Protein 2Q17 (pdb70)

Nearest PDB structures (foldseek):
  6muj-assembly4_D  TM=1.001E+00  e=9.574E-67  Streptomyces coelicolor A3(2)
  6xtr-assembly1_A  TM=9.761E-01  e=4.832E-49  Thermomonospora curvata DSM 43183
  5nxl-assembly1_A  TM=9.665E-01  e=1.825E-47  Thermomonospora curvata DSM 43183
  5nyy-assembly1_A  TM=9.649E-01  e=3.012E-47  Thermomonospora curvata DSM 43183
  5ssx-assembly1_A  TM=9.636E-01  e=3.847E-43  Homo sapiens

Organism: Streptomyces coelicolor (strain ATCC BAA-471 / A3(2) / M145) (NCBI:txid100226)

Foldseek 3Di:
DPAADLVQKFKDAFAKAFFFAPPPPDDLQQQRDDGDIATEGIWIWHLFFAFQQLLVVVCVVPVDDALCVVVQWAWEFQVLQDEPPVQFPAADPVDRRITTGGQQAQQAPNYPRRGCPVGRQWHGFQHFLVNQQSSQVVNNFGFAALVRLLVLQCQPDHNAQGVAHPDCAVVNHHQAAAADDPPPPDGPCRNVDQAADGRDPRAGGNSSHGQLAARAKAFGQEADDSCCNVVADRYDGRYDPDHFWTKIAHYYNHADPVPHDRNTSSGIDTDGRSHTHSRHGHITMGGD/DAADLPQKFKDQWAKAFAFAPPPPDDLQQLRDDGDIATEHIWIWHLFFAFQLLLVVVCVVPVDDALCVVVQWAWEFQVQADEPPVQFPAADVVHRRITTGGQQAQQAPRYPRRGCPVTRQWHGFQHFLVNQQSSQVVNNFGFAAPVRLLVLQCQPDHNAFGVAHPDCAVPNAHQAQAADDDPPPDGPCPNPDQAADGGQPHDGGNSSHGQLAARAKAFGQEADDSCQNVVADRYPGRYDPDHQWGKIAHHYNHADVVPHDRSTSSGIDTGGRSHTHSRHGHITMHDDD/DADLVQKFKDAFAKAFAFAPPPPDDLQQLRDDGDIAGEHIWIWHLWAAFLLLLVVVCVVPVDDALCVVVQWAWEFQVLADEDPVQFPAADVVGRRITTGGQCAQQAPRYPRRGCPVGRQWHGFQHFLVSQQSSQVVNNFGFAALVRLLVVQCQPDHNAFGVAHPDCAVVNAHQAAAADDDPPPDGPCRNVDQAADGGAPRFGGNSSHGQLAARAKAFGQEADDSCCNVVADRYDGRYDPDHQWTKIAHYYNHADPVVHDRNTSSGIDTDGRSHTHSRHGHITMGGDD/DADLVQKFKDQWAKAFAFALPPPDDLQQLRDDGDIATEGIWIWHQFFAFQQLLVVVCVVPVDDALCVVVQWAWEFQVQADEDPVQFPAADPVDRRITTGGPQAQQAPRYPRRGCPVGRQWHGFQHFLVNQQSSQVVNNFGFAAPVRLLVLQCLPDHNAQGVAHPDCAVVNAHQAQAADDDPPPDGPCPNVDQAADGRQPHDGGNRSHGQLAARAKAFGQEADDSCANVVADRYDGRYDPDHFWTKIAHHYNHDDPVVHDRNTSSHIDTGGRSHTHRRHGHITMGGD/DAADLVQKFKDQWAKAFAFAPPPPDDLQQQRDDGDIATEGIWIWHLWAAFLLLLVVVCVVPVDDALCVVVQWAWEFQVQADEDPVQFPAADPVHRRITIGGQQAQQAPRHPRRGCPVGRQWHGFQHFLVRQQSSQVVNNFGFAALVRLLVLQCLPDHNAFGSAHPDCAVVNAHQAQAADDDPPPDGPCPNVDQAADGGQPHAGGNSSHGQLAARAKAFGQEADDSCQNVVADRYPGRYDPDHQWTKIAHHYNHADPVVHDRNTSSRIDTDGRSHTHSRHGHITMGGDDD

B-factor: mean 41.23, std 2.84, range [24.34, 79.12]

InterPro domains:
  IPR005532 Sulfatase-modifying factor enzyme-like domain [PF03781] (24-302)
  IPR016187 C-type lectin fold [SSF56436] (25-304)
  IPR042095 Sulfatase-modifying factor enzyme superfamily [G3DSA:3.90.1580.10] (21-314)
  IPR051043 Sulfatase Modifying Factor and Kinase [PTHR23150] (23-304)

Sequence (1438 aa):
ARPRSTRGQVRLPGGEFAMGDAFGEGYPADGETPVHTVRLRPFHIDETAVTNARFAAFVKATGHVTDAERFGSSAVFHLVVAAPDADVLGSAAGAPWWINVRGAHWRRPEGARSDITGRPNHPVVHVSWNDATAYARWAGKRLPTEAEWEYAARGGLAGRRYAWGDELTPGGRWRCNIWQGRFPHVNTAEDGHLSTAPVKSYRPNGHGLWNTAGNVWEWCSDWFSPTYYAESPTVDPHGPGTGAARVLRGGSYLCCHDSYCCNRYRVAARSSNTPDSSSGNLGFRCANDARPRSTRGQVRLPGGEFAMGDAFGEGYPADGETPVHTVRLRPFHIDETAVTNARFAAFVKATGHVTDAERFGSSAVFHLVVAAPDADVLGSAAGAPWWINVRGAHWRRPEGARSDITGRPNHPVVHVSWNDATAYARWAGKRLPTEAEWEYAARGGLAGRRYAWGDELTPGGRWRCNIWQGRFPHVNTAEDGHLSTAPVKSYRPNGHGLWNTAGNVWEWCSDWFSPTYYAESPTVDPHGPGTGAARVLRGGSYLCCHDSYCCNRYRVAARSSNTPDSSSGNLGFRCANDADPRSTRGQVRLPGGEFAMGDAFGEGYPADGETPVHTVRLRPFHIDETAVTNARFAAFVKATGHVTDAERFGSSAVFHLVVAAPDADVLGSAAGAPWWINVRGAHWRRPEGARSDITGRPNHPVVHVSWNDATAYARWAGKRLPTEAEWEYAARGGLAGRRYAWGDELTPGGRWRCNIWQGRFPHVNTAEDGHLSTAPVKSYRPNGHGLWNTAGNVWEWCSDWFSPTYYAESPTVDPHGPGTGAARVLRGGSYLCCHDSYCCNRYRVAARSSNTPDSSSGNLGFRCANDADPRSTRGQVRLPGGEFAMGDAFGEGYPADGETPVHTVRLRPFHIDETAVTNARFAAFVKATGHVTDAERFGSSAVFHLVVAAPDADVLGSAAGAPWWINVRGAHWRRPEGARSDITGRPNHPVVHVSWNDATAYARWAGKRLPTEAEWEYAARGGLAGRRYAWGDELTPGGRWRCNIWQGRFPHVNTAEDGHLSTAPVKSYRPNGHGLWNTAGNVWEWCSDWFSPTYYAESPTVDPHGPGTGAARVLRGGSYLCCHDSYCCNRYRVAARSSNTPDSSSGNLGFRCANDARPRSTRGQVRLPGGEFAMGDAFGEGYPADGETPVHTVRLRPFHIDETAVTNARFAAFVKATGHVTDAERFGSSAVFHLVVAAPDADVLGSAAGAPWWINVRGAHWRRPEGARSDITGRPNHPVVHVSWNDATAYARWAGKRLPTEAEWEYAARGGLAGRRYAWGDELTPGGRWRCNIWQGRFPHVNTAEDGHLSTAPVKSYRPNGHGLWNTAGNVWEWCSDWFSPTYYAESPTVDPHGPGTGAARVLRGGSYLCCHDSYCCNRYRVAARSSNTPDSSSGNLGFRCANDADL

Solvent-accessible surface area: 53922 Å² total; per-residue (Å²): 146,68,112,128,36,50,200,43,20,39,144,7,87,11,31,104,28,44,5,1,6,63,79,58,60,22,66,133,18,4,5,8,73,65,68,28,78,0,111,6,152,50,2,18,0,9,41,19,7,8,20,6,55,126,0,39,30,4,16,168,32,12,10,41,64,0,16,3,50,142,149,29,10,7,19,3,5,45,94,52,44,33,13,42,101,65,18,17,31,1,19,33,52,24,5,54,14,26,3,51,0,113,33,1,25,8,87,104,7,22,0,49,170,12,72,28,118,65,53,68,77,23,3,0,9,0,0,0,37,57,2,0,20,15,8,2,87,30,17,6,35,67,7,0,3,4,2,8,4,0,19,0,0,10,6,61,62,81,30,89,59,17,5,49,11,70,102,38,32,37,61,62,179,56,74,1,0,2,6,10,25,162,29,14,62,68,24,73,31,116,9,53,50,109,31,15,0,35,10,111,18,69,133,44,23,69,29,25,2,51,17,4,5,0,3,1,26,1,0,0,30,4,46,14,21,20,46,22,6,78,112,25,71,71,63,38,4,107,15,33,76,118,40,62,16,38,0,6,0,2,0,1,8,4,2,38,102,76,34,10,28,8,9,8,4,5,0,2,8,8,36,61,29,71,29,18,14,8,11,5,0,0,0,0,0,9,91,60,184,100,131,29,51,145,42,26,43,123,6,92,14,28,122,26,46,5,1,7,59,81,54,58,20,152,126,80,28,5,6,72,64,67,29,82,0,116,7,157,48,1,19,0,10,52,19,6,7,20,6,50,82,0,37,34,4,14,190,68,70,52,40,72,0,19,2,58,153,164,32,6,6,30,2,3,56,16,11,46,20,12,40,134,75,20,65,85,33,60,43,108,82,26,82,63,37,20,52,0,110,33,1,25,7,92,115,8,20,0,42,158,12,42,25,108,51,49,69,69,28,2,0,8,0,0,0,41,61,2,0,40,31,5,1,190,41,15,8,24,65,9,0,5,3,2,9,5,0,22,0,0,11,8,61,69,84,27,86,60,17,7,49,9,66,115,40,40,38,66,63,168,61,48,0,0,0,2,12,27,98,26,20,79,0,0,15,0,72,9,18,20,12,24,15,0,26,11,105,16,54,149,52,24,64,28,28,3,50,15,5,8,0,3,2,28,1,0,0,34,4,48,37,20,61,75,23,6,76,120,26,72,70,54,35,4,114,14,37,75,117,38,88,20,39,0,12,0,4,0,0,7,5,2,36,96,85,105,18,31,28,8,11,6,5,1,1,31,35,43,67,26,85,35,18,15,7,11,3,0,0,0,0,0,14,86,26,178,158,105,34,54,96,38,15,34,140,6,86,16,28,115,26,48,6,1,7,65,78,56,62,19,100,130,18,15,5,7,73,63,67,27,77,0,106,5,143,50,2,23,0,8,37,20,8,9,21,6,52,85,0,36,32,4,14,184,72,67,29,43,27,0,27,3,18,104,157,14,7,5,19,2,4,53,96,48,41,31,11,44,107,68,13,22,59,3,18,30,44,28,4,15,14,24,7,51,0,117,36,1,23,5,71,100,8,22,0,48,170,11,68,26,122,63,52,46,39,22,3,0,7,0,0,0,37,66,1,0,25,28,7,2,183,89,17,10,29,68,8,0,4,5,2,8,4,0,17,0,0,10,5,61,64,80,31,92,57,17,4,48,13,71,99,38,29,33,85,66,56,34,43,2,0,3,8,11,26,154,22,14,87,70,22,82,35,111,2,22,17,110,29,16,0,4,13,52,0,0,72,25,21,68,32,23,2,7,17,5,6,0,3,2,26,1,0,0,31,4,50,9,21,19,30,24,5,78,122,28,69,75,69,23,4,109,15,40,77,115,38,49,10,36,0,4,0,1,0,0,8,3,2,36,106,77,51,13,30,21,10,9,5,5,1,2,19,2,27,63,31,93,32,18,14,8,11,4,0,1,0,0,0,12,75,34,160,156,147,34,47,131,43,22,43,139,10,93,15,27,124,27,46,6,1,7,56,83,57,55,20,107,128,14,8,5,8,75,63,67,28,78,0,102,3,149,51,1,20,0,10,51,20,7,8,12,7,48,81,0,37,33,4,13,183,69,66,32,42,38,0,25,2,20,89,158,17,6,6,18,1,3,36,79,30,44,29,15,36,107,63,14,19,64,4,20,37,35,28,3,4,4,23,3,54,0,113,34,1,25,9,78,100,10,19,0,49,168,16,67,26,119,67,51,63,85,26,3,0,8,0,0,0,35,62,1,0,24,28,5,1,166,89,12,11,23,68,9,0,5,4,2,10,5,0,23,0,0,10,7,61,67,88,30,91,56,17,5,47,5,59,123,37,42,47,87,65,162,58,54,1,0,2,4,11,28,152,20,3,79,73,14,68,35,115,8,52,52,65,26,16,0,54,8,98,17,55,158,55,21,67,30,27,3,49,16,5,6,0,3,1,20,1,0,0,32,4,49,11,19,20,44,20,5,76,115,26,70,76,56,30,4,121,15,30,75,116,40,59,17,40,0,4,0,2,0,1,6,4,2,39,99,70,44,11,32,14,10,11,6,5,0,1,6,4,29,64,32,92,32,19,15,6,10,3,0,0,1,0,0,13,96,58,131,115,138,34,59,158,42,25,47,107,6,88,13,29,124,27,46,5,1,6,61,80,59,63,26,38,133,14,4,5,7,75,61,67,28,77,0,100,4,138,33,1,26,0,9,55,21,7,8,17,8,51,76,0,38,33,4,16,166,34,13,6,37,71,0,16,2,56,146,148,30,5,6,20,2,4,44,98,49,41,30,12,42,111,67,18,19,56,2,17,34,42,26,4,25,10,24,8,55,0,106,32,0,21,10,86,99,8,24,0,48,170,12,77,28,122,68,50,59,91,25,3,0,10,0,0,0,37,60,1,0,18,20,6,1,89,28,15,9,30,69,7,0,8,4,3,10,6,0,20,0,0,10,8,62,71,84,28,84,62,17,6,42,10,63,118,47,45,39,83,62,166,54,50,1,0,4,6,10,27,164,19,8,59,74,23,74,29,112,10,54,52,107,22,13,0,55,11,110,16,56,133,50,19,69,29,28,3,48,15,5,6,0,2,1,21,1,0,0,32,4,46,14,19,20,42,20,6,79,111,26,73,76,48,30,4,121,16,34,74,117,39,64,19,39,0,4,0,1,0,0,8,3,2,34,108,62,39,15,51,7,11,8,4,4,1,1,10,6,28,68,32,75,36,17,14,7,12,3,0,0,1,0,0,7,72,18,108,200

Radius of gyration: 37.07 Å; Cα contacts (8 Å, |Δi|>4): 3866; chains: 5; bounding box: 96×100×78 Å

Structure (mmCIF, N/CA/C/O backbone):
data_2Q17
#
_entry.id   2Q17
#
_cell.length_a   142.444
_cell.length_b   142.444
_cell.length_c   217.067
_cell.angle_alpha   90.00
_cell.angle_beta   90.00
_cell.angle_gamma   120.00
#
_symmetry.space_group_name_H-M   'P 31 2 1'
#
loop_
_entity.id
_entity.type
_entity.pdbx_description
1 polymer 'formylglycine generating enzyme'
2 non-polymer 'CALCIUM ION'
3 water water
#
loop_
_atom_site.group_PDB
_atom_site.id
_atom_site.type_symbol
_atom_site.label_atom_id
_atom_site.label_alt_id
_atom_site.label_comp_id
_atom_site.label_asym_id
_atom_site.label_entity_id
_atom_site.label_seq_id
_atom_site.pdbx_PDB_ins_code
_atom_site.Cartn_x
_atom_site.Cartn_y
_atom_site.Cartn_z
_atom_site.occupancy
_atom_site.B_iso_or_equiv
_atom_site.auth_seq_id
_atom_site.auth_comp_id
_atom_site.auth_asym_id
_atom_site.auth_atom_id
_atom_site.pdbx_PDB_model_num
ATOM 1 N N . ALA A 1 50 ? 46.462 69.469 39.793 1.00 41.80 18 ALA A N 1
ATOM 2 C CA . ALA A 1 50 ? 45.132 69.940 39.312 1.00 41.53 18 ALA A CA 1
ATOM 3 C C . ALA A 1 50 ? 45.253 71.078 38.296 1.00 41.60 18 ALA A C 1
ATOM 4 O O . ALA A 1 50 ? 46.079 71.995 38.454 1.00 41.72 18 ALA A O 1
ATOM 6 N N . ARG A 1 51 ? 44.412 71.018 37.265 1.00 41.59 19 ARG A N 1
ATOM 7 C CA . ARG A 1 51 ? 44.238 72.131 36.328 1.00 41.47 19 ARG A CA 1
ATOM 8 C C . ARG A 1 51 ? 43.472 73.295 36.997 1.00 41.61 19 ARG A C 1
ATOM 9 O O . ARG A 1 51 ? 42.763 73.074 37.988 1.00 41.99 19 ARG A O 1
ATOM 17 N N . PRO A 1 52 ? 43.632 74.540 36.491 1.00 41.70 20 PRO A N 1
ATOM 18 C CA . PRO A 1 52 ? 42.910 75.658 37.134 1.00 41.61 20 PRO A CA 1
ATOM 19 C C . PRO A 1 52 ? 41.414 75.352 37.240 1.00 41.48 20 PRO A C 1
ATOM 20 O O . PRO A 1 52 ? 40.812 74.837 36.283 1.00 41.56 20 PRO A O 1
ATOM 24 N N . ARG A 1 53 ? 40.834 75.626 38.408 1.00 41.30 21 ARG A N 1
ATOM 25 C CA . ARG A 1 53 ? 39.452 75.228 38.686 1.00 41.37 21 ARG A CA 1
ATOM 26 C C . ARG A 1 53 ? 38.460 75.924 37.766 1.00 41.20 21 ARG A C 1
ATOM 27 O O . ARG A 1 53 ? 38.672 77.063 37.376 1.00 41.11 21 ARG A O 1
ATOM 35 N N . SER A 1 54 ? 37.382 75.230 37.411 1.00 41.16 22 SER A N 1
ATOM 36 C CA . SER A 1 54 ? 36.298 75.859 36.662 1.00 41.00 22 SER A CA 1
ATOM 37 C C . SER A 1 54 ? 34.952 75.442 37.247 1.00 41.11 22 SER A C 1
ATOM 38 O O . SER A 1 54 ? 34.673 74.253 37.410 1.00 40.48 22 SER A O 1
ATOM 41 N N . THR A 1 55 ? 34.133 76.438 37.583 1.00 41.05 23 THR A N 1
ATOM 42 C CA . THR A 1 55 ? 32.773 76.190 38.062 1.00 41.19 23 THR A CA 1
ATOM 43 C C . THR A 1 55 ? 31.789 76.594 36.967 1.00 41.20 23 THR A C 1
ATOM 44 O O . THR A 1 55 ? 30.627 76.905 37.239 1.00 40.96 23 THR A O 1
ATOM 48 N N . ARG A 1 56 ? 32.274 76.621 35.727 1.00 41.39 24 ARG A N 1
ATOM 49 C CA . ARG A 1 56 ? 31.426 76.971 34.595 1.00 41.25 24 ARG A CA 1
ATOM 50 C C . ARG A 1 56 ? 30.338 75.919 34.449 1.00 41.03 24 ARG A C 1
ATOM 51 O O . ARG A 1 56 ? 30.611 74.718 34.517 1.00 40.89 24 ARG A O 1
ATOM 59 N N . GLY A 1 57 ? 29.101 76.374 34.284 1.00 40.80 25 GLY A N 1
ATOM 60 C CA . GLY A 1 57 ? 27.972 75.459 34.172 1.00 41.12 25 GLY A CA 1
ATOM 61 C C . GLY A 1 57 ? 27.684 74.698 35.457 1.00 41.06 25 GLY A C 1
ATOM 62 O O . GLY A 1 57 ? 27.014 73.665 35.432 1.00 40.96 25 GLY A O 1
ATOM 63 N N . GLN A 1 58 ? 28.195 75.214 36.578 1.00 40.99 26 GLN A N 1
ATOM 64 C CA . GLN A 1 58 ? 27.928 74.639 37.902 1.00 40.93 26 GLN A CA 1
ATOM 65 C C . GLN A 1 58 ? 27.156 75.610 38.786 1.00 40.75 26 GLN A C 1
ATOM 66 O O . GLN A 1 58 ? 27.357 76.823 38.703 1.00 40.66 26 GLN A O 1
ATOM 72 N N . VAL A 1 59 ? 26.264 75.070 39.613 1.00 40.63 27 VAL A N 1
ATOM 73 C CA . VAL A 1 59 ? 25.578 75.850 40.648 1.00 40.61 27 VAL A CA 1
ATOM 74 C C . VAL A 1 59 ? 26.193 75.576 42.016 1.00 40.71 27 VAL A C 1
ATOM 75 O O . VAL A 1 59 ? 26.563 74.441 42.317 1.00 40.86 27 VAL A O 1
ATOM 79 N N . ARG A 1 60 ? 26.300 76.609 42.845 1.00 40.82 28 ARG A N 1
ATOM 80 C CA . ARG A 1 60 ? 26.842 76.451 44.189 1.00 40.94 28 ARG A CA 1
ATOM 81 C C . ARG A 1 60 ? 25.712 76.177 45.181 1.00 41.09 28 ARG A C 1
ATOM 82 O O . ARG A 1 60 ? 24.758 76.959 45.297 1.00 41.31 28 ARG A O 1
ATOM 90 N N . LEU A 1 61 ? 25.821 75.057 45.885 1.00 41.15 29 LEU A N 1
ATOM 91 C CA . LEU A 1 61 ? 24.805 74.653 46.850 1.00 41.01 29 LEU A CA 1
ATOM 92 C C . LEU A 1 61 ? 25.367 74.745 48.266 1.00 40.95 29 LEU A C 1
ATOM 93 O O . LEU A 1 61 ? 26.552 74.483 48.470 1.00 40.95 29 LEU A O 1
ATOM 98 N N . PRO A 1 62 ? 24.524 75.125 49.246 1.00 41.01 30 PRO A N 1
ATOM 99 C CA . PRO A 1 62 ? 25.019 75.381 50.605 1.00 41.19 30 PRO A CA 1
ATOM 100 C C . PRO A 1 62 ? 25.349 74.131 51.431 1.00 41.36 30 PRO A C 1
ATOM 101 O O . PRO A 1 62 ? 26.037 74.234 52.449 1.00 41.64 30 PRO A O 1
ATOM 105 N N . GLY A 1 63 ? 24.880 72.963 50.993 1.00 41.47 31 GLY A N 1
ATOM 106 C CA . GLY A 1 63 ? 25.068 71.732 51.762 1.00 41.44 31 GLY A CA 1
ATOM 107 C C . GLY A 1 63 ? 24.253 71.761 53.043 1.00 41.51 31 GLY A C 1
ATOM 108 O O . GLY A 1 63 ? 23.064 72.082 53.023 1.00 42.01 31 GLY A O 1
ATOM 109 N N . GLY A 1 64 ? 24.897 71.448 54.163 1.00 41.31 32 GLY A N 1
ATOM 110 C CA . GLY A 1 64 ? 24.205 71.306 55.437 1.00 41.10 32 GLY A CA 1
ATOM 111 C C . GLY A 1 64 ? 23.836 69.856 55.679 1.00 41.02 32 GLY A C 1
ATOM 112 O O . GLY A 1 64 ? 24.396 68.950 55.050 1.00 41.11 32 GLY A O 1
ATOM 113 N N . GLU A 1 65 ? 22.892 69.635 56.589 1.00 40.87 33 GLU A N 1
ATOM 114 C CA . GLU A 1 65 ? 22.418 68.292 56.908 1.00 41.02 33 GLU A CA 1
ATOM 115 C C . GLU A 1 65 ? 21.220 67.903 56.055 1.00 40.92 33 GLU A C 1
ATOM 116 O O . GLU A 1 65 ? 20.383 68.747 55.721 1.00 40.85 33 GLU A O 1
ATOM 122 N N . PHE A 1 66 ? 21.156 66.620 55.704 1.00 40.83 34 PHE A N 1
ATOM 123 C CA . PHE A 1 66 ? 19.994 66.039 55.031 1.00 40.91 34 PHE A CA 1
ATOM 124 C C . PHE A 1 66 ? 19.900 64.548 55.357 1.00 40.90 34 PHE A C 1
ATOM 125 O O . PHE A 1 66 ? 20.870 63.952 55.833 1.00 40.88 34 PHE A O 1
ATOM 133 N N . ALA A 1 67 ? 18.729 63.966 55.109 1.00 40.91 35 ALA A N 1
ATOM 134 C CA . ALA A 1 67 ? 18.475 62.552 55.375 1.00 40.77 35 ALA A CA 1
ATOM 135 C C . ALA A 1 67 ? 18.720 61.715 54.113 1.00 40.81 35 ALA A C 1
ATOM 136 O O . ALA A 1 67 ? 17.917 61.729 53.171 1.00 40.97 35 ALA A O 1
ATOM 138 N N . MET A 1 68 ? 19.841 61.002 54.095 1.00 40.71 36 MET A N 1
ATOM 139 C CA . MET A 1 68 ? 20.241 60.225 52.922 1.00 40.65 36 MET A CA 1
ATOM 140 C C . MET A 1 68 ? 19.732 58.788 52.973 1.00 40.85 36 MET A C 1
ATOM 141 O O . MET A 1 68 ? 19.932 58.091 53.972 1.00 40.93 36 MET A O 1
ATOM 146 N N . GLY A 1 69 ? 19.092 58.350 51.890 1.00 40.66 37 GLY A N 1
ATOM 147 C CA . GLY A 1 69 ? 18.591 56.986 51.793 1.00 40.93 37 GLY A CA 1
ATOM 148 C C . GLY A 1 69 ? 17.113 56.888 51.464 1.00 41.06 37 GLY A C 1
ATOM 149 O O . GLY A 1 69 ? 16.408 57.897 51.415 1.00 41.01 37 GLY A O 1
ATOM 150 N N . ASP A 1 70 ? 16.653 55.657 51.235 1.00 41.20 38 ASP A N 1
ATOM 151 C CA . ASP A 1 70 ? 15.271 55.393 50.844 1.00 41.20 38 ASP A CA 1
ATOM 152 C C . ASP A 1 70 ? 14.358 55.372 52.057 1.00 41.31 38 ASP A C 1
ATOM 153 O O . ASP A 1 70 ? 14.412 54.456 52.878 1.00 41.48 38 ASP A O 1
ATOM 158 N N . ALA A 1 71 ? 13.516 56.398 52.146 1.00 41.41 39 ALA A N 1
ATOM 159 C CA . ALA A 1 71 ? 12.547 56.547 53.223 1.00 41.47 39 ALA A CA 1
ATOM 160 C C . ALA A 1 71 ? 11.431 55.498 53.156 1.00 41.37 39 ALA A C 1
ATOM 161 O O . ALA A 1 71 ? 10.860 55.116 54.182 1.00 41.47 39 ALA A O 1
ATOM 163 N N . PHE A 1 72 ? 11.150 55.025 51.942 1.00 41.17 40 PHE A N 1
ATOM 164 C CA . PHE A 1 72 ? 9.952 54.241 51.654 1.00 41.06 40 PHE A CA 1
ATOM 165 C C . PHE A 1 72 ? 10.188 52.732 51.633 1.00 41.23 40 PHE A C 1
ATOM 166 O O . PHE A 1 72 ? 9.236 51.952 51.725 1.00 41.28 40 PHE A O 1
ATOM 174 N N . GLY A 1 73 ? 11.449 52.326 51.511 1.00 41.31 41 GLY A N 1
ATOM 175 C CA . GLY A 1 73 ? 11.809 50.909 51.528 1.00 41.39 41 GLY A CA 1
ATOM 176 C C . GLY A 1 73 ? 11.395 50.214 50.245 1.00 41.44 41 GLY A C 1
ATOM 177 O O . GLY A 1 73 ? 10.870 49.092 50.276 1.00 41.46 41 GLY A O 1
ATOM 178 N N . GLU A 1 74 ? 11.648 50.886 49.122 1.00 41.28 42 GLU A N 1
ATOM 179 C CA . GLU A 1 74 ? 11.196 50.441 47.800 1.00 41.39 42 GLU A CA 1
ATOM 180 C C . GLU A 1 74 ? 12.289 49.767 46.964 1.00 41.42 42 GLU A C 1
ATOM 181 O O . GLU A 1 74 ? 11.994 49.074 45.981 1.00 41.74 42 GLU A O 1
ATOM 187 N N . GLY A 1 75 ? 13.547 49.973 47.340 1.00 41.46 43 GLY A N 1
ATOM 188 C CA . GLY A 1 75 ? 14.652 49.277 46.680 1.00 41.35 43 GLY A CA 1
ATOM 189 C C . GLY A 1 75 ? 14.730 47.827 47.127 1.00 41.37 43 GLY A C 1
ATOM 190 O O . GLY A 1 75 ? 14.000 47.402 48.028 1.00 41.39 43 GLY A O 1
ATOM 191 N N . TYR A 1 76 ? 15.608 47.058 46.490 1.00 41.60 44 TYR A N 1
ATOM 192 C CA . TYR A 1 76 ? 15.792 45.659 46.878 1.00 41.66 44 TYR A CA 1
ATOM 193 C C . TYR A 1 76 ? 17.014 45.585 47.813 1.00 41.38 44 TYR A C 1
ATOM 194 O O . TYR A 1 76 ? 17.904 46.435 47.723 1.00 41.73 44 TYR A O 1
ATOM 203 N N . PRO A 1 77 ? 17.052 44.591 48.723 1.00 41.20 45 PRO A N 1
ATOM 204 C CA . PRO A 1 77 ? 18.069 44.515 49.784 1.00 41.12 45 PRO A CA 1
ATOM 205 C C . PRO A 1 77 ? 19.526 44.729 49.356 1.00 41.13 45 PRO A C 1
ATOM 206 O O . PRO A 1 77 ? 20.264 45.429 50.048 1.00 41.28 45 PRO A O 1
ATOM 210 N N . ALA A 1 78 ? 19.937 44.141 48.235 1.00 41.06 46 ALA A N 1
ATOM 211 C CA . ALA A 1 78 ? 21.343 44.191 47.823 1.00 40.96 46 ALA A CA 1
ATOM 212 C C . ALA A 1 78 ? 21.816 45.574 47.346 1.00 40.95 46 ALA A C 1
ATOM 213 O O . ALA A 1 78 ? 23.019 45.788 47.171 1.00 40.80 46 ALA A O 1
ATOM 215 N N . ASP A 1 79 ? 20.875 46.498 47.137 1.00 41.13 47 ASP A N 1
ATOM 216 C CA . ASP A 1 79 ? 21.195 47.874 46.740 1.00 41.49 47 ASP A CA 1
ATOM 217 C C . ASP A 1 79 ? 21.697 48.734 47.903 1.00 41.17 47 ASP A C 1
ATOM 218 O O . ASP A 1 79 ? 22.347 49.764 47.683 1.00 40.99 47 ASP A O 1
ATOM 223 N N . GLY A 1 80 ? 21.366 48.320 49.126 1.00 41.05 48 GLY A N 1
ATOM 224 C CA . GLY A 1 80 ? 21.784 49.012 50.345 1.00 40.96 48 GLY A CA 1
ATOM 225 C C . GLY A 1 80 ? 21.370 50.469 50.414 1.00 40.90 48 GLY A C 1
ATOM 226 O O . GLY A 1 80 ? 22.191 51.332 50.721 1.00 40.88 48 GLY A O 1
ATOM 227 N N . GLU A 1 81 ? 20.099 50.747 50.128 1.00 40.85 49 GLU A N 1
ATOM 228 C CA . GLU A 1 81 ? 19.594 52.125 50.159 1.00 41.07 49 GLU A CA 1
ATOM 229 C C . GLU A 1 81 ? 19.175 52.531 51.576 1.00 41.20 49 GLU A C 1
ATOM 230 O O . GLU A 1 81 ? 18.737 53.661 51.803 1.00 41.26 49 GLU A O 1
ATOM 236 N N . THR A 1 82 ? 19.312 51.599 52.519 1.00 41.05 50 THR A N 1
ATOM 237 C CA . THR A 1 82 ? 19.001 51.847 53.921 1.00 41.06 50 THR A CA 1
ATOM 238 C C . THR A 1 82 ? 20.177 51.433 54.826 1.00 40.92 50 THR A C 1
ATOM 239 O O . THR A 1 82 ? 21.011 50.619 54.423 1.00 40.74 50 THR A O 1
ATOM 243 N N . PRO A 1 83 ? 20.244 51.982 56.059 1.00 40.91 51 PRO A N 1
ATOM 244 C CA . PRO A 1 83 ? 19.283 52.906 56.676 1.00 40.87 51 PRO A CA 1
ATOM 245 C C . PRO A 1 83 ? 19.348 54.354 56.170 1.00 40.81 51 PRO A C 1
ATOM 246 O O . PRO A 1 83 ? 20.391 54.814 55.690 1.00 40.40 51 PRO A O 1
ATOM 250 N N . VAL A 1 84 ? 18.215 55.046 56.271 1.00 40.86 52 VAL A N 1
ATOM 251 C CA . VAL A 1 84 ? 18.181 56.497 56.144 1.00 40.87 52 VAL A CA 1
ATOM 252 C C . VAL A 1 84 ? 19.068 57.040 57.265 1.00 40.85 52 VAL A C 1
ATOM 253 O O . VAL A 1 84 ? 18.879 56.708 58.439 1.00 40.82 52 VAL A O 1
ATOM 257 N N . HIS A 1 85 ? 20.055 57.844 56.887 1.00 40.68 53 HIS A N 1
ATOM 258 C CA . HIS A 1 85 ? 21.062 58.334 57.816 1.00 40.64 53 HIS A CA 1
ATOM 259 C C . HIS A 1 85 ? 21.363 59.797 57.518 1.00 40.80 53 HIS A C 1
ATOM 260 O O . HIS A 1 85 ? 21.307 60.234 56.362 1.00 40.72 53 HIS A O 1
ATOM 267 N N . THR A 1 86 ? 21.673 60.547 58.573 1.00 40.82 54 THR A N 1
ATOM 268 C CA . THR A 1 86 ? 21.968 61.967 58.460 1.00 40.71 54 THR A CA 1
ATOM 269 C C . THR A 1 86 ? 23.386 62.175 57.949 1.00 40.75 54 THR A C 1
ATOM 270 O O . THR A 1 86 ? 24.346 61.604 58.480 1.00 40.69 54 THR A O 1
ATOM 274 N N . VAL A 1 87 ? 23.491 62.973 56.891 1.00 40.69 55 VAL A N 1
ATOM 275 C CA . VAL A 1 87 ? 24.774 63.352 56.316 1.00 40.71 55 VAL A CA 1
ATOM 276 C C . VAL A 1 87 ? 24.921 64.872 56.364 1.00 40.64 55 VAL A C 1
ATOM 277 O O . VAL A 1 87 ? 23.969 65.604 56.089 1.00 40.29 55 VAL A O 1
ATOM 281 N N . ARG A 1 88 ? 26.121 65.328 56.720 1.00 40.68 56 ARG A N 1
ATOM 282 C CA . ARG A 1 88 ? 26.459 66.747 56.735 1.00 40.76 56 ARG A CA 1
ATOM 283 C C . ARG A 1 88 ? 27.461 67.039 55.626 1.00 40.67 56 ARG A C 1
ATOM 284 O O . ARG A 1 88 ? 28.540 66.448 55.579 1.00 40.81 56 ARG A O 1
ATOM 292 N N . LEU A 1 89 ? 27.087 67.938 54.724 1.00 40.62 57 LEU A N 1
ATOM 293 C CA . LEU A 1 89 ? 27.933 68.310 53.598 1.00 40.66 57 LEU A CA 1
ATOM 294 C C . LEU A 1 89 ? 28.350 69.762 53.729 1.00 40.74 57 LEU A C 1
ATOM 295 O O . LEU A 1 89 ? 27.547 70.604 54.143 1.00 40.59 57 LEU A O 1
ATOM 300 N N . ARG A 1 90 ? 29.599 70.063 53.377 1.00 40.84 58 ARG A N 1
ATOM 301 C CA . ARG A 1 90 ? 30.013 71.459 53.246 1.00 41.10 58 ARG A CA 1
ATOM 302 C C . ARG A 1 90 ? 29.594 71.973 51.872 1.00 40.92 58 ARG A C 1
ATOM 303 O O . ARG A 1 90 ? 29.351 71.173 50.968 1.00 40.90 58 ARG A O 1
ATOM 311 N N . PRO A 1 91 ? 29.471 73.306 51.719 1.00 40.88 59 PRO A N 1
ATOM 312 C CA . PRO A 1 91 ? 29.091 73.874 50.429 1.00 40.78 59 PRO A CA 1
ATOM 313 C C . PRO A 1 91 ? 29.950 73.335 49.289 1.00 40.73 59 PRO A C 1
ATOM 314 O O . PRO A 1 91 ? 31.140 73.074 49.475 1.00 40.74 59 PRO A O 1
ATOM 318 N N . PHE A 1 92 ? 29.338 73.157 48.125 1.00 40.74 60 PHE A N 1
ATOM 319 C CA . PHE A 1 92 ? 30.020 72.600 46.961 1.00 40.71 60 PHE A CA 1
ATOM 320 C C . PHE A 1 92 ? 29.329 73.018 45.662 1.00 40.65 60 PHE A C 1
ATOM 321 O O . PHE A 1 92 ? 28.225 73.574 45.679 1.00 40.95 60 PHE A O 1
ATOM 329 N N . HIS A 1 93 ? 30.003 72.742 44.550 1.00 40.58 61 HIS A N 1
ATOM 330 C CA . HIS A 1 93 ? 29.502 73.020 43.213 1.00 40.79 61 HIS A CA 1
ATOM 331 C C . HIS A 1 93 ? 29.174 71.718 42.493 1.00 40.86 61 HIS A C 1
ATOM 332 O O . HIS A 1 93 ? 29.866 70.711 42.667 1.00 40.33 61 HIS A O 1
ATOM 339 N N . ILE A 1 94 ? 28.115 71.750 41.685 1.00 40.92 62 ILE A N 1
ATOM 340 C CA . ILE A 1 94 ? 27.715 70.597 40.877 1.00 40.77 62 ILE A CA 1
ATOM 341 C C . ILE A 1 94 ? 27.191 71.091 39.535 1.00 40.85 62 ILE A C 1
ATOM 342 O O . ILE A 1 94 ? 26.535 72.126 39.484 1.00 41.29 62 ILE A O 1
ATOM 347 N N . ASP A 1 95 ? 27.515 70.375 38.459 1.00 40.69 63 ASP A N 1
ATOM 348 C CA . ASP A 1 95 ? 26.987 70.672 37.125 1.00 41.00 63 ASP A CA 1
ATOM 349 C C . ASP A 1 95 ? 25.450 70.703 37.111 1.00 40.84 63 ASP A C 1
ATOM 350 O O . ASP A 1 95 ? 24.799 69.783 37.608 1.00 41.06 63 ASP A O 1
ATOM 355 N N . GLU A 1 96 ? 24.870 71.744 36.527 1.00 40.94 64 GLU A N 1
ATOM 356 C CA . GLU A 1 96 ? 23.408 71.795 36.372 1.00 41.49 64 GLU A CA 1
ATOM 357 C C . GLU A 1 96 ? 22.892 70.750 35.368 1.00 40.88 64 GLU A C 1
ATOM 358 O O . GLU A 1 96 ? 21.728 70.337 35.430 1.00 40.21 64 GLU A O 1
ATOM 364 N N . THR A 1 97 ? 23.771 70.319 34.460 1.00 40.52 65 THR A N 1
ATOM 365 C CA . THR A 1 97 ? 23.429 69.278 33.490 1.00 40.79 65 THR A CA 1
ATOM 366 C C . THR A 1 97 ? 24.494 68.188 33.475 1.00 40.88 65 THR A C 1
ATOM 367 O O . THR A 1 97 ? 25.624 68.400 33.923 1.00 40.88 65 THR A O 1
ATOM 371 N N . ALA A 1 98 ? 24.112 67.024 32.961 1.00 40.94 66 ALA A N 1
ATOM 372 C CA . ALA A 1 98 ? 25.052 65.985 32.584 1.00 41.03 66 ALA A CA 1
ATOM 373 C C . ALA A 1 98 ? 26.025 66.513 31.519 1.00 41.15 66 ALA A C 1
ATOM 374 O O . ALA A 1 98 ? 25.715 67.464 30.782 1.00 41.16 66 ALA A O 1
ATOM 376 N N . VAL A 1 99 ? 27.210 65.921 31.443 1.00 41.10 67 VAL A N 1
ATOM 377 C CA . VAL A 1 99 ? 28.182 66.380 30.466 1.00 40.79 67 VAL A CA 1
ATOM 378 C C . VAL A 1 99 ? 27.655 66.050 29.064 1.00 40.47 67 VAL A C 1
ATOM 379 O O . VAL A 1 99 ? 27.158 64.948 28.825 1.00 40.06 67 VAL A O 1
ATOM 383 N N . THR A 1 100 ? 27.736 67.034 28.165 1.00 40.12 68 THR A N 1
ATOM 384 C CA . THR A 1 100 ? 27.214 66.919 26.805 1.00 40.10 68 THR A CA 1
ATOM 385 C C . THR A 1 100 ? 28.238 66.336 25.837 1.00 40.54 68 THR A C 1
ATOM 386 O O . THR A 1 100 ? 29.445 66.370 26.095 1.00 40.41 68 THR A O 1
ATOM 390 N N . ASN A 1 101 ? 27.740 65.830 24.712 1.00 40.75 69 ASN A N 1
ATOM 391 C CA . ASN A 1 101 ? 28.592 65.409 23.602 1.00 40.83 69 ASN A CA 1
ATOM 392 C C . ASN A 1 101 ? 29.590 66.505 23.204 1.00 40.78 69 ASN A C 1
ATOM 393 O O . ASN A 1 101 ? 30.766 66.219 23.014 1.00 40.84 69 ASN A O 1
ATOM 398 N N . ALA A 1 102 ? 29.120 67.750 23.104 1.00 40.70 70 ALA A N 1
ATOM 399 C CA . ALA A 1 102 ? 29.960 68.867 22.654 1.00 40.94 70 ALA A CA 1
ATOM 400 C C . ALA A 1 102 ? 31.148 69.129 23.583 1.00 41.16 70 ALA A C 1
ATOM 401 O O . ALA A 1 102 ? 32.285 69.329 23.128 1.00 41.59 70 ALA A O 1
ATOM 403 N N . ARG A 1 103 ? 30.888 69.112 24.884 1.00 40.99 71 ARG A N 1
ATOM 404 C CA . ARG A 1 103 ? 31.949 69.331 25.862 1.00 40.76 71 ARG A CA 1
ATOM 405 C C . ARG A 1 103 ? 32.945 68.164 25.913 1.00 40.77 71 ARG A C 1
ATOM 406 O O . ARG A 1 103 ? 34.155 68.389 26.050 1.00 40.93 71 ARG A O 1
ATOM 414 N N . PHE A 1 104 ? 32.442 66.932 25.779 1.00 40.47 72 PHE A N 1
ATOM 415 C CA . PHE A 1 104 ? 33.305 65.748 25.756 1.00 40.31 72 PHE A CA 1
ATOM 416 C C . PHE A 1 104 ? 34.162 65.703 24.494 1.00 40.43 72 PHE A C 1
ATOM 417 O O . PHE A 1 104 ? 35.302 65.214 24.526 1.00 40.08 72 PHE A O 1
ATOM 425 N N . ALA A 1 105 ? 33.617 66.222 23.391 1.00 40.30 73 ALA A N 1
ATOM 426 C CA . ALA A 1 105 ? 34.379 66.379 22.150 1.00 40.50 73 ALA A CA 1
ATOM 427 C C . ALA A 1 105 ? 35.567 67.326 22.339 1.00 40.67 73 ALA A C 1
ATOM 428 O O . ALA A 1 105 ? 36.678 67.033 21.883 1.00 40.78 73 ALA A O 1
ATOM 430 N N . ALA A 1 106 ? 35.328 68.454 23.012 1.00 40.65 74 ALA A N 1
ATOM 431 C CA . ALA A 1 106 ? 36.389 69.420 23.327 1.00 40.74 74 ALA A CA 1
ATOM 432 C C . ALA A 1 106 ? 37.520 68.759 24.139 1.00 40.81 74 ALA A C 1
ATOM 433 O O . ALA A 1 106 ? 38.708 68.946 23.852 1.00 40.82 74 ALA A O 1
ATOM 435 N N . PHE A 1 107 ? 37.130 67.977 25.138 1.00 40.63 75 PHE A N 1
ATOM 436 C CA . PHE A 1 107 ? 38.058 67.197 25.958 1.00 40.61 75 PHE A CA 1
ATOM 437 C C . PHE A 1 107 ? 38.931 66.277 25.104 1.00 40.51 75 PHE A C 1
ATOM 438 O O . PHE A 1 107 ? 40.159 66.286 25.220 1.00 40.35 75 PHE A O 1
ATOM 446 N N . VAL A 1 108 ? 38.290 65.491 24.247 1.00 40.35 76 VAL A N 1
ATOM 447 C CA . VAL A 1 108 ? 38.998 64.528 23.415 1.00 40.16 76 VAL A CA 1
ATOM 448 C C . VAL A 1 108 ? 39.878 65.242 22.395 1.00 40.18 76 VAL A C 1
ATOM 449 O O . VAL A 1 108 ? 41.007 64.812 22.143 1.00 39.65 76 VAL A O 1
ATOM 453 N N . LYS A 1 109 ? 39.374 66.342 21.836 1.00 40.07 77 LYS A N 1
ATOM 454 C CA . LYS A 1 109 ? 40.162 67.150 20.906 1.00 40.61 77 LYS A CA 1
ATOM 455 C C . LYS A 1 109 ? 41.412 67.707 21.584 1.00 40.49 77 LYS A C 1
ATOM 456 O O . LYS A 1 109 ? 42.491 67.709 20.994 1.00 40.20 77 LYS A O 1
ATOM 462 N N . ALA A 1 110 ? 41.263 68.169 22.825 1.00 40.48 78 ALA A N 1
ATOM 463 C CA . ALA A 1 110 ? 42.390 68.724 23.573 1.00 40.64 78 ALA A CA 1
ATOM 464 C C . ALA A 1 110 ? 43.398 67.671 24.046 1.00 40.66 78 ALA A C 1
ATOM 465 O O . ALA A 1 110 ? 44.585 67.972 24.149 1.00 40.79 78 ALA A O 1
ATOM 467 N N . THR A 1 111 ? 42.940 66.444 24.320 1.00 40.68 79 THR A N 1
ATOM 468 C CA . THR A 1 111 ? 43.793 65.437 24.982 1.00 40.52 79 THR A CA 1
ATOM 469 C C . THR A 1 111 ? 44.177 64.191 24.163 1.00 40.60 79 THR A C 1
ATOM 470 O O . THR A 1 111 ? 45.204 63.554 24.435 1.00 40.35 79 THR A O 1
ATOM 474 N N . GLY A 1 112 ? 43.358 63.842 23.174 1.00 40.52 80 GLY A N 1
ATOM 475 C CA . GLY A 1 112 ? 43.503 62.575 22.458 1.00 40.14 80 GLY A CA 1
ATOM 476 C C . GLY A 1 112 ? 43.089 61.370 23.290 1.00 40.28 80 GLY A C 1
ATOM 477 O O . GLY A 1 112 ? 43.527 60.253 23.029 1.00 39.82 80 GLY A O 1
ATOM 478 N N . HIS A 1 113 ? 42.245 61.605 24.295 1.00 40.36 81 HIS A N 1
ATOM 479 C CA . HIS A 1 113 ? 41.734 60.547 25.161 1.00 40.60 81 HIS A CA 1
ATOM 480 C C . HIS A 1 113 ? 41.048 59.446 24.361 1.00 40.65 81 HIS A C 1
ATOM 481 O O . HIS A 1 113 ? 40.198 59.718 23.518 1.00 40.39 81 HIS A O 1
ATOM 488 N N . VAL A 1 114 ? 41.453 58.207 24.625 1.00 40.54 82 VAL A N 1
ATOM 489 C CA . VAL A 1 114 ? 40.804 57.029 24.057 1.00 40.65 82 VAL A CA 1
ATOM 490 C C . VAL A 1 114 ? 39.936 56.451 25.168 1.00 40.33 82 VAL A C 1
ATOM 491 O O . VAL A 1 114 ? 40.421 56.227 26.272 1.00 40.03 82 VAL A O 1
ATOM 495 N N . THR A 1 115 ? 38.649 56.266 24.892 1.00 40.44 83 THR A N 1
ATOM 496 C CA . THR A 1 115 ? 37.720 55.779 25.912 1.00 40.73 83 THR A CA 1
ATOM 497 C C . THR A 1 115 ? 37.841 54.268 26.064 1.00 40.65 83 THR A C 1
ATOM 498 O O . THR A 1 115 ? 38.348 53.588 25.162 1.00 40.90 83 THR A O 1
ATOM 502 N N . ASP A 1 116 ? 37.381 53.747 27.199 1.00 40.70 84 ASP A N 1
ATOM 503 C CA . ASP A 1 116 ? 37.461 52.297 27.468 1.00 40.87 84 ASP A CA 1
ATOM 504 C C . ASP A 1 116 ? 36.714 51.470 26.412 1.00 40.58 84 ASP A C 1
ATOM 505 O O . ASP A 1 116 ? 37.195 50.412 25.982 1.00 40.33 84 ASP A O 1
ATOM 510 N N . ALA A 1 117 ? 35.552 51.972 25.994 1.00 40.42 85 ALA A N 1
ATOM 511 C CA . ALA A 1 117 ? 34.742 51.354 24.936 1.00 40.55 85 ALA A CA 1
ATOM 512 C C . ALA A 1 117 ? 35.501 51.196 23.624 1.00 40.54 85 ALA A C 1
ATOM 513 O O . ALA A 1 117 ? 35.310 50.201 22.920 1.00 40.40 85 ALA A O 1
ATOM 515 N N . GLU A 1 118 ? 36.337 52.184 23.293 1.00 40.41 86 GLU A N 1
ATOM 516 C CA . GLU A 1 118 ? 37.182 52.120 22.100 1.00 40.61 86 GLU A CA 1
ATOM 517 C C . GLU A 1 118 ? 38.316 51.131 22.302 1.00 40.79 86 GLU A C 1
ATOM 518 O O . GLU A 1 118 ? 38.593 50.305 21.426 1.00 40.65 86 GLU A O 1
ATOM 524 N N . ARG A 1 119 ? 38.964 51.229 23.465 1.00 40.92 87 ARG A N 1
ATOM 525 C CA . ARG A 1 119 ? 40.041 50.325 23.852 1.00 41.39 87 ARG A CA 1
ATOM 526 C C . ARG A 1 119 ? 39.564 48.871 23.866 1.00 40.94 87 ARG A C 1
ATOM 527 O O . ARG A 1 119 ? 40.231 47.990 23.335 1.00 41.20 87 ARG A O 1
ATOM 535 N N . PHE A 1 120 ? 38.401 48.630 24.462 1.00 41.10 88 PHE A N 1
ATOM 536 C CA . PHE A 1 120 ? 37.832 47.283 24.508 1.00 41.12 88 PHE A CA 1
ATOM 537 C C . PHE A 1 120 ? 37.312 46.865 23.128 1.00 41.15 88 PHE A C 1
ATOM 538 O O . PHE A 1 120 ? 37.287 45.678 22.799 1.00 41.21 88 PHE A O 1
ATOM 546 N N . GLY A 1 121 ? 36.909 47.851 22.327 1.00 41.04 89 GLY A N 1
ATOM 547 C CA . GLY A 1 121 ? 36.495 47.611 20.941 1.00 41.12 89 GLY A CA 1
ATOM 548 C C . GLY A 1 121 ? 34.994 47.501 20.722 1.00 41.07 89 GLY A C 1
ATOM 549 O O . GLY A 1 121 ? 34.525 47.464 19.577 1.00 41.14 89 GLY A O 1
ATOM 550 N N . SER A 1 122 ? 34.240 47.436 21.817 1.00 40.67 90 SER A N 1
ATOM 551 C CA . SER A 1 122 ? 32.785 47.357 21.741 1.00 40.67 90 SER A CA 1
ATOM 552 C C . SER A 1 122 ? 32.143 47.974 22.977 1.00 40.37 90 SER A C 1
ATOM 553 O O . SER A 1 122 ? 32.820 48.233 23.969 1.00 40.20 90 SER A O 1
ATOM 556 N N . SER A 1 123 ? 30.836 48.212 22.910 1.00 40.33 91 SER A N 1
ATOM 557 C CA . SER A 1 123 ? 30.081 48.702 24.068 1.00 40.35 91 SER A CA 1
ATOM 558 C C . SER A 1 123 ? 28.641 48.198 23.978 1.00 40.33 91 SER A C 1
ATOM 559 O O . SER A 1 123 ? 28.227 47.698 22.929 1.00 40.21 91 SER A O 1
ATOM 562 N N . ALA A 1 124 ? 27.893 48.305 25.076 1.00 40.14 92 ALA A N 1
ATOM 563 C CA . ALA A 1 124 ? 26.517 47.804 25.111 1.00 40.27 92 ALA A CA 1
ATOM 564 C C . ALA A 1 124 ? 25.544 48.813 24.494 1.00 40.40 92 ALA A C 1
ATOM 565 O O . ALA A 1 124 ? 25.562 49.990 24.840 1.00 39.87 92 ALA A O 1
ATOM 567 N N . VAL A 1 125 ? 24.707 48.324 23.578 1.00 40.62 93 VAL A N 1
ATOM 568 C CA . VAL A 1 125 ? 23.693 49.127 22.884 1.00 40.52 93 VAL A CA 1
ATOM 569 C C . VAL A 1 125 ? 22.339 48.429 23.026 1.00 40.44 93 VAL A C 1
ATOM 570 O O . VAL A 1 125 ? 22.236 47.208 22.869 1.00 40.08 93 VAL A O 1
ATOM 574 N N . PHE A 1 126 ? 21.311 49.201 23.364 1.00 40.39 94 PHE A N 1
ATOM 575 C CA . PHE A 1 126 ? 19.962 48.657 23.504 1.00 40.57 94 PHE A CA 1
ATOM 576 C C . PHE A 1 126 ? 19.503 48.100 22.161 1.00 40.66 94 PHE A C 1
ATOM 577 O O . PHE A 1 126 ? 19.669 48.745 21.124 1.00 40.79 94 PHE A O 1
ATOM 585 N N . HIS A 1 127 ? 18.939 46.895 22.190 1.00 40.77 95 HIS A N 1
ATOM 586 C CA . HIS A 1 127 ? 18.639 46.139 20.976 1.00 40.68 95 HIS A CA 1
ATOM 587 C C . HIS A 1 127 ? 17.835 46.904 19.914 1.00 40.76 95 HIS A C 1
ATOM 588 O O . HIS A 1 127 ? 18.110 46.768 18.726 1.00 40.55 95 HIS A O 1
ATOM 595 N N . LEU A 1 128 ? 16.868 47.714 20.343 1.00 40.86 96 LEU A N 1
ATOM 596 C CA . LEU A 1 128 ? 15.976 48.412 19.403 1.00 41.30 96 LEU A CA 1
ATOM 597 C C . LEU A 1 128 ? 16.652 49.493 18.538 1.00 41.42 96 LEU A C 1
ATOM 598 O O . LEU A 1 128 ? 16.176 49.799 17.435 1.00 41.58 96 LEU A O 1
ATOM 603 N N . VAL A 1 129 ? 17.746 50.070 19.031 1.00 41.46 97 VAL A N 1
ATOM 604 C CA . VAL A 1 129 ? 18.402 51.181 18.331 1.00 41.34 97 VAL A CA 1
ATOM 605 C C . VAL A 1 129 ? 19.702 50.790 17.614 1.00 41.59 97 VAL A C 1
ATOM 606 O O . VAL A 1 129 ? 20.363 51.645 17.020 1.00 42.01 97 VAL A O 1
ATOM 610 N N . VAL A 1 130 ? 20.070 49.512 17.658 1.00 41.32 98 VAL A N 1
ATOM 611 C CA . VAL A 1 130 ? 21.319 49.071 17.025 1.00 41.17 98 VAL A CA 1
ATOM 612 C C . VAL A 1 130 ? 21.365 49.497 15.554 1.00 41.43 98 VAL A C 1
ATOM 613 O O . VAL A 1 130 ? 20.497 49.127 14.750 1.00 41.78 98 VAL A O 1
ATOM 617 N N . ALA A 1 131 ? 22.382 50.285 15.222 1.00 41.39 99 ALA A N 1
ATOM 618 C CA . ALA A 1 131 ? 22.586 50.780 13.866 1.00 41.08 99 ALA A CA 1
ATOM 619 C C . ALA A 1 131 ? 23.988 50.400 13.411 1.00 40.89 99 ALA A C 1
ATOM 620 O O . ALA A 1 131 ? 24.915 51.195 13.504 1.00 41.07 99 ALA A O 1
ATOM 622 N N . ALA A 1 132 ? 24.137 49.173 12.924 1.00 40.96 100 ALA A N 1
ATOM 623 C CA . ALA A 1 132 ? 25.449 48.617 12.616 1.00 40.83 100 ALA A CA 1
ATOM 624 C C . ALA A 1 132 ? 25.319 47.495 11.606 1.00 41.05 100 ALA A C 1
ATOM 625 O O . ALA A 1 132 ? 24.233 46.922 11.466 1.00 41.47 100 ALA A O 1
ATOM 627 N N . PRO A 1 133 ? 26.416 47.173 10.890 1.00 40.97 101 PRO A N 1
ATOM 628 C CA . PRO A 1 133 ? 26.382 45.954 10.086 1.00 41.04 101 PRO A CA 1
ATOM 629 C C . PRO A 1 133 ? 26.310 44.707 10.967 1.00 41.10 101 PRO A C 1
ATOM 630 O O . PRO A 1 133 ? 26.841 44.699 12.084 1.00 40.89 101 PRO A O 1
ATOM 634 N N . ASP A 1 134 ? 25.652 43.672 10.447 1.00 41.10 102 ASP A N 1
ATOM 635 C CA . ASP A 1 134 ? 25.411 42.413 11.157 1.00 41.27 102 ASP A CA 1
ATOM 636 C C . ASP A 1 134 ? 26.673 41.783 11.743 1.00 41.22 102 ASP A C 1
ATOM 637 O O . ASP A 1 134 ? 26.606 41.118 12.781 1.00 41.17 102 ASP A O 1
ATOM 642 N N . ALA A 1 135 ? 27.809 41.995 11.074 1.00 41.11 103 ALA A N 1
ATOM 643 C CA . ALA A 1 135 ? 29.105 41.472 11.524 1.00 41.07 103 ALA A CA 1
ATOM 644 C C . ALA A 1 135 ? 29.651 42.146 12.789 1.00 40.99 103 ALA A C 1
ATOM 645 O O . ALA A 1 135 ? 30.581 41.631 13.416 1.00 40.81 103 ALA A O 1
ATOM 647 N N . ASP A 1 136 ? 29.074 43.292 13.156 1.00 41.03 104 ASP A N 1
ATOM 648 C CA . ASP A 1 136 ? 29.505 44.029 14.337 1.00 41.16 104 ASP A CA 1
ATOM 649 C C . ASP A 1 136 ? 28.713 43.660 15.587 1.00 41.12 104 ASP A C 1
ATOM 650 O O . ASP A 1 136 ? 29.057 44.094 16.684 1.00 41.19 104 ASP A O 1
ATOM 655 N N . VAL A 1 137 ? 27.649 42.877 15.419 1.00 41.03 105 VAL A N 1
ATOM 656 C CA . VAL A 1 137 ? 26.902 42.347 16.560 1.00 41.02 105 VAL A CA 1
ATOM 657 C C . VAL A 1 137 ? 27.664 41.140 17.102 1.00 40.95 105 VAL A C 1
ATOM 658 O O . VAL A 1 137 ? 27.859 40.145 16.403 1.00 40.63 105 VAL A O 1
ATOM 662 N N . LEU A 1 138 ? 28.104 41.248 18.352 1.00 41.08 106 LEU A N 1
ATOM 663 C CA . LEU A 1 138 ? 28.973 40.237 18.951 1.00 41.17 106 LEU A CA 1
ATOM 664 C C . LEU A 1 138 ? 28.200 39.244 19.830 1.00 41.40 106 LEU A C 1
ATOM 665 O O . LEU A 1 138 ? 28.711 38.169 20.174 1.00 41.67 106 LEU A O 1
ATOM 670 N N . GLY A 1 139 ? 26.961 39.601 20.162 1.00 41.55 107 GLY A N 1
ATOM 671 C CA . GLY A 1 139 ? 26.108 38.784 21.024 1.00 41.48 107 GLY A CA 1
ATOM 672 C C . GLY A 1 139 ? 25.430 39.644 22.074 1.00 41.49 107 GLY A C 1
ATOM 673 O O . GLY A 1 139 ? 25.893 40.747 22.364 1.00 41.71 107 GLY A O 1
ATOM 674 N N . SER A 1 140 ? 24.335 39.141 22.641 1.00 41.55 108 SER A N 1
ATOM 675 C CA . SER A 1 140 ? 23.612 39.849 23.703 1.00 41.58 108 SER A CA 1
ATOM 676 C C . SER A 1 140 ? 24.257 39.565 25.048 1.00 41.53 108 SER A C 1
ATOM 677 O O . SER A 1 140 ? 24.954 38.552 25.215 1.00 41.64 108 SER A O 1
ATOM 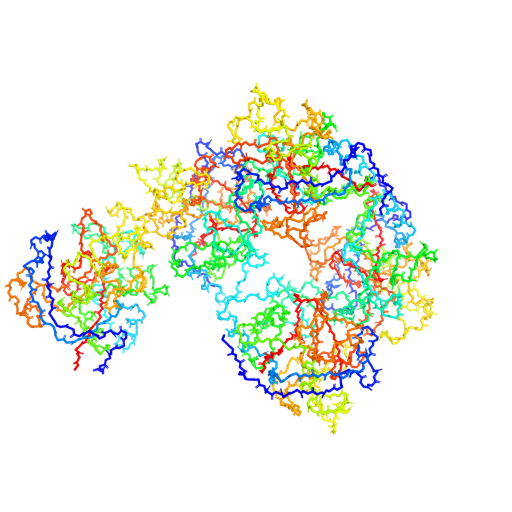680 N N . ALA A 1 141 ? 24.006 40.453 26.008 1.00 41.61 109 ALA A N 1
ATOM 681 C CA . ALA A 1 141 ? 24.398 40.225 27.395 1.00 41.74 109 ALA A CA 1
ATOM 682 C C . ALA A 1 141 ? 23.618 39.028 27.922 1.00 42.05 109 ALA A C 1
ATOM 683 O O . ALA A 1 141 ? 22.381 38.987 27.848 1.00 42.57 109 ALA A O 1
ATOM 685 N N . ALA A 1 142 ? 24.360 38.032 28.406 1.00 42.08 110 ALA A N 1
ATOM 686 C CA . ALA A 1 142 ? 23.798 36.788 28.917 1.00 41.93 110 ALA A CA 1
ATOM 687 C C . ALA A 1 142 ? 22.630 37.006 29.888 1.00 41.90 110 ALA A C 1
ATOM 688 O O . ALA A 1 142 ? 21.621 36.293 29.834 1.00 42.31 110 ALA A O 1
ATOM 690 N N . GLY A 1 143 ? 22.783 37.987 30.770 1.00 41.95 111 GLY A N 1
ATOM 691 C CA . GLY A 1 143 ? 21.766 38.297 31.769 1.00 42.02 111 GLY A CA 1
ATOM 692 C C . GLY A 1 143 ? 20.649 39.181 31.245 1.00 41.91 111 GLY A C 1
ATOM 693 O O . GLY A 1 143 ? 19.489 39.015 31.646 1.00 42.19 111 GLY A O 1
ATOM 694 N N . ALA A 1 144 ? 21.000 40.114 30.354 1.00 41.61 112 ALA A N 1
ATOM 695 C CA . ALA A 1 144 ? 20.049 41.075 29.794 1.00 41.38 112 ALA A CA 1
ATOM 696 C C . ALA A 1 144 ? 20.063 41.082 28.254 1.00 41.30 112 ALA A C 1
ATOM 697 O O . ALA A 1 144 ? 20.774 41.888 27.641 1.00 41.78 112 ALA A O 1
ATOM 699 N N . PRO A 1 145 ? 19.262 40.196 27.628 1.00 41.08 113 PRO A N 1
ATOM 700 C CA . PRO A 1 145 ? 19.188 39.997 26.167 1.00 40.97 113 PRO A CA 1
ATOM 701 C C . PRO A 1 145 ? 18.818 41.223 25.319 1.00 41.03 113 PRO A C 1
ATOM 702 O O . PRO A 1 145 ? 18.940 41.171 24.089 1.00 41.00 113 PRO A O 1
ATOM 706 N N . TRP A 1 146 ? 18.360 42.295 25.965 1.00 40.95 114 TRP A N 1
ATOM 707 C CA . TRP A 1 146 ? 18.052 43.564 25.291 1.00 40.79 114 TRP A CA 1
ATOM 708 C C . TRP A 1 146 ? 19.290 44.446 25.139 1.00 40.88 114 TRP A C 1
ATOM 709 O O . TRP A 1 146 ? 19.246 45.505 24.488 1.00 40.69 114 TRP A O 1
ATOM 720 N N . TRP A 1 147 ? 20.384 44.021 25.763 1.00 40.85 115 TRP A N 1
ATOM 721 C CA . TRP A 1 147 ? 21.660 44.710 25.634 1.00 40.80 115 TRP A CA 1
ATOM 722 C C . TRP A 1 147 ? 22.528 43.971 24.621 1.00 40.85 115 TRP A C 1
ATOM 723 O O . TRP A 1 147 ? 22.832 42.787 24.799 1.00 40.63 115 TRP A O 1
ATOM 734 N N . ILE A 1 148 ? 22.917 44.681 23.565 1.00 40.73 116 ILE A N 1
ATOM 735 C CA . ILE A 1 148 ? 23.658 44.091 22.463 1.00 40.74 116 ILE A CA 1
ATOM 736 C C . ILE A 1 148 ? 25.094 44.573 22.506 1.00 40.81 116 ILE A C 1
ATOM 737 O O . ILE A 1 148 ? 25.346 45.769 22.655 1.00 40.91 116 ILE A O 1
ATOM 742 N N . ASN A 1 149 ? 26.039 43.640 22.408 1.00 40.84 117 ASN A N 1
ATOM 743 C CA . ASN A 1 149 ? 27.449 44.015 22.348 1.00 41.10 117 ASN A CA 1
ATOM 744 C C . ASN A 1 149 ? 27.833 44.331 20.901 1.00 40.96 117 ASN A C 1
ATOM 745 O O . ASN A 1 149 ? 27.932 43.436 20.063 1.00 41.12 117 ASN A O 1
ATOM 750 N N . VAL A 1 150 ? 28.026 45.619 20.626 1.00 41.01 118 VAL A N 1
ATOM 751 C CA . VAL A 1 150 ? 28.218 46.129 19.266 1.00 41.03 118 VAL A CA 1
ATOM 752 C C . VAL A 1 150 ? 29.649 46.628 19.057 1.00 40.86 118 VAL A C 1
ATOM 753 O O . VAL A 1 150 ? 30.110 47.525 19.761 1.00 40.84 118 VAL A O 1
ATOM 757 N N . ARG A 1 151 ? 30.348 46.033 18.094 1.00 40.88 119 ARG A N 1
ATOM 758 C CA . ARG A 1 151 ? 31.721 46.434 17.780 1.00 40.89 119 ARG A CA 1
ATOM 759 C C . ARG A 1 151 ? 31.736 47.861 17.227 1.00 40.78 119 ARG A C 1
ATOM 760 O O . ARG A 1 151 ? 30.926 48.215 16.365 1.00 40.72 119 ARG A O 1
ATOM 768 N N . GLY A 1 152 ? 32.646 48.683 17.740 1.00 40.67 120 GLY A N 1
ATOM 769 C CA . GLY A 1 152 ? 32.753 50.064 17.287 1.00 40.68 120 GLY A CA 1
ATOM 770 C C . GLY A 1 152 ? 31.758 51.039 17.896 1.00 40.80 120 GLY A C 1
ATOM 771 O O . GLY A 1 152 ? 31.846 52.244 17.645 1.00 40.89 120 GLY A O 1
ATOM 772 N N . ALA A 1 153 ? 30.805 50.555 18.693 1.00 40.74 121 ALA A N 1
ATOM 773 C CA . ALA A 1 153 ? 29.910 51.486 19.386 1.00 40.88 121 ALA A CA 1
ATOM 774 C C . ALA A 1 153 ? 30.682 52.220 20.487 1.00 40.86 121 ALA A C 1
ATOM 775 O O . ALA A 1 153 ? 31.291 51.587 21.355 1.00 40.95 121 ALA A O 1
ATOM 777 N N . HIS A 1 154 ? 30.690 53.550 20.408 1.00 40.56 122 HIS A N 1
ATOM 778 C CA . HIS A 1 154 ? 31.305 54.410 21.418 1.00 40.42 122 HIS A CA 1
ATOM 779 C C . HIS A 1 154 ? 30.668 55.801 21.389 1.00 40.33 122 HIS A C 1
ATOM 780 O O . HIS A 1 154 ? 29.710 56.027 20.654 1.00 39.80 122 HIS A O 1
ATOM 787 N N . TRP A 1 155 ? 31.202 56.730 22.177 1.00 40.21 123 TRP A N 1
ATOM 788 C CA . TRP A 1 155 ? 30.564 58.043 22.348 1.00 40.54 123 TRP A CA 1
ATOM 789 C C . TRP A 1 155 ? 30.230 58.751 21.034 1.00 40.42 123 TRP A C 1
ATOM 790 O O . TRP A 1 155 ? 29.180 59.378 20.929 1.00 40.58 123 TRP A O 1
ATOM 801 N N . ARG A 1 156 ? 31.098 58.620 20.031 1.00 40.42 124 ARG A N 1
ATOM 802 C CA . ARG A 1 156 ? 30.898 59.289 18.744 1.00 40.87 124 ARG A CA 1
ATOM 803 C C . ARG A 1 156 ? 29.839 58.603 17.877 1.00 40.81 124 ARG A C 1
ATOM 804 O O . ARG A 1 156 ? 29.157 59.247 17.072 1.00 40.84 124 ARG A O 1
ATOM 812 N N . ARG A 1 157 ? 29.724 57.290 18.039 1.00 40.85 125 ARG A N 1
ATOM 813 C CA . ARG A 1 157 ? 28.828 56.470 17.234 1.00 40.93 125 ARG A CA 1
ATOM 814 C C . ARG A 1 157 ? 28.042 55.562 18.195 1.00 40.85 125 ARG A C 1
ATOM 815 O O . ARG A 1 157 ? 28.296 54.358 18.282 1.00 40.50 125 ARG A O 1
ATOM 823 N N . PRO A 1 158 ? 27.076 56.159 18.925 1.00 41.01 126 PRO A N 1
ATOM 824 C CA . PRO A 1 158 ? 26.471 55.531 20.103 1.00 40.97 126 PRO A CA 1
ATOM 825 C C . PRO A 1 158 ? 25.617 54.297 19.807 1.00 41.17 126 PRO A C 1
ATOM 826 O O . PRO A 1 158 ? 25.384 53.497 20.709 1.00 41.36 126 PRO A O 1
ATOM 830 N N . GLU A 1 159 ? 25.171 54.136 18.564 1.00 40.99 127 GLU A N 1
ATOM 831 C CA . GLU A 1 159 ? 24.424 52.940 18.190 1.00 41.00 127 GLU A CA 1
ATOM 832 C C . GLU A 1 159 ? 25.233 52.004 17.307 1.00 40.98 127 GLU A C 1
ATOM 833 O O . GLU A 1 159 ? 24.706 51.003 16.827 1.00 40.97 127 GLU A O 1
ATOM 839 N N . GLY A 1 160 ? 26.509 52.324 17.091 1.00 41.04 128 GLY A N 1
ATOM 840 C CA . GLY A 1 160 ? 27.359 51.520 16.200 1.00 41.16 128 GLY A CA 1
ATOM 841 C C . GLY A 1 160 ? 27.860 52.324 15.011 1.00 41.12 128 GLY A C 1
ATOM 842 O O . GLY A 1 160 ? 27.572 53.512 14.905 1.00 41.07 128 GLY A O 1
ATOM 843 N N . ALA A 1 161 ? 28.602 51.672 14.113 1.00 41.16 129 ALA A N 1
ATOM 844 C CA . ALA A 1 161 ? 29.307 52.361 13.019 1.00 41.04 129 ALA A CA 1
ATOM 845 C C . ALA A 1 161 ? 28.413 53.191 12.085 1.00 41.22 129 ALA A C 1
ATOM 846 O O . ALA A 1 161 ? 28.885 54.150 11.463 1.00 41.42 129 ALA A O 1
ATOM 848 N N . ARG A 1 162 ? 27.136 52.822 11.993 1.00 40.99 130 ARG A N 1
ATOM 849 C CA . ARG A 1 162 ? 26.177 53.521 11.141 1.00 40.94 130 ARG A CA 1
ATOM 850 C C . ARG A 1 162 ? 25.459 54.678 11.845 1.00 41.01 130 ARG A C 1
ATOM 851 O O . ARG A 1 162 ? 24.452 55.188 11.347 1.00 41.05 130 ARG A O 1
ATOM 859 N N . SER A 1 163 ? 25.978 55.097 12.995 1.00 40.98 131 SER A N 1
ATOM 860 C CA . SER A 1 163 ? 25.389 56.206 13.722 1.00 40.98 131 SER A CA 1
ATOM 861 C C . SER A 1 163 ? 26.397 57.329 13.894 1.00 41.03 131 SER A C 1
ATOM 862 O O . SER A 1 163 ? 27.602 57.109 13.784 1.00 41.38 131 SER A O 1
ATOM 865 N N . ASP A 1 164 ? 25.901 58.532 14.154 1.00 41.01 132 ASP A N 1
ATOM 866 C CA . ASP A 1 164 ? 26.753 59.653 14.535 1.00 41.24 132 ASP A CA 1
ATOM 867 C C . ASP A 1 164 ? 26.018 60.523 15.559 1.00 41.23 132 ASP A C 1
ATOM 868 O O . ASP A 1 164 ? 24.882 60.223 15.918 1.00 41.55 132 ASP A O 1
ATOM 873 N N . ILE A 1 165 ? 26.667 61.586 16.033 1.00 41.14 133 ILE A N 1
ATOM 874 C CA . ILE A 1 165 ? 26.074 62.480 17.031 1.00 40.96 133 ILE A CA 1
ATOM 875 C C . ILE A 1 165 ? 25.939 63.916 16.516 1.00 41.23 133 ILE A C 1
ATOM 876 O O . ILE A 1 165 ? 25.882 64.866 17.310 1.00 41.19 133 ILE A O 1
ATOM 881 N N . THR A 1 166 ? 25.894 64.072 15.193 1.00 41.43 134 THR A N 1
ATOM 882 C CA . THR A 1 166 ? 25.830 65.406 14.576 1.00 41.89 134 THR A CA 1
ATOM 883 C C . THR A 1 166 ? 24.540 66.154 14.932 1.00 41.82 134 THR A C 1
ATOM 884 O O . THR A 1 166 ? 24.525 67.381 14.986 1.00 42.18 134 THR A O 1
ATOM 888 N N . GLY A 1 167 ? 23.474 65.408 15.207 1.00 41.94 135 GLY A N 1
ATOM 889 C CA . GLY A 1 167 ? 22.226 66.006 15.663 1.00 41.93 135 GLY A CA 1
ATOM 890 C C . GLY A 1 167 ? 22.110 66.077 17.176 1.00 41.87 135 GLY A C 1
ATOM 891 O O . GLY A 1 167 ? 21.149 66.636 17.697 1.00 42.60 135 GLY A O 1
ATOM 892 N N . ARG A 1 168 ? 23.098 65.543 17.891 1.00 41.46 136 ARG A N 1
ATOM 893 C CA . ARG A 1 168 ? 22.998 65.456 19.343 1.00 40.97 136 ARG A CA 1
ATOM 894 C C . ARG A 1 168 ? 24.128 66.164 20.129 1.00 40.70 136 ARG A C 1
ATOM 895 O O . ARG A 1 168 ? 24.643 65.605 21.102 1.00 40.18 136 ARG A O 1
ATOM 903 N N . PRO A 1 169 ? 24.491 67.414 19.748 1.00 40.58 137 PRO A N 1
ATOM 904 C CA . PRO A 1 169 ? 25.613 68.014 20.482 1.00 40.43 137 PRO A CA 1
ATOM 905 C C . PRO A 1 169 ? 25.269 68.334 21.939 1.00 40.45 137 PRO A C 1
ATOM 906 O O . PRO A 1 169 ? 26.150 68.306 22.801 1.00 39.76 137 PRO A O 1
ATOM 910 N N . ASN A 1 170 ? 23.992 68.634 22.195 1.00 40.77 138 ASN A N 1
ATOM 911 C CA . ASN A 1 170 ? 23.494 68.979 23.534 1.00 41.15 138 ASN A CA 1
ATOM 912 C C . ASN A 1 170 ? 22.804 67.819 24.248 1.00 41.25 138 ASN A C 1
ATOM 913 O O . ASN A 1 170 ? 22.064 68.021 25.211 1.00 41.58 138 ASN A O 1
ATOM 918 N N . HIS A 1 171 ? 23.043 66.604 23.758 1.00 41.12 139 HIS A N 1
ATOM 919 C CA . HIS A 1 171 ? 22.624 65.386 24.449 1.00 40.83 139 HIS A CA 1
ATOM 920 C C . HIS A 1 171 ? 23.747 64.976 25.387 1.00 40.73 139 HIS A C 1
ATOM 921 O O . HIS A 1 171 ? 24.897 65.385 25.190 1.00 40.82 139 HIS A O 1
ATOM 928 N N . PRO A 1 172 ? 23.429 64.162 26.413 1.00 40.75 140 PRO A N 1
ATOM 929 C CA . PRO A 1 172 ? 24.483 63.710 27.305 1.00 40.48 140 PRO A CA 1
ATOM 930 C C . PRO A 1 172 ? 25.409 62.747 26.580 1.00 40.63 140 PRO A C 1
ATOM 931 O O . PRO A 1 172 ? 24.941 61.899 25.812 1.00 40.38 140 PRO A O 1
ATOM 935 N N . VAL A 1 173 ? 26.712 62.885 26.814 1.00 40.49 141 VAL A N 1
ATOM 936 C CA . VAL A 1 173 ? 27.679 61.919 26.317 1.00 40.36 141 VAL A CA 1
ATOM 937 C C . VAL A 1 173 ? 27.434 60.542 26.961 1.00 40.66 141 VAL A C 1
ATOM 938 O O . VAL A 1 173 ? 27.229 60.435 28.180 1.00 40.78 141 VAL A O 1
ATOM 942 N N . VAL A 1 174 ? 27.421 59.497 26.137 1.00 40.54 142 VAL A N 1
ATOM 943 C CA . VAL A 1 174 ? 27.259 58.135 26.645 1.00 40.39 142 VAL A CA 1
ATOM 944 C C . VAL A 1 174 ? 28.456 57.267 26.232 1.00 40.19 142 VAL A C 1
ATOM 945 O O . VAL A 1 174 ? 29.400 57.768 25.622 1.00 39.75 142 VAL A O 1
ATOM 949 N N . HIS A 1 175 ? 28.405 55.977 26.571 1.00 39.93 143 HIS A N 1
ATOM 950 C CA . HIS A 1 175 ? 29.524 55.046 26.379 1.00 40.17 143 HIS A CA 1
ATOM 951 C C . HIS A 1 175 ? 30.805 55.539 27.052 1.00 40.50 143 HIS A C 1
ATOM 952 O O . HIS A 1 175 ? 31.915 55.310 26.562 1.00 40.80 143 HIS A O 1
ATOM 959 N N . VAL A 1 176 ? 30.640 56.218 28.178 1.00 40.61 144 VAL A N 1
ATOM 960 C CA . VAL A 1 176 ? 31.773 56.716 28.938 1.00 40.63 144 VAL A CA 1
ATOM 961 C C . VAL A 1 176 ? 31.867 55.976 30.258 1.00 40.71 144 VAL A C 1
ATOM 962 O O . VAL A 1 176 ? 30.883 55.880 31.000 1.00 40.74 144 VAL A O 1
ATOM 966 N N . SER A 1 177 ? 33.043 55.411 30.519 1.00 40.70 145 SER A N 1
ATOM 967 C CA . SER A 1 177 ? 33.268 54.643 31.736 1.00 40.64 145 SER A CA 1
ATOM 968 C C . SER A 1 177 ? 33.602 55.587 32.882 1.00 40.46 145 SER A C 1
ATOM 969 O O . SER A 1 177 ? 33.768 56.791 32.673 1.00 40.31 145 SER A O 1
ATOM 972 N N . TRP A 1 178 ? 33.729 55.027 34.084 1.00 40.32 146 TRP A N 1
ATOM 973 C CA . TRP A 1 178 ? 34.145 55.797 35.252 1.00 40.28 146 TRP A CA 1
ATOM 974 C C . TRP A 1 178 ? 35.518 56.428 35.015 1.00 40.14 146 TRP A C 1
ATOM 975 O O . TRP A 1 178 ? 35.743 57.594 35.352 1.00 39.84 146 TRP A O 1
ATOM 986 N N . ASN A 1 179 ? 36.417 55.656 34.403 1.00 40.27 147 ASN A N 1
ATOM 987 C CA . ASN A 1 179 ? 37.738 56.135 33.999 1.00 40.20 147 ASN A CA 1
ATOM 988 C C . ASN A 1 179 ? 37.648 57.337 33.054 1.00 40.33 147 ASN A C 1
ATOM 989 O O . ASN A 1 179 ? 38.281 58.365 33.296 1.00 39.61 147 ASN A O 1
ATOM 994 N N . ASP A 1 180 ? 36.850 57.202 31.992 1.00 40.53 148 ASP A N 1
ATOM 995 C CA . ASP A 1 180 ? 36.589 58.304 31.055 1.00 40.70 148 ASP A CA 1
ATOM 996 C C . ASP A 1 180 ? 36.033 59.521 31.774 1.00 40.61 148 ASP A C 1
ATOM 997 O O . ASP A 1 180 ? 36.465 60.642 31.527 1.00 40.57 148 ASP A O 1
ATOM 1002 N N . ALA A 1 181 ? 35.057 59.289 32.649 1.00 40.86 149 ALA A N 1
ATOM 1003 C CA . ALA A 1 181 ? 34.408 60.361 33.404 1.00 40.86 149 ALA A CA 1
ATOM 1004 C C . ALA A 1 181 ? 35.388 61.134 34.299 1.00 40.82 149 ALA A C 1
ATOM 1005 O O . ALA A 1 181 ? 35.361 62.360 34.329 1.00 40.82 149 ALA A O 1
ATOM 1007 N N . THR A 1 182 ? 36.250 60.414 35.017 1.00 40.72 150 THR A N 1
ATOM 1008 C CA . THR A 1 182 ? 37.218 61.045 35.919 1.00 40.64 150 THR A CA 1
ATOM 1009 C C . THR A 1 182 ? 38.316 61.773 35.149 1.00 40.49 150 THR A C 1
ATOM 1010 O O . THR A 1 182 ? 38.840 62.785 35.618 1.00 40.02 150 THR A O 1
ATOM 1014 N N . ALA A 1 183 ? 38.646 61.261 33.964 1.00 40.38 151 ALA A N 1
ATOM 1015 C CA . ALA A 1 183 ? 39.653 61.890 33.110 1.00 40.72 151 ALA A CA 1
ATOM 1016 C C . ALA A 1 183 ? 39.136 63.214 32.550 1.00 40.64 151 ALA A C 1
ATOM 1017 O O . ALA A 1 183 ? 39.883 64.193 32.462 1.00 40.59 151 ALA A O 1
ATOM 1019 N N . TYR A 1 184 ? 37.856 63.235 32.170 1.00 40.86 152 TYR A N 1
ATOM 1020 C CA . TYR A 1 184 ? 37.213 64.446 31.664 1.00 40.68 152 TYR A CA 1
ATOM 1021 C C . TYR A 1 184 ? 37.224 65.543 32.720 1.00 40.69 152 TYR A C 1
ATOM 1022 O O . TYR A 1 184 ? 37.564 66.687 32.432 1.00 40.68 152 TYR A O 1
ATOM 1031 N N . ALA A 1 185 ? 36.819 65.176 33.933 1.00 40.95 153 ALA A N 1
ATOM 1032 C CA . ALA A 1 185 ? 36.704 66.104 35.053 1.00 40.87 153 ALA A CA 1
ATOM 1033 C C . ALA A 1 185 ? 38.040 66.766 35.349 1.00 40.79 153 ALA A C 1
ATOM 1034 O O . ALA A 1 185 ? 38.095 67.974 35.583 1.00 40.51 153 ALA A O 1
ATOM 1036 N N . ARG A 1 186 ? 39.112 65.972 35.313 1.00 40.36 154 ARG A N 1
ATOM 1037 C CA . ARG A 1 186 ? 40.465 66.467 35.554 1.00 40.57 154 ARG A CA 1
ATOM 1038 C C . ARG A 1 186 ? 40.906 67.531 34.540 1.00 40.75 154 ARG A C 1
ATOM 1039 O O . ARG A 1 186 ? 41.447 68.576 34.921 1.00 40.66 154 ARG A O 1
ATOM 1047 N N . TRP A 1 187 ? 40.695 67.255 33.255 1.00 40.75 155 TRP A N 1
ATOM 1048 C CA . TRP A 1 187 ? 41.010 68.223 32.209 1.00 40.73 155 TRP A CA 1
ATOM 1049 C C . TRP A 1 187 ? 40.127 69.463 32.341 1.00 40.90 155 TRP A C 1
ATOM 1050 O O . TRP A 1 187 ? 40.590 70.576 32.126 1.00 41.08 155 TRP A O 1
ATOM 1061 N N . ALA A 1 188 ? 38.860 69.255 32.700 1.00 40.95 156 ALA A N 1
ATOM 1062 C CA . ALA A 1 188 ? 37.876 70.335 32.815 1.00 40.79 156 ALA A CA 1
ATOM 1063 C C . ALA A 1 188 ? 38.021 71.190 34.082 1.00 40.83 156 ALA A C 1
ATOM 1064 O O . ALA A 1 188 ? 37.323 72.200 34.227 1.00 40.88 156 ALA A O 1
ATOM 1066 N N . GLY A 1 189 ? 38.909 70.793 34.995 1.00 40.52 157 GLY A N 1
ATOM 1067 C CA . GLY A 1 189 ? 39.136 71.560 36.220 1.00 40.50 157 GLY A CA 1
ATOM 1068 C C . GLY A 1 189 ? 38.043 71.332 37.246 1.00 40.36 157 GLY A C 1
ATOM 1069 O O . GLY A 1 189 ? 37.625 72.258 37.947 1.00 39.92 157 GLY A O 1
ATOM 1070 N N . LYS A 1 190 ? 37.592 70.080 37.325 1.00 40.35 158 LYS A N 1
ATOM 1071 C CA . LYS A 1 190 ? 36.469 69.680 38.165 1.00 40.34 158 LYS A CA 1
ATOM 1072 C C . LYS A 1 190 ? 36.746 68.293 38.766 1.00 40.22 158 LYS A C 1
ATOM 1073 O O . LYS A 1 190 ? 37.873 67.812 38.716 1.00 39.67 158 LYS A O 1
ATOM 1079 N N . ARG A 1 191 ? 35.711 67.672 39.327 1.00 40.14 159 ARG A N 1
ATOM 1080 C CA . ARG A 1 191 ? 35.773 66.303 39.835 1.00 40.75 159 ARG A CA 1
ATOM 1081 C C . ARG A 1 191 ? 34.393 65.681 39.667 1.00 40.59 159 ARG A C 1
ATOM 1082 O O . ARG A 1 191 ? 33.459 66.346 39.235 1.00 40.53 159 ARG A O 1
ATOM 1090 N N . LEU A 1 192 ? 34.267 64.404 40.004 1.00 40.63 160 LEU A N 1
ATOM 1091 C CA . LEU A 1 192 ? 32.956 63.783 40.096 1.00 40.77 160 LEU A CA 1
ATOM 1092 C C . LEU A 1 192 ? 32.380 64.119 41.468 1.00 40.60 160 LEU A C 1
ATOM 1093 O O . LEU A 1 192 ? 33.138 64.344 42.421 1.00 40.23 160 LEU A O 1
ATOM 1098 N N . PRO A 1 193 ? 31.040 64.165 41.578 1.00 40.60 161 PRO A N 1
ATOM 1099 C CA . PRO A 1 193 ? 30.427 64.335 42.896 1.00 40.57 161 PRO A CA 1
ATOM 1100 C C . PRO A 1 193 ? 30.506 63.037 43.698 1.00 40.65 161 PRO A C 1
ATOM 1101 O O . PRO A 1 193 ? 30.587 61.946 43.116 1.00 40.84 161 PRO A O 1
ATOM 1105 N N . THR A 1 194 ? 30.504 63.145 45.019 1.00 40.53 162 THR A N 1
ATOM 1106 C CA . THR A 1 194 ? 30.344 61.959 45.841 1.00 40.73 162 THR A CA 1
ATOM 1107 C C . THR A 1 194 ? 28.884 61.527 45.695 1.00 40.80 162 THR A C 1
ATOM 1108 O O . THR A 1 194 ? 28.050 62.297 45.206 1.00 40.55 162 THR A O 1
ATOM 1112 N N . GLU A 1 195 ? 28.577 60.303 46.115 1.00 40.84 163 GLU A N 1
ATOM 1113 C CA . GLU A 1 195 ? 27.200 59.821 46.116 1.00 40.85 163 GLU A CA 1
ATOM 1114 C C . GLU A 1 195 ? 26.287 60.705 46.984 1.00 40.86 163 GLU A C 1
ATOM 1115 O O . GLU A 1 195 ? 25.142 60.984 46.604 1.00 40.50 163 GLU A O 1
ATOM 1121 N N . ALA A 1 196 ? 26.804 61.137 48.139 1.00 40.65 164 ALA A N 1
ATOM 1122 C CA . ALA A 1 196 ? 26.056 61.976 49.073 1.00 40.66 164 ALA A CA 1
ATOM 1123 C C . ALA A 1 196 ? 25.762 63.349 48.476 1.00 40.85 164 ALA A C 1
ATOM 1124 O O . ALA A 1 196 ? 24.646 63.865 48.598 1.00 40.74 164 ALA A O 1
ATOM 1126 N N . GLU A 1 197 ? 26.766 63.932 47.822 1.00 40.86 165 GLU A N 1
ATOM 1127 C CA . GLU A 1 197 ? 26.590 65.203 47.136 1.00 41.12 165 GLU A CA 1
ATOM 1128 C C . GLU A 1 197 ? 25.542 65.051 46.052 1.00 41.06 165 GLU A C 1
ATOM 1129 O O . GLU A 1 197 ? 24.655 65.897 45.914 1.00 41.19 165 GLU A O 1
ATOM 1135 N N . TRP A 1 198 ? 25.647 63.958 45.300 1.00 40.85 166 TRP A N 1
ATOM 1136 C CA . TRP A 1 198 ? 24.709 63.662 44.220 1.00 40.94 166 TRP A CA 1
ATOM 1137 C C . TRP A 1 198 ? 23.246 63.604 44.704 1.00 40.88 166 TRP A C 1
ATOM 1138 O O . TRP A 1 198 ? 22.379 64.272 44.134 1.00 41.16 166 TRP A O 1
ATOM 1149 N N . GLU A 1 199 ? 22.979 62.821 45.749 1.00 40.72 167 GLU A N 1
ATOM 1150 C CA . GLU A 1 199 ? 21.624 62.697 46.273 1.00 40.53 167 GLU A CA 1
ATOM 1151 C C . GLU A 1 199 ? 21.114 64.019 46.840 1.00 40.68 167 GLU A C 1
ATOM 1152 O O . GLU A 1 199 ? 19.977 64.422 46.560 1.00 40.62 167 GLU A O 1
ATOM 1158 N N . TYR A 1 200 ? 21.952 64.688 47.635 1.00 40.76 168 TYR A N 1
ATOM 1159 C CA . TYR A 1 200 ? 21.601 66.004 48.176 1.00 40.79 168 TYR A CA 1
ATOM 1160 C C . TYR A 1 200 ? 21.157 66.952 47.058 1.00 40.61 168 TYR A C 1
ATOM 1161 O O . TYR A 1 200 ? 20.071 67.525 47.126 1.00 40.14 168 TYR A O 1
ATOM 1170 N N . ALA A 1 201 ? 22.008 67.096 46.039 1.00 40.49 169 ALA A N 1
ATOM 1171 C CA . ALA A 1 201 ? 21.750 67.977 44.900 1.00 40.31 169 ALA A CA 1
ATOM 1172 C C . ALA A 1 201 ? 20.467 67.598 44.157 1.00 40.35 169 ALA A C 1
ATOM 1173 O O . ALA A 1 201 ? 19.653 68.469 43.825 1.00 40.21 169 ALA A O 1
ATOM 1175 N N . ALA A 1 202 ? 20.285 66.295 43.937 1.00 40.52 170 ALA A N 1
ATOM 1176 C CA . ALA A 1 202 ? 19.104 65.748 43.266 1.00 40.64 170 ALA A CA 1
ATOM 1177 C C . ALA A 1 202 ? 17.805 65.947 44.043 1.00 40.77 170 ALA A C 1
ATOM 1178 O O . ALA A 1 202 ? 16.743 66.081 43.436 1.00 41.28 170 ALA A O 1
ATOM 1180 N N . ARG A 1 203 ? 17.876 65.972 45.371 1.00 40.64 171 ARG A N 1
ATOM 1181 C CA . ARG A 1 203 ? 16.669 66.182 46.179 1.00 40.44 171 ARG A CA 1
ATOM 1182 C C . ARG A 1 203 ? 16.128 67.608 46.065 1.00 40.55 171 ARG A C 1
ATOM 1183 O O . ARG A 1 203 ? 14.961 67.858 46.369 1.00 40.28 171 ARG A O 1
ATOM 1191 N N . GLY A 1 204 ? 16.981 68.528 45.616 1.00 40.43 172 GLY A N 1
ATOM 1192 C CA . GLY A 1 204 ? 16.567 69.876 45.244 1.00 40.63 172 GLY A CA 1
ATOM 1193 C C . GLY A 1 204 ? 15.967 70.685 46.374 1.00 40.98 172 GLY A C 1
ATOM 1194 O O . GLY A 1 204 ? 15.049 71.470 46.147 1.00 41.00 172 GLY A O 1
ATOM 1195 N N . GLY A 1 205 ? 16.477 70.478 47.590 1.00 41.07 173 GLY A N 1
ATOM 1196 C CA . GLY A 1 205 ? 16.056 71.253 48.755 1.00 41.00 173 GLY A CA 1
ATOM 1197 C C . GLY A 1 205 ? 14.857 70.657 49.470 1.00 40.85 173 GLY A C 1
ATOM 1198 O O . GLY A 1 205 ? 14.376 71.220 50.449 1.00 40.48 173 GLY A O 1
ATOM 1199 N N . LEU A 1 206 ? 14.379 69.518 48.975 1.00 40.85 174 LEU A N 1
ATOM 1200 C CA . LEU A 1 206 ? 13.240 68.829 49.575 1.00 40.84 174 LEU A CA 1
ATOM 1201 C C . LEU A 1 206 ? 13.706 67.661 50.433 1.00 40.87 174 LEU A C 1
ATOM 1202 O O . LEU A 1 206 ? 14.665 66.962 50.084 1.00 40.67 174 LEU A O 1
ATOM 1207 N N . ALA A 1 207 ? 13.011 67.453 51.550 1.00 41.02 175 ALA A N 1
ATOM 1208 C CA . ALA A 1 207 ? 13.355 66.404 52.508 1.00 40.86 175 ALA A CA 1
ATOM 1209 C C . ALA A 1 207 ? 12.469 65.172 52.355 1.00 40.86 175 ALA A C 1
ATOM 1210 O O . ALA A 1 207 ? 11.240 65.279 52.316 1.00 40.79 175 ALA A O 1
ATOM 1212 N N . GLY A 1 208 ? 13.107 64.009 52.256 1.00 40.85 176 GLY A N 1
ATOM 1213 C CA . GLY A 1 208 ? 12.423 62.715 52.297 1.00 41.00 176 GLY A CA 1
ATOM 1214 C C . GLY A 1 208 ? 11.437 62.374 51.189 1.00 40.99 176 GLY A C 1
ATOM 1215 O O . GLY A 1 208 ? 10.610 61.477 51.357 1.00 41.09 176 GLY A O 1
ATOM 1216 N N . ARG A 1 209 ? 11.517 63.070 50.057 1.00 40.83 177 ARG A N 1
ATOM 1217 C CA . ARG A 1 209 ? 10.625 62.789 48.931 1.00 40.81 177 ARG A CA 1
ATOM 1218 C C . ARG A 1 209 ? 11.088 61.541 48.177 1.00 40.85 177 ARG A C 1
ATOM 1219 O O . ARG A 1 209 ? 12.248 61.133 48.289 1.00 40.78 177 ARG A O 1
ATOM 1227 N N . ARG A 1 210 ? 10.172 60.934 47.422 1.00 40.91 178 ARG A N 1
ATOM 1228 C CA . ARG A 1 210 ? 10.490 59.776 46.590 1.00 40.86 178 ARG A CA 1
ATOM 1229 C C . ARG A 1 210 ? 11.277 60.194 45.343 1.00 40.91 178 ARG A C 1
ATOM 1230 O O . ARG A 1 210 ? 12.204 59.492 44.910 1.00 40.79 178 ARG A O 1
ATOM 1238 N N . TYR A 1 211 ? 10.915 61.348 44.784 1.00 40.90 179 TYR A N 1
ATOM 1239 C CA . TYR A 1 211 ? 11.540 61.851 43.560 1.00 40.81 179 TYR A CA 1
ATOM 1240 C C . TYR A 1 211 ? 12.119 63.238 43.763 1.00 40.99 179 TYR A C 1
ATOM 1241 O O . TYR A 1 211 ? 11.832 63.901 44.765 1.00 41.26 179 TYR A O 1
ATOM 1250 N N . ALA A 1 212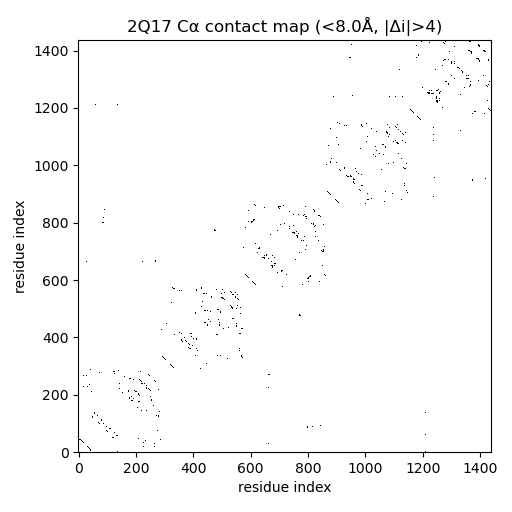 ? 12.939 63.665 42.805 1.00 41.05 180 ALA A N 1
ATOM 1251 C CA . ALA A 1 212 ? 13.607 64.968 42.842 1.00 41.11 180 ALA A CA 1
ATOM 1252 C C . ALA A 1 212 ? 12.628 66.114 43.076 1.00 40.83 180 ALA A C 1
ATOM 1253 O O . ALA A 1 212 ? 12.979 67.131 43.677 1.00 40.94 180 ALA A O 1
ATOM 1255 N N . TRP A 1 213 ? 11.398 65.926 42.608 1.00 40.66 181 TRP A N 1
ATOM 1256 C CA . TRP A 1 213 ? 10.371 66.960 42.622 1.00 40.78 181 TRP A CA 1
ATOM 1257 C C . TRP A 1 213 ? 9.257 66.710 43.655 1.00 40.89 181 TRP A C 1
ATOM 1258 O O . TRP A 1 213 ? 8.451 67.606 43.928 1.00 40.90 181 TRP A O 1
ATOM 1269 N N . GLY A 1 214 ? 9.196 65.501 44.214 1.00 40.88 182 GLY A N 1
ATOM 1270 C CA . GLY A 1 214 ? 8.119 65.140 45.152 1.00 40.74 182 GLY A CA 1
ATOM 1271 C C . GLY A 1 214 ? 7.863 63.646 45.227 1.00 40.78 182 GLY A C 1
ATOM 1272 O O . GLY A 1 214 ? 8.750 62.854 44.919 1.00 40.79 182 GLY A O 1
ATOM 1273 N N . ASP A 1 215 ? 6.651 63.260 45.623 1.00 40.73 183 ASP A N 1
ATOM 1274 C CA . ASP A 1 215 ? 6.304 61.841 45.811 1.00 40.87 183 ASP A CA 1
ATOM 1275 C C . ASP A 1 215 ? 5.569 61.186 44.630 1.00 41.08 183 ASP A C 1
ATOM 1276 O O . ASP A 1 215 ? 5.614 59.963 44.475 1.00 41.35 183 ASP A O 1
ATOM 1281 N N . GLU A 1 216 ? 4.884 61.994 43.823 1.00 41.19 184 GLU A N 1
ATOM 1282 C CA . GLU A 1 216 ? 4.179 61.518 42.633 1.00 41.34 184 GLU A CA 1
ATOM 1283 C C . GLU A 1 216 ? 5.163 61.489 41.466 1.00 41.05 184 GLU A C 1
ATOM 1284 O O . GLU A 1 216 ? 5.897 62.456 41.245 1.00 40.91 184 GLU A O 1
ATOM 1290 N N . LEU A 1 217 ? 5.202 60.366 40.746 1.00 40.97 185 LEU A N 1
ATOM 1291 C CA . LEU A 1 217 ? 6.103 60.201 39.595 1.00 40.74 185 LEU A CA 1
ATOM 1292 C C . LEU A 1 217 ? 5.685 61.098 38.435 1.00 40.86 185 LEU A C 1
ATOM 1293 O O . LEU A 1 217 ? 6.514 61.802 37.851 1.00 40.66 185 LEU A O 1
ATOM 1298 N N . THR A 1 218 ? 4.392 61.065 38.115 1.00 40.86 186 THR A N 1
ATOM 1299 C CA . THR A 1 218 ? 3.818 61.920 37.081 1.00 40.78 186 THR A CA 1
ATOM 1300 C C . THR A 1 218 ? 2.769 62.844 37.701 1.00 40.92 186 THR A C 1
ATOM 1301 O O . THR A 1 218 ? 1.569 62.537 37.688 1.00 40.72 186 THR A O 1
ATOM 1305 N N . PRO A 1 219 ? 3.227 63.978 38.265 1.00 41.00 187 PRO A N 1
ATOM 1306 C CA . PRO A 1 219 ? 2.333 64.925 38.923 1.00 41.03 187 PRO A CA 1
ATOM 1307 C C . PRO A 1 219 ? 1.311 65.505 37.946 1.00 41.14 187 PRO A C 1
ATOM 1308 O O . PRO A 1 219 ? 1.682 66.020 36.888 1.00 41.48 187 PRO A O 1
ATOM 1312 N N . GLY A 1 220 ? 0.033 65.399 38.297 1.00 41.03 188 GLY A N 1
ATOM 1313 C CA . GLY A 1 220 ? -1.051 65.848 37.425 1.00 40.95 188 GLY A CA 1
ATOM 1314 C C . GLY A 1 220 ? -1.164 65.020 36.158 1.00 40.88 188 GLY A C 1
ATOM 1315 O O . GLY A 1 220 ? -1.658 65.499 35.138 1.00 40.74 188 GLY A O 1
ATOM 1316 N N . GLY A 1 221 ? -0.687 63.778 36.227 1.00 40.96 189 GLY A N 1
ATOM 1317 C CA . GLY A 1 221 ? -0.704 62.858 35.097 1.00 40.95 189 GLY A CA 1
ATOM 1318 C C . GLY A 1 221 ? 0.301 63.138 33.991 1.00 41.00 189 GLY A C 1
ATOM 1319 O O . GLY A 1 221 ? 0.202 62.550 32.907 1.00 40.91 189 GLY A O 1
ATOM 1320 N N . ARG A 1 222 ? 1.273 64.017 34.265 1.00 41.04 190 ARG A N 1
ATOM 1321 C CA . ARG A 1 222 ? 2.244 64.475 33.257 1.00 41.04 190 ARG A CA 1
ATOM 1322 C C . ARG A 1 222 ? 3.700 64.178 33.609 1.00 40.99 190 ARG A C 1
ATOM 1323 O O . ARG A 1 222 ? 4.073 64.188 34.777 1.00 41.19 190 ARG A O 1
ATOM 1331 N N . TRP A 1 223 ? 4.511 63.954 32.573 1.00 40.79 191 TRP A N 1
ATOM 1332 C CA . TRP A 1 223 ? 5.917 63.570 32.699 1.00 40.78 191 TRP A CA 1
ATOM 1333 C C . TRP A 1 223 ? 6.865 64.758 32.764 1.00 40.78 191 TRP A C 1
ATOM 1334 O O . TRP A 1 223 ? 6.717 65.721 32.011 1.00 41.10 191 TRP A O 1
ATOM 1345 N N . ARG A 1 224 ? 7.853 64.671 33.649 1.00 40.82 192 ARG A N 1
ATOM 1346 C CA . ARG A 1 224 ? 8.919 65.670 33.728 1.00 40.72 192 ARG A CA 1
ATOM 1347 C C . ARG A 1 224 ? 10.318 65.034 33.800 1.00 40.56 192 ARG A C 1
ATOM 1348 O O . ARG A 1 224 ? 11.278 65.655 34.285 1.00 39.91 192 ARG A O 1
ATOM 1356 N N . CYS A 1 225 ? 10.422 63.798 33.311 1.00 40.43 193 CYS A N 1
ATOM 1357 C CA . CYS A 1 225 ? 11.708 63.104 33.211 1.00 40.42 193 CYS A CA 1
ATOM 1358 C C . CYS A 1 225 ? 11.678 62.105 32.059 1.00 40.50 193 CYS A C 1
ATOM 1359 O O . CYS A 1 225 ? 10.602 61.698 31.606 1.00 40.38 193 CYS A O 1
ATOM 1362 N N . ASN A 1 226 ? 12.861 61.712 31.590 1.00 40.17 194 ASN A N 1
ATOM 1363 C CA . ASN A 1 226 ? 12.969 60.783 30.471 1.00 40.23 194 ASN A CA 1
ATOM 1364 C C . ASN A 1 226 ? 13.262 59.344 30.913 1.00 40.21 194 ASN A C 1
ATOM 1365 O O . ASN A 1 226 ? 14.413 58.969 31.139 1.00 39.92 194 ASN A O 1
ATOM 1370 N N . ILE A 1 227 ? 12.204 58.550 31.039 1.00 40.37 195 ILE A N 1
ATOM 1371 C CA . ILE A 1 227 ? 12.342 57.109 31.292 1.00 40.38 195 ILE A CA 1
ATOM 1372 C C . ILE A 1 227 ? 11.601 56.319 30.205 1.00 40.46 195 ILE A C 1
ATOM 1373 O O . ILE A 1 227 ? 11.456 56.814 29.083 1.00 40.17 195 ILE A O 1
ATOM 1378 N N . TRP A 1 228 ? 11.151 55.105 30.525 1.00 40.67 196 TRP A N 1
ATOM 1379 C CA . TRP A 1 228 ? 10.458 54.242 29.563 1.00 40.82 196 TRP A CA 1
ATOM 1380 C C . TRP A 1 228 ? 8.976 54.038 29.901 1.00 40.84 196 TRP A C 1
ATOM 1381 O O . TRP A 1 228 ? 8.634 53.669 31.022 1.00 40.99 196 TRP A O 1
ATOM 1392 N N . GLN A 1 229 ? 8.110 54.266 28.915 1.00 40.79 197 GLN A N 1
ATOM 1393 C CA . GLN A 1 229 ? 6.693 53.915 29.007 1.00 40.67 197 GLN A CA 1
ATOM 1394 C C . GLN A 1 229 ? 6.354 52.878 27.937 1.00 40.86 197 GLN A C 1
ATOM 1395 O O . GLN A 1 229 ? 6.866 52.949 26.820 1.00 40.81 197 GLN A O 1
ATOM 1401 N N . GLY A 1 230 ? 5.495 51.921 28.289 1.00 40.95 198 GLY A N 1
ATOM 1402 C CA . GLY A 1 230 ? 5.084 50.851 27.376 1.00 41.08 198 GLY A CA 1
ATOM 1403 C C . GLY A 1 230 ? 5.632 49.481 27.750 1.00 41.16 198 GLY A C 1
ATOM 1404 O O . GLY A 1 230 ? 6.254 49.313 28.803 1.00 41.28 198 GLY A O 1
ATOM 1405 N N . ARG A 1 231 ? 5.403 48.505 26.874 1.00 41.09 199 ARG A N 1
ATOM 1406 C CA . ARG A 1 231 ? 5.886 47.138 27.056 1.00 41.23 199 ARG A CA 1
ATOM 1407 C C . ARG A 1 231 ? 7.399 47.015 26.884 1.00 41.14 199 ARG A C 1
ATOM 1408 O O . ARG A 1 231 ? 7.881 46.809 25.765 1.00 41.34 199 ARG A O 1
ATOM 1416 N N . PHE A 1 232 ? 8.146 47.127 27.978 1.00 41.07 200 PHE A N 1
ATOM 1417 C CA . PHE A 1 232 ? 9.595 46.880 27.947 1.00 40.89 200 PHE A CA 1
ATOM 1418 C C . PHE A 1 232 ? 9.882 45.385 27.703 1.00 40.79 200 PHE A C 1
ATOM 1419 O O . PHE A 1 232 ? 9.170 44.535 28.235 1.00 40.69 200 PHE A O 1
ATOM 1427 N N . PRO A 1 233 ? 10.923 45.055 26.902 1.00 40.83 201 PRO A N 1
ATOM 1428 C CA . PRO A 1 233 ? 11.845 45.916 26.162 1.00 40.89 201 PRO A CA 1
ATOM 1429 C C . PRO A 1 233 ? 11.485 46.029 24.681 1.00 40.92 201 PRO A C 1
ATOM 1430 O O . PRO A 1 233 ? 12.363 46.253 23.844 1.00 40.78 201 PRO A O 1
ATOM 1434 N N . HIS A 1 234 ? 10.201 45.900 24.373 1.00 40.79 202 HIS A N 1
ATOM 1435 C CA . HIS A 1 234 ? 9.763 45.789 22.994 1.00 41.01 202 HIS A CA 1
ATOM 1436 C C . HIS A 1 234 ? 9.070 47.020 22.420 1.00 41.10 202 HIS A C 1
ATOM 1437 O O . HIS A 1 234 ? 9.199 47.293 21.223 1.00 41.29 202 HIS A O 1
ATOM 1444 N N . VAL A 1 235 ? 8.328 47.743 23.259 1.00 40.98 203 VAL A N 1
ATOM 1445 C CA . VAL A 1 235 ? 7.536 48.888 22.805 1.00 40.84 203 VAL A CA 1
ATOM 1446 C C . VAL A 1 235 ? 7.701 50.088 23.728 1.00 40.74 203 VAL A C 1
ATOM 1447 O O . VAL A 1 235 ? 7.427 50.009 24.928 1.00 40.59 203 VAL A O 1
ATOM 1451 N N . ASN A 1 236 ? 8.167 51.193 23.150 1.00 40.68 204 ASN A N 1
ATOM 1452 C CA . ASN A 1 236 ? 8.301 52.451 23.865 1.00 40.60 204 ASN A CA 1
ATOM 1453 C C . ASN A 1 236 ? 7.305 53.467 23.298 1.00 40.80 204 ASN A C 1
ATOM 1454 O O . ASN A 1 236 ? 7.374 53.846 22.122 1.00 40.96 204 ASN A O 1
ATOM 1459 N N . THR A 1 237 ? 6.373 53.890 24.145 1.00 40.62 205 THR A N 1
ATOM 1460 C CA . THR A 1 237 ? 5.285 54.773 23.730 1.00 40.78 205 THR A CA 1
ATOM 1461 C C . THR A 1 237 ? 5.700 56.247 23.666 1.00 40.83 205 THR A C 1
ATOM 1462 O O . THR A 1 237 ? 4.957 57.082 23.136 1.00 40.78 205 THR A O 1
ATOM 1466 N N . ALA A 1 238 ? 6.891 56.545 24.193 1.00 40.77 206 ALA A N 1
ATOM 1467 C CA . ALA A 1 238 ? 7.440 57.901 24.257 1.00 40.88 206 ALA A CA 1
ATOM 1468 C C . ALA A 1 238 ? 6.429 58.929 24.761 1.00 40.78 206 ALA A C 1
ATOM 1469 O O . ALA A 1 238 ? 6.263 59.991 24.155 1.00 40.80 206 ALA A O 1
ATOM 1471 N N . GLU A 1 239 ? 5.764 58.602 25.869 1.00 40.80 207 GLU A N 1
ATOM 1472 C CA . GLU A 1 239 ? 4.797 59.507 26.502 1.00 41.09 207 GLU A CA 1
ATOM 1473 C C . GLU A 1 239 ? 5.500 60.744 27.033 1.00 40.80 207 GLU A C 1
ATOM 1474 O O . GLU A 1 239 ? 4.957 61.847 26.968 1.00 40.83 207 GLU A O 1
ATOM 1480 N N . ASP A 1 240 ? 6.714 60.548 27.543 1.00 40.76 208 ASP A N 1
ATOM 1481 C CA . ASP A 1 240 ? 7.551 61.636 28.044 1.00 40.73 208 ASP A CA 1
ATOM 1482 C C . ASP A 1 240 ? 8.265 62.412 26.921 1.00 40.86 208 ASP A C 1
ATOM 1483 O O . ASP A 1 240 ? 9.074 63.307 27.188 1.00 40.74 208 ASP A O 1
ATOM 1488 N N . GLY A 1 241 ? 7.987 62.044 25.671 1.00 40.89 209 GLY A N 1
ATOM 1489 C CA . GLY A 1 241 ? 8.485 62.784 24.512 1.00 40.80 209 GLY A CA 1
ATOM 1490 C C . GLY A 1 241 ? 9.817 62.327 23.936 1.00 40.87 209 GLY A C 1
ATOM 1491 O O . GLY A 1 241 ? 10.304 62.916 22.961 1.00 40.85 209 GLY A O 1
ATOM 1492 N N . HIS A 1 242 ? 10.413 61.291 24.522 1.00 40.39 210 HIS A N 1
ATOM 1493 C CA . HIS A 1 242 ? 11.717 60.820 24.061 1.00 40.61 210 HIS A CA 1
ATOM 1494 C C . HIS A 1 242 ? 11.857 59.315 24.114 1.00 40.50 210 HIS A C 1
ATOM 1495 O O . HIS A 1 242 ? 11.592 58.699 25.145 1.00 40.18 210 HIS A O 1
ATOM 1502 N N . LEU A 1 243 ? 12.290 58.743 22.993 1.00 40.59 211 LEU A N 1
ATOM 1503 C CA . LEU A 1 243 ? 12.564 57.319 22.882 1.00 40.77 211 LEU A CA 1
ATOM 1504 C C . LEU A 1 243 ? 13.928 57.002 23.471 1.00 40.94 211 LEU A C 1
ATOM 1505 O O . LEU A 1 243 ? 14.056 56.126 24.330 1.00 41.01 211 LEU A O 1
ATOM 1510 N N . SER A 1 244 ? 14.937 57.731 23.001 1.00 40.93 212 SER A N 1
ATOM 1511 C CA . SER A 1 244 ? 16.322 57.549 23.414 1.00 41.08 212 SER A CA 1
ATOM 1512 C C . SER A 1 244 ? 16.684 58.729 24.329 1.00 40.84 212 SER A C 1
ATOM 1513 O O . SER A 1 244 ? 15.813 59.245 25.033 1.00 41.01 212 SER A O 1
ATOM 1516 N N . THR A 1 245 ? 17.942 59.160 24.341 1.00 40.47 213 THR A N 1
ATOM 1517 C CA . THR A 1 245 ? 18.333 60.293 25.177 1.00 40.51 213 THR A CA 1
ATOM 1518 C C . THR A 1 245 ? 17.656 61.604 24.741 1.00 40.25 213 THR A C 1
ATOM 1519 O O . THR A 1 245 ? 17.317 61.794 23.560 1.00 39.73 213 THR A O 1
ATOM 1523 N N . ALA A 1 246 ? 17.437 62.482 25.715 1.00 40.23 214 ALA A N 1
ATOM 1524 C CA . ALA A 1 246 ? 16.891 63.813 25.470 1.00 40.50 214 ALA A CA 1
ATOM 1525 C C . ALA A 1 246 ? 18.028 64.824 25.640 1.00 40.64 214 ALA A C 1
ATOM 1526 O O . ALA A 1 246 ? 19.051 64.477 26.225 1.00 40.69 214 ALA A O 1
ATOM 1528 N N . PRO A 1 247 ? 17.860 66.068 25.133 1.00 40.70 215 PRO A N 1
ATOM 1529 C CA . PRO A 1 247 ? 18.809 67.143 25.454 1.00 40.81 215 PRO A CA 1
ATOM 1530 C C . PRO A 1 247 ? 19.004 67.275 26.968 1.00 40.93 215 PRO A C 1
ATOM 1531 O O . PRO A 1 247 ? 18.086 66.964 27.730 1.00 41.25 215 PRO A O 1
ATOM 1535 N N . VAL A 1 248 ? 20.174 67.742 27.403 1.00 40.83 216 VAL A N 1
ATOM 1536 C CA . VAL A 1 248 ? 20.502 67.762 28.840 1.00 40.74 216 VAL A CA 1
ATOM 1537 C C . VAL A 1 248 ? 19.628 68.746 29.629 1.00 41.18 216 VAL A C 1
ATOM 1538 O O . VAL A 1 248 ? 19.317 68.516 30.806 1.00 41.24 216 VAL A O 1
ATOM 1542 N N . LYS A 1 249 ? 19.244 69.841 28.978 1.00 41.38 217 LYS A N 1
ATOM 1543 C CA . LYS A 1 249 ? 18.231 70.746 29.521 1.00 41.56 217 LYS A CA 1
ATOM 1544 C C . LYS A 1 249 ? 16.916 70.451 28.809 1.00 41.66 217 LYS A C 1
ATOM 1545 O O . LYS A 1 249 ? 16.686 70.891 27.676 1.00 42.31 217 LYS A O 1
ATOM 1551 N N . SER A 1 250 ? 16.095 69.635 29.451 1.00 41.67 218 SER A N 1
ATOM 1552 C CA . SER A 1 250 ? 14.757 69.346 28.984 1.00 41.41 218 SER A CA 1
ATOM 1553 C C . SER A 1 250 ? 13.897 69.166 30.211 1.00 41.06 218 SER A C 1
ATOM 1554 O O . SER A 1 250 ? 14.408 68.858 31.299 1.00 40.59 218 SER A O 1
ATOM 1557 N N . TYR A 1 251 ? 12.597 69.381 30.019 1.00 40.81 219 TYR A N 1
ATOM 1558 C CA . TYR A 1 251 ? 11.583 69.365 31.074 1.00 40.66 219 TYR A CA 1
ATOM 1559 C C . TYR A 1 251 ? 11.655 70.623 31.939 1.00 40.68 219 TYR A C 1
ATOM 1560 O O . TYR A 1 251 ? 10.952 71.595 31.663 1.00 40.48 219 TYR A O 1
ATOM 1569 N N . ARG A 1 252 ? 12.511 70.604 32.963 1.00 40.71 220 ARG A N 1
ATOM 1570 C CA . ARG A 1 252 ? 12.615 71.682 33.967 1.00 40.57 220 ARG A CA 1
ATOM 1571 C C . ARG A 1 252 ? 13.617 71.269 35.048 1.00 40.71 220 ARG A C 1
ATOM 1572 O O . ARG A 1 252 ? 13.800 70.074 35.283 1.00 40.63 220 ARG A O 1
ATOM 1580 N N . PRO A 1 253 ? 14.264 72.247 35.716 1.00 40.48 221 PRO A N 1
ATOM 1581 C CA . PRO A 1 253 ? 15.227 71.857 36.741 1.00 40.37 221 PRO A CA 1
ATOM 1582 C C . PRO A 1 253 ? 14.542 71.556 38.066 1.00 40.46 221 PRO A C 1
ATOM 1583 O O . PRO A 1 253 ? 13.406 71.987 38.282 1.00 40.15 221 PRO A O 1
ATOM 1587 N N . ASN A 1 254 ? 15.226 70.817 38.939 1.00 40.76 222 ASN A N 1
ATOM 1588 C CA . ASN A 1 254 ? 14.761 70.627 40.316 1.00 40.87 222 ASN A CA 1
ATOM 1589 C C . ASN A 1 254 ? 14.998 71.900 41.131 1.00 40.94 222 ASN A C 1
ATOM 1590 O O . ASN A 1 254 ? 15.470 72.901 40.584 1.00 41.20 222 ASN A O 1
ATOM 1595 N N . GLY A 1 255 ? 14.675 71.867 42.425 1.00 40.78 223 GLY A N 1
ATOM 1596 C CA . GLY A 1 255 ? 14.784 73.051 43.287 1.00 40.61 223 GLY A CA 1
ATOM 1597 C C . GLY A 1 255 ? 16.179 73.622 43.500 1.00 40.56 223 GLY A C 1
ATOM 1598 O O . GLY A 1 255 ? 16.320 74.728 44.014 1.00 40.29 223 GLY A O 1
ATOM 1599 N N . HIS A 1 256 ? 17.208 72.869 43.113 1.00 40.56 224 HIS A N 1
ATOM 1600 C CA . HIS A 1 256 ? 18.594 73.323 43.223 1.00 40.67 224 HIS A CA 1
ATOM 1601 C C . HIS A 1 256 ? 19.134 73.773 41.861 1.00 40.84 224 HIS A C 1
ATOM 1602 O O . HIS A 1 256 ? 20.308 74.155 41.733 1.00 40.87 224 HIS A O 1
ATOM 1609 N N . GLY A 1 257 ? 18.275 73.717 40.845 1.00 40.48 225 GLY A N 1
ATOM 1610 C CA . GLY A 1 257 ? 18.670 74.045 39.484 1.00 40.64 225 GLY A CA 1
ATOM 1611 C C . GLY A 1 257 ? 19.401 72.954 38.709 1.00 40.66 225 GLY A C 1
ATOM 1612 O O . GLY A 1 257 ? 20.109 73.250 37.736 1.00 40.38 225 GLY A O 1
ATOM 1613 N N . LEU A 1 258 ? 19.243 71.698 39.136 1.00 40.79 226 LEU A N 1
ATOM 1614 C CA . LEU A 1 258 ? 19.781 70.548 38.395 1.00 40.69 226 LEU A CA 1
ATOM 1615 C C . LEU A 1 258 ? 18.739 69.960 37.437 1.00 40.85 226 LEU A C 1
ATOM 1616 O O . LEU A 1 258 ? 17.565 69.793 37.800 1.00 40.91 226 LEU A O 1
ATOM 1621 N N . TRP A 1 259 ? 19.179 69.650 36.220 1.00 40.69 227 TRP A N 1
ATOM 1622 C CA . TRP A 1 259 ? 18.303 69.113 35.185 1.00 40.39 227 TRP A CA 1
ATOM 1623 C C . TRP A 1 259 ? 18.568 67.635 35.025 1.00 40.49 227 TRP A C 1
ATOM 1624 O O . TRP A 1 259 ? 19.723 67.219 34.893 1.00 40.06 227 TRP A O 1
ATOM 1635 N N . ASN A 1 260 ? 17.490 66.856 35.020 1.00 40.51 228 ASN A N 1
ATOM 1636 C CA . ASN A 1 260 ? 17.533 65.444 34.636 1.00 40.85 228 ASN A CA 1
ATOM 1637 C C . ASN A 1 260 ? 18.435 64.553 35.493 1.00 40.76 228 ASN A C 1
ATOM 1638 O O . ASN A 1 260 ? 19.152 63.708 34.968 1.00 40.43 228 ASN A O 1
ATOM 1643 N N . THR A 1 261 ? 18.389 64.750 36.813 1.00 40.95 229 THR A N 1
ATOM 1644 C CA . THR A 1 261 ? 19.048 63.823 37.742 1.00 40.75 229 THR A CA 1
ATOM 1645 C C . THR A 1 261 ? 18.325 62.479 37.737 1.00 40.99 229 THR A C 1
ATOM 1646 O O . THR A 1 261 ? 18.953 61.436 37.924 1.00 41.10 229 THR A O 1
ATOM 1650 N N . ALA A 1 262 ? 17.005 62.518 37.532 1.00 40.88 230 ALA A N 1
ATOM 1651 C CA . ALA A 1 262 ? 16.206 61.315 37.356 1.00 40.87 230 ALA A CA 1
ATOM 1652 C C . ALA A 1 262 ? 16.025 61.030 35.866 1.00 41.05 230 ALA A C 1
ATOM 1653 O O . ALA A 1 262 ? 15.576 61.895 35.105 1.00 41.01 230 ALA A O 1
ATOM 1655 N N . GLY A 1 263 ? 16.398 59.818 35.454 1.00 41.09 231 GLY A N 1
ATOM 1656 C CA . GLY A 1 263 ? 16.240 59.389 34.074 1.00 40.93 231 GLY A CA 1
ATOM 1657 C C . GLY A 1 263 ? 17.227 60.005 33.108 1.00 40.81 231 GLY A C 1
ATOM 1658 O O . GLY A 1 263 ? 18.224 60.607 33.510 1.00 41.06 231 GLY A O 1
ATOM 1659 N N . ASN A 1 264 ? 16.914 59.858 31.824 1.00 40.89 232 ASN A N 1
ATOM 1660 C CA . ASN A 1 264 ? 17.801 60.207 30.706 1.00 40.94 232 ASN A CA 1
ATOM 1661 C C . ASN A 1 264 ? 19.002 59.260 30.667 1.00 40.89 232 ASN A C 1
ATOM 1662 O O . ASN A 1 264 ? 18.969 58.261 29.950 1.00 41.21 232 ASN A O 1
ATOM 1667 N N . VAL A 1 265 ? 20.039 59.548 31.452 1.00 40.87 233 VAL A N 1
ATOM 1668 C CA . VAL A 1 265 ? 21.206 58.666 31.549 1.00 40.71 233 VAL A CA 1
ATOM 1669 C C . VAL A 1 265 ? 21.586 58.416 33.001 1.00 40.87 233 VAL A C 1
ATOM 1670 O O . VAL A 1 265 ? 21.369 59.269 33.870 1.00 41.04 233 VAL A O 1
ATOM 1674 N N . TRP A 1 266 ? 22.149 57.242 33.265 1.00 40.80 234 TRP A N 1
ATOM 1675 C CA . TRP A 1 266 ? 22.811 56.988 34.534 1.00 40.91 234 TRP A CA 1
ATOM 1676 C C . TRP A 1 266 ? 23.984 57.950 34.707 1.00 41.03 234 TRP A C 1
ATOM 1677 O O . TRP A 1 266 ? 24.569 58.411 33.718 1.00 40.91 234 TRP A O 1
ATOM 1688 N N . GLU A 1 267 ? 24.328 58.257 35.958 1.00 40.94 235 GLU A N 1
ATOM 1689 C CA . GLU A 1 267 ? 25.432 59.175 36.223 1.00 40.98 235 GLU A CA 1
ATOM 1690 C C . GLU A 1 267 ? 26.425 58.608 37.240 1.00 41.24 235 GLU A C 1
ATOM 1691 O O . GLU A 1 267 ? 26.064 58.321 38.382 1.00 41.53 235 GLU A O 1
ATOM 1697 N N . TRP A 1 268 ? 27.672 58.437 36.797 1.00 41.04 236 TRP A N 1
ATOM 1698 C CA . TRP A 1 268 ? 28.781 57.983 37.638 1.00 40.99 236 TRP A CA 1
ATOM 1699 C C . TRP A 1 268 ? 29.057 58.941 38.811 1.00 40.98 236 TRP A C 1
ATOM 1700 O O . TRP A 1 268 ? 29.089 60.153 38.632 1.00 40.71 236 TRP A O 1
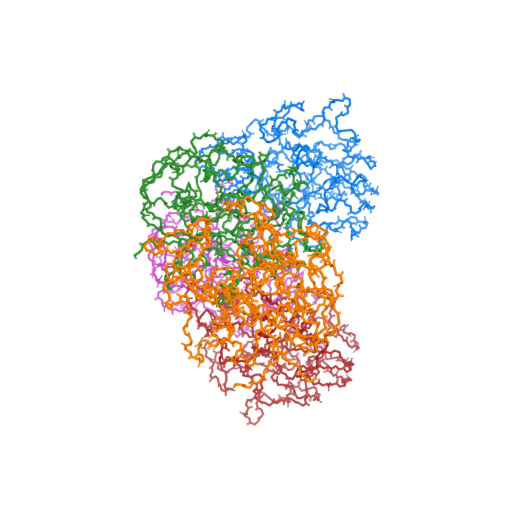ATOM 1711 N N . CYS A 1 269 ? 29.279 58.377 39.998 1.00 41.29 237 CYS A N 1
ATOM 1712 C CA . CYS A 1 269 ? 29.755 59.125 41.162 1.00 41.30 237 CYS A CA 1
ATOM 1713 C C . CYS A 1 269 ? 31.140 58.602 41.549 1.00 41.09 237 CYS A C 1
ATOM 1714 O O . CYS A 1 269 ? 31.554 57.532 41.091 1.00 41.07 237 CYS A O 1
ATOM 1717 N N . SER A 1 270 ? 31.859 59.350 42.381 1.00 40.79 238 SER A N 1
ATOM 1718 C CA . SER A 1 270 ? 33.232 58.976 42.745 1.00 41.12 238 SER A CA 1
ATOM 1719 C C . SER A 1 270 ? 33.338 57.725 43.637 1.00 41.00 238 SER A C 1
ATOM 1720 O O . SER A 1 270 ? 34.361 57.029 43.614 1.00 41.29 238 SER A O 1
ATOM 1723 N N . ASP A 1 271 ? 32.284 57.449 44.410 1.00 40.93 239 ASP A N 1
ATOM 1724 C CA . ASP A 1 271 ? 32.310 56.404 45.448 1.00 40.69 239 ASP A CA 1
ATOM 1725 C C . ASP A 1 271 ? 32.448 54.979 44.909 1.00 40.82 239 ASP A C 1
ATOM 1726 O O . ASP A 1 271 ? 31.844 54.630 43.896 1.00 40.82 239 ASP A O 1
ATOM 1731 N N . TRP A 1 272 ? 33.231 54.164 45.617 1.00 40.58 240 TRP A N 1
ATOM 1732 C CA . TRP A 1 272 ? 33.115 52.712 45.527 1.00 40.70 240 TRP A CA 1
ATOM 1733 C C . TRP A 1 272 ? 31.764 52.332 46.109 1.00 40.75 240 TRP A C 1
ATOM 1734 O O . TRP A 1 272 ? 31.338 52.907 47.124 1.00 40.68 240 TRP A O 1
ATOM 1745 N N . PHE A 1 273 ? 31.100 51.359 45.490 1.00 40.53 241 PHE A N 1
ATOM 1746 C CA . PHE A 1 273 ? 29.827 50.866 46.004 1.00 40.45 241 PHE A CA 1
ATOM 1747 C C . PHE A 1 273 ? 30.008 49.788 47.074 1.00 40.53 241 PHE A C 1
ATOM 1748 O O . PHE A 1 273 ? 30.861 48.904 46.947 1.00 40.15 241 PHE A O 1
ATOM 1756 N N . SER A 1 274 ? 29.207 49.902 48.133 1.00 40.55 242 SER A N 1
ATOM 1757 C CA . SER A 1 274 ? 29.019 48.854 49.125 1.00 40.71 242 SER A CA 1
ATOM 1758 C C . SER A 1 274 ? 27.567 48.893 49.587 1.00 40.73 242 SER A C 1
ATOM 1759 O O . SER A 1 274 ? 27.039 49.968 49.867 1.00 40.63 242 SER A O 1
ATOM 1762 N N . PRO A 1 275 ? 26.911 47.721 49.670 1.00 40.82 243 PRO A N 1
ATOM 1763 C CA . PRO A 1 275 ? 25.522 47.645 50.146 1.00 40.90 243 PRO A CA 1
ATOM 1764 C C . PRO A 1 275 ? 25.352 47.840 51.660 1.00 40.86 243 PRO A C 1
ATOM 1765 O O . PRO A 1 275 ? 24.220 47.842 52.151 1.00 40.92 243 PRO A O 1
ATOM 1769 N N . THR A 1 276 ? 26.458 47.983 52.390 1.00 40.88 244 THR A N 1
ATOM 1770 C CA . THR A 1 276 ? 26.404 48.178 53.845 1.00 40.77 244 THR A CA 1
ATOM 1771 C C . THR A 1 276 ? 26.929 49.546 54.288 1.00 40.72 244 THR A C 1
ATOM 1772 O O . THR A 1 276 ? 26.886 49.868 55.477 1.00 40.60 244 THR A O 1
ATOM 1776 N N . TYR A 1 277 ? 27.402 50.349 53.335 1.00 40.83 245 TYR A N 1
ATOM 1777 C CA . TYR A 1 277 ? 28.065 51.617 53.650 1.00 40.73 245 TYR A CA 1
ATOM 1778 C C . TYR A 1 277 ? 27.188 52.618 54.393 1.00 40.87 245 TYR A C 1
ATOM 1779 O O . TYR A 1 277 ? 27.687 53.391 55.213 1.00 40.87 245 TYR A O 1
ATOM 1788 N N . TYR A 1 278 ? 25.890 52.603 54.101 1.00 40.97 246 TYR A N 1
ATOM 1789 C CA . TYR A 1 278 ? 24.933 53.496 54.760 1.00 40.97 246 TYR A CA 1
ATOM 1790 C C . TYR A 1 278 ? 24.909 53.273 56.262 1.00 40.91 246 TYR A C 1
ATOM 1791 O O . TYR A 1 278 ? 24.703 54.212 57.024 1.00 40.87 246 TYR A O 1
ATOM 1800 N N . ALA A 1 279 ? 25.131 52.026 56.672 1.00 40.92 247 ALA A N 1
ATOM 1801 C CA . ALA A 1 279 ? 25.129 51.654 58.074 1.00 40.78 247 ALA A CA 1
ATOM 1802 C C . ALA A 1 279 ? 26.445 52.007 58.777 1.00 40.85 247 ALA A C 1
ATOM 1803 O O . ALA A 1 279 ? 26.492 52.090 60.004 1.00 40.82 247 ALA A O 1
ATOM 1805 N N . GLU A 1 280 ? 27.504 52.223 58.001 1.00 40.81 248 GLU A N 1
ATOM 1806 C CA . GLU A 1 280 ? 28.839 52.474 58.565 1.00 41.19 248 GLU A CA 1
ATOM 1807 C C . GLU A 1 280 ? 29.412 53.838 58.155 1.00 40.84 248 GLU A C 1
ATOM 1808 O O . GLU A 1 280 ? 30.573 54.150 58.434 1.00 40.63 248 GLU A O 1
ATOM 1814 N N . SER A 1 281 ? 28.579 54.648 57.504 1.00 40.79 249 SER A N 1
ATOM 1815 C CA . SER A 1 281 ? 28.985 55.959 57.003 1.00 40.71 249 SER A CA 1
ATOM 1816 C C . SER A 1 281 ? 29.276 56.968 58.117 1.00 40.80 249 SER A C 1
ATOM 1817 O O . SER A 1 281 ? 28.533 57.046 59.102 1.00 40.38 249 SER A O 1
ATOM 1820 N N . PRO A 1 282 ? 30.360 57.751 57.955 1.00 41.03 250 PRO A N 1
ATOM 1821 C CA . PRO A 1 282 ? 30.569 58.940 58.786 1.00 41.03 250 PRO A CA 1
ATOM 1822 C C . PRO A 1 282 ? 29.475 59.980 58.492 1.00 40.99 250 PRO A C 1
ATOM 1823 O O . PRO A 1 282 ? 28.765 59.861 57.485 1.00 40.70 250 PRO A O 1
ATOM 1827 N N . THR A 1 283 ? 29.323 60.978 59.361 1.00 40.91 251 THR A N 1
ATOM 1828 C CA . THR A 1 283 ? 28.292 61.989 59.140 1.00 41.14 251 THR A CA 1
ATOM 1829 C C . THR A 1 283 ? 28.780 63.071 58.176 1.00 41.09 251 THR A C 1
ATOM 1830 O O . THR A 1 283 ? 28.038 63.501 57.286 1.00 41.22 251 THR A O 1
ATOM 1834 N N . VAL A 1 284 ? 30.032 63.490 58.342 1.00 40.98 252 VAL A N 1
ATOM 1835 C CA . VAL A 1 284 ? 30.597 64.571 57.530 1.00 41.07 252 VAL A CA 1
ATOM 1836 C C . VAL A 1 284 ? 31.233 64.053 56.240 1.00 40.98 252 VAL A C 1
ATOM 1837 O O . VAL A 1 284 ? 32.045 63.133 56.276 1.00 41.14 252 VAL A O 1
ATOM 1841 N N . ASP A 1 285 ? 30.833 64.640 55.112 1.00 41.01 253 ASP A N 1
ATOM 1842 C CA . ASP A 1 285 ? 31.466 64.419 53.798 1.00 41.12 253 ASP A CA 1
ATOM 1843 C C . ASP A 1 285 ? 31.920 62.970 53.504 1.00 41.06 253 ASP A C 1
ATOM 1844 O O . ASP A 1 285 ? 33.111 62.724 53.265 1.00 40.97 253 ASP A O 1
ATOM 1849 N N . PRO A 1 286 ? 30.976 62.006 53.510 1.00 41.05 254 PRO A N 1
ATOM 1850 C CA . PRO A 1 286 ? 31.388 60.626 53.258 1.00 40.93 254 PRO A CA 1
ATOM 1851 C C . PRO A 1 286 ? 31.789 60.393 51.799 1.00 41.02 254 PRO A C 1
ATOM 1852 O O . PRO A 1 286 ? 31.155 60.922 50.879 1.00 41.31 254 PRO A O 1
ATOM 1856 N N . HIS A 1 287 ? 32.846 59.614 51.601 1.00 41.03 255 HIS A N 1
ATOM 1857 C CA . HIS A 1 287 ? 33.402 59.384 50.273 1.00 41.11 255 HIS A CA 1
ATOM 1858 C C . HIS A 1 287 ? 33.235 57.948 49.793 1.00 40.97 255 HIS A C 1
ATOM 1859 O O . HIS A 1 287 ? 33.793 57.562 48.774 1.00 41.02 255 HIS A O 1
ATOM 1866 N N . GLY A 1 288 ? 32.459 57.162 50.527 1.00 41.00 256 GLY A N 1
ATOM 1867 C CA . GLY A 1 288 ? 32.377 55.727 50.280 1.00 40.90 256 GLY A CA 1
ATOM 1868 C C . GLY A 1 288 ? 33.540 55.001 50.929 1.00 40.88 256 GLY A C 1
ATOM 1869 O O . GLY A 1 288 ? 34.442 55.645 51.477 1.00 40.80 256 GLY A O 1
ATOM 1870 N N . PRO A 1 289 ? 33.527 53.650 50.877 1.00 40.94 257 PRO A N 1
ATOM 1871 C CA . PRO A 1 289 ? 34.605 52.835 51.433 1.00 41.01 257 PRO A CA 1
ATOM 1872 C C . PRO A 1 289 ? 35.906 53.035 50.666 1.00 40.97 257 PRO A C 1
ATOM 1873 O O . PRO A 1 289 ? 35.884 53.517 49.533 1.00 40.72 257 PRO A O 1
ATOM 1877 N N . GLY A 1 290 ? 37.020 52.650 51.284 1.00 41.12 258 GLY A N 1
ATOM 1878 C CA . GLY A 1 290 ? 38.350 52.845 50.705 1.00 41.18 258 GLY A CA 1
ATOM 1879 C C . GLY A 1 290 ? 38.690 51.932 49.541 1.00 41.06 258 GLY A C 1
ATOM 1880 O O . GLY A 1 290 ? 39.465 52.314 48.666 1.00 40.92 258 GLY A O 1
ATOM 1881 N N . THR A 1 291 ? 38.139 50.717 49.554 1.00 41.11 259 THR A N 1
ATOM 1882 C CA . THR A 1 291 ? 38.311 49.758 48.456 1.00 41.24 259 THR A CA 1
ATOM 1883 C C . THR A 1 291 ? 36.950 49.312 47.920 1.00 41.24 259 THR A C 1
ATOM 1884 O O . THR A 1 291 ? 35.905 49.588 48.526 1.00 41.24 259 THR A O 1
ATOM 1888 N N . GLY A 1 292 ? 36.967 48.635 46.777 1.00 41.01 260 GLY A N 1
ATOM 1889 C CA . GLY A 1 292 ? 35.743 48.152 46.157 1.00 41.17 260 GLY A CA 1
ATOM 1890 C C . GLY A 1 292 ? 35.981 47.566 44.780 1.00 41.43 260 GLY A C 1
ATOM 1891 O O . GLY A 1 292 ? 37.089 47.641 44.242 1.00 41.71 260 GLY A O 1
ATOM 1892 N N . ALA A 1 293 ? 34.928 46.978 44.219 1.00 41.48 261 ALA A N 1
ATOM 1893 C CA . ALA A 1 293 ? 34.977 46.363 42.895 1.00 41.37 261 ALA A CA 1
ATOM 1894 C C . ALA A 1 293 ? 34.275 47.234 41.855 1.00 41.34 261 ALA A C 1
ATOM 1895 O O . ALA A 1 293 ? 34.744 47.352 40.720 1.00 41.74 261 ALA A O 1
ATOM 1897 N N . ALA A 1 294 ? 33.152 47.836 42.251 1.00 40.96 262 ALA A N 1
ATOM 1898 C CA . ALA A 1 294 ? 32.331 48.642 41.362 1.00 40.61 262 ALA A CA 1
ATOM 1899 C C . ALA A 1 294 ? 32.164 50.052 41.914 1.00 40.59 262 ALA A C 1
ATOM 1900 O O . ALA A 1 294 ? 32.171 50.253 43.132 1.00 40.16 262 ALA A O 1
ATOM 1902 N N . ARG A 1 295 ? 32.014 51.022 41.010 1.00 40.71 263 ARG A N 1
ATOM 1903 C CA . ARG A 1 295 ? 31.749 52.411 41.378 1.00 40.66 263 ARG A CA 1
ATOM 1904 C C . ARG A 1 295 ? 30.255 52.734 41.301 1.00 40.94 263 ARG A C 1
ATOM 1905 O O . ARG A 1 295 ? 29.526 52.151 40.500 1.00 40.85 263 ARG A O 1
ATOM 1913 N N . VAL A 1 296 ? 29.817 53.686 42.125 1.00 40.93 264 VAL A N 1
ATOM 1914 C CA . VAL A 1 296 ? 28.406 54.041 42.238 1.00 41.03 264 VAL A CA 1
ATOM 1915 C C . VAL A 1 296 ? 27.913 54.769 40.994 1.00 40.99 264 VAL A C 1
ATOM 1916 O O . VAL A 1 296 ? 28.598 55.639 40.451 1.00 40.95 264 VAL A O 1
ATOM 1920 N N . LEU A 1 297 ? 26.726 54.397 40.536 1.00 40.97 265 LEU A N 1
ATOM 1921 C CA . LEU A 1 297 ? 26.020 55.219 39.564 1.00 41.32 265 LEU A CA 1
ATOM 1922 C C . LEU A 1 297 ? 24.595 55.547 40.023 1.00 41.18 265 LEU A C 1
ATOM 1923 O O . LEU A 1 297 ? 24.006 54.821 40.818 1.00 41.29 265 LEU A O 1
ATOM 1928 N N . ARG A 1 298 ? 24.067 56.676 39.568 1.00 41.27 266 ARG A N 1
ATOM 1929 C CA . ARG A 1 298 ? 22.790 57.155 40.075 1.00 41.24 266 ARG A CA 1
ATOM 1930 C C . ARG A 1 298 ? 21.899 57.711 38.974 1.00 41.23 266 ARG A C 1
ATOM 1931 O O . ARG A 1 298 ? 22.381 58.101 37.901 1.00 41.58 266 ARG A O 1
ATOM 1939 N N . GLY A 1 299 ? 20.594 57.728 39.241 1.00 41.06 267 GLY A N 1
ATOM 1940 C CA . GLY A 1 299 ? 19.642 58.449 38.396 1.00 41.16 267 GLY A CA 1
ATOM 1941 C C . GLY A 1 299 ? 18.677 57.660 37.529 1.00 41.17 267 GLY A C 1
ATOM 1942 O O . GLY A 1 299 ? 17.565 58.122 37.253 1.00 41.63 267 GLY A O 1
ATOM 1943 N N . GLY A 1 300 ? 19.100 56.493 37.063 1.00 40.98 268 GLY A N 1
ATOM 1944 C CA . GLY A 1 300 ? 18.301 55.746 36.107 1.00 41.11 268 GLY A CA 1
ATOM 1945 C C . GLY A 1 300 ? 18.355 56.415 34.751 1.00 41.31 268 GLY A C 1
ATOM 1946 O O . GLY A 1 300 ? 18.936 57.495 34.599 1.00 41.46 268 GLY A O 1
ATOM 1947 N N . SER A 1 301 ? 17.735 55.783 33.764 1.00 41.14 269 SER A N 1
ATOM 1948 C CA . SER A 1 301 ? 17.933 56.165 32.373 1.00 40.54 269 SER A CA 1
ATOM 1949 C C . SER A 1 301 ? 16.629 56.134 31.584 1.00 40.59 269 SER A C 1
ATOM 1950 O O . SER A 1 301 ? 15.559 55.837 32.137 1.00 40.39 269 SER A O 1
ATOM 1953 N N . TYR A 1 302 ? 16.733 56.438 30.292 1.00 40.51 270 TYR A N 1
ATOM 1954 C CA . TYR A 1 302 ? 15.598 56.425 29.378 1.00 40.69 270 TYR A CA 1
ATOM 1955 C C . TYR A 1 302 ? 15.030 55.018 29.147 1.00 40.80 270 TYR A C 1
ATOM 1956 O O . TYR A 1 302 ? 13.987 54.866 28.510 1.00 40.90 270 TYR A O 1
ATOM 1965 N N . LEU A 1 303 ? 15.721 54.001 29.664 1.00 40.60 271 LEU A N 1
ATOM 1966 C CA . LEU A 1 303 ? 15.270 52.604 29.551 1.00 40.93 271 LEU A CA 1
ATOM 1967 C C . LEU A 1 303 ? 14.562 52.049 30.797 1.00 41.01 271 LEU A C 1
ATOM 1968 O O . LEU A 1 303 ? 14.160 50.877 30.817 1.00 41.57 271 LEU A O 1
ATOM 1973 N N A CYS A 1 304 ? 14.420 52.886 31.824 0.50 40.89 272 CYS A N 1
ATOM 1974 N N B CYS A 1 304 ? 14.400 52.892 31.813 0.50 41.17 272 CYS A N 1
ATOM 1975 C CA A CYS A 1 304 ? 13.829 52.480 33.100 0.50 40.77 272 CYS A CA 1
ATOM 1976 C CA B CYS A 1 304 ? 13.844 52.476 33.095 0.50 41.04 272 CYS A CA 1
ATOM 1977 C C A CYS A 1 304 ? 12.306 52.391 33.052 0.50 40.91 272 CYS A C 1
ATOM 1978 C C B CYS A 1 304 ? 12.313 52.402 33.084 0.50 41.03 272 CYS A C 1
ATOM 1979 O O A CYS A 1 304 ? 11.626 53.339 32.657 0.50 40.94 272 CYS A O 1
ATOM 1980 O O B CYS A 1 304 ? 11.635 53.369 32.735 0.50 41.04 272 CYS A O 1
ATOM 1985 N N . HIS A 1 305 ? 11.785 51.241 33.471 1.00 41.16 273 HIS A N 1
ATOM 1986 C CA . HIS A 1 305 ? 10.336 50.987 33.518 1.00 41.34 273 HIS A CA 1
ATOM 1987 C C . HIS A 1 305 ? 10.036 50.050 34.694 1.00 41.50 273 HIS A C 1
ATOM 1988 O O . HIS A 1 305 ? 10.850 49.168 34.970 1.00 41.81 273 HIS A O 1
ATOM 1995 N N . ASP A 1 306 ? 8.882 50.212 35.364 1.00 41.64 274 ASP A N 1
ATOM 1996 C CA . ASP A 1 306 ? 8.604 49.508 36.644 1.00 41.66 274 ASP A CA 1
ATOM 1997 C C . ASP A 1 306 ? 8.919 48.021 36.602 1.00 41.63 274 ASP A C 1
ATOM 1998 O O . ASP A 1 306 ? 9.474 47.478 37.562 1.00 41.92 274 ASP A O 1
ATOM 2003 N N . SER A 1 307 ? 8.549 47.377 35.491 1.00 41.39 275 SER A N 1
ATOM 2004 C CA . SER A 1 307 ? 8.585 45.913 35.339 1.00 41.29 275 SER A CA 1
ATOM 2005 C C . SER A 1 307 ? 9.901 45.255 35.777 1.00 41.27 275 SER A C 1
ATOM 2006 O O . SER A 1 307 ? 9.931 44.063 36.115 1.00 41.38 275 SER A O 1
ATOM 2009 N N . TYR A 1 308 ? 10.972 46.044 35.778 1.00 41.20 276 TYR A N 1
ATOM 2010 C CA . TYR A 1 308 ? 12.314 45.559 36.084 1.00 41.33 276 TYR A CA 1
ATOM 2011 C C . TYR A 1 308 ? 13.167 46.668 36.722 1.00 41.62 276 TYR A C 1
ATOM 2012 O O . TYR A 1 308 ? 14.325 46.435 37.105 1.00 41.67 276 TYR A O 1
ATOM 2021 N N A CYS A 1 309 ? 12.619 47.886 36.827 0.50 41.82 277 CYS A N 1
ATOM 2022 N N B CYS A 1 309 ? 12.561 47.841 36.855 0.50 41.84 277 CYS A N 1
ATOM 2023 C CA A CYS A 1 309 ? 13.436 49.063 37.198 0.50 41.82 277 CYS A CA 1
ATOM 2024 C CA B CYS A 1 309 ? 13.274 49.020 37.284 0.50 41.84 277 CYS A CA 1
ATOM 2025 C C A CYS A 1 309 ? 12.672 50.245 37.836 0.50 41.71 277 CYS A C 1
ATOM 2026 C C B CYS A 1 309 ? 12.424 49.865 38.226 0.50 41.73 277 CYS A C 1
ATOM 2027 O O A CYS A 1 309 ? 11.720 50.764 37.248 0.50 41.95 277 CYS A O 1
ATOM 2028 O O B CYS A 1 309 ? 11.191 49.769 38.247 0.50 41.81 277 CYS A O 1
ATOM 2033 N N . ASN A 1 310 ? 13.116 50.664 39.028 1.00 41.64 278 ASN A N 1
ATOM 2034 C CA . ASN A 1 310 ? 12.511 51.758 39.786 1.00 41.41 278 ASN A CA 1
ATOM 2035 C C . ASN A 1 310 ? 13.620 52.738 40.116 1.00 41.30 278 ASN A C 1
ATOM 2036 O O . ASN A 1 310 ? 13.552 53.468 41.102 1.00 41.41 278 ASN A O 1
ATOM 2041 N N . ARG A 1 311 ? 14.644 52.741 39.267 1.00 41.03 279 ARG A N 1
ATOM 2042 C CA . ARG A 1 311 ? 15.919 53.376 39.574 1.00 41.02 279 ARG A CA 1
ATOM 2043 C C . ARG A 1 311 ? 15.944 54.907 39.410 1.00 40.70 279 ARG A C 1
ATOM 2044 O O . ARG A 1 311 ? 16.957 55.541 39.681 1.00 40.35 279 ARG A O 1
ATOM 2052 N N . TYR A 1 312 ? 14.825 55.483 38.984 1.00 40.67 280 TYR A N 1
ATOM 2053 C CA . TYR A 1 312 ? 14.684 56.945 38.862 1.00 40.94 280 TYR A CA 1
ATOM 2054 C C . TYR A 1 312 ? 14.323 57.641 40.198 1.00 40.92 280 TYR A C 1
ATOM 2055 O O . TYR A 1 312 ? 14.336 58.878 40.284 1.00 40.85 280 TYR A O 1
ATOM 2064 N N . ARG A 1 313 ? 14.007 56.852 41.225 1.00 40.77 281 ARG A N 1
ATOM 2065 C CA . ARG A 1 313 ? 13.803 57.365 42.593 1.00 41.00 281 ARG A CA 1
ATOM 2066 C C . ARG A 1 313 ? 15.086 58.045 43.073 1.00 41.10 281 ARG A C 1
ATOM 2067 O O . ARG A 1 313 ? 16.178 57.551 42.769 1.00 41.26 281 ARG A O 1
ATOM 2075 N N . VAL A 1 314 ? 14.980 59.159 43.812 1.00 40.98 282 VAL A N 1
ATOM 2076 C CA . VAL A 1 314 ? 16.201 59.908 44.217 1.00 40.82 282 VAL A CA 1
ATOM 2077 C C . VAL A 1 314 ? 17.187 59.134 45.073 1.00 40.75 282 VAL A C 1
ATOM 2078 O O . VAL A 1 314 ? 18.382 59.445 45.068 1.00 40.35 282 VAL A O 1
ATOM 2082 N N . ALA A 1 315 ? 16.666 58.163 45.823 1.00 40.74 283 ALA A N 1
ATOM 2083 C CA . ALA A 1 315 ? 17.446 57.351 46.755 1.00 40.80 283 ALA A CA 1
ATOM 2084 C C . ALA A 1 315 ? 17.974 56.060 46.132 1.00 41.01 283 ALA A C 1
ATOM 2085 O O . ALA A 1 315 ? 18.799 55.370 46.732 1.00 41.33 283 ALA A O 1
ATOM 2087 N N . ALA A 1 316 ? 17.498 55.729 44.936 1.00 40.94 284 ALA A N 1
ATOM 2088 C CA . ALA A 1 316 ? 17.931 54.519 44.263 1.00 40.92 284 ALA A CA 1
ATOM 2089 C C . ALA A 1 316 ? 19.411 54.588 43.929 1.00 40.95 284 ALA A C 1
ATOM 2090 O O . ALA A 1 316 ? 19.925 55.624 43.491 1.00 41.09 284 ALA A O 1
ATOM 2092 N N . ARG A 1 317 ? 20.100 53.478 44.147 1.00 41.00 285 ARG A N 1
ATOM 2093 C CA . ARG A 1 317 ? 21.493 53.397 43.766 1.00 41.10 285 ARG A CA 1
ATOM 2094 C C . ARG A 1 317 ? 21.845 52.062 43.116 1.00 41.13 285 ARG A C 1
ATOM 2095 O O . ARG A 1 317 ? 21.182 51.055 43.337 1.00 40.84 285 ARG A O 1
ATOM 2103 N N . SER A 1 318 ? 22.877 52.099 42.280 1.00 41.16 286 SER A N 1
ATOM 2104 C CA . SER A 1 318 ? 23.415 50.920 41.638 1.00 41.15 286 SER A CA 1
ATOM 2105 C C . SER A 1 318 ? 24.926 51.118 41.529 1.00 41.07 286 SER A C 1
ATOM 2106 O O . SER A 1 318 ? 25.479 52.051 42.133 1.00 40.94 286 SER A O 1
ATOM 2109 N N . SER A 1 319 ? 25.582 50.242 40.771 1.00 40.96 287 SER A N 1
ATOM 2110 C CA . SER A 1 319 ? 27.017 50.313 40.553 1.00 40.87 287 SER A CA 1
ATOM 2111 C C . SER A 1 319 ? 27.447 49.517 39.324 1.00 41.10 287 SER A C 1
ATOM 2112 O O . SER A 1 319 ? 26.707 48.661 38.834 1.00 40.90 287 SER A O 1
ATOM 2115 N N . ASN A 1 320 ? 28.649 49.815 38.832 1.00 41.02 288 ASN A N 1
ATOM 2116 C CA . ASN A 1 320 ? 29.276 49.040 37.776 1.00 40.98 288 ASN A CA 1
ATOM 2117 C C . ASN A 1 320 ? 30.796 49.115 37.859 1.00 40.86 288 ASN A C 1
ATOM 2118 O O . ASN A 1 320 ? 31.339 50.072 38.421 1.00 40.44 288 ASN A O 1
ATOM 2123 N N . THR A 1 321 ? 31.479 48.099 37.321 1.00 40.96 289 THR A N 1
ATOM 2124 C CA . THR A 1 321 ? 32.948 48.105 37.255 1.00 41.03 289 THR A CA 1
ATOM 2125 C C . THR A 1 321 ? 33.423 49.358 36.498 1.00 40.99 289 THR A C 1
ATOM 2126 O O . THR A 1 321 ? 32.810 49.757 35.495 1.00 40.99 289 THR A O 1
ATOM 2130 N N . PRO A 1 322 ? 34.476 50.020 37.012 1.00 40.92 290 PRO A N 1
ATOM 2131 C CA . PRO A 1 322 ? 34.874 51.332 36.490 1.00 41.14 290 PRO A CA 1
ATOM 2132 C C . PRO A 1 322 ? 35.134 51.443 34.982 1.00 41.01 290 PRO A C 1
ATOM 2133 O O . PRO A 1 322 ? 34.933 52.516 34.424 1.00 41.16 290 PRO A O 1
ATOM 2137 N N . ASP A 1 323 ? 35.552 50.358 34.334 1.00 40.96 291 ASP A N 1
ATOM 2138 C CA . ASP A 1 323 ? 35.848 50.391 32.899 1.00 41.02 291 ASP A CA 1
ATOM 2139 C C . ASP A 1 323 ? 34.652 50.020 32.003 1.00 41.04 291 ASP A C 1
ATOM 2140 O O . ASP A 1 323 ? 34.794 49.947 30.779 1.00 41.07 291 ASP A O 1
ATOM 2145 N N . SER A 1 324 ? 33.493 49.766 32.612 1.00 41.09 292 SER A N 1
ATOM 2146 C CA . SER A 1 324 ? 32.277 49.416 31.858 1.00 41.34 292 SER A CA 1
ATOM 2147 C C . SER A 1 324 ? 31.657 50.641 31.174 1.00 41.05 292 SER A C 1
ATOM 2148 O O . SER A 1 324 ? 31.905 51.766 31.579 1.00 41.30 292 SER A O 1
ATOM 2151 N N . SER A 1 325 ? 30.852 50.413 30.139 1.00 40.96 293 SER A N 1
ATOM 2152 C CA . SER A 1 325 ? 30.228 51.503 29.372 1.00 40.93 293 SER A CA 1
ATOM 2153 C C . SER A 1 325 ? 28.945 50.999 28.703 1.00 40.81 293 SER A C 1
ATOM 2154 O O . SER A 1 325 ? 28.794 49.798 28.459 1.00 40.52 293 SER A O 1
ATOM 2157 N N . SER A 1 326 ? 28.031 51.916 28.408 1.00 40.64 294 SER A N 1
ATOM 2158 C CA . SER A 1 326 ? 26.767 51.565 27.751 1.00 40.88 294 SER A CA 1
ATOM 2159 C C . SER A 1 326 ? 26.124 52.810 27.189 1.00 40.85 294 SER A C 1
ATOM 2160 O O . SER A 1 326 ? 26.489 53.916 27.572 1.00 41.07 294 SER A O 1
ATOM 2163 N N . GLY A 1 327 ? 25.147 52.636 26.304 1.00 40.92 295 GLY A N 1
ATOM 2164 C CA . GLY A 1 327 ? 24.493 53.773 25.661 1.00 40.64 295 GLY A CA 1
ATOM 2165 C C . GLY A 1 327 ? 23.532 54.560 26.527 1.00 40.91 295 GLY A C 1
ATOM 2166 O O . GLY A 1 327 ? 22.862 55.478 26.036 1.00 41.28 295 GLY A O 1
ATOM 2167 N N . ASN A 1 328 ? 23.459 54.227 27.816 1.00 40.48 296 ASN A N 1
ATOM 2168 C CA . ASN A 1 328 ? 22.538 54.911 28.731 1.00 40.46 296 ASN A CA 1
ATOM 2169 C C . ASN A 1 328 ? 23.230 55.420 29.993 1.00 40.67 296 ASN A C 1
ATOM 2170 O O . ASN A 1 328 ? 22.600 55.601 31.036 1.00 40.81 296 ASN A O 1
ATOM 2175 N N . LEU A 1 329 ? 24.530 55.681 29.874 1.00 40.35 297 LEU A N 1
ATOM 2176 C CA . LEU A 1 329 ? 25.348 55.967 31.029 1.00 40.42 297 LEU A CA 1
ATOM 2177 C C . LEU A 1 329 ? 26.344 57.074 30.711 1.00 40.62 297 LEU A C 1
ATOM 2178 O O . LEU A 1 329 ? 27.223 56.919 29.838 1.00 40.32 297 LEU A O 1
ATOM 2183 N N . GLY A 1 330 ? 26.160 58.189 31.417 1.00 40.21 298 GLY A N 1
ATOM 2184 C CA . GLY A 1 330 ? 27.016 59.362 31.329 1.00 40.17 298 GLY A CA 1
ATOM 2185 C C . GLY A 1 330 ? 27.398 59.834 32.718 1.00 40.56 298 GLY A C 1
ATOM 2186 O O . GLY A 1 330 ? 27.579 59.020 33.623 1.00 39.97 298 GLY A O 1
ATOM 2187 N N . PHE A 1 331 ? 27.514 61.155 32.892 1.00 40.80 299 PHE A N 1
ATOM 2188 C CA . PHE A 1 331 ? 27.959 61.721 34.165 1.00 40.89 299 PHE A CA 1
ATOM 2189 C C . PHE A 1 331 ? 27.801 63.243 34.207 1.00 40.92 299 PHE A C 1
ATOM 2190 O O . PHE A 1 331 ? 27.637 63.905 33.170 1.00 40.83 299 PHE A O 1
ATOM 2198 N N . ARG A 1 332 ? 27.845 63.782 35.421 1.00 40.75 300 ARG A N 1
ATOM 2199 C CA . ARG A 1 332 ? 27.955 65.208 35.619 1.00 40.87 300 ARG A CA 1
ATOM 2200 C C . ARG A 1 332 ? 29.094 65.471 36.591 1.00 40.95 300 ARG A C 1
ATOM 2201 O O . ARG A 1 332 ? 29.461 64.600 37.370 1.00 40.96 300 ARG A O 1
ATOM 2209 N N . CYS A 1 333 ? 29.667 66.662 36.520 1.00 41.12 301 CYS A N 1
ATOM 2210 C CA . CYS A 1 333 ? 30.821 66.984 37.333 1.00 41.28 301 CYS A CA 1
ATOM 2211 C C . CYS A 1 333 ? 30.440 67.820 38.553 1.00 40.97 301 CYS A C 1
ATOM 2212 O O . CYS A 1 333 ? 29.296 68.260 38.696 1.00 40.59 301 CYS A O 1
ATOM 2215 N N . ALA A 1 334 ? 31.408 67.991 39.447 1.00 40.89 302 ALA A N 1
ATOM 2216 C CA . ALA A 1 334 ? 31.230 68.746 40.675 1.00 40.94 302 ALA A CA 1
ATOM 2217 C C . ALA A 1 334 ? 32.536 69.483 41.016 1.00 40.93 302 ALA A C 1
ATOM 2218 O O . ALA A 1 334 ? 33.500 69.421 40.253 1.00 40.86 302 ALA A O 1
ATOM 2220 N N . ASN A 1 335 ? 32.548 70.182 42.147 1.00 40.91 303 ASN A N 1
ATOM 2221 C CA . ASN A 1 335 ? 33.732 70.863 42.682 1.00 41.05 303 ASN A CA 1
ATOM 2222 C C . ASN A 1 335 ? 33.502 71.230 44.146 1.00 41.05 303 ASN A C 1
ATOM 2223 O O . ASN A 1 335 ? 32.357 71.444 44.566 1.00 41.10 303 ASN A O 1
ATOM 2228 N N . ASP A 1 336 ? 34.592 71.309 44.911 1.00 40.98 304 ASP A N 1
ATOM 2229 C CA . ASP A 1 336 ? 34.585 71.936 46.226 1.00 41.00 304 ASP A CA 1
ATOM 2230 C C . ASP A 1 336 ? 34.251 73.418 46.071 1.00 41.08 304 ASP A C 1
ATOM 2231 O O . ASP A 1 336 ? 34.475 74.003 45.007 1.00 41.04 304 ASP A O 1
ATOM 2236 N N . ALA A 1 337 ? 33.708 74.020 47.120 1.00 40.94 305 ALA A N 1
ATOM 2237 C CA . ALA A 1 337 ? 33.515 75.459 47.137 1.00 41.30 305 ALA A CA 1
ATOM 2238 C C . ALA A 1 337 ? 34.706 76.129 47.806 1.00 41.45 305 ALA A C 1
ATOM 2239 O O . ALA A 1 337 ? 34.871 77.341 47.708 1.00 41.75 305 ALA A O 1
ATOM 2241 N N . ARG B 1 51 ? 31.713 -18.521 59.710 1.00 42.25 19 ARG B N 1
ATOM 2242 C CA . ARG B 1 51 ? 32.071 -17.067 59.636 1.00 41.97 19 ARG B CA 1
ATOM 2243 C C . ARG B 1 51 ? 31.823 -16.361 60.973 1.00 41.93 19 ARG B C 1
ATOM 2244 O O . ARG B 1 51 ? 30.838 -16.664 61.658 1.00 42.20 19 ARG B O 1
ATOM 2252 N N . PRO B 1 52 ? 32.745 -15.450 61.368 1.00 41.80 20 PRO B N 1
ATOM 2253 C CA . PRO B 1 52 ? 32.634 -14.841 62.697 1.00 41.46 20 PRO B CA 1
ATOM 2254 C C . PRO B 1 52 ? 31.586 -13.738 62.740 1.00 41.28 20 PRO B C 1
ATOM 2255 O O . PRO B 1 52 ? 31.502 -12.912 61.821 1.00 41.40 20 PRO B O 1
ATOM 2259 N N . ARG B 1 53 ? 30.785 -13.756 63.801 1.00 41.13 21 ARG B N 1
ATOM 2260 C CA . ARG B 1 53 ? 29.695 -12.804 64.008 1.00 41.28 21 ARG B CA 1
ATOM 2261 C C . ARG B 1 53 ? 30.193 -11.351 63.966 1.00 41.29 21 ARG B C 1
ATOM 2262 O O . ARG B 1 53 ? 31.271 -11.028 64.499 1.00 41.35 21 ARG B O 1
ATOM 2270 N N . SER B 1 54 ? 29.417 -10.495 63.304 1.00 41.01 22 SER B N 1
ATOM 2271 C CA . SER B 1 54 ? 29.720 -9.071 63.208 1.00 41.12 22 SER B CA 1
ATOM 2272 C C . SER B 1 54 ? 28.439 -8.247 63.321 1.00 41.03 22 SER B C 1
ATOM 2273 O O . SER B 1 54 ? 27.441 -8.565 62.681 1.00 41.07 22 SER B O 1
ATOM 2276 N N . THR B 1 55 ? 28.483 -7.200 64.143 1.00 40.99 23 THR B N 1
ATOM 2277 C CA . THR B 1 55 ? 27.379 -6.244 64.277 1.00 40.92 23 THR B CA 1
ATOM 2278 C C . THR B 1 55 ? 27.753 -4.867 63.705 1.00 41.12 23 THR B C 1
ATOM 2279 O O . THR B 1 55 ? 27.127 -3.857 64.034 1.00 41.27 23 THR B O 1
ATOM 2283 N N . ARG B 1 56 ? 28.775 -4.837 62.852 1.00 41.15 24 ARG B N 1
ATOM 2284 C CA . ARG B 1 56 ? 29.212 -3.604 62.199 1.00 41.23 24 ARG B CA 1
ATOM 2285 C C . ARG B 1 56 ? 28.087 -2.958 61.404 1.00 40.81 24 ARG B C 1
ATOM 2286 O O . ARG B 1 56 ? 27.444 -3.613 60.572 1.00 40.73 24 ARG B O 1
ATOM 2294 N N . GLY B 1 57 ? 27.849 -1.675 61.664 1.00 40.66 25 GLY B N 1
ATOM 2295 C CA . GLY B 1 57 ? 26.798 -0.922 60.969 1.00 40.86 25 GLY B CA 1
ATOM 2296 C C . GLY B 1 57 ? 25.385 -1.284 61.410 1.00 41.01 25 GLY B C 1
ATOM 2297 O O . GLY B 1 57 ? 24.401 -0.900 60.756 1.00 41.00 25 GLY B O 1
ATOM 2298 N N . GLN B 1 58 ? 25.292 -2.021 62.518 1.00 40.82 26 GLN B N 1
ATOM 2299 C CA . GLN B 1 58 ? 24.014 -2.441 63.062 1.00 40.61 26 GLN B CA 1
ATOM 2300 C C . GLN B 1 58 ? 23.695 -1.689 64.337 1.00 40.67 26 GLN B C 1
ATOM 2301 O O . GLN B 1 58 ? 24.579 -1.366 65.124 1.00 40.69 26 GLN B O 1
ATOM 2307 N N . VAL B 1 59 ? 22.413 -1.392 64.512 1.00 40.68 27 VAL B N 1
ATOM 2308 C CA . VAL B 1 59 ? 21.900 -0.768 65.718 1.00 40.90 27 VAL B CA 1
ATOM 2309 C C . VAL B 1 59 ? 21.290 -1.902 66.549 1.00 40.76 27 VAL B C 1
ATOM 2310 O O . VAL B 1 59 ? 20.707 -2.834 65.991 1.00 40.87 27 VAL B O 1
ATOM 2314 N N . ARG B 1 60 ? 21.449 -1.848 67.868 1.00 40.68 28 ARG B N 1
ATOM 2315 C CA . ARG B 1 60 ? 20.859 -2.864 68.737 1.00 40.71 28 ARG B CA 1
ATOM 2316 C C . ARG B 1 60 ? 19.528 -2.375 69.304 1.00 40.66 28 ARG B C 1
ATOM 2317 O O . ARG B 1 60 ? 19.467 -1.358 69.992 1.00 40.37 28 ARG B O 1
ATOM 2325 N N . LEU B 1 61 ? 18.465 -3.110 68.997 1.00 40.78 29 LEU B N 1
ATOM 2326 C CA . LEU B 1 61 ? 17.127 -2.761 69.456 1.00 40.77 29 LEU B CA 1
ATOM 2327 C C . LEU B 1 61 ? 16.716 -3.704 70.571 1.00 40.84 29 LEU B C 1
ATOM 2328 O O . LEU B 1 61 ? 17.093 -4.875 70.550 1.00 41.15 29 LEU B O 1
ATOM 2333 N N . PRO B 1 62 ? 15.973 -3.193 71.571 1.00 40.87 30 PRO B N 1
ATOM 2334 C CA . PRO B 1 62 ? 15.581 -4.026 72.713 1.00 40.84 30 PRO B CA 1
ATOM 2335 C C . PRO B 1 62 ? 14.437 -4.999 72.436 1.00 40.77 30 PRO B C 1
ATOM 2336 O O . PRO B 1 62 ? 14.262 -5.952 73.189 1.00 40.68 30 PRO B O 1
ATOM 2340 N N . GLY B 1 63 ? 13.681 -4.772 71.367 1.00 40.87 31 GLY B N 1
ATOM 2341 C CA . GLY B 1 63 ? 12.514 -5.599 71.061 1.00 41.15 31 GLY B CA 1
ATOM 2342 C C . GLY B 1 63 ? 11.354 -5.285 71.996 1.00 41.56 31 GLY B C 1
ATOM 2343 O O . GLY B 1 63 ? 11.122 -4.123 72.345 1.00 42.00 31 GLY B O 1
ATOM 2344 N N . GLY B 1 64 ? 10.637 -6.327 72.419 1.00 41.51 32 GLY B N 1
ATOM 2345 C CA . GLY B 1 64 ? 9.438 -6.176 73.239 1.00 40.81 32 GLY B CA 1
ATOM 2346 C C . GLY B 1 64 ? 8.190 -6.299 72.387 1.00 40.76 32 GLY B C 1
ATOM 2347 O O . GLY B 1 64 ? 8.232 -6.870 71.293 1.00 40.90 32 GLY B O 1
ATOM 2348 N N . GLU B 1 65 ? 7.085 -5.745 72.871 1.00 40.38 33 GLU B N 1
ATOM 2349 C CA . GLU B 1 65 ? 5.803 -5.856 72.185 1.00 40.69 33 GLU B CA 1
ATOM 2350 C C . GLU B 1 65 ? 5.505 -4.690 71.251 1.00 40.71 33 GLU B C 1
ATOM 2351 O O . GLU B 1 65 ? 5.805 -3.536 71.560 1.00 40.92 33 GLU B O 1
ATOM 2357 N N . PHE B 1 66 ? 4.936 -5.010 70.096 1.00 40.51 34 PHE B N 1
ATOM 2358 C CA . PHE B 1 66 ? 4.403 -3.995 69.194 1.00 40.62 34 PHE B CA 1
ATOM 2359 C C . PHE B 1 66 ? 3.209 -4.538 68.424 1.00 40.48 34 PHE B C 1
ATOM 2360 O O . PHE B 1 66 ? 3.001 -5.756 68.361 1.00 40.22 34 PHE B O 1
ATOM 2368 N N . ALA B 1 67 ? 2.421 -3.621 67.869 1.00 40.40 35 ALA B N 1
ATOM 2369 C CA . ALA B 1 67 ? 1.274 -3.976 67.043 1.00 40.52 35 ALA B CA 1
ATOM 2370 C C . ALA B 1 67 ? 1.726 -4.064 65.586 1.00 40.45 35 ALA B C 1
ATOM 2371 O O . ALA B 1 67 ? 2.085 -3.058 64.966 1.00 40.25 35 ALA B O 1
ATOM 2373 N N . MET B 1 68 ? 1.741 -5.284 65.066 1.00 40.33 36 MET B N 1
ATOM 2374 C CA . MET B 1 68 ? 2.168 -5.540 63.700 1.00 40.51 36 MET B CA 1
ATOM 2375 C C . MET B 1 68 ? 0.973 -5.597 62.749 1.00 40.52 36 MET B C 1
ATOM 2376 O O . MET B 1 68 ? -0.004 -6.278 63.011 1.00 40.30 36 MET B O 1
ATOM 2381 N N . GLY B 1 69 ? 1.069 -4.887 61.634 1.00 40.67 37 GLY B N 1
ATOM 2382 C CA . GLY B 1 69 ? 0.028 -4.927 60.626 1.00 40.66 37 GLY B CA 1
ATOM 2383 C C . GLY B 1 69 ? -0.489 -3.552 60.262 1.00 40.64 37 GLY B C 1
ATOM 2384 O O . GLY B 1 69 ? -0.050 -2.543 60.812 1.00 40.25 37 GLY B O 1
ATOM 2385 N N . ASP B 1 70 ? -1.450 -3.532 59.342 1.00 40.82 38 ASP B N 1
ATOM 2386 C CA . ASP B 1 70 ? -2.003 -2.293 58.826 1.00 40.86 38 ASP B CA 1
ATOM 2387 C C . ASP B 1 70 ? -3.172 -1.776 59.670 1.00 40.82 38 ASP B C 1
ATOM 2388 O O . ASP B 1 70 ? -4.306 -2.261 59.579 1.00 40.25 38 ASP B O 1
ATOM 2393 N N . ALA B 1 71 ? -2.854 -0.761 60.473 1.00 40.86 39 ALA B N 1
ATOM 2394 C CA . ALA B 1 71 ? -3.789 -0.104 61.375 1.00 41.17 39 ALA B CA 1
ATOM 2395 C C . ALA B 1 71 ? -4.905 0.652 60.648 1.00 41.21 39 ALA B C 1
ATOM 2396 O O . ALA B 1 71 ? -5.878 1.070 61.274 1.00 41.56 39 ALA B O 1
ATOM 2398 N N . PHE B 1 72 ? -4.764 0.811 59.330 1.00 41.27 40 PHE B N 1
ATOM 2399 C CA . PHE B 1 72 ? -5.650 1.665 58.538 1.00 41.29 40 PHE B CA 1
ATOM 2400 C C . PHE B 1 72 ? -6.481 0.886 57.523 1.00 41.30 40 PHE B C 1
ATOM 2401 O O . PHE B 1 72 ? -7.467 1.400 57.012 1.00 41.13 40 PHE B O 1
ATOM 2409 N N . GLY B 1 73 ? -6.056 -0.339 57.218 1.00 41.57 41 GLY B N 1
ATOM 2410 C CA . GLY B 1 73 ? -6.730 -1.176 56.218 1.00 41.52 41 GLY B CA 1
ATOM 2411 C C . GLY B 1 73 ? -6.725 -0.565 54.828 1.00 41.38 41 GLY B C 1
ATOM 2412 O O . GLY B 1 73 ? -7.772 -0.457 54.193 1.00 41.76 41 GLY B O 1
ATOM 2413 N N . GLU B 1 74 ? -5.542 -0.184 54.358 1.00 41.26 42 GLU B N 1
ATOM 2414 C CA . GLU B 1 74 ? -5.369 0.558 53.108 1.00 41.29 42 GLU B CA 1
ATOM 2415 C C . GLU B 1 74 ? -4.755 -0.317 52.025 1.00 41.34 42 GLU B C 1
ATOM 2416 O O . GLU B 1 74 ? -4.722 0.053 50.847 1.00 41.78 42 GLU B O 1
ATOM 2422 N N . GLY B 1 75 ? -4.235 -1.468 52.435 1.00 41.38 43 GLY B N 1
ATOM 2423 C CA . GLY B 1 75 ? -3.684 -2.437 51.498 1.00 41.23 43 GLY B CA 1
ATOM 2424 C C . GLY B 1 75 ? -4.805 -3.225 50.857 1.00 41.36 43 GLY B C 1
ATOM 2425 O O . GLY B 1 75 ? -5.984 -2.856 50.945 1.00 41.31 43 GLY B O 1
ATOM 2426 N N . TYR B 1 76 ? -4.446 -4.318 50.201 1.00 41.57 44 TYR B N 1
ATOM 2427 C CA . TYR B 1 76 ? -5.454 -5.108 49.511 1.00 41.37 44 TYR B CA 1
ATOM 2428 C C . TYR B 1 76 ? -5.457 -6.558 50.004 1.00 41.10 44 TYR B C 1
ATOM 2429 O O . TYR B 1 76 ? -4.457 -7.021 50.546 1.00 41.10 44 TYR B O 1
ATOM 2438 N N . PRO B 1 77 ? -6.591 -7.272 49.845 1.00 40.94 45 PRO B N 1
ATOM 2439 C CA . PRO B 1 77 ? -6.757 -8.566 50.513 1.00 40.89 45 PRO B CA 1
ATOM 2440 C C . PRO B 1 77 ? -5.573 -9.522 50.360 1.00 40.93 45 PRO B C 1
ATOM 2441 O O . PRO B 1 77 ? -5.176 -10.160 51.334 1.00 40.83 45 PRO B O 1
ATOM 2445 N N . ALA B 1 78 ? -5.002 -9.599 49.161 1.00 40.97 46 ALA B N 1
ATOM 2446 C CA . ALA B 1 78 ? -3.978 -10.597 48.878 1.00 41.19 46 ALA B CA 1
ATOM 2447 C C . ALA B 1 78 ? -2.624 -10.296 49.536 1.00 41.28 46 ALA B C 1
ATOM 2448 O O . ALA B 1 78 ? -1.781 -11.185 49.646 1.00 41.40 46 ALA B O 1
ATOM 2450 N N . ASP B 1 79 ? -2.425 -9.054 49.975 1.00 41.36 47 ASP B N 1
ATOM 2451 C CA . ASP B 1 79 ? -1.236 -8.689 50.742 1.00 41.60 47 ASP B CA 1
ATOM 2452 C C . ASP B 1 79 ? -1.276 -9.258 52.154 1.00 41.21 47 ASP B C 1
ATOM 2453 O O . ASP B 1 79 ? -0.231 -9.518 52.741 1.00 41.16 47 ASP B O 1
ATOM 2458 N N . GLY B 1 80 ? -2.484 -9.437 52.691 1.00 41.09 48 GLY B N 1
ATOM 2459 C CA . GLY B 1 80 ? -2.685 -9.983 54.039 1.00 40.87 48 GLY B CA 1
ATOM 2460 C C . GLY B 1 80 ? -1.955 -9.183 55.102 1.00 40.83 48 GLY B C 1
ATOM 2461 O O . GLY B 1 80 ? -1.212 -9.743 55.912 1.00 40.63 48 GLY B O 1
ATOM 2462 N N . GLU B 1 81 ? -2.174 -7.869 55.091 1.00 40.74 49 GLU B N 1
ATOM 2463 C CA . GLU B 1 81 ? -1.561 -6.957 56.055 1.00 40.88 49 GLU B CA 1
ATOM 2464 C C . GLU B 1 81 ? -2.418 -6.815 57.320 1.00 40.93 49 GLU B C 1
ATOM 2465 O O . GLU B 1 81 ? -2.093 -6.036 58.220 1.00 40.83 49 GLU B O 1
ATOM 2471 N N . THR B 1 82 ? -3.511 -7.577 57.365 1.00 40.71 50 THR B N 1
ATOM 2472 C CA . THR B 1 82 ? -4.393 -7.657 58.526 1.00 40.82 50 THR B CA 1
ATOM 2473 C C . THR B 1 82 ? -4.580 -9.133 58.928 1.00 40.69 50 THR B C 1
ATOM 2474 O O . THR B 1 82 ? -4.384 -10.019 58.101 1.00 40.37 50 THR B O 1
ATOM 2478 N N . PRO B 1 83 ? -4.971 -9.404 60.191 1.00 40.78 51 PRO B N 1
ATOM 2479 C CA . PRO B 1 83 ? -5.279 -8.469 61.273 1.00 40.70 51 PRO B CA 1
ATOM 2480 C C . PRO B 1 83 ? -4.035 -7.880 61.917 1.00 40.58 51 PRO B C 1
ATOM 2481 O O . PRO B 1 83 ? -2.974 -8.512 61.923 1.00 40.37 51 PRO B O 1
ATOM 2485 N N . VAL B 1 84 ? -4.177 -6.668 62.444 1.00 40.59 52 VAL B N 1
ATOM 2486 C CA . VAL B 1 84 ? -3.175 -6.096 63.330 1.00 40.71 52 VAL B CA 1
ATOM 2487 C C . VAL B 1 84 ? -3.083 -7.061 64.504 1.00 40.60 52 VAL B C 1
ATOM 2488 O O . VAL B 1 84 ? -4.102 -7.472 65.049 1.00 40.32 52 VAL B O 1
ATOM 2492 N N . HIS B 1 85 ? -1.864 -7.445 64.868 1.00 40.53 53 HIS B N 1
ATOM 2493 C CA . HIS B 1 85 ? -1.666 -8.427 65.923 1.00 40.39 53 HIS B CA 1
ATOM 2494 C C . HIS B 1 85 ? -0.445 -8.081 66.753 1.00 40.44 53 HIS B C 1
ATOM 2495 O O . HIS B 1 85 ? 0.536 -7.544 66.242 1.00 40.21 53 HIS B O 1
ATOM 2502 N N . THR B 1 86 ? -0.522 -8.394 68.038 1.00 40.35 54 THR B N 1
ATOM 2503 C CA . THR B 1 86 ? 0.571 -8.166 68.965 1.00 40.66 54 THR B CA 1
ATOM 2504 C C . THR B 1 86 ? 1.700 -9.171 68.741 1.00 40.60 54 THR B C 1
ATOM 2505 O O . THR B 1 86 ? 1.476 -10.382 68.643 1.00 40.80 54 THR B O 1
ATOM 2509 N N . VAL B 1 87 ? 2.910 -8.642 68.633 1.00 40.64 55 VAL B N 1
ATOM 2510 C CA . VAL B 1 87 ? 4.108 -9.449 68.445 1.00 40.69 55 VAL B CA 1
ATOM 2511 C C . VAL B 1 87 ? 5.136 -9.074 69.512 1.00 40.76 55 VAL B C 1
ATOM 2512 O O . VAL B 1 87 ? 5.357 -7.891 69.769 1.00 40.84 55 VAL B O 1
ATOM 2516 N N . ARG B 1 88 ? 5.755 -10.082 70.124 1.00 40.56 56 ARG B N 1
ATOM 2517 C CA . ARG B 1 88 ? 6.830 -9.866 71.093 1.00 40.77 56 ARG B CA 1
ATOM 2518 C C . ARG B 1 88 ? 8.162 -10.337 70.517 1.00 40.49 56 ARG B C 1
ATOM 2519 O O . ARG B 1 88 ? 8.313 -11.497 70.138 1.00 40.40 56 ARG B O 1
ATOM 2527 N N . LEU B 1 89 ? 9.118 -9.419 70.463 1.00 40.41 57 LEU B N 1
ATOM 2528 C CA . LEU B 1 89 ? 10.435 -9.691 69.917 1.00 40.65 57 LEU B CA 1
ATOM 2529 C C . LEU B 1 89 ? 11.490 -9.701 71.007 1.00 40.62 57 LEU B C 1
ATOM 2530 O O . LEU B 1 89 ? 11.469 -8.878 71.924 1.00 40.16 57 LEU B O 1
ATOM 2535 N N . ARG B 1 90 ? 12.418 -10.641 70.892 1.00 40.67 58 ARG B N 1
ATOM 2536 C CA . ARG B 1 90 ? 13.644 -10.601 71.668 1.00 40.76 58 ARG B CA 1
ATOM 2537 C C . ARG B 1 90 ? 14.516 -9.468 71.118 1.00 40.52 58 ARG B C 1
ATOM 2538 O O . ARG B 1 90 ? 14.276 -8.995 70.005 1.00 40.17 58 ARG B O 1
ATOM 2546 N N . PRO B 1 91 ? 15.493 -8.988 71.909 1.00 40.55 59 PRO B N 1
ATOM 2547 C CA . PRO B 1 91 ? 16.411 -7.991 71.370 1.00 40.50 59 PRO B CA 1
ATOM 2548 C C . PRO B 1 91 ? 17.182 -8.511 70.160 1.00 40.58 59 PRO B C 1
ATOM 2549 O O . PRO B 1 91 ? 17.421 -9.717 70.042 1.00 40.32 59 PRO B O 1
ATOM 2553 N N . PHE B 1 92 ? 17.560 -7.595 69.272 1.00 40.68 60 PHE B N 1
ATOM 2554 C CA . PHE B 1 92 ? 18.258 -7.950 68.043 1.00 40.70 60 PHE B CA 1
ATOM 2555 C C . PHE B 1 92 ? 18.946 -6.734 67.439 1.00 40.73 60 PHE B C 1
ATOM 2556 O O . PHE B 1 92 ? 18.655 -5.597 67.812 1.00 41.00 60 PHE B O 1
ATOM 2564 N N . HIS B 1 93 ? 19.845 -6.999 66.495 1.00 40.75 61 HIS B N 1
ATOM 2565 C CA . HIS B 1 93 ? 20.576 -5.973 65.771 1.00 40.69 61 HIS B CA 1
ATOM 2566 C C . HIS B 1 93 ? 20.040 -5.919 64.356 1.00 40.71 61 HIS B C 1
ATOM 2567 O O . HIS B 1 93 ? 19.561 -6.925 63.828 1.00 40.84 61 HIS B O 1
ATOM 2574 N N . ILE B 1 94 ? 20.126 -4.746 63.740 1.00 40.54 62 ILE B N 1
ATOM 2575 C CA . ILE B 1 94 ? 19.681 -4.567 62.368 1.00 40.41 62 ILE B CA 1
ATOM 2576 C C . ILE B 1 94 ? 20.493 -3.473 61.705 1.00 40.29 62 ILE B C 1
ATOM 2577 O O . ILE B 1 94 ? 20.808 -2.467 62.336 1.00 39.87 62 ILE B O 1
ATOM 2582 N N . ASP B 1 95 ? 20.845 -3.696 60.438 1.00 40.44 63 ASP B N 1
ATOM 2583 C CA . ASP B 1 95 ? 21.591 -2.725 59.644 1.00 40.69 63 ASP B CA 1
ATOM 2584 C C . ASP B 1 95 ? 20.884 -1.377 59.622 1.00 40.48 63 ASP B C 1
ATOM 2585 O O . ASP B 1 95 ? 19.687 -1.299 59.344 1.00 40.11 63 ASP B O 1
ATOM 2590 N N . GLU B 1 96 ? 21.631 -0.320 59.928 1.00 40.58 64 GLU B N 1
ATOM 2591 C CA . GLU B 1 96 ? 21.104 1.044 59.846 1.00 41.03 64 GLU B CA 1
ATOM 2592 C C . GLU B 1 96 ? 20.750 1.440 58.395 1.00 40.62 64 GLU B C 1
ATOM 2593 O O . GLU B 1 96 ? 19.831 2.237 58.171 1.00 40.30 64 GLU B O 1
ATOM 2599 N N . THR B 1 97 ? 21.470 0.857 57.430 1.00 40.47 65 THR B N 1
ATOM 2600 C CA . THR B 1 97 ? 21.230 1.069 56.001 1.00 40.46 65 THR B CA 1
ATOM 2601 C C . THR B 1 97 ? 21.038 -0.246 55.238 1.00 40.89 65 THR B C 1
ATOM 2602 O O . THR B 1 97 ? 21.474 -1.311 55.692 1.00 41.63 65 THR B O 1
ATOM 2606 N N . ALA B 1 98 ? 20.415 -0.172 54.063 1.00 40.77 66 ALA B N 1
ATOM 2607 C CA . ALA B 1 98 ? 20.506 -1.245 53.077 1.00 40.65 66 ALA B CA 1
ATOM 2608 C C . ALA B 1 98 ? 21.984 -1.523 52.731 1.00 40.76 66 ALA B C 1
ATOM 2609 O O . ALA B 1 98 ? 22.830 -0.611 52.783 1.00 40.49 66 ALA B O 1
ATOM 2611 N N . VAL B 1 99 ? 22.288 -2.779 52.393 1.00 40.82 67 VAL B N 1
ATOM 2612 C CA . VAL B 1 99 ? 23.654 -3.182 52.018 1.00 40.97 67 VAL B CA 1
ATOM 2613 C C . VAL B 1 99 ? 24.101 -2.433 50.762 1.00 40.90 67 VAL B C 1
ATOM 2614 O O . VAL B 1 99 ? 23.383 -2.421 49.756 1.00 41.02 67 VAL B O 1
ATOM 2618 N N . THR B 1 100 ? 25.282 -1.814 50.831 1.00 41.11 68 THR B N 1
ATOM 2619 C CA . THR B 1 100 ? 25.808 -0.982 49.745 1.00 40.91 68 THR B CA 1
ATOM 2620 C C . THR B 1 100 ? 26.553 -1.781 48.670 1.00 41.02 68 THR B C 1
ATOM 2621 O O . THR B 1 100 ? 26.923 -2.943 48.881 1.00 41.15 68 THR B O 1
ATOM 2625 N N . ASN B 1 101 ? 26.780 -1.134 47.525 1.00 40.66 69 ASN B N 1
ATOM 2626 C CA . ASN B 1 101 ? 27.632 -1.674 46.471 1.00 40.33 69 ASN B CA 1
ATOM 2627 C C . ASN B 1 101 ? 29.040 -1.990 46.972 1.00 40.47 69 ASN B C 1
ATOM 2628 O O . ASN B 1 101 ? 29.583 -3.052 46.666 1.00 40.42 69 ASN B O 1
ATOM 2633 N N . ALA B 1 102 ? 29.619 -1.077 47.750 1.00 40.42 70 ALA B N 1
ATOM 2634 C CA . ALA B 1 102 ? 30.976 -1.260 48.273 1.00 40.76 70 ALA B CA 1
ATOM 2635 C C . ALA B 1 102 ? 31.086 -2.526 49.129 1.00 40.76 70 ALA B C 1
ATOM 2636 O O . ALA B 1 102 ? 32.042 -3.289 48.995 1.00 40.97 70 ALA B O 1
ATOM 2638 N N . ARG B 1 103 ? 30.089 -2.757 49.979 1.00 40.64 71 ARG B N 1
ATOM 2639 C CA . ARG B 1 103 ? 30.102 -3.897 50.888 1.00 40.54 71 ARG B CA 1
ATOM 2640 C C . ARG B 1 103 ? 29.863 -5.202 50.144 1.00 40.50 71 ARG B C 1
ATOM 2641 O O . ARG B 1 103 ? 30.513 -6.206 50.431 1.00 40.02 71 ARG B O 1
ATOM 2649 N N . PHE B 1 104 ? 28.930 -5.189 49.193 1.00 40.72 72 PHE B N 1
ATOM 2650 C CA . PHE B 1 104 ? 28.647 -6.388 48.401 1.00 40.76 72 PHE B CA 1
ATOM 2651 C C . PHE B 1 104 ? 29.844 -6.746 47.519 1.00 40.80 72 PHE B C 1
ATOM 2652 O O . PHE B 1 104 ? 30.173 -7.930 47.349 1.00 40.58 72 PHE B O 1
ATOM 2660 N N . ALA B 1 105 ? 30.505 -5.718 46.985 1.00 40.76 73 ALA B N 1
ATOM 2661 C CA . ALA B 1 105 ? 31.726 -5.893 46.194 1.00 40.91 73 ALA B CA 1
ATOM 2662 C C . ALA B 1 105 ? 32.821 -6.616 46.971 1.00 40.99 73 ALA B C 1
ATOM 2663 O O . ALA B 1 105 ? 33.553 -7.429 46.397 1.00 41.26 73 ALA B O 1
ATOM 2665 N N . ALA B 1 106 ? 32.939 -6.314 48.264 1.00 40.88 74 ALA B N 1
ATOM 2666 C CA . ALA B 1 106 ? 33.952 -6.943 49.112 1.00 40.89 74 ALA B CA 1
ATOM 2667 C C . ALA B 1 106 ? 33.626 -8.427 49.324 1.00 40.75 74 ALA B C 1
ATOM 2668 O O . ALA B 1 106 ? 34.516 -9.280 49.294 1.00 40.69 74 ALA B O 1
ATOM 2670 N N . PHE B 1 107 ? 32.340 -8.718 49.499 1.00 40.48 75 PHE B N 1
ATOM 2671 C CA . PHE B 1 107 ? 31.819 -10.085 49.606 1.00 40.56 75 PHE B CA 1
ATOM 2672 C C . PHE B 1 107 ? 32.143 -10.909 48.367 1.00 40.59 75 PHE B C 1
ATOM 2673 O O . PHE B 1 107 ? 32.585 -12.054 48.468 1.00 40.79 75 PHE B O 1
ATOM 2681 N N . VAL B 1 108 ? 31.919 -10.319 47.199 1.00 40.66 76 VAL B N 1
ATOM 2682 C CA . VAL B 1 108 ? 32.164 -11.000 45.935 1.00 40.71 76 VAL B CA 1
ATOM 2683 C C . VAL B 1 108 ? 33.657 -11.233 45.736 1.00 40.76 76 VAL B C 1
ATOM 2684 O O . VAL B 1 108 ? 34.069 -12.318 45.327 1.00 40.81 76 VAL B O 1
ATOM 2688 N N . LYS B 1 109 ? 34.457 -10.215 46.050 1.00 40.87 77 LYS B N 1
ATOM 2689 C CA . LYS B 1 109 ? 35.910 -10.276 45.890 1.00 40.85 77 LYS B CA 1
ATOM 2690 C C . LYS B 1 109 ? 36.519 -11.364 46.762 1.00 40.85 77 LYS B C 1
ATOM 2691 O O . LYS B 1 109 ? 37.551 -11.932 46.423 1.00 40.96 77 LYS B O 1
ATOM 2697 N N . ALA B 1 110 ? 35.871 -11.649 47.886 1.00 41.01 78 ALA B N 1
ATOM 2698 C CA . ALA B 1 110 ? 36.383 -12.610 48.859 1.00 41.06 78 ALA B CA 1
ATOM 2699 C C . ALA B 1 110 ? 35.936 -14.046 48.579 1.00 40.93 78 ALA B C 1
ATOM 2700 O O . ALA B 1 110 ? 36.652 -14.987 48.885 1.00 40.85 78 ALA B O 1
ATOM 2702 N N . THR B 1 111 ? 34.747 -14.199 48.004 1.00 41.02 79 THR B N 1
ATOM 2703 C CA . THR B 1 111 ? 34.121 -15.509 47.845 1.00 40.82 79 THR B CA 1
ATOM 2704 C C . THR B 1 111 ? 34.056 -15.966 46.397 1.00 40.82 79 THR B C 1
ATOM 2705 O O . THR B 1 111 ? 34.014 -17.164 46.129 1.00 40.46 79 THR B O 1
ATOM 2709 N N . GLY B 1 112 ? 34.017 -15.004 45.474 1.00 40.77 80 GLY B N 1
ATOM 2710 C CA . GLY B 1 112 ? 33.819 -15.298 44.055 1.00 40.93 80 GLY B CA 1
ATOM 2711 C C . GLY B 1 112 ? 32.365 -15.606 43.737 1.00 40.99 80 GLY B C 1
ATOM 2712 O O . GLY B 1 112 ? 32.045 -16.125 42.667 1.00 41.09 80 GLY B O 1
ATOM 2713 N N . HIS B 1 113 ? 31.483 -15.276 44.675 1.00 40.98 81 HIS B N 1
ATOM 2714 C CA . HIS B 1 113 ? 30.052 -15.491 44.529 1.00 40.97 81 HIS B CA 1
ATOM 2715 C C . HIS B 1 113 ? 29.515 -15.005 43.184 1.00 40.90 81 HIS B C 1
ATOM 2716 O O . HIS B 1 113 ? 29.738 -13.856 42.795 1.00 40.99 81 HIS B O 1
ATOM 2723 N N . VAL B 1 114 ? 28.824 -15.886 42.465 1.00 40.69 82 VAL B N 1
ATOM 2724 C CA . VAL B 1 114 ? 28.098 -15.442 41.282 1.00 40.77 82 VAL B CA 1
ATOM 2725 C C . VAL B 1 114 ? 26.608 -15.356 41.623 1.00 40.81 82 VAL B C 1
ATOM 2726 O O . VAL B 1 114 ? 26.058 -16.242 42.285 1.00 40.98 82 VAL B O 1
ATOM 2730 N N . THR B 1 115 ? 25.979 -14.261 41.209 1.00 40.66 83 THR B N 1
ATOM 2731 C CA . THR B 1 115 ? 24.595 -13.985 41.571 1.00 40.57 83 THR B CA 1
ATOM 2732 C C . THR B 1 115 ? 23.620 -14.695 40.638 1.00 40.46 83 THR B C 1
ATOM 2733 O O . THR B 1 115 ? 23.989 -15.079 39.532 1.00 40.25 83 THR B O 1
ATOM 2737 N N . ASP B 1 116 ? 22.377 -14.856 41.092 1.00 40.36 84 ASP B N 1
ATOM 2738 C CA . ASP B 1 116 ? 21.309 -15.458 40.287 1.00 40.35 84 ASP B CA 1
ATOM 2739 C C . ASP B 1 116 ? 21.099 -14.765 38.944 1.00 40.28 84 ASP B C 1
ATOM 2740 O O . ASP B 1 116 ? 20.921 -15.433 37.927 1.00 40.11 84 ASP B O 1
ATOM 2745 N N . ALA B 1 117 ? 21.138 -13.430 38.940 1.00 40.28 85 ALA B N 1
ATOM 2746 C CA . ALA B 1 117 ? 21.039 -12.648 37.703 1.00 40.39 85 ALA B CA 1
ATOM 2747 C C . ALA B 1 117 ? 22.125 -13.014 36.686 1.00 40.51 85 ALA B C 1
ATOM 2748 O O . ALA B 1 117 ? 21.876 -13.053 35.480 1.00 40.61 85 ALA B O 1
ATOM 2750 N N . GLU B 1 118 ? 23.331 -13.279 37.178 1.00 40.51 86 GLU B N 1
ATOM 2751 C CA . GLU B 1 118 ? 24.440 -13.650 36.306 1.00 40.72 86 GLU B CA 1
ATOM 2752 C C . GLU B 1 118 ? 24.269 -15.047 35.743 1.00 40.90 86 GLU B C 1
ATOM 2753 O O . GLU B 1 118 ? 24.519 -15.276 34.555 1.00 41.12 86 GLU B O 1
ATOM 2759 N N . ARG B 1 119 ? 23.841 -15.975 36.597 1.00 40.94 87 ARG B N 1
ATOM 2760 C CA . ARG B 1 119 ? 23.549 -17.335 36.181 1.00 41.08 87 ARG B CA 1
ATOM 2761 C C . ARG B 1 119 ? 22.408 -17.378 35.154 1.00 40.99 87 ARG B C 1
ATOM 2762 O O . ARG B 1 119 ? 22.487 -18.096 34.156 1.00 40.81 87 ARG B O 1
ATOM 2770 N N . PHE B 1 120 ? 21.364 -16.590 35.401 1.00 40.90 88 PHE B N 1
ATOM 2771 C CA . PHE B 1 120 ? 20.215 -16.492 34.504 1.00 40.92 88 PHE B CA 1
ATOM 2772 C C . PHE B 1 120 ? 20.575 -15.780 33.195 1.00 40.85 88 PHE B C 1
ATOM 2773 O O . PHE B 1 120 ? 20.039 -16.104 32.131 1.00 40.43 88 PHE B O 1
ATOM 2781 N N . GLY B 1 121 ? 21.483 -14.807 33.282 1.00 40.67 89 GLY B N 1
ATOM 2782 C CA . GLY B 1 121 ? 22.009 -14.140 32.098 1.00 40.69 89 GLY B CA 1
ATOM 2783 C C . GLY B 1 121 ? 21.410 -12.770 31.849 1.00 40.71 89 GLY B C 1
ATOM 2784 O O . GLY B 1 121 ? 21.917 -12.016 31.018 1.00 40.72 89 GLY B O 1
ATOM 2785 N N . SER B 1 122 ? 20.331 -12.453 32.569 1.00 40.67 90 SER B N 1
ATOM 2786 C CA . SER B 1 122 ? 19.649 -11.154 32.466 1.00 40.62 90 SER B CA 1
ATOM 2787 C C . SER B 1 122 ? 18.923 -10.784 33.768 1.00 40.58 90 SER B C 1
ATOM 2788 O O . SER B 1 122 ? 18.746 -11.627 34.647 1.00 39.93 90 SER B O 1
ATOM 2791 N N . SER B 1 123 ? 18.501 -9.523 33.880 1.00 40.44 91 SER B N 1
ATOM 2792 C CA . SER B 1 123 ? 17.703 -9.074 35.019 1.00 40.47 91 SER B CA 1
ATOM 2793 C C . SER B 1 123 ? 16.758 -7.934 34.613 1.00 40.65 91 SER B C 1
ATOM 2794 O O . SER B 1 123 ? 16.945 -7.317 33.556 1.00 40.84 91 SER B O 1
ATOM 2797 N N . ALA B 1 124 ? 15.748 -7.656 35.440 1.00 40.40 92 ALA B N 1
ATOM 2798 C CA . ALA B 1 124 ? 14.764 -6.611 35.135 1.00 40.31 92 ALA B CA 1
ATOM 2799 C C . ALA B 1 124 ? 15.306 -5.195 35.385 1.00 40.23 92 ALA B C 1
ATOM 2800 O O . ALA B 1 124 ? 15.851 -4.908 36.455 1.00 39.49 92 ALA B O 1
ATOM 2802 N N . VAL B 1 125 ? 15.144 -4.323 34.389 1.00 40.32 93 VAL B N 1
ATOM 2803 C CA . VAL B 1 125 ? 15.628 -2.940 34.447 1.00 40.44 93 VAL B CA 1
ATOM 2804 C C . VAL B 1 125 ? 14.507 -1.995 34.023 1.00 40.42 93 VAL B C 1
ATOM 2805 O O . VAL B 1 125 ? 13.864 -2.215 32.994 1.00 40.17 93 VAL B O 1
ATOM 2809 N N . PHE B 1 126 ? 14.282 -0.935 34.794 1.00 40.26 94 PHE B N 1
ATOM 2810 C CA . PHE B 1 126 ? 13.188 -0.006 34.483 1.00 40.33 94 PHE B CA 1
ATOM 2811 C C . PHE B 1 126 ? 13.484 0.756 33.188 1.00 40.39 94 PHE B C 1
ATOM 2812 O O . PHE B 1 126 ? 14.580 1.325 33.027 1.00 40.15 94 PHE B O 1
ATOM 2820 N N . HIS B 1 127 ? 12.507 0.769 32.279 1.00 40.24 95 HIS B N 1
ATOM 2821 C CA . HIS B 1 127 ? 12.710 1.268 30.907 1.00 40.34 95 HIS B CA 1
ATOM 2822 C C . HIS B 1 127 ? 13.457 2.604 30.820 1.00 40.60 95 HIS B C 1
ATOM 2823 O O . HIS B 1 127 ? 14.339 2.766 29.985 1.00 40.63 95 HIS B O 1
ATOM 2830 N N . LEU B 1 128 ? 13.133 3.541 31.701 1.00 40.74 96 LEU B N 1
ATOM 2831 C CA . LEU B 1 128 ? 13.689 4.900 31.626 1.00 40.93 96 LEU B CA 1
ATOM 2832 C C . LEU B 1 128 ? 15.206 4.974 31.880 1.00 40.98 96 LEU B C 1
ATOM 2833 O O . LEU B 1 128 ? 15.863 5.947 31.485 1.00 40.77 96 LEU B O 1
ATOM 2838 N N . VAL B 1 129 ? 15.762 3.944 32.520 1.00 40.86 97 VAL B N 1
ATOM 2839 C CA . VAL B 1 129 ? 17.193 3.944 32.872 1.00 40.94 97 VAL B CA 1
ATOM 2840 C C . VAL B 1 129 ? 18.053 2.884 32.161 1.00 41.04 97 VAL B C 1
ATOM 2841 O O . VAL B 1 129 ? 19.237 2.770 32.448 1.00 40.82 97 VAL B O 1
ATOM 2845 N N . VAL B 1 130 ? 17.456 2.123 31.245 1.00 40.76 98 VAL B N 1
ATOM 2846 C CA . VAL B 1 130 ? 18.192 1.135 30.448 1.00 40.67 98 VAL B CA 1
ATOM 2847 C C . VAL B 1 130 ? 19.438 1.754 29.781 1.00 40.81 98 VAL B C 1
ATOM 2848 O O . VAL B 1 130 ? 19.346 2.803 29.136 1.00 40.95 98 VAL B O 1
ATOM 2852 N N . ALA B 1 131 ? 20.594 1.114 29.977 1.00 40.57 99 ALA B N 1
ATOM 2853 C CA . ALA B 1 131 ? 21.857 1.512 29.357 1.00 40.66 99 ALA B CA 1
ATOM 2854 C C . ALA B 1 131 ? 22.533 0.266 28.769 1.00 40.76 99 ALA B C 1
ATOM 2855 O O . ALA B 1 131 ? 23.383 -0.358 29.400 1.00 41.03 99 ALA B O 1
ATOM 2857 N N . ALA B 1 132 ? 22.120 -0.099 27.559 1.00 40.70 100 ALA B N 1
ATOM 2858 C CA . ALA B 1 132 ? 22.490 -1.372 26.948 1.00 40.63 100 ALA B CA 1
ATOM 2859 C C . ALA B 1 132 ? 22.408 -1.268 25.436 1.00 40.64 100 ALA B C 1
ATOM 2860 O O . ALA B 1 132 ? 21.626 -0.466 24.920 1.00 39.95 100 ALA B O 1
ATOM 2862 N N . PRO B 1 133 ? 23.207 -2.088 24.717 1.00 40.81 101 PRO B N 1
ATOM 2863 C CA . PRO B 1 133 ? 23.010 -2.175 23.270 1.00 40.87 101 PRO B CA 1
ATOM 2864 C C . PRO B 1 133 ? 21.653 -2.804 22.970 1.00 40.65 101 PRO B C 1
ATOM 2865 O O . PRO B 1 133 ? 21.112 -3.518 23.810 1.00 40.12 101 PRO B O 1
ATOM 2869 N N . ASP B 1 134 ? 21.113 -2.521 21.788 1.00 40.80 102 ASP B N 1
ATOM 2870 C CA . ASP B 1 134 ? 19.825 -3.077 21.351 1.00 41.17 102 ASP B CA 1
ATOM 2871 C C . ASP B 1 134 ? 19.749 -4.605 21.421 1.00 41.03 102 ASP B C 1
ATOM 2872 O O . ASP B 1 134 ? 18.697 -5.164 21.711 1.00 40.94 102 ASP B O 1
ATOM 2877 N N . ALA B 1 135 ? 20.873 -5.263 21.149 1.00 41.17 103 ALA B N 1
ATOM 2878 C CA . ALA B 1 135 ? 20.960 -6.722 21.161 1.00 41.05 103 ALA B CA 1
ATOM 2879 C C . ALA B 1 135 ? 20.739 -7.337 22.549 1.00 40.99 103 ALA B C 1
ATOM 2880 O O . ALA B 1 135 ? 20.343 -8.495 22.656 1.00 41.16 103 ALA B O 1
ATOM 2882 N N . ASP B 1 136 ? 20.985 -6.564 23.605 1.00 41.02 104 ASP B N 1
ATOM 2883 C CA . ASP B 1 136 ? 20.816 -7.051 24.978 1.00 40.92 104 ASP B CA 1
ATOM 2884 C C . ASP B 1 136 ? 19.400 -6.848 25.516 1.00 41.04 104 ASP B C 1
ATOM 2885 O O . ASP B 1 136 ? 19.087 -7.282 26.627 1.00 41.20 104 ASP B O 1
ATOM 2890 N N . VAL B 1 137 ? 18.552 -6.179 24.742 1.00 41.00 105 VAL B N 1
ATOM 2891 C CA . VAL B 1 137 ? 17.170 -5.953 25.155 1.00 40.90 105 VAL B CA 1
ATOM 2892 C C . VAL B 1 137 ? 16.339 -7.147 24.695 1.00 40.87 105 VAL B C 1
ATOM 2893 O O . VAL B 1 137 ? 16.090 -7.314 23.501 1.00 40.88 105 VAL B O 1
ATOM 2897 N N . LEU B 1 138 ? 15.924 -7.973 25.653 1.00 40.83 106 LEU B N 1
ATOM 2898 C CA . LEU B 1 138 ? 15.314 -9.266 25.352 1.00 41.06 106 LEU B CA 1
ATOM 2899 C C . LEU B 1 138 ? 13.791 -9.210 25.258 1.00 41.34 106 LEU B C 1
ATOM 2900 O O . LEU B 1 138 ? 13.148 -10.181 24.842 1.00 41.79 106 LEU B O 1
ATOM 2905 N N . GLY B 1 139 ? 13.220 -8.075 25.651 1.00 41.58 107 GLY B N 1
ATOM 2906 C CA . GLY B 1 139 ? 11.770 -7.920 25.747 1.00 41.57 107 GLY B CA 1
ATOM 2907 C C . GLY B 1 139 ? 11.382 -7.258 27.053 1.00 41.51 107 GLY B C 1
ATOM 2908 O O . GLY B 1 139 ? 12.247 -6.941 27.867 1.00 42.05 107 GLY B O 1
ATOM 2909 N N . SER B 1 140 ? 10.083 -7.049 27.251 1.00 41.32 108 SER B N 1
ATOM 2910 C CA . SER B 1 140 ? 9.561 -6.457 28.477 1.00 41.16 108 SER B CA 1
ATOM 2911 C C . SER B 1 140 ? 8.793 -7.503 29.259 1.00 41.10 108 SER B C 1
ATOM 2912 O O . SER B 1 140 ? 8.259 -8.455 28.682 1.00 41.37 108 SER B O 1
ATOM 2915 N N . ALA B 1 141 ? 8.729 -7.309 30.571 1.00 41.10 109 ALA B N 1
ATOM 2916 C CA . ALA B 1 141 ? 7.894 -8.130 31.438 1.00 41.37 109 ALA B CA 1
ATOM 2917 C C . ALA B 1 141 ? 6.448 -8.046 30.956 1.00 41.65 109 ALA B C 1
ATOM 2918 O O . ALA B 1 141 ? 5.865 -6.956 30.904 1.00 41.83 109 ALA B O 1
ATOM 2920 N N . ALA B 1 142 ? 5.889 -9.187 30.542 1.00 41.94 110 ALA B N 1
ATOM 2921 C CA . ALA B 1 142 ? 4.480 -9.244 30.183 1.00 42.00 110 ALA B CA 1
ATOM 2922 C C . ALA B 1 142 ? 3.677 -8.898 31.434 1.00 42.03 110 ALA B C 1
ATOM 2923 O O . ALA B 1 142 ? 3.999 -9.366 32.536 1.00 42.25 110 ALA B O 1
ATOM 2925 N N . GLY B 1 143 ? 2.654 -8.060 31.270 1.00 42.21 111 GLY B N 1
ATOM 2926 C CA . GLY B 1 143 ? 1.855 -7.615 32.414 1.00 42.10 111 GLY B CA 1
ATOM 2927 C C . GLY B 1 143 ? 2.380 -6.378 33.135 1.00 41.92 111 GLY B C 1
ATOM 2928 O O . GLY B 1 143 ? 1.610 -5.693 33.822 1.00 42.51 111 GLY B O 1
ATOM 2929 N N . ALA B 1 144 ? 3.679 -6.098 33.001 1.00 41.62 112 ALA B N 1
ATOM 2930 C CA . ALA B 1 144 ? 4.292 -4.884 33.564 1.00 41.19 112 ALA B CA 1
ATOM 2931 C C . ALA B 1 144 ? 5.354 -4.315 32.616 1.00 41.07 112 ALA B C 1
ATOM 2932 O O . ALA B 1 144 ? 6.561 -4.406 32.895 1.00 41.36 112 ALA B O 1
ATOM 2934 N N . PRO B 1 145 ? 4.916 -3.703 31.502 1.00 40.85 113 PRO B N 1
ATOM 2935 C CA . PRO B 1 145 ? 5.837 -3.429 30.386 1.00 40.93 113 PRO B CA 1
ATOM 2936 C C . PRO B 1 145 ? 6.888 -2.333 30.599 1.00 40.98 113 PRO B C 1
ATOM 2937 O O . PRO B 1 145 ? 7.721 -2.115 29.719 1.00 41.43 113 PRO B O 1
ATOM 2941 N N . TRP B 1 146 ? 6.873 -1.661 31.746 1.00 40.72 114 TRP B N 1
ATOM 2942 C CA . TRP B 1 146 ? 7.910 -0.673 32.069 1.00 40.72 114 TRP B CA 1
ATOM 2943 C C . TRP B 1 146 ? 9.203 -1.352 32.545 1.00 40.68 114 TRP B C 1
ATOM 2944 O O . TRP B 1 146 ? 10.260 -0.709 32.669 1.00 40.41 114 TRP B O 1
ATOM 2955 N N . TRP B 1 147 ? 9.099 -2.653 32.807 1.00 40.59 115 TRP B N 1
ATOM 2956 C CA . TRP B 1 147 ? 10.226 -3.483 33.210 1.00 40.95 115 TRP B CA 1
ATOM 2957 C C . TRP B 1 147 ? 10.851 -4.177 32.008 1.00 41.09 115 TRP B C 1
ATOM 2958 O O . TRP B 1 147 ? 10.185 -4.944 31.314 1.00 41.24 115 TRP B O 1
ATOM 2969 N N . ILE B 1 148 ? 12.138 -3.927 31.786 1.00 41.15 116 ILE B N 1
ATOM 2970 C CA . ILE B 1 148 ? 12.829 -4.463 30.615 1.00 40.97 116 ILE B CA 1
ATOM 2971 C C . ILE B 1 148 ? 13.788 -5.580 30.995 1.00 41.21 116 ILE B C 1
ATOM 2972 O O . ILE B 1 148 ? 14.635 -5.418 31.882 1.00 41.56 116 ILE B O 1
ATOM 2977 N N . ASN B 1 149 ? 13.636 -6.711 30.312 1.00 40.94 117 ASN B N 1
ATOM 2978 C CA . ASN B 1 149 ? 14.528 -7.845 30.464 1.00 41.21 117 ASN B CA 1
ATOM 2979 C C . ASN B 1 149 ? 15.844 -7.525 29.749 1.00 40.93 117 ASN B C 1
ATOM 2980 O O . ASN B 1 149 ? 15.906 -7.517 28.517 1.00 40.62 117 ASN B O 1
ATOM 2985 N N . VAL B 1 150 ? 16.890 -7.223 30.521 1.00 40.78 118 VAL B N 1
ATOM 2986 C CA . VAL B 1 150 ? 18.159 -6.778 29.929 1.00 40.45 118 VAL B CA 1
ATOM 2987 C C . VAL B 1 150 ? 19.280 -7.791 30.130 1.00 40.25 118 VAL B C 1
ATOM 2988 O O . VAL B 1 150 ? 19.667 -8.086 31.255 1.00 39.89 118 VAL B O 1
ATOM 2992 N N . ARG B 1 151 ? 19.812 -8.290 29.023 1.00 40.20 119 ARG B N 1
ATOM 2993 C CA . ARG B 1 151 ? 20.944 -9.207 29.056 1.00 40.66 119 ARG B CA 1
ATOM 2994 C C . ARG B 1 151 ? 22.161 -8.528 29.685 1.00 40.65 119 ARG B C 1
ATOM 2995 O O . ARG B 1 151 ? 22.507 -7.399 29.327 1.00 40.71 119 ARG B O 1
ATOM 3003 N N . GLY B 1 152 ? 22.783 -9.210 30.640 1.00 40.59 120 GLY B N 1
ATOM 3004 C CA . GLY B 1 152 ? 23.991 -8.703 31.279 1.00 40.68 120 GLY B CA 1
ATOM 3005 C C . GLY B 1 152 ? 23.755 -7.756 32.442 1.00 40.55 120 GLY B C 1
ATOM 3006 O O . GLY B 1 152 ? 24.695 -7.408 33.152 1.00 40.49 120 GLY B O 1
ATOM 3007 N N . ALA B 1 153 ? 22.510 -7.330 32.643 1.00 40.52 121 ALA B N 1
ATOM 3008 C CA . ALA B 1 153 ? 22.191 -6.484 33.789 1.00 40.50 121 ALA B CA 1
ATOM 3009 C C . ALA B 1 153 ? 22.341 -7.309 35.064 1.00 40.67 121 ALA B C 1
ATOM 3010 O O . ALA B 1 153 ? 21.795 -8.412 35.177 1.00 40.21 121 ALA B O 1
ATOM 3012 N N . HIS B 1 154 ? 23.117 -6.772 36.000 1.00 40.81 122 HIS B N 1
ATOM 3013 C CA . HIS B 1 154 ? 23.389 -7.414 37.284 1.00 40.88 122 HIS B CA 1
ATOM 3014 C C . HIS B 1 154 ? 24.015 -6.363 38.204 1.00 40.94 122 HIS B C 1
ATOM 3015 O O . HIS B 1 154 ? 24.171 -5.205 37.797 1.00 40.83 122 HIS B O 1
ATOM 3022 N N . TRP B 1 155 ? 24.365 -6.765 39.428 1.00 40.77 123 TRP B N 1
ATOM 3023 C CA . TRP B 1 155 ? 24.734 -5.818 40.488 1.00 40.77 123 TRP B CA 1
ATOM 3024 C C . TRP B 1 155 ? 25.850 -4.855 40.084 1.00 40.96 123 TRP B C 1
ATOM 3025 O O . TRP B 1 155 ? 25.813 -3.678 40.463 1.00 40.90 123 TRP B O 1
ATOM 3036 N N . ARG B 1 156 ? 26.821 -5.356 39.312 1.00 40.83 124 ARG B N 1
ATOM 3037 C CA . ARG B 1 156 ? 27.951 -4.551 38.825 1.00 40.97 124 ARG B CA 1
ATOM 3038 C C . ARG B 1 156 ? 27.539 -3.561 37.725 1.00 41.00 124 ARG B C 1
ATOM 3039 O O . ARG B 1 156 ? 28.116 -2.472 37.608 1.00 40.67 124 ARG B O 1
ATOM 3047 N N . ARG B 1 157 ? 26.554 -3.953 36.915 1.00 40.76 125 ARG B N 1
ATOM 3048 C CA . ARG B 1 157 ? 26.093 -3.136 35.794 1.00 40.60 125 ARG B CA 1
ATOM 3049 C C . ARG B 1 157 ? 24.553 -3.112 35.805 1.00 40.79 125 ARG B C 1
ATOM 3050 O O . ARG B 1 157 ? 23.898 -3.819 35.022 1.00 40.36 125 ARG B O 1
ATOM 3058 N N . PRO B 1 158 ? 23.983 -2.295 36.715 1.00 40.58 126 PRO B N 1
ATOM 3059 C CA . PRO B 1 158 ? 22.576 -2.298 37.108 1.00 40.63 126 PRO B CA 1
ATOM 3060 C C . PRO B 1 158 ? 21.595 -1.858 36.022 1.00 40.66 126 PRO B C 1
ATOM 3061 O O . PRO B 1 158 ? 20.397 -2.133 36.140 1.00 40.73 126 PRO B O 1
ATOM 3065 N N . GLU B 1 159 ? 22.086 -1.185 34.986 1.00 40.65 127 GLU B N 1
ATOM 3066 C CA . GLU B 1 159 ? 21.225 -0.756 33.884 1.00 40.43 127 GLU B CA 1
ATOM 3067 C C . GLU B 1 159 ? 21.550 -1.462 32.564 1.00 40.41 127 GLU B C 1
ATOM 3068 O O . GLU B 1 159 ? 20.939 -1.179 31.526 1.00 39.92 127 GLU B O 1
ATOM 3074 N N . GLY B 1 160 ? 22.499 -2.397 32.609 1.00 40.47 128 GLY B N 1
ATOM 3075 C CA . GLY B 1 160 ? 22.984 -3.054 31.403 1.00 40.50 128 GLY B CA 1
ATOM 3076 C C . GLY B 1 160 ? 24.475 -2.850 31.222 1.00 40.79 128 GLY B C 1
ATOM 3077 O O . GLY B 1 160 ? 25.133 -2.258 32.082 1.00 40.85 128 GLY B O 1
ATOM 3078 N N . ALA B 1 161 ? 25.000 -3.322 30.089 1.00 40.91 129 ALA B N 1
ATOM 3079 C CA . ALA B 1 161 ? 26.440 -3.325 29.814 1.00 40.78 129 ALA B CA 1
ATOM 3080 C C . ALA B 1 161 ? 27.093 -1.941 29.707 1.00 40.97 129 ALA B C 1
ATOM 3081 O O . ALA B 1 161 ? 28.311 -1.830 29.866 1.00 40.59 129 ALA B O 1
ATOM 3083 N N . ARG B 1 162 ? 26.294 -0.903 29.435 1.00 41.17 130 ARG B N 1
ATOM 3084 C CA . ARG B 1 162 ? 26.812 0.469 29.321 1.00 41.45 130 ARG B CA 1
ATOM 3085 C C . ARG B 1 162 ? 26.732 1.218 30.645 1.00 41.60 130 ARG B C 1
ATOM 3086 O O . ARG B 1 162 ? 26.850 2.451 30.688 1.00 42.10 130 ARG B O 1
ATOM 3094 N N . SER B 1 163 ? 26.533 0.470 31.724 1.00 41.63 131 SER B N 1
ATOM 3095 C CA . SER B 1 163 ? 26.445 1.047 33.058 1.00 41.25 131 SER B CA 1
ATOM 3096 C C . SER B 1 163 ? 27.522 0.456 33.966 1.00 41.31 131 SER B C 1
ATOM 3097 O O . SER B 1 163 ? 28.046 -0.640 33.703 1.00 40.95 131 SER B O 1
ATOM 3100 N N . ASP B 1 164 ? 27.840 1.195 35.030 1.00 41.32 132 ASP B N 1
ATOM 3101 C CA . ASP B 1 164 ? 28.742 0.725 36.080 1.00 41.25 132 ASP B CA 1
ATOM 3102 C C . ASP B 1 164 ? 28.360 1.372 37.409 1.00 41.21 132 ASP B C 1
ATOM 3103 O O . ASP B 1 164 ? 27.478 2.246 37.462 1.00 41.40 132 ASP B O 1
ATOM 3108 N N . ILE B 1 165 ? 29.003 0.924 38.485 1.00 40.89 133 ILE B N 1
ATOM 3109 C CA . ILE B 1 165 ? 28.696 1.433 39.815 1.00 40.74 133 ILE B CA 1
ATOM 3110 C C . ILE B 1 165 ? 29.874 2.196 40.432 1.00 40.72 133 ILE B C 1
ATOM 3111 O O . ILE B 1 165 ? 29.885 2.452 41.640 1.00 40.34 133 ILE B O 1
ATOM 3116 N N . THR B 1 166 ? 30.841 2.585 39.602 1.00 40.88 134 THR B N 1
ATOM 3117 C CA . THR B 1 166 ? 32.050 3.243 40.107 1.00 41.34 134 THR B CA 1
ATOM 3118 C C . THR B 1 166 ? 31.736 4.565 40.798 1.00 41.35 134 THR B C 1
ATOM 3119 O O . THR B 1 166 ? 32.482 5.001 41.681 1.00 41.86 134 THR B O 1
ATOM 3123 N N . GLY B 1 167 ? 30.628 5.193 40.410 1.00 41.27 135 GLY B N 1
ATOM 3124 C CA . GLY B 1 167 ? 30.200 6.436 41.055 1.00 41.34 135 GLY B CA 1
ATOM 3125 C C . GLY B 1 167 ? 29.153 6.227 42.135 1.00 41.37 135 GLY B C 1
ATOM 3126 O O . GLY B 1 167 ? 28.573 7.197 42.647 1.00 41.30 135 GLY B O 1
ATOM 3127 N N . ARG B 1 168 ? 28.884 4.968 42.478 1.00 41.32 136 ARG B N 1
ATOM 3128 C CA . ARG B 1 168 ? 27.895 4.689 43.522 1.00 41.28 136 ARG B CA 1
ATOM 3129 C C . ARG B 1 168 ? 28.228 3.564 44.513 1.00 41.02 136 ARG B C 1
ATOM 3130 O O . ARG B 1 168 ? 27.440 2.620 44.687 1.00 40.93 136 ARG B O 1
ATOM 3138 N N . PRO B 1 169 ? 29.374 3.695 45.215 1.00 40.81 137 PRO B N 1
ATOM 3139 C CA . PRO B 1 169 ? 29.760 2.718 46.236 1.00 40.66 137 PRO B CA 1
ATOM 3140 C C . PRO B 1 169 ? 28.799 2.750 47.407 1.00 40.75 137 PRO B C 1
ATOM 3141 O O . PRO B 1 169 ? 28.628 1.731 48.087 1.00 40.66 137 PRO B O 1
ATOM 3145 N N . ASN B 1 170 ? 28.168 3.914 47.603 1.00 40.74 138 ASN B N 1
ATOM 3146 C CA . ASN B 1 170 ? 27.258 4.198 48.712 1.00 41.00 138 ASN B CA 1
ATOM 3147 C C . ASN B 1 170 ? 25.772 4.010 48.406 1.00 40.89 138 ASN B C 1
ATOM 3148 O O . ASN B 1 170 ? 24.924 4.237 49.266 1.00 40.69 138 ASN B O 1
ATOM 3153 N N . HIS B 1 171 ? 25.456 3.605 47.183 1.00 40.84 139 HIS B N 1
ATOM 3154 C CA . HIS B 1 171 ? 24.093 3.244 46.834 1.00 40.53 139 HIS B CA 1
ATOM 3155 C C . HIS B 1 171 ? 23.828 1.793 47.247 1.00 40.82 139 HIS B C 1
ATOM 3156 O O . HIS B 1 171 ? 24.775 1.005 47.386 1.00 40.78 139 HIS B O 1
ATOM 3163 N N . PRO B 1 172 ? 22.543 1.433 47.453 1.00 40.75 140 PRO B N 1
ATOM 3164 C CA . PRO B 1 172 ? 22.248 0.038 47.795 1.00 40.61 140 PRO B CA 1
ATOM 3165 C C . PRO B 1 172 ? 22.530 -0.882 46.612 1.00 40.25 140 PRO B C 1
ATOM 3166 O O . PRO B 1 172 ? 22.307 -0.499 45.459 1.00 39.91 140 PRO B O 1
ATOM 3170 N N . VAL B 1 173 ? 23.042 -2.072 46.901 1.00 40.04 141 VAL B N 1
ATOM 3171 C CA . VAL B 1 173 ? 23.241 -3.073 45.865 1.00 40.20 141 VAL B CA 1
ATOM 3172 C C . VAL B 1 173 ? 21.858 -3.557 45.390 1.00 40.33 141 VAL B C 1
ATOM 3173 O O . VAL B 1 173 ? 20.942 -3.723 46.196 1.00 40.39 141 VAL B O 1
ATOM 3177 N N . VAL B 1 174 ? 21.705 -3.713 44.076 1.00 40.34 142 VAL B N 1
ATOM 3178 C CA . VAL B 1 174 ? 20.475 -4.233 43.481 1.00 40.34 142 VAL B CA 1
ATOM 3179 C C . VAL B 1 174 ? 20.803 -5.427 42.577 1.00 40.44 142 VAL B C 1
ATOM 3180 O O . VAL B 1 174 ? 21.966 -5.844 42.497 1.00 40.09 142 VAL B O 1
ATOM 3184 N N . HIS B 1 175 ? 19.783 -5.957 41.898 1.00 40.19 143 HIS B N 1
ATOM 3185 C CA . HIS B 1 175 ? 19.877 -7.221 41.148 1.00 40.47 143 HIS B CA 1
ATOM 3186 C C . HIS B 1 175 ? 20.375 -8.364 42.023 1.00 40.63 143 HIS B C 1
ATOM 3187 O O . HIS B 1 175 ? 21.056 -9.282 41.552 1.00 41.17 143 HIS B O 1
ATOM 3194 N N . VAL B 1 176 ? 20.038 -8.290 43.306 1.00 40.69 144 VAL B N 1
ATOM 3195 C CA . VAL B 1 176 ? 20.341 -9.356 44.255 1.00 40.96 144 VAL B CA 1
ATOM 3196 C C . VAL B 1 176 ? 19.055 -10.089 44.621 1.00 40.74 144 VAL B C 1
ATOM 3197 O O . VAL B 1 176 ? 18.032 -9.465 44.920 1.00 40.68 144 VAL B O 1
ATOM 3201 N N . SER B 1 177 ? 19.115 -11.414 44.560 1.00 40.29 145 SER B N 1
ATOM 3202 C CA . SER B 1 177 ? 17.986 -12.262 44.894 1.00 40.17 145 SER B CA 1
ATOM 3203 C C . SER B 1 177 ? 17.996 -12.559 46.388 1.00 40.37 145 SER B C 1
ATOM 3204 O O . SER B 1 177 ? 18.903 -12.131 47.110 1.00 39.74 145 SER B O 1
ATOM 3207 N N . TRP B 1 178 ? 16.994 -13.310 46.845 1.00 40.55 146 TRP B N 1
ATOM 3208 C CA . TRP B 1 178 ? 16.936 -13.755 48.237 1.00 40.53 146 TRP B CA 1
ATOM 3209 C C . TRP B 1 178 ? 18.144 -14.629 48.548 1.00 40.57 146 TRP B C 1
ATOM 3210 O O . TRP B 1 178 ? 18.743 -14.495 49.611 1.00 40.08 146 TRP B O 1
ATOM 3221 N N . ASN B 1 179 ? 18.489 -15.508 47.603 1.00 40.82 147 ASN B N 1
ATOM 3222 C CA . ASN B 1 179 ? 19.658 -16.387 47.686 1.00 40.83 147 ASN B CA 1
ATOM 3223 C C . ASN B 1 179 ? 20.974 -15.623 47.800 1.00 41.01 147 ASN B C 1
ATOM 3224 O O . ASN B 1 179 ? 21.849 -15.994 48.594 1.00 40.95 147 ASN B O 1
ATOM 3229 N N . ASP B 1 180 ? 21.109 -14.577 46.980 1.00 40.87 148 ASP B N 1
ATOM 3230 C CA . ASP B 1 180 ? 22.261 -13.672 47.021 1.00 40.77 148 ASP B CA 1
ATOM 3231 C C . ASP B 1 180 ? 22.340 -12.954 48.364 1.00 40.70 148 ASP B C 1
ATOM 3232 O O . ASP B 1 180 ? 23.418 -12.817 48.942 1.00 40.43 148 ASP B O 1
ATOM 3237 N N . ALA B 1 181 ? 21.185 -12.478 48.830 1.00 40.67 149 ALA B N 1
ATOM 3238 C CA . ALA B 1 181 ? 21.068 -11.745 50.083 1.00 40.80 149 ALA B CA 1
ATOM 3239 C C . ALA B 1 181 ? 21.489 -12.584 51.290 1.00 40.84 149 ALA B C 1
ATOM 3240 O O . ALA B 1 181 ? 22.277 -12.128 52.128 1.00 40.57 149 ALA B O 1
ATOM 3242 N N . THR B 1 182 ? 20.964 -13.807 51.372 1.00 40.73 150 THR B N 1
ATOM 3243 C CA . THR B 1 182 ? 21.245 -14.681 52.502 1.00 41.11 150 THR B CA 1
ATOM 3244 C C . THR B 1 182 ? 22.707 -15.115 52.490 1.00 40.85 150 THR B C 1
ATOM 3245 O O . THR B 1 182 ? 23.313 -15.290 53.545 1.00 40.96 150 THR B O 1
ATOM 3249 N N . ALA B 1 183 ? 23.263 -15.281 51.292 1.00 40.79 151 ALA B N 1
ATOM 3250 C CA . ALA B 1 183 ? 24.671 -15.653 51.134 1.00 40.71 151 ALA B CA 1
ATOM 3251 C C . ALA B 1 183 ? 25.583 -14.540 51.648 1.00 40.77 151 ALA B C 1
ATOM 3252 O O . ALA B 1 183 ? 26.494 -14.802 52.434 1.00 40.83 151 ALA B O 1
ATOM 3254 N N . TYR B 1 184 ? 25.322 -13.301 51.223 1.00 40.81 152 TYR B N 1
ATOM 3255 C CA . TYR B 1 184 ? 26.085 -12.149 51.711 1.00 40.93 152 TYR B CA 1
ATOM 3256 C C . TYR B 1 184 ? 26.045 -12.091 53.233 1.00 40.90 152 TYR B C 1
ATOM 3257 O O . TYR B 1 184 ? 27.078 -11.906 53.881 1.00 40.90 152 TYR B O 1
ATOM 3266 N N . ALA B 1 185 ? 24.841 -12.244 53.782 1.00 40.88 153 ALA B N 1
ATOM 3267 C CA . ALA B 1 185 ? 24.595 -12.108 55.212 1.00 40.79 153 ALA B CA 1
ATOM 3268 C C . ALA B 1 185 ? 25.389 -13.147 55.994 1.00 40.93 153 ALA B C 1
ATOM 3269 O O . ALA B 1 185 ? 26.069 -12.814 56.964 1.00 41.04 153 ALA B O 1
ATOM 3271 N N . ARG B 1 186 ? 25.312 -14.399 55.550 1.00 40.95 154 ARG B N 1
ATOM 3272 C CA . ARG B 1 186 ? 26.071 -15.487 56.148 1.00 40.97 154 ARG B CA 1
ATOM 3273 C C . ARG B 1 186 ? 27.559 -15.130 56.177 1.00 41.12 154 ARG B C 1
ATOM 3274 O O . ARG B 1 186 ? 28.199 -15.231 57.223 1.00 41.42 154 ARG B O 1
ATOM 3282 N N . TRP B 1 187 ? 28.089 -14.682 55.037 1.00 41.05 155 TRP B N 1
ATOM 3283 C CA . TRP B 1 187 ? 29.497 -14.283 54.925 1.00 40.88 155 TRP B CA 1
ATOM 3284 C C . TRP B 1 187 ? 29.847 -13.094 55.817 1.00 41.00 155 TRP B C 1
ATOM 3285 O O . TRP B 1 187 ? 30.941 -13.045 56.403 1.00 40.89 155 TRP B O 1
ATOM 3296 N N . ALA B 1 188 ? 28.925 -12.134 55.908 1.00 40.84 156 ALA B N 1
ATOM 3297 C CA . ALA B 1 188 ? 29.167 -10.913 56.666 1.00 40.99 156 ALA B CA 1
ATOM 3298 C C . ALA B 1 188 ? 29.081 -11.144 58.179 1.00 41.28 156 ALA B C 1
ATOM 3299 O O . ALA B 1 188 ? 29.358 -10.232 58.969 1.00 41.82 156 ALA B O 1
ATOM 3301 N N . GLY B 1 189 ? 28.723 -12.370 58.572 1.00 41.15 157 GLY B N 1
ATOM 3302 C CA . GLY B 1 189 ? 28.584 -12.740 59.984 1.00 40.82 157 GLY B CA 1
ATOM 3303 C C . GLY B 1 189 ? 27.244 -12.275 60.514 1.00 40.69 157 GLY B C 1
ATOM 3304 O O . GLY B 1 189 ? 27.125 -11.871 61.673 1.00 40.30 157 GLY B O 1
ATOM 3305 N N . LYS B 1 190 ? 26.233 -12.346 59.646 1.00 40.63 158 LYS B N 1
ATOM 3306 C CA . LYS B 1 190 ? 24.921 -11.784 59.901 1.00 40.70 158 LYS B CA 1
ATOM 3307 C C . LYS B 1 190 ? 23.834 -12.715 59.371 1.00 40.90 158 LYS B C 1
ATOM 3308 O O . LYS B 1 190 ? 24.104 -13.857 58.992 1.00 41.24 158 LYS B O 1
ATOM 3314 N N . ARG B 1 191 ? 22.604 -12.214 59.349 1.00 40.85 159 ARG B N 1
ATOM 3315 C CA . ARG B 1 191 ? 21.459 -12.923 58.780 1.00 40.81 159 ARG B CA 1
ATOM 3316 C C . ARG B 1 191 ? 20.474 -11.899 58.226 1.00 40.97 159 ARG B C 1
ATOM 3317 O O . ARG B 1 191 ? 20.653 -10.695 58.412 1.00 41.24 159 ARG B O 1
ATOM 3325 N N . LEU B 1 192 ? 19.438 -12.368 57.543 1.00 40.85 160 LEU B N 1
ATOM 3326 C CA . LEU B 1 192 ? 18.349 -11.483 57.146 1.00 41.10 160 LEU B CA 1
ATOM 3327 C C . LEU B 1 192 ? 17.417 -11.256 58.329 1.00 41.01 160 LEU B C 1
ATOM 3328 O O . LEU B 1 192 ? 17.312 -12.116 59.202 1.00 41.15 160 LEU B O 1
ATOM 3333 N N . PRO B 1 193 ? 16.744 -10.090 58.375 1.00 40.94 161 PRO B N 1
ATOM 3334 C CA . PRO B 1 193 ? 15.753 -9.915 59.433 1.00 40.97 161 PRO B CA 1
ATOM 3335 C C . PRO B 1 193 ? 14.502 -10.733 59.128 1.00 40.84 161 PRO B C 1
ATOM 3336 O O . PRO B 1 193 ? 14.230 -11.032 57.962 1.00 40.34 161 PRO B O 1
ATOM 3340 N N . THR B 1 194 ? 13.758 -11.108 60.165 1.00 40.88 162 THR B N 1
ATOM 3341 C CA . THR B 1 194 ? 12.413 -11.629 59.957 1.00 40.69 162 THR B CA 1
ATOM 3342 C C . THR B 1 194 ? 11.519 -10.460 59.555 1.00 40.57 162 THR B C 1
ATOM 3343 O O . THR B 1 194 ? 11.889 -9.302 59.753 1.00 40.12 162 THR B O 1
ATOM 3347 N N . GLU B 1 195 ? 10.348 -10.755 58.992 1.00 40.60 163 GLU B N 1
ATOM 3348 C CA . GLU B 1 195 ? 9.401 -9.705 58.618 1.00 40.61 163 GLU B CA 1
ATOM 3349 C C . GLU B 1 195 ? 8.991 -8.871 59.842 1.00 40.36 163 GLU B C 1
ATOM 3350 O O . GLU B 1 195 ? 8.919 -7.636 59.769 1.00 40.13 163 GLU B O 1
ATOM 3356 N N . ALA B 1 196 ? 8.741 -9.556 60.961 1.00 40.21 164 ALA B N 1
ATOM 3357 C CA . ALA B 1 196 ? 8.352 -8.900 62.214 1.00 40.25 164 ALA B CA 1
ATOM 3358 C C . ALA B 1 196 ? 9.434 -7.945 62.711 1.00 40.23 164 ALA B C 1
ATOM 3359 O O . ALA B 1 196 ? 9.128 -6.834 63.135 1.00 40.39 164 ALA B O 1
ATOM 3361 N N . GLU B 1 197 ? 10.690 -8.380 62.640 1.00 40.14 165 GLU B N 1
ATOM 3362 C CA . GLU B 1 197 ? 11.815 -7.555 63.050 1.00 40.59 165 GLU B CA 1
ATOM 3363 C C . GLU B 1 197 ? 11.918 -6.319 62.159 1.00 40.61 165 GLU B C 1
ATOM 3364 O O . GLU B 1 197 ? 12.066 -5.200 62.651 1.00 40.69 165 GLU B O 1
ATOM 3370 N N . TRP B 1 198 ? 11.796 -6.533 60.848 1.00 40.81 166 TRP B N 1
ATOM 3371 C CA . TRP B 1 198 ? 11.816 -5.447 59.869 1.00 40.63 166 TRP B CA 1
ATOM 3372 C C . TRP B 1 198 ? 10.777 -4.365 60.178 1.00 40.49 166 TRP B C 1
ATOM 3373 O O . TRP B 1 198 ? 11.128 -3.183 60.261 1.00 40.39 166 TRP B O 1
ATOM 3384 N N . GLU B 1 199 ? 9.514 -4.757 60.353 1.00 40.49 167 GLU B N 1
ATOM 3385 C CA . GLU B 1 199 ? 8.473 -3.770 60.658 1.00 40.54 167 GLU B CA 1
ATOM 3386 C C . GLU B 1 199 ? 8.713 -3.060 61.992 1.00 40.52 167 GLU B C 1
ATOM 3387 O O . GLU B 1 199 ? 8.631 -1.832 62.054 1.00 40.56 167 GLU B O 1
ATOM 3393 N N . TYR B 1 200 ? 9.024 -3.821 63.042 1.00 40.59 168 TYR B N 1
ATOM 3394 C CA . TYR B 1 200 ? 9.350 -3.232 64.348 1.00 40.73 168 TYR B CA 1
ATOM 3395 C C . TYR B 1 200 ? 10.413 -2.152 64.192 1.00 40.62 168 TYR B C 1
ATOM 3396 O O . TYR B 1 200 ? 10.264 -1.042 64.703 1.00 40.79 168 TYR B O 1
ATOM 3405 N N . ALA B 1 201 ? 11.475 -2.489 63.465 1.00 40.70 169 ALA B N 1
ATOM 3406 C CA . ALA B 1 201 ? 12.612 -1.591 63.272 1.00 40.38 169 ALA B CA 1
ATOM 3407 C C . ALA B 1 201 ? 12.221 -0.363 62.452 1.00 40.41 169 ALA B C 1
ATOM 3408 O O . ALA B 1 201 ? 12.639 0.757 62.764 1.00 39.86 169 ALA B O 1
ATOM 3410 N N . ALA B 1 202 ? 11.410 -0.594 61.413 1.00 40.35 170 ALA B N 1
ATOM 3411 C CA . ALA B 1 202 ? 10.973 0.450 60.492 1.00 40.40 170 ALA B CA 1
ATOM 3412 C C . ALA B 1 202 ? 10.038 1.460 61.148 1.00 40.43 170 ALA B C 1
ATOM 3413 O O . ALA B 1 202 ? 10.091 2.641 60.833 1.00 40.51 170 ALA B O 1
ATOM 3415 N N . ARG B 1 203 ? 9.202 0.992 62.074 1.00 40.35 171 ARG B N 1
ATOM 3416 C CA . ARG B 1 203 ? 8.284 1.865 62.805 1.00 40.24 171 ARG B CA 1
ATOM 3417 C C . ARG B 1 203 ? 8.979 2.871 63.731 1.00 40.27 171 ARG B C 1
ATOM 3418 O O . ARG B 1 203 ? 8.402 3.907 64.057 1.00 39.89 171 ARG B O 1
ATOM 3426 N N . GLY B 1 204 ? 10.201 2.554 64.158 1.00 40.28 172 GLY B N 1
ATOM 3427 C CA . GLY B 1 204 ? 11.045 3.501 64.885 1.00 40.61 172 GLY B CA 1
ATOM 3428 C C . GLY B 1 204 ? 10.543 3.921 66.255 1.00 40.82 172 GLY B C 1
ATOM 3429 O O . GLY B 1 204 ? 10.775 5.051 66.686 1.00 40.80 172 GLY B O 1
ATOM 3430 N N . GLY B 1 205 ? 9.847 3.017 66.938 1.00 40.89 173 GLY B N 1
ATOM 3431 C CA . GLY B 1 205 ? 9.349 3.286 68.288 1.00 40.69 173 GLY B CA 1
ATOM 3432 C C . GLY B 1 205 ? 8.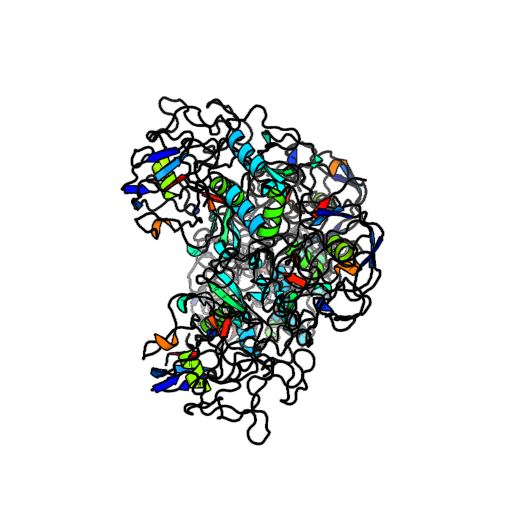024 4.024 68.329 1.00 40.69 173 GLY B C 1
ATOM 3433 O O . GLY B 1 205 ? 7.534 4.384 69.395 1.00 40.56 173 GLY B O 1
ATOM 3434 N N . LEU B 1 206 ? 7.444 4.268 67.164 1.00 40.72 174 LEU B N 1
ATOM 3435 C CA . LEU B 1 206 ? 6.117 4.857 67.097 1.00 40.73 174 LEU B CA 1
ATOM 3436 C C . LEU B 1 206 ? 5.098 3.737 66.928 1.00 40.70 174 LEU B C 1
ATOM 3437 O O . LEU B 1 206 ? 5.403 2.707 66.320 1.00 40.66 174 LEU B O 1
ATOM 3442 N N . ALA B 1 207 ? 3.906 3.941 67.485 1.00 40.56 175 ALA B N 1
ATOM 3443 C CA . ALA B 1 207 ? 2.836 2.946 67.469 1.00 40.61 175 ALA B CA 1
ATOM 3444 C C . ALA B 1 207 ? 1.797 3.256 66.401 1.00 40.63 175 ALA B C 1
ATOM 3445 O O . ALA B 1 207 ? 1.262 4.367 66.354 1.00 40.42 175 ALA B O 1
ATOM 3447 N N . GLY B 1 208 ? 1.531 2.268 65.548 1.00 40.62 176 GLY B N 1
ATOM 3448 C CA . GLY B 1 208 ? 0.410 2.293 64.611 1.00 40.85 176 GLY B CA 1
ATOM 3449 C C . GLY B 1 208 ? 0.366 3.429 63.604 1.00 40.85 176 GLY B C 1
ATOM 3450 O O . GLY B 1 208 ? -0.714 3.834 63.182 1.00 40.94 176 GLY B O 1
ATOM 3451 N N . ARG B 1 209 ? 1.526 3.955 63.221 1.00 40.79 177 ARG B N 1
ATOM 3452 C CA . ARG B 1 209 ? 1.575 4.995 62.192 1.00 40.86 177 ARG B CA 1
ATOM 3453 C C . ARG B 1 209 ? 1.526 4.394 60.784 1.00 40.90 177 ARG B C 1
ATOM 3454 O O . ARG B 1 209 ? 1.809 3.205 60.595 1.00 40.90 177 ARG B O 1
ATOM 3462 N N . ARG B 1 210 ? 1.169 5.235 59.813 1.00 40.82 178 ARG B N 1
ATOM 3463 C CA . ARG B 1 210 ? 1.140 4.870 58.398 1.00 40.73 178 ARG B CA 1
ATOM 3464 C C . ARG B 1 210 ? 2.550 4.677 57.814 1.00 40.70 178 ARG B C 1
ATOM 3465 O O . ARG B 1 210 ? 2.780 3.755 57.032 1.00 40.54 178 ARG B O 1
ATOM 3473 N N . TYR B 1 211 ? 3.475 5.563 58.187 1.00 40.52 179 TYR B N 1
ATOM 3474 C CA . TYR B 1 211 ? 4.856 5.512 57.711 1.00 40.68 179 TYR B CA 1
ATOM 3475 C C . TYR B 1 211 ? 5.835 5.476 58.877 1.00 40.71 179 TYR B C 1
ATOM 3476 O O . TYR B 1 211 ? 5.441 5.632 60.041 1.00 40.78 179 TYR B O 1
ATOM 3485 N N . ALA B 1 212 ? 7.111 5.292 58.549 1.00 40.73 180 ALA B N 1
ATOM 3486 C CA . ALA B 1 212 ? 8.189 5.231 59.538 1.00 41.03 180 ALA B CA 1
ATOM 3487 C C . ALA B 1 212 ? 8.226 6.453 60.458 1.00 41.07 180 ALA B C 1
ATOM 3488 O O . ALA B 1 212 ? 8.613 6.351 61.625 1.00 41.38 180 ALA B O 1
ATOM 3490 N N . TRP B 1 213 ? 7.810 7.599 59.926 1.00 40.98 181 TRP B N 1
ATOM 3491 C CA . TRP B 1 213 ? 7.956 8.886 60.607 1.00 40.91 181 TRP B CA 1
ATOM 3492 C C . TRP B 1 213 ? 6.640 9.452 61.158 1.00 40.87 181 TRP B C 1
ATOM 3493 O O . TRP B 1 213 ? 6.655 10.464 61.870 1.00 40.55 181 TRP B O 1
ATOM 3504 N N . GLY B 1 214 ? 5.520 8.816 60.811 1.00 40.68 182 GLY B N 1
ATOM 3505 C CA . GLY B 1 214 ? 4.190 9.297 61.195 1.00 40.56 182 GLY B CA 1
ATOM 3506 C C . GLY B 1 214 ? 3.148 9.016 60.124 1.00 40.70 182 GLY B C 1
ATOM 3507 O O . GLY B 1 214 ? 3.321 8.121 59.296 1.00 40.50 182 GLY B O 1
ATOM 3508 N N . ASP B 1 215 ? 2.069 9.797 60.133 1.00 40.88 183 ASP B N 1
ATOM 3509 C CA . ASP B 1 215 ? 0.908 9.531 59.278 1.00 41.01 183 ASP B CA 1
ATOM 3510 C C . ASP B 1 215 ? 0.884 10.340 57.985 1.00 41.17 183 ASP B C 1
ATOM 3511 O O . ASP B 1 215 ? 0.145 10.004 57.055 1.00 41.19 183 ASP B O 1
ATOM 3516 N N . GLU B 1 216 ? 1.698 11.394 57.933 1.00 41.28 184 GLU B N 1
ATOM 3517 C CA . GLU B 1 216 ? 1.723 12.321 56.806 1.00 41.55 184 GLU B CA 1
ATOM 3518 C C . GLU B 1 216 ? 2.866 11.951 55.864 1.00 41.27 184 GLU B C 1
ATOM 3519 O O . GLU B 1 216 ? 3.999 11.735 56.315 1.00 41.17 184 GLU B O 1
ATOM 3525 N N . LEU B 1 217 ? 2.576 11.859 54.566 1.00 40.96 185 LEU B N 1
ATOM 3526 C CA . LEU B 1 217 ? 3.607 11.469 53.605 1.00 41.07 185 LEU B CA 1
ATOM 3527 C C . LEU B 1 217 ? 4.758 12.476 53.500 1.00 41.07 185 LEU B C 1
ATOM 3528 O O . LEU B 1 217 ? 5.933 12.092 53.567 1.00 41.45 185 LEU B O 1
ATOM 3533 N N . THR B 1 218 ? 4.421 13.750 53.323 1.00 40.97 186 THR B N 1
ATOM 3534 C CA . THR B 1 218 ? 5.433 14.809 53.240 1.00 40.99 186 THR B CA 1
ATOM 3535 C C . THR B 1 218 ? 5.161 15.905 54.276 1.00 41.16 186 THR B C 1
ATOM 3536 O O . THR B 1 218 ? 4.530 16.932 53.957 1.00 41.24 186 THR B O 1
ATOM 3540 N N . PRO B 1 219 ? 5.631 15.688 55.528 1.00 41.18 187 PRO B N 1
ATOM 3541 C CA . PRO B 1 219 ? 5.405 16.657 56.601 1.00 41.28 187 PRO B CA 1
ATOM 3542 C C . PRO B 1 219 ? 6.277 17.888 56.376 1.00 41.53 187 PRO B C 1
ATOM 3543 O O . PRO B 1 219 ? 7.488 17.758 56.138 1.00 41.90 187 PRO B O 1
ATOM 3547 N N . GLY B 1 220 ? 5.656 19.064 56.413 1.00 41.52 188 GLY B N 1
ATOM 3548 C CA . GLY B 1 220 ? 6.357 20.322 56.150 1.00 41.48 188 GLY B CA 1
ATOM 3549 C C . GLY B 1 220 ? 6.597 20.590 54.673 1.00 41.33 188 GLY B C 1
ATOM 3550 O O . GLY B 1 220 ? 7.301 21.538 54.317 1.00 41.42 188 GLY B O 1
ATOM 3551 N N . GLY B 1 221 ? 6.004 19.763 53.812 1.00 41.13 189 GLY B N 1
ATOM 3552 C CA . GLY B 1 221 ? 6.207 19.873 52.369 1.00 41.07 189 GLY B CA 1
ATOM 3553 C C . GLY B 1 221 ? 7.472 19.179 51.883 1.00 41.13 189 GLY B C 1
ATOM 3554 O O . GLY B 1 221 ? 7.798 19.243 50.696 1.00 41.18 189 GLY B O 1
ATOM 3555 N N . ARG B 1 222 ? 8.170 18.502 52.798 1.00 41.06 190 ARG B N 1
ATOM 3556 C CA . ARG B 1 222 ? 9.467 17.886 52.506 1.00 41.16 190 ARG B CA 1
ATOM 3557 C C . ARG B 1 222 ? 9.342 16.390 52.250 1.00 41.12 190 ARG B C 1
ATOM 3558 O O . ARG B 1 222 ? 8.567 15.686 52.922 1.00 40.80 190 ARG B O 1
ATOM 3566 N N . TRP B 1 223 ? 10.130 15.914 51.289 1.00 40.99 191 TRP B N 1
ATOM 3567 C CA . TRP B 1 223 ? 10.233 14.492 51.016 1.00 40.99 191 TRP B CA 1
ATOM 3568 C C . TRP B 1 223 ? 11.094 13.794 52.064 1.00 40.86 191 TRP B C 1
ATOM 3569 O O . TRP B 1 223 ? 12.114 14.323 52.501 1.00 40.86 191 TRP B O 1
ATOM 3580 N N . ARG B 1 224 ? 10.637 12.616 52.481 1.00 40.86 192 ARG B N 1
ATOM 3581 C CA . ARG B 1 224 ? 11.279 11.846 53.544 1.00 41.03 192 ARG B CA 1
ATOM 3582 C C . ARG B 1 224 ? 11.742 10.487 53.033 1.00 40.85 192 ARG B C 1
ATOM 3583 O O . ARG B 1 224 ? 12.302 9.682 53.786 1.00 41.04 192 ARG B O 1
ATOM 3591 N N . CYS B 1 225 ? 11.496 10.234 51.753 1.00 40.49 193 CYS B N 1
ATOM 3592 C CA . CYS B 1 225 ? 11.835 8.953 51.152 1.00 40.67 193 CYS B CA 1
ATOM 3593 C C . CYS B 1 225 ? 11.941 9.064 49.637 1.00 40.61 193 CYS B C 1
ATOM 3594 O O . CYS B 1 225 ? 11.492 10.047 49.041 1.00 40.23 193 CYS B O 1
ATOM 3597 N N . ASN B 1 226 ? 12.547 8.046 49.030 1.00 40.37 194 ASN B N 1
ATOM 3598 C CA . ASN B 1 226 ? 12.718 7.983 47.585 1.00 40.36 194 ASN B CA 1
ATOM 3599 C C . ASN B 1 226 ? 11.681 7.066 46.936 1.00 40.28 194 ASN B C 1
ATOM 3600 O O . ASN B 1 226 ? 11.857 5.844 46.899 1.00 40.13 194 ASN B O 1
ATOM 3605 N N . ILE B 1 227 ? 10.607 7.677 46.435 1.00 40.30 195 ILE B N 1
ATOM 3606 C CA . ILE B 1 227 ? 9.559 6.996 45.670 1.00 40.35 195 ILE B CA 1
ATOM 3607 C C . ILE B 1 227 ? 9.351 7.713 44.307 1.00 40.73 195 ILE B C 1
ATOM 3608 O O . ILE B 1 227 ? 10.284 8.325 43.800 1.00 41.04 195 ILE B O 1
ATOM 3613 N N . TRP B 1 228 ? 8.161 7.642 43.708 1.00 40.46 196 TRP B N 1
ATOM 3614 C CA . TRP B 1 228 ? 7.930 8.275 42.400 1.00 40.29 196 TRP B CA 1
ATOM 3615 C C . TRP B 1 228 ? 7.065 9.526 42.527 1.00 40.38 196 TRP B C 1
ATOM 3616 O O . TRP B 1 228 ? 6.112 9.547 43.300 1.00 40.52 196 TRP B O 1
ATOM 3627 N N . GLN B 1 229 ? 7.406 10.568 41.776 1.00 40.38 197 GLN B N 1
ATOM 3628 C CA . GLN B 1 229 ? 6.508 11.713 41.587 1.00 40.54 197 GLN B CA 1
ATOM 3629 C C . GLN B 1 229 ? 6.356 11.949 40.093 1.00 40.82 197 GLN B C 1
ATOM 3630 O O . GLN B 1 229 ? 7.307 11.772 39.338 1.00 40.79 197 GLN B O 1
ATOM 3636 N N . GLY B 1 230 ? 5.164 12.365 39.674 1.00 41.06 198 GLY B N 1
ATOM 3637 C CA . GLY B 1 230 ? 4.892 12.613 38.262 1.00 41.13 198 GLY B CA 1
ATOM 3638 C C . GLY B 1 230 ? 4.155 11.442 37.650 1.00 41.27 198 GLY B C 1
ATOM 3639 O O . GLY B 1 230 ? 3.711 10.539 38.360 1.00 42.02 198 GLY B O 1
ATOM 3640 N N . ARG B 1 231 ? 4.047 11.444 36.330 1.00 41.04 199 ARG B N 1
ATOM 3641 C CA . ARG B 1 231 ? 3.180 10.507 35.622 1.00 40.87 199 ARG B CA 1
ATOM 3642 C C . ARG B 1 231 ? 3.850 9.157 35.320 1.00 40.61 199 ARG B C 1
ATOM 3643 O O . ARG B 1 231 ? 4.508 8.991 34.287 1.00 40.39 199 ARG B O 1
ATOM 3651 N N . PHE B 1 232 ? 3.653 8.199 36.222 1.00 40.34 200 PHE B N 1
ATOM 3652 C CA . PHE B 1 232 ? 4.202 6.850 36.073 1.00 40.49 200 PHE B CA 1
ATOM 3653 C C . PHE B 1 232 ? 3.529 6.117 34.904 1.00 40.80 200 PHE B C 1
ATOM 3654 O O . PHE B 1 232 ? 2.312 6.231 34.726 1.00 40.69 200 PHE B O 1
ATOM 3662 N N . PRO B 1 233 ? 4.306 5.346 34.114 1.00 40.82 201 PRO B N 1
ATOM 3663 C CA . PRO B 1 233 ? 5.749 5.096 34.175 1.00 40.70 201 PRO B CA 1
ATOM 3664 C C . PRO B 1 233 ? 6.573 5.984 33.233 1.00 40.67 201 PRO B C 1
ATOM 3665 O O . PRO B 1 233 ? 7.719 5.645 32.914 1.00 40.65 201 PRO B O 1
ATOM 3669 N N . HIS B 1 234 ? 5.999 7.105 32.808 1.00 40.44 202 HIS B N 1
ATOM 3670 C CA . HIS B 1 234 ? 6.553 7.893 31.709 1.00 40.67 202 HIS B CA 1
ATOM 3671 C C . HIS B 1 234 ? 7.381 9.111 32.131 1.00 40.71 202 HIS B C 1
ATOM 3672 O O . HIS B 1 234 ? 8.410 9.401 31.515 1.00 40.98 202 HIS B O 1
ATOM 3679 N N . VAL B 1 235 ? 6.918 9.827 33.155 1.00 40.33 203 VAL B N 1
ATOM 3680 C CA . VAL B 1 235 ? 7.606 11.007 33.665 1.00 40.30 203 VAL B CA 1
ATOM 3681 C C . VAL B 1 235 ? 7.813 10.909 35.181 1.00 40.39 203 VAL B C 1
ATOM 3682 O O . VAL B 1 235 ? 6.856 10.712 35.931 1.00 40.38 203 VAL B O 1
ATOM 3686 N N . ASN B 1 236 ? 9.070 11.036 35.608 1.00 40.28 204 ASN B N 1
ATOM 3687 C CA . ASN B 1 236 ? 9.454 11.118 37.021 1.00 40.39 204 ASN B CA 1
ATOM 3688 C C . ASN B 1 236 ? 10.127 12.462 37.271 1.00 40.55 204 ASN B C 1
ATOM 3689 O O . ASN B 1 236 ? 11.247 12.685 36.820 1.00 40.65 204 ASN B O 1
ATOM 3694 N N . THR B 1 237 ? 9.453 13.355 37.986 1.00 40.52 205 THR B N 1
ATOM 3695 C CA . THR B 1 237 ? 9.963 14.710 38.162 1.00 40.76 205 THR B CA 1
ATOM 3696 C C . THR B 1 237 ? 11.227 14.767 39.035 1.00 40.65 205 THR B C 1
ATOM 3697 O O . THR B 1 237 ? 11.935 15.775 39.036 1.00 40.78 205 THR B O 1
ATOM 3701 N N . ALA B 1 238 ? 11.490 13.686 39.767 1.00 40.19 206 ALA B N 1
ATOM 3702 C CA . ALA B 1 238 ? 12.583 13.610 40.741 1.00 40.09 206 ALA B CA 1
ATOM 3703 C C . ALA B 1 238 ? 12.499 14.704 41.811 1.00 40.04 206 ALA B C 1
ATOM 3704 O O . ALA B 1 238 ? 13.518 15.267 42.223 1.00 39.35 206 ALA B O 1
ATOM 3706 N N . GLU B 1 239 ? 11.272 14.990 42.259 1.00 40.08 207 GLU B N 1
ATOM 3707 C CA . GLU B 1 239 ? 11.031 16.001 43.281 1.00 40.24 207 GLU B CA 1
ATOM 3708 C C . GLU B 1 239 ? 11.666 15.652 44.604 1.00 39.95 207 GLU B C 1
ATOM 3709 O O . GLU B 1 239 ? 12.148 16.536 45.302 1.00 39.40 207 GLU B O 1
ATOM 3715 N N . ASP B 1 240 ? 11.664 14.364 44.944 1.00 39.96 208 ASP B N 1
ATOM 3716 C CA . ASP B 1 240 ? 12.322 13.898 46.157 1.00 40.21 208 ASP B CA 1
ATOM 3717 C C . ASP B 1 240 ? 13.853 13.822 46.026 1.00 40.39 208 ASP B C 1
ATOM 3718 O O . ASP B 1 240 ? 14.541 13.454 46.977 1.00 40.22 208 ASP B O 1
ATOM 3723 N N . GLY B 1 241 ? 14.372 14.151 44.843 1.00 40.61 209 GLY B N 1
ATOM 3724 C CA . GLY B 1 241 ? 15.822 14.283 44.629 1.00 40.53 209 GLY B CA 1
ATOM 3725 C C . GLY B 1 241 ? 16.514 13.171 43.853 1.00 40.59 209 GLY B C 1
ATOM 3726 O O . GLY B 1 241 ? 17.716 13.260 43.566 1.00 40.04 209 GLY B O 1
ATOM 3727 N N . HIS B 1 242 ? 15.772 12.120 43.515 1.00 40.52 210 HIS B N 1
ATOM 3728 C CA . HIS B 1 242 ? 16.370 10.941 42.888 1.00 40.71 210 HIS B CA 1
ATOM 3729 C C . HIS B 1 242 ? 15.398 10.255 41.944 1.00 40.90 210 HIS B C 1
ATOM 3730 O O . HIS B 1 242 ? 14.224 10.080 42.292 1.00 40.32 210 HIS B O 1
ATOM 3737 N N . LEU B 1 243 ? 15.898 9.868 40.760 1.00 40.85 211 LEU B N 1
ATOM 3738 C CA . LEU B 1 243 ? 15.127 9.076 39.794 1.00 40.76 211 LEU B CA 1
ATOM 3739 C C . LEU B 1 243 ? 15.183 7.584 40.121 1.00 40.61 211 LEU B C 1
ATOM 3740 O O . LEU B 1 243 ? 14.146 6.942 40.292 1.00 40.16 211 LEU B O 1
ATOM 3745 N N . SER B 1 244 ? 16.388 7.021 40.179 1.00 40.72 212 SER B N 1
ATOM 3746 C CA . SER B 1 244 ? 16.531 5.629 40.600 1.00 40.98 212 SER B CA 1
ATOM 3747 C C . SER B 1 244 ? 17.046 5.612 42.033 1.00 40.69 212 SER B C 1
ATOM 3748 O O . SER B 1 244 ? 16.565 6.388 42.860 1.00 40.38 212 SER B O 1
ATOM 3751 N N . THR B 1 245 ? 18.018 4.755 42.333 1.00 40.38 213 THR B N 1
ATOM 3752 C CA . THR B 1 245 ? 18.517 4.619 43.702 1.00 40.68 213 THR B CA 1
ATOM 3753 C C . THR B 1 245 ? 19.190 5.894 44.215 1.00 40.74 213 THR B C 1
ATOM 3754 O O . THR B 1 245 ? 19.804 6.649 43.442 1.00 40.75 213 THR B O 1
ATOM 3758 N N . ALA B 1 246 ? 19.081 6.090 45.526 1.00 40.44 214 ALA B N 1
ATOM 3759 C CA . ALA B 1 246 ? 19.735 7.173 46.244 1.00 40.84 214 ALA B CA 1
ATOM 3760 C C . ALA B 1 246 ? 20.787 6.551 47.155 1.00 40.80 214 ALA B C 1
ATOM 3761 O O . ALA B 1 246 ? 20.692 5.362 47.467 1.00 41.54 214 ALA B O 1
ATOM 3763 N N . PRO B 1 247 ? 21.808 7.333 47.567 1.00 40.91 215 PRO B N 1
ATOM 3764 C CA . PRO B 1 247 ? 22.726 6.851 48.609 1.00 40.88 215 PRO B CA 1
ATOM 3765 C C . PRO B 1 247 ? 21.973 6.333 49.832 1.00 40.59 215 PRO B C 1
ATOM 3766 O O . PRO B 1 247 ? 20.909 6.850 50.165 1.00 40.32 215 PRO B O 1
ATOM 3770 N N . VAL B 1 248 ? 22.522 5.310 50.482 1.00 40.53 216 VAL B N 1
ATOM 3771 C CA . VAL B 1 248 ? 21.821 4.600 51.567 1.00 40.50 216 VAL B CA 1
ATOM 3772 C C . VAL B 1 248 ? 21.484 5.450 52.797 1.00 40.82 216 VAL B C 1
ATOM 3773 O O . VAL B 1 248 ? 20.596 5.085 53.583 1.00 40.69 216 VAL B O 1
ATOM 3777 N N . LYS B 1 249 ? 22.181 6.577 52.949 1.00 40.80 217 LYS B N 1
ATOM 3778 C CA . LYS B 1 249 ? 21.938 7.497 54.058 1.00 41.07 217 LYS B CA 1
ATOM 3779 C C . LYS B 1 249 ? 21.279 8.800 53.609 1.00 41.22 217 LYS B C 1
ATOM 3780 O O . LYS B 1 249 ? 21.478 9.850 54.224 1.00 42.09 217 LYS B O 1
ATOM 3786 N N . SER B 1 250 ? 20.491 8.733 52.544 1.00 41.15 218 SER B N 1
ATOM 3787 C CA . SER B 1 250 ? 19.691 9.878 52.101 1.00 41.24 218 SER B CA 1
ATOM 3788 C C . SER B 1 250 ? 18.550 10.138 53.077 1.00 41.02 218 SER B C 1
ATOM 3789 O O . SER B 1 250 ? 18.092 9.214 53.757 1.00 41.47 218 SER B O 1
ATOM 3792 N N . TYR B 1 251 ? 18.091 11.387 53.119 1.00 40.94 219 TYR B N 1
ATOM 3793 C CA . TYR B 1 251 ? 16.975 11.824 53.983 1.00 40.96 219 TYR B CA 1
ATOM 3794 C C . TYR B 1 251 ? 17.321 11.670 55.471 1.00 41.02 219 TYR B C 1
ATOM 3795 O O . TYR B 1 251 ? 18.478 11.826 55.846 1.00 41.00 219 TYR B O 1
ATOM 3804 N N . ARG B 1 252 ? 16.335 11.371 56.313 1.00 41.12 220 ARG B N 1
ATOM 3805 C CA . ARG B 1 252 ? 16.572 11.293 57.762 1.00 41.28 220 ARG B CA 1
ATOM 3806 C C . ARG B 1 252 ? 16.416 9.861 58.273 1.00 41.07 220 ARG B C 1
ATOM 3807 O O . ARG B 1 252 ? 15.599 9.115 57.749 1.00 41.25 220 ARG B O 1
ATOM 3815 N N . PRO B 1 253 ? 17.180 9.479 59.317 1.00 41.00 221 PRO B N 1
ATOM 3816 C CA . PRO B 1 253 ? 16.955 8.160 59.904 1.00 40.90 221 PRO B CA 1
ATOM 3817 C C . PRO B 1 253 ? 15.657 8.185 60.710 1.00 40.79 221 PRO B C 1
ATOM 3818 O O . PRO B 1 253 ? 15.212 9.265 61.109 1.00 40.68 221 PRO B O 1
ATOM 3822 N N . ASN B 1 254 ? 15.042 7.021 60.925 1.00 40.72 222 ASN B N 1
ATOM 3823 C CA . ASN B 1 254 ? 13.861 6.937 61.792 1.00 40.55 222 ASN B CA 1
ATOM 3824 C C . ASN B 1 254 ? 14.234 6.932 63.278 1.00 40.68 222 ASN B C 1
ATOM 3825 O O . ASN B 1 254 ? 15.393 7.178 63.639 1.00 40.18 222 ASN B O 1
ATOM 3830 N N . GLY B 1 255 ? 13.240 6.664 64.125 1.00 40.78 223 GLY B N 1
ATOM 3831 C CA . GLY B 1 255 ? 13.412 6.678 65.573 1.00 40.99 223 GLY B CA 1
ATOM 3832 C C . GLY B 1 255 ? 14.270 5.547 66.111 1.00 41.03 223 GLY B C 1
ATOM 3833 O O . GLY B 1 255 ? 14.667 5.575 67.270 1.00 41.19 223 GLY B O 1
ATOM 3834 N N . HIS B 1 256 ? 14.551 4.546 65.282 1.00 41.02 224 HIS B N 1
ATOM 3835 C CA . HIS B 1 256 ? 15.492 3.487 65.658 1.00 41.07 224 HIS B CA 1
ATOM 3836 C C . HIS B 1 256 ? 16.860 3.633 64.994 1.00 41.09 224 HIS B C 1
ATOM 3837 O O . HIS B 1 256 ? 17.729 2.767 65.144 1.00 41.25 224 HIS B O 1
ATOM 3844 N N . GLY B 1 257 ? 17.046 4.738 64.275 1.00 41.09 225 GLY B N 1
ATOM 3845 C CA . GLY B 1 257 ? 18.301 5.017 63.577 1.00 41.02 225 GLY B CA 1
ATOM 3846 C C . GLY B 1 257 ? 18.472 4.244 62.278 1.00 41.22 225 GLY B C 1
ATOM 3847 O O . GLY B 1 257 ? 19.602 4.013 61.845 1.00 41.21 225 GLY B O 1
ATOM 3848 N N . LEU B 1 258 ? 17.360 3.841 61.656 1.00 40.91 226 LEU B N 1
ATOM 3849 C CA . LEU B 1 258 ? 17.391 3.188 60.344 1.00 40.90 226 LEU B CA 1
ATOM 3850 C C . LEU B 1 258 ? 17.135 4.180 59.213 1.00 40.96 226 LEU B C 1
ATOM 3851 O O . LEU B 1 258 ? 16.224 5.016 59.298 1.00 40.82 226 LEU B O 1
ATOM 3856 N N . TRP B 1 259 ? 17.940 4.081 58.155 1.00 41.08 227 TRP B N 1
ATOM 3857 C CA . TRP B 1 259 ? 17.784 4.934 56.976 1.00 41.22 227 TRP B CA 1
ATOM 3858 C C . TRP B 1 259 ? 17.049 4.197 55.851 1.00 41.38 227 TRP B C 1
ATOM 3859 O O . TRP B 1 259 ? 17.359 3.039 55.551 1.00 41.44 227 TRP B O 1
ATOM 3870 N N . ASN B 1 260 ? 16.064 4.878 55.253 1.00 41.59 228 ASN B N 1
ATOM 3871 C CA . ASN B 1 260 ? 15.386 4.455 54.011 1.00 41.15 228 ASN B CA 1
ATOM 3872 C C . ASN B 1 260 ? 14.695 3.098 54.035 1.00 41.21 228 ASN B C 1
ATOM 3873 O O . ASN B 1 260 ? 14.787 2.330 53.070 1.00 41.37 228 ASN B O 1
ATOM 3878 N N . THR B 1 261 ? 13.992 2.808 55.123 1.00 40.73 229 THR B N 1
ATOM 3879 C CA . THR B 1 261 ? 13.151 1.623 55.176 1.00 40.65 229 THR B CA 1
ATOM 3880 C C . THR B 1 261 ? 11.925 1.834 54.274 1.00 40.62 229 THR B C 1
ATOM 3881 O O . THR B 1 261 ? 11.400 0.886 53.713 1.00 40.40 229 THR B O 1
ATOM 3885 N N . ALA B 1 262 ? 11.486 3.084 54.140 1.00 40.35 230 ALA B N 1
ATOM 3886 C CA . ALA B 1 262 ? 10.469 3.441 53.162 1.00 40.52 230 ALA B CA 1
ATOM 3887 C C . ALA B 1 262 ? 11.126 3.865 51.860 1.00 40.55 230 ALA B C 1
ATOM 3888 O O . ALA B 1 262 ? 11.908 4.812 51.827 1.00 41.18 230 ALA B O 1
ATOM 3890 N N . GLY B 1 263 ? 10.802 3.167 50.781 1.00 40.61 231 GLY B N 1
ATOM 3891 C CA . GLY B 1 263 ? 11.255 3.569 49.456 1.00 40.12 231 GLY B CA 1
ATOM 3892 C C . GLY B 1 263 ? 12.706 3.229 49.182 1.00 40.03 231 GLY B C 1
ATOM 3893 O O . GLY B 1 263 ? 13.315 2.433 49.891 1.00 39.82 231 GLY B O 1
ATOM 3894 N N . ASN B 1 264 ? 13.245 3.861 48.146 1.00 39.99 232 ASN B N 1
ATOM 3895 C CA . ASN B 1 264 ? 14.559 3.567 47.587 1.00 40.26 232 ASN B CA 1
ATOM 3896 C C . ASN B 1 264 ? 14.571 2.188 46.929 1.00 40.33 232 ASN B C 1
ATOM 3897 O O . ASN B 1 264 ? 14.326 2.087 45.733 1.00 40.36 232 ASN B O 1
ATOM 3902 N N . VAL B 1 265 ? 14.830 1.137 47.700 1.00 40.33 233 VAL B N 1
ATOM 3903 C CA . VAL B 1 265 ? 14.763 -0.228 47.178 1.00 40.50 233 VAL B CA 1
ATOM 3904 C C . VAL B 1 265 ? 13.912 -1.123 48.082 1.00 40.73 233 VAL B C 1
ATOM 3905 O O . VAL B 1 265 ? 13.876 -0.932 49.302 1.00 40.86 233 VAL B O 1
ATOM 3909 N N . TRP B 1 266 ? 13.231 -2.093 47.475 1.00 40.93 234 TRP B N 1
ATOM 3910 C CA . TRP B 1 266 ? 12.662 -3.214 48.219 1.00 40.92 234 TRP B CA 1
ATOM 3911 C C . TRP B 1 266 ? 13.750 -3.932 48.981 1.00 40.59 234 TRP B C 1
ATOM 3912 O O . TRP B 1 266 ? 14.906 -3.938 48.555 1.00 40.48 234 TRP B O 1
ATOM 3923 N N . GLU B 1 267 ? 13.379 -4.550 50.100 1.00 40.57 235 GLU B N 1
ATOM 3924 C CA . GLU B 1 267 ? 14.328 -5.313 50.912 1.00 40.40 235 GLU B CA 1
ATOM 3925 C C . GLU B 1 267 ? 13.810 -6.716 51.241 1.00 40.63 235 GLU B C 1
ATOM 3926 O O . GLU B 1 267 ? 12.686 -6.879 51.746 1.00 40.69 235 GLU B O 1
ATOM 3932 N N . TRP B 1 268 ? 14.641 -7.713 50.939 1.00 40.37 236 TRP B N 1
ATOM 3933 C CA . TRP B 1 268 ? 14.377 -9.109 51.258 1.00 40.62 236 TRP B CA 1
ATOM 3934 C C . TRP B 1 268 ? 14.340 -9.329 52.768 1.00 41.06 236 TRP B C 1
ATOM 3935 O O . TRP B 1 268 ? 15.151 -8.767 53.505 1.00 41.22 236 TRP B O 1
ATOM 3946 N N . CYS B 1 269 ? 13.390 -10.151 53.213 1.00 41.01 237 CYS B N 1
ATOM 3947 C CA . CYS B 1 269 ? 13.341 -10.640 54.585 1.00 41.05 237 CYS B CA 1
ATOM 3948 C C . CYS B 1 269 ? 13.440 -12.166 54.538 1.00 40.86 237 CYS B C 1
ATOM 3949 O O . CYS B 1 269 ? 13.286 -12.763 53.469 1.00 40.60 237 CYS B O 1
ATOM 3952 N N . SER B 1 270 ? 13.688 -12.792 55.688 1.00 40.61 238 SER B N 1
ATOM 3953 C CA . SER B 1 270 ? 13.837 -14.246 55.759 1.00 40.63 238 SER B CA 1
ATOM 3954 C C . SER B 1 270 ? 12.538 -15.050 55.558 1.00 40.69 238 SER B C 1
ATOM 3955 O O . SER B 1 270 ? 12.583 -16.216 55.150 1.00 40.72 238 SER B O 1
ATOM 3958 N N . ASP B 1 271 ? 11.395 -14.428 55.842 1.00 40.71 239 ASP B N 1
ATOM 3959 C CA . ASP B 1 271 ? 10.101 -15.121 55.849 1.00 40.89 239 ASP B CA 1
ATOM 3960 C C . ASP B 1 271 ? 9.603 -15.597 54.482 1.00 40.89 239 ASP B C 1
ATOM 3961 O O . ASP B 1 271 ? 9.687 -14.861 53.493 1.00 40.82 239 ASP B O 1
ATOM 3966 N N . TRP B 1 272 ? 9.073 -16.819 54.449 1.00 40.62 240 TRP B N 1
ATOM 3967 C CA . TRP B 1 272 ? 8.144 -17.217 53.404 1.00 40.80 240 TRP B CA 1
ATOM 3968 C C . TRP B 1 272 ? 6.890 -16.350 53.541 1.00 40.87 240 TRP B C 1
ATOM 3969 O O . TRP B 1 272 ? 6.401 -16.126 54.652 1.00 40.83 240 TRP B O 1
ATOM 3980 N N . PHE B 1 273 ? 6.372 -15.862 52.418 1.00 40.91 241 PHE B N 1
ATOM 3981 C CA . PHE B 1 273 ? 5.164 -15.042 52.428 1.00 40.68 241 PHE B CA 1
ATOM 3982 C C . PHE B 1 273 ? 3.909 -15.893 52.486 1.00 40.57 241 PHE B C 1
ATOM 3983 O O . PHE B 1 273 ? 3.803 -16.904 51.794 1.00 40.43 241 PHE B O 1
ATOM 3991 N N . SER B 1 274 ? 2.965 -15.459 53.317 1.00 40.52 242 SER B N 1
ATOM 3992 C CA . SER B 1 274 ? 1.610 -15.982 53.312 1.00 40.65 242 SER B CA 1
ATOM 3993 C C . SER B 1 274 ? 0.622 -14.844 53.554 1.00 40.69 242 SER B C 1
ATOM 3994 O O . SER B 1 274 ? 0.847 -13.999 54.425 1.00 40.51 242 SER B O 1
ATOM 3997 N N . PRO B 1 275 ? -0.479 -14.811 52.785 1.00 40.78 243 PRO B N 1
ATOM 3998 C CA . PRO B 1 275 ? -1.476 -13.765 53.022 1.00 40.78 243 PRO B CA 1
ATOM 3999 C C . PRO B 1 275 ? -2.359 -14.039 54.242 1.00 40.69 243 PRO B C 1
ATOM 4000 O O . PRO B 1 275 ? -3.149 -13.180 54.628 1.00 40.93 243 PRO B O 1
ATOM 4004 N N . THR B 1 276 ? -2.225 -15.218 54.845 1.00 40.63 244 THR B N 1
ATOM 4005 C CA . THR B 1 276 ? -3.007 -15.553 56.036 1.00 40.71 244 THR B CA 1
ATOM 4006 C C . THR B 1 276 ? -2.163 -15.751 57.307 1.00 40.68 244 THR B C 1
ATOM 4007 O O . THR B 1 276 ? -2.700 -16.125 58.355 1.00 40.53 244 THR B O 1
ATOM 4011 N N . TYR B 1 277 ? -0.857 -15.483 57.227 1.00 40.48 245 TYR B N 1
ATOM 4012 C CA . TYR B 1 277 ? 0.036 -15.731 58.364 1.00 40.65 245 TYR B CA 1
ATOM 4013 C C . TYR B 1 277 ? -0.241 -14.850 59.593 1.00 40.57 245 TYR B C 1
ATOM 4014 O O . TYR B 1 277 ? -0.123 -15.307 60.725 1.00 40.19 245 TYR B O 1
ATOM 4023 N N . TYR B 1 278 ? -0.597 -13.590 59.366 1.00 40.70 246 TYR B N 1
ATOM 4024 C CA . TYR B 1 278 ? -0.919 -12.667 60.452 1.00 40.68 246 TYR B CA 1
ATOM 4025 C C . TYR B 1 278 ? -2.003 -13.258 61.361 1.00 40.82 246 TYR B C 1
ATOM 4026 O O . TYR B 1 278 ? -1.901 -13.191 62.587 1.00 40.92 246 TYR B O 1
ATOM 4035 N N . ALA B 1 279 ? -3.030 -13.853 60.753 1.00 40.76 247 ALA B N 1
ATOM 4036 C CA . ALA B 1 279 ? -4.106 -14.517 61.494 1.00 40.68 247 ALA B CA 1
ATOM 4037 C C . ALA B 1 279 ? -3.642 -15.776 62.240 1.00 40.74 247 ALA B C 1
ATOM 4038 O O . ALA B 1 279 ? -4.248 -16.177 63.235 1.00 40.87 247 ALA B O 1
ATOM 4040 N N . GLU B 1 280 ? -2.573 -16.394 61.748 1.00 40.73 248 GLU B N 1
ATOM 4041 C CA . GLU B 1 280 ? -2.080 -17.660 62.287 1.00 41.10 248 GLU B CA 1
ATOM 4042 C C . GLU B 1 280 ? -0.852 -17.492 63.187 1.00 40.84 248 GLU B C 1
ATOM 4043 O O . GLU B 1 280 ? -0.392 -18.458 63.794 1.00 40.80 248 GLU B O 1
ATOM 4049 N N . SER B 1 281 ? -0.339 -16.267 63.283 1.00 40.64 249 SER B N 1
ATOM 4050 C CA . SER B 1 281 ? 0.960 -16.003 63.902 1.00 40.62 249 SER B CA 1
ATOM 4051 C C . SER B 1 281 ? 1.062 -16.320 65.399 1.00 40.70 249 SER B C 1
ATOM 4052 O O . SER B 1 281 ? 0.140 -16.032 66.160 1.00 40.82 249 SER B O 1
ATOM 4055 N N . PRO B 1 282 ? 2.200 -16.912 65.819 1.00 40.87 250 PRO B N 1
ATOM 4056 C CA . PRO B 1 282 ? 2.541 -16.933 67.245 1.00 40.91 250 PRO B CA 1
ATOM 4057 C C . PRO B 1 282 ? 2.945 -15.522 67.691 1.00 40.92 250 PRO B C 1
ATOM 4058 O O . PRO B 1 282 ? 3.375 -14.714 66.859 1.00 40.69 250 PRO B O 1
ATOM 4062 N N . THR B 1 283 ? 2.815 -15.222 68.979 1.00 40.94 251 THR B N 1
ATOM 4063 C CA . THR B 1 283 ? 3.160 -13.876 69.455 1.00 41.08 251 THR B CA 1
ATOM 4064 C C . THR B 1 283 ? 4.669 -13.658 69.574 1.00 40.84 251 THR B C 1
ATOM 4065 O O . THR B 1 283 ? 5.167 -12.571 69.285 1.00 40.87 251 THR B O 1
ATOM 4069 N N . VAL B 1 284 ? 5.390 -14.695 69.986 1.00 40.90 252 VAL B N 1
ATOM 4070 C CA . VAL B 1 284 ? 6.829 -14.584 70.223 1.00 40.86 252 VAL B CA 1
ATOM 4071 C C . VAL B 1 284 ? 7.647 -14.943 68.977 1.00 41.08 252 VAL B C 1
ATOM 4072 O O . VAL B 1 284 ? 7.493 -16.033 68.419 1.00 41.01 252 VAL B O 1
ATOM 4076 N N . ASP B 1 285 ? 8.502 -14.009 68.552 1.00 41.08 253 ASP B N 1
ATOM 4077 C CA . ASP B 1 285 ? 9.466 -14.222 67.464 1.00 41.32 253 ASP B CA 1
ATOM 4078 C C . ASP B 1 285 ? 8.898 -14.960 66.224 1.00 41.19 253 ASP B C 1
ATOM 4079 O O . ASP B 1 285 ? 9.376 -16.047 65.872 1.00 41.09 253 ASP B O 1
ATOM 4084 N N . PRO B 1 286 ? 7.886 -14.375 65.551 1.00 41.18 254 PRO B N 1
ATOM 4085 C CA . PRO B 1 286 ? 7.317 -15.076 64.399 1.00 41.20 254 PRO B CA 1
ATOM 4086 C C . PRO B 1 286 ? 8.325 -15.150 63.259 1.00 41.27 254 PRO B C 1
ATOM 4087 O O . PRO B 1 286 ? 8.981 -14.146 62.952 1.00 41.19 254 PRO B O 1
ATOM 4091 N N . HIS B 1 287 ? 8.446 -16.332 62.657 1.00 41.27 255 HIS B N 1
ATOM 4092 C CA . HIS B 1 287 ? 9.392 -16.562 61.558 1.00 41.36 255 HIS B CA 1
ATOM 4093 C C . HIS B 1 287 ? 8.719 -16.656 60.183 1.00 41.13 255 HIS B C 1
ATOM 4094 O O . HIS B 1 287 ? 9.394 -16.729 59.157 1.00 41.54 255 HIS B O 1
ATOM 4101 N N . GLY B 1 288 ? 7.394 -16.642 60.159 1.00 41.08 256 GLY B N 1
ATOM 4102 C CA . GLY B 1 288 ? 6.663 -16.921 58.927 1.00 40.90 256 GLY B CA 1
ATOM 4103 C C . GLY B 1 288 ? 6.315 -18.397 58.870 1.00 40.85 256 GLY B C 1
ATOM 4104 O O . GLY B 1 288 ? 6.721 -19.157 59.748 1.00 41.01 256 GLY B O 1
ATOM 4105 N N . PRO B 1 289 ? 5.551 -18.814 57.844 1.00 40.79 257 PRO B N 1
ATOM 4106 C CA . PRO B 1 289 ? 5.203 -20.229 57.655 1.00 40.74 257 PRO B CA 1
ATOM 4107 C C . PRO B 1 289 ? 6.410 -21.077 57.235 1.00 40.85 257 PRO B C 1
ATOM 4108 O O . PRO B 1 289 ? 7.398 -20.543 56.728 1.00 41.05 257 PRO B O 1
ATOM 4112 N N . GLY B 1 290 ? 6.319 -22.388 57.447 1.00 40.95 258 GLY B N 1
ATOM 4113 C CA . GLY B 1 290 ? 7.414 -23.316 57.159 1.00 40.92 258 GLY B CA 1
ATOM 4114 C C . GLY B 1 290 ? 7.718 -23.489 55.683 1.00 41.06 258 GLY B C 1
ATOM 4115 O O . GLY B 1 290 ? 8.866 -23.741 55.309 1.00 41.19 258 GLY B O 1
ATOM 4116 N N . THR B 1 291 ? 6.686 -23.357 54.849 1.00 41.12 259 THR B N 1
ATOM 4117 C CA . THR B 1 291 ? 6.806 -23.481 53.397 1.00 41.07 259 THR B CA 1
ATOM 4118 C C . THR B 1 291 ? 6.200 -22.274 52.668 1.00 40.91 259 THR B C 1
ATOM 4119 O O . THR B 1 291 ? 5.453 -21.488 53.252 1.00 40.75 259 THR B O 1
ATOM 4123 N N . GLY B 1 292 ? 6.527 -22.135 51.387 1.00 40.85 260 GLY B N 1
ATOM 4124 C CA . GLY B 1 292 ? 5.988 -21.055 50.567 1.00 40.79 260 GLY B CA 1
ATOM 4125 C C . GLY B 1 292 ? 6.532 -21.054 49.154 1.00 40.81 260 GLY B C 1
ATOM 4126 O O . GLY B 1 292 ? 7.397 -21.862 48.815 1.00 40.60 260 GLY B O 1
ATOM 4127 N N . ALA B 1 293 ? 6.023 -20.132 48.338 1.00 40.95 261 ALA B N 1
ATOM 4128 C CA . ALA B 1 293 ? 6.435 -19.982 46.936 1.00 40.95 261 ALA B CA 1
ATOM 4129 C C . ALA B 1 293 ? 7.308 -18.747 46.741 1.00 40.92 261 ALA B C 1
ATOM 4130 O O . ALA B 1 293 ? 8.236 -18.745 45.923 1.00 41.22 261 ALA B O 1
ATOM 4132 N N . ALA B 1 294 ? 6.996 -17.696 47.491 1.00 40.87 262 ALA B N 1
ATOM 4133 C CA . ALA B 1 294 ? 7.740 -16.444 47.439 1.00 40.71 262 ALA B CA 1
ATOM 4134 C C . ALA B 1 294 ? 8.186 -16.021 48.844 1.00 40.89 262 ALA B C 1
ATOM 4135 O O . ALA B 1 294 ? 7.484 -16.287 49.836 1.00 40.80 262 ALA B O 1
ATOM 4137 N N . ARG B 1 295 ? 9.358 -15.384 48.922 1.00 40.71 263 ARG B N 1
ATOM 4138 C CA . ARG B 1 295 ? 9.878 -14.842 50.178 1.00 40.89 263 ARG B CA 1
ATOM 4139 C C . ARG B 1 295 ? 9.425 -13.388 50.323 1.00 41.06 263 ARG B C 1
ATOM 4140 O O . ARG B 1 295 ? 9.220 -12.702 49.321 1.00 41.08 263 ARG B O 1
ATOM 4148 N N . VAL B 1 296 ? 9.293 -12.933 51.570 1.00 40.96 264 VAL B N 1
ATOM 4149 C CA . VAL B 1 296 ? 8.775 -11.603 51.894 1.00 40.64 264 VAL B CA 1
ATOM 4150 C C . VAL B 1 296 ? 9.690 -10.480 51.415 1.00 40.74 264 VAL B C 1
ATOM 4151 O O . VAL B 1 296 ? 10.913 -10.612 51.437 1.00 40.65 264 VAL B O 1
ATOM 4155 N N . LEU B 1 297 ? 9.049 -9.392 50.980 1.00 40.68 265 LEU B N 1
ATOM 4156 C CA . LEU B 1 297 ? 9.673 -8.154 50.541 1.00 40.84 265 LEU B CA 1
ATOM 4157 C C . LEU B 1 297 ? 9.063 -7.021 51.331 1.00 40.85 265 LEU B C 1
ATOM 4158 O O . LEU B 1 297 ? 7.830 -6.970 51.486 1.00 40.77 265 LEU B O 1
ATOM 4163 N N . ARG B 1 298 ? 9.899 -6.106 51.823 1.00 40.55 266 ARG B N 1
ATOM 4164 C CA . ARG B 1 298 ? 9.369 -4.931 52.533 1.00 40.98 266 ARG B CA 1
ATOM 4165 C C . ARG B 1 298 ? 9.939 -3.609 52.011 1.00 40.79 266 ARG B C 1
ATOM 4166 O O . ARG B 1 298 ? 11.047 -3.573 51.486 1.00 40.65 266 ARG B O 1
ATOM 4174 N N . GLY B 1 299 ? 9.156 -2.538 52.120 1.00 41.05 267 GLY B N 1
ATOM 4175 C CA . GLY B 1 299 ? 9.718 -1.194 51.997 1.00 41.23 267 GLY B CA 1
ATOM 4176 C C . GLY B 1 299 ? 9.202 -0.299 50.895 1.00 41.19 267 GLY B C 1
ATOM 4177 O O . GLY B 1 299 ? 9.102 0.922 51.080 1.00 41.70 267 GLY B O 1
ATOM 4178 N N . GLY B 1 300 ? 8.885 -0.888 49.749 1.00 40.62 268 GLY B N 1
ATOM 4179 C CA . GLY B 1 300 ? 8.642 -0.102 48.549 1.00 40.90 268 GLY B CA 1
ATOM 4180 C C . GLY B 1 300 ? 9.950 0.378 47.919 1.00 40.97 268 GLY B C 1
ATOM 4181 O O . GLY B 1 300 ? 11.050 0.157 48.457 1.00 40.81 268 GLY B O 1
ATOM 4182 N N . SER B 1 301 ? 9.844 1.032 46.769 1.00 40.85 269 SER B N 1
ATOM 4183 C CA . SER B 1 301 ? 11.040 1.461 46.059 1.00 41.30 269 SER B CA 1
ATOM 4184 C C . SER B 1 301 ? 10.865 2.816 45.404 1.00 40.96 269 SER B C 1
ATOM 4185 O O . SER B 1 301 ? 9.814 3.446 45.518 1.00 41.02 269 SER B O 1
ATOM 4188 N N . TYR B 1 302 ? 11.912 3.244 44.708 1.00 41.05 270 TYR B N 1
ATOM 4189 C CA . TYR B 1 302 ? 11.891 4.477 43.930 1.00 40.94 270 TYR B CA 1
ATOM 4190 C C . TYR B 1 302 ? 10.865 4.501 42.779 1.00 40.95 270 TYR B C 1
ATOM 4191 O O . TYR B 1 302 ? 10.679 5.540 42.148 1.00 41.14 270 TYR B O 1
ATOM 4200 N N . LEU B 1 303 ? 10.196 3.374 42.520 1.00 40.87 271 LEU B N 1
ATOM 4201 C CA . LEU B 1 303 ? 9.143 3.323 41.494 1.00 40.83 271 LEU B CA 1
ATOM 4202 C C . LEU B 1 303 ? 7.723 3.443 42.025 1.00 40.98 271 LEU B C 1
ATOM 4203 O O . LEU B 1 303 ? 6.771 3.559 41.237 1.00 40.86 271 LEU B O 1
ATOM 4208 N N A CYS B 1 304 ? 7.570 3.410 43.346 0.50 41.01 272 CYS B N 1
ATOM 4209 N N B CYS B 1 304 ? 7.568 3.411 43.344 0.50 41.18 272 CYS B N 1
ATOM 4210 C CA A CYS B 1 304 ? 6.244 3.456 43.975 0.50 41.12 272 CYS B CA 1
ATOM 4211 C CA B CYS B 1 304 ? 6.235 3.498 43.939 0.50 41.53 272 CYS B CA 1
ATOM 4212 C C A CYS B 1 304 ? 5.565 4.829 43.818 0.50 41.26 272 CYS B C 1
ATOM 4213 C C B CYS B 1 304 ? 5.580 4.859 43.775 0.50 41.42 272 CYS B C 1
ATOM 4214 O O A CYS B 1 304 ? 6.083 5.849 44.281 0.50 41.24 272 CYS B O 1
ATOM 4215 O O B CYS B 1 304 ? 6.114 5.888 44.197 0.50 41.36 272 CYS B O 1
ATOM 4220 N N . HIS B 1 305 ? 4.414 4.842 43.142 1.00 41.37 273 HIS B N 1
ATOM 4221 C CA . HIS B 1 305 ? 3.602 6.038 42.986 1.00 41.82 273 HIS B CA 1
ATOM 4222 C C . HIS B 1 305 ? 2.165 5.650 43.313 1.00 42.25 273 HIS B C 1
ATOM 4223 O O . HIS B 1 305 ? 1.681 4.606 42.864 1.00 43.20 273 HIS B O 1
ATOM 4230 N N . ASP B 1 306 ? 1.486 6.482 44.098 1.00 42.49 274 ASP B N 1
ATOM 4231 C CA . ASP B 1 306 ? 0.143 6.162 44.621 1.00 42.64 274 ASP B CA 1
ATOM 4232 C C . ASP B 1 306 ? -0.969 6.035 43.580 1.00 42.40 274 ASP B C 1
ATOM 4233 O O . ASP B 1 306 ? -2.133 5.824 43.931 1.00 42.80 274 ASP B O 1
ATOM 4238 N N . SER B 1 307 ? -0.617 6.147 42.301 1.00 42.44 275 SER B N 1
ATOM 4239 C CA . SER B 1 307 ? -1.579 5.900 41.227 1.00 42.24 275 SER B CA 1
ATOM 4240 C C . SER B 1 307 ? -1.755 4.387 41.016 1.00 42.12 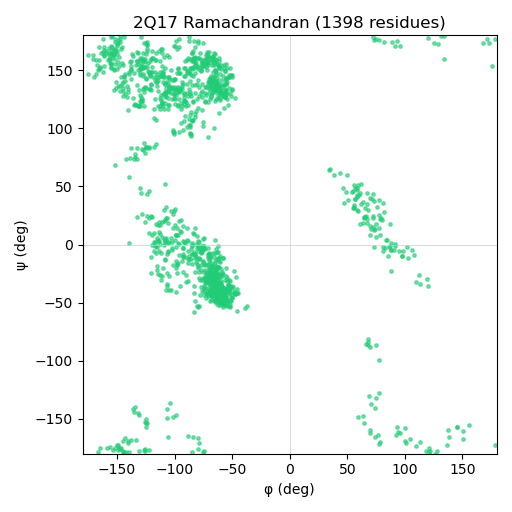275 SER B C 1
ATOM 4241 O O . SER B 1 307 ? -2.784 3.925 40.514 1.00 42.38 275 SER B O 1
ATOM 4244 N N . TYR B 1 308 ? -0.742 3.623 41.417 1.00 42.24 276 TYR B N 1
ATOM 4245 C CA . TYR B 1 308 ? -0.743 2.172 41.226 1.00 42.22 276 TYR B CA 1
ATOM 4246 C C . TYR B 1 308 ? -0.086 1.423 42.398 1.00 42.37 276 TYR B C 1
ATOM 4247 O O . TYR B 1 308 ? -0.141 0.178 42.461 1.00 42.97 276 TYR B O 1
ATOM 4256 N N A CYS B 1 309 ? 0.501 2.173 43.340 0.50 42.27 277 CYS B N 1
ATOM 4257 N N B CYS B 1 309 ? 0.530 2.184 43.297 0.50 42.38 277 CYS B N 1
ATOM 4258 C CA A CYS B 1 309 ? 1.395 1.598 44.359 0.50 42.13 277 CYS B CA 1
ATOM 4259 C CA B CYS B 1 309 ? 1.295 1.630 44.402 0.50 42.22 277 CYS B CA 1
ATOM 4260 C C A CYS B 1 309 ? 1.478 2.391 45.688 0.50 42.03 277 CYS B C 1
ATOM 4261 C C B CYS B 1 309 ? 0.995 2.370 45.706 0.50 42.15 277 CYS B C 1
ATOM 4262 O O A CYS B 1 309 ? 1.725 3.599 45.687 0.50 42.19 277 CYS B O 1
ATOM 4263 O O B CYS B 1 309 ? 0.498 3.503 45.705 0.50 42.23 277 CYS B O 1
ATOM 4268 N N . ASN B 1 310 ? 1.281 1.698 46.814 1.00 41.98 278 ASN B N 1
ATOM 4269 C CA . ASN B 1 310 ? 1.283 2.325 48.142 1.00 41.78 278 ASN B CA 1
ATOM 4270 C C . ASN B 1 310 ? 2.149 1.497 49.082 1.00 41.70 278 ASN B C 1
ATOM 4271 O O . ASN B 1 310 ? 1.913 1.449 50.292 1.00 41.73 278 ASN B O 1
ATOM 4276 N N . ARG B 1 311 ? 3.161 0.859 48.498 1.00 41.39 279 ARG B N 1
ATOM 4277 C CA . ARG B 1 311 ? 3.991 -0.115 49.196 1.00 41.32 279 ARG B CA 1
ATOM 4278 C C . ARG B 1 311 ? 5.034 0.512 50.128 1.00 41.19 279 ARG B C 1
ATOM 4279 O O . ARG B 1 311 ? 5.751 -0.207 50.825 1.00 40.91 279 ARG B O 1
ATOM 4287 N N . TYR B 1 312 ? 5.123 1.842 50.136 1.00 41.13 280 TYR B N 1
ATOM 4288 C CA . TYR B 1 312 ? 6.058 2.558 51.019 1.00 41.34 280 TYR B CA 1
ATOM 4289 C C . TYR B 1 312 ? 5.512 2.753 52.442 1.00 41.40 280 TYR B C 1
ATOM 4290 O O . TYR B 1 312 ? 6.244 3.218 53.330 1.00 41.56 280 TYR B O 1
ATOM 4299 N N . ARG B 1 313 ? 4.235 2.409 52.637 1.00 40.99 281 ARG B N 1
ATOM 4300 C CA . ARG B 1 313 ? 3.584 2.419 53.947 1.00 41.02 281 ARG B CA 1
ATOM 4301 C C . ARG B 1 313 ? 4.270 1.394 54.831 1.00 40.95 281 ARG B C 1
ATOM 4302 O O . ARG B 1 313 ? 4.561 0.287 54.377 1.00 41.37 281 ARG B O 1
ATOM 4310 N N . VAL B 1 314 ? 4.493 1.743 56.096 1.00 40.76 282 VAL B N 1
ATOM 4311 C CA . VAL B 1 314 ? 5.292 0.891 56.975 1.00 40.61 282 VAL B CA 1
ATOM 4312 C C . VAL B 1 314 ? 4.712 -0.517 57.133 1.00 40.70 282 VAL B C 1
ATOM 4313 O O . VAL B 1 314 ? 5.449 -1.456 57.409 1.00 40.79 282 VAL B O 1
ATOM 4317 N N . ALA B 1 315 ? 3.401 -0.658 56.946 1.00 40.66 283 ALA B N 1
ATOM 4318 C CA . ALA B 1 315 ? 2.744 -1.942 57.133 1.00 40.77 283 ALA B CA 1
ATOM 4319 C C . ALA B 1 315 ? 2.689 -2.750 55.849 1.00 40.92 283 ALA B C 1
ATOM 4320 O O . ALA B 1 315 ? 2.344 -3.929 55.877 1.00 41.34 283 ALA B O 1
ATOM 4322 N N . ALA B 1 316 ? 3.031 -2.115 54.733 1.00 40.69 284 ALA B N 1
ATOM 4323 C CA . ALA B 1 316 ? 2.855 -2.725 53.425 1.00 40.73 284 ALA B CA 1
ATOM 4324 C C . ALA B 1 316 ? 3.780 -3.904 53.285 1.00 40.82 284 ALA B C 1
ATOM 4325 O O . ALA B 1 316 ? 4.915 -3.879 53.759 1.00 41.48 284 ALA B O 1
ATOM 4327 N N . ARG B 1 317 ? 3.290 -4.954 52.651 1.00 41.11 285 ARG B N 1
ATOM 4328 C CA . ARG B 1 317 ? 4.126 -6.114 52.409 1.00 41.33 285 ARG B CA 1
ATOM 4329 C C . ARG B 1 317 ? 3.920 -6.647 51.006 1.00 41.24 285 ARG B C 1
ATOM 4330 O O . ARG B 1 317 ? 2.909 -6.377 50.366 1.00 41.37 285 ARG B O 1
ATOM 4338 N N . SER B 1 318 ? 4.915 -7.383 50.533 1.00 41.09 286 SER B N 1
ATOM 4339 C CA . SER B 1 318 ? 4.890 -7.973 49.218 1.00 41.22 286 SER B CA 1
ATOM 4340 C C . SER B 1 318 ? 5.784 -9.199 49.286 1.00 41.28 286 SER B C 1
ATOM 4341 O O . SER B 1 318 ? 6.297 -9.524 50.353 1.00 41.44 286 SER B O 1
ATOM 4344 N N . SER B 1 319 ? 5.970 -9.872 48.154 1.00 41.15 287 SER B N 1
ATOM 4345 C CA . SER B 1 319 ? 6.836 -11.043 48.075 1.00 41.05 287 SER B CA 1
ATOM 4346 C C . SER B 1 319 ? 7.441 -11.216 46.677 1.00 41.21 287 SER B C 1
ATOM 4347 O O . SER B 1 319 ? 7.130 -10.456 45.755 1.00 41.29 287 SER B O 1
ATOM 4350 N N . ASN B 1 320 ? 8.304 -12.217 46.526 1.00 41.31 288 ASN B N 1
ATOM 4351 C CA . ASN B 1 320 ? 8.926 -12.513 45.236 1.00 41.39 288 ASN B CA 1
ATOM 4352 C C . ASN B 1 320 ? 9.655 -13.838 45.308 1.00 41.11 288 ASN B C 1
ATOM 4353 O O . ASN B 1 320 ? 10.199 -14.176 46.353 1.00 40.95 288 ASN B O 1
ATOM 4358 N N . THR B 1 321 ? 9.629 -14.590 44.207 1.00 41.15 289 THR B N 1
ATOM 4359 C CA . THR B 1 321 ? 10.369 -15.844 44.064 1.00 41.05 289 THR B CA 1
ATOM 4360 C C . THR B 1 321 ? 11.824 -15.619 44.471 1.00 41.18 289 THR B C 1
ATOM 4361 O O . THR B 1 321 ? 12.429 -14.625 44.046 1.00 40.87 289 THR B O 1
ATOM 4365 N N . PRO B 1 322 ? 12.393 -16.533 45.296 1.00 41.23 290 PRO B N 1
ATOM 4366 C CA . PRO B 1 322 ? 13.697 -16.261 45.921 1.00 41.09 290 PRO B CA 1
ATOM 4367 C C . PRO B 1 322 ? 14.881 -16.146 44.958 1.00 41.07 290 PRO B C 1
ATOM 4368 O O . PRO B 1 322 ? 15.933 -15.636 45.353 1.00 41.10 290 PRO B O 1
ATOM 4372 N N . ASP B 1 323 ? 14.722 -16.602 43.715 1.00 40.90 291 ASP B N 1
ATOM 4373 C CA . ASP B 1 323 ? 15.794 -16.469 42.727 1.00 41.01 291 ASP B CA 1
ATOM 4374 C C . ASP B 1 323 ? 15.607 -15.273 41.776 1.00 41.08 291 ASP B C 1
ATOM 4375 O O . ASP B 1 323 ? 16.367 -15.101 40.819 1.00 41.11 291 ASP B O 1
ATOM 4380 N N . SER B 1 324 ? 14.618 -14.429 42.072 1.00 41.17 292 SER B N 1
ATOM 4381 C CA . SER B 1 324 ? 14.336 -13.252 41.259 1.00 41.18 292 SER B CA 1
ATOM 4382 C C . SER B 1 324 ? 15.195 -12.060 41.665 1.00 40.85 292 SER B C 1
ATOM 4383 O O . SER B 1 324 ? 15.590 -11.933 42.819 1.00 40.16 292 SER B O 1
ATOM 4386 N N . SER B 1 325 ? 15.456 -11.182 40.700 1.00 40.78 293 SER B N 1
ATOM 4387 C CA . SER B 1 325 ? 16.278 -9.994 40.912 1.00 40.97 293 SER B CA 1
ATOM 4388 C C . SER B 1 325 ? 15.745 -8.845 40.069 1.00 41.14 293 SER B C 1
ATOM 4389 O O . SER B 1 325 ? 15.113 -9.079 39.027 1.00 41.24 293 SER B O 1
ATOM 4392 N N . SER B 1 326 ? 16.003 -7.611 40.509 1.00 41.07 294 SER B N 1
ATOM 4393 C CA . SER B 1 326 ? 15.639 -6.433 39.721 1.00 41.15 294 SER B CA 1
ATOM 4394 C C . SER B 1 326 ? 16.397 -5.200 40.167 1.00 40.93 294 SER B C 1
ATOM 4395 O O . SER B 1 326 ? 17.076 -5.195 41.209 1.00 40.90 294 SER B O 1
ATOM 4398 N N . GLY B 1 327 ? 16.270 -4.148 39.369 1.00 40.69 295 GLY B N 1
ATOM 4399 C CA . GLY B 1 327 ? 16.967 -2.900 39.625 1.00 40.61 295 GLY B CA 1
ATOM 4400 C C . GLY B 1 327 ? 16.488 -2.090 40.812 1.00 40.55 295 GLY B C 1
ATOM 4401 O O . GLY B 1 327 ? 17.116 -1.093 41.158 1.00 40.60 295 GLY B O 1
ATOM 4402 N N . ASN B 1 328 ? 15.382 -2.503 41.431 1.00 40.33 296 ASN B N 1
ATOM 4403 C CA . ASN B 1 328 ? 14.821 -1.783 42.580 1.00 40.48 296 ASN B CA 1
ATOM 4404 C C . ASN B 1 328 ? 14.681 -2.652 43.845 1.00 40.44 296 ASN B C 1
ATOM 4405 O O . ASN B 1 328 ? 13.885 -2.356 44.742 1.00 40.66 296 ASN B O 1
ATOM 4410 N N . LEU B 1 329 ? 15.471 -3.715 43.909 1.00 40.13 297 LEU B N 1
ATOM 4411 C CA . LEU B 1 329 ? 15.370 -4.678 44.984 1.00 40.55 297 LEU B CA 1
ATOM 4412 C C . LEU B 1 329 ? 16.740 -4.982 45.579 1.00 40.68 297 LEU B C 1
ATOM 4413 O O . LEU B 1 329 ? 17.643 -5.469 44.884 1.00 40.61 297 LEU B O 1
ATOM 4418 N N . GLY B 1 330 ? 16.876 -4.682 46.869 1.00 40.96 298 GLY B N 1
ATOM 4419 C CA . GLY B 1 330 ? 18.092 -4.924 47.633 1.00 40.35 298 GLY B CA 1
ATOM 4420 C C . GLY B 1 330 ? 17.758 -5.628 48.935 1.00 40.58 298 GLY B C 1
ATOM 4421 O O . GLY B 1 330 ? 16.819 -6.440 48.989 1.00 40.17 298 GLY B O 1
ATOM 4422 N N . PHE B 1 331 ? 18.532 -5.321 49.983 1.00 40.38 299 PHE B N 1
ATOM 4423 C CA . PHE B 1 331 ? 18.349 -5.921 51.318 1.00 40.66 299 PHE B CA 1
ATOM 4424 C C . PHE B 1 331 ? 19.162 -5.215 52.392 1.00 40.67 299 PHE B C 1
ATOM 4425 O O . PHE B 1 331 ? 20.123 -4.517 52.087 1.00 40.62 299 PHE B O 1
ATOM 4433 N N . ARG B 1 332 ? 18.750 -5.386 53.647 1.00 40.79 300 ARG B N 1
ATOM 4434 C CA . ARG B 1 332 ? 19.585 -5.031 54.795 1.00 40.76 300 ARG B CA 1
ATOM 4435 C C . ARG B 1 332 ? 19.667 -6.239 55.725 1.00 40.81 300 ARG B C 1
ATOM 4436 O O . ARG B 1 332 ? 18.752 -7.067 55.750 1.00 40.85 300 ARG B O 1
ATOM 4444 N N . CYS B 1 333 ? 20.760 -6.349 56.474 1.00 40.61 301 CYS B N 1
ATOM 4445 C CA . CYS B 1 333 ? 20.940 -7.489 57.364 1.00 40.76 301 CYS B CA 1
ATOM 4446 C C . CYS B 1 333 ? 20.520 -7.207 58.804 1.00 40.64 301 CYS B C 1
ATOM 4447 O O . CYS B 1 333 ? 20.142 -6.089 59.158 1.00 40.15 301 CYS B O 1
ATOM 4450 N N . ALA B 1 334 ? 20.607 -8.253 59.618 1.00 40.56 302 ALA B N 1
ATOM 4451 C CA . ALA B 1 334 ? 20.221 -8.227 61.013 1.00 40.67 302 ALA B CA 1
ATOM 4452 C C . ALA B 1 334 ? 21.064 -9.265 61.759 1.00 40.54 302 ALA B C 1
ATOM 4453 O O . ALA B 1 334 ? 21.969 -9.864 61.173 1.00 40.53 302 ALA B O 1
ATOM 4455 N N . ASN B 1 335 ? 20.774 -9.465 63.045 1.00 40.70 303 ASN B N 1
ATOM 4456 C CA . ASN B 1 335 ? 21.505 -10.418 63.895 1.00 40.61 303 ASN B CA 1
ATOM 4457 C C . ASN B 1 335 ? 20.787 -10.648 65.218 1.00 40.86 303 ASN B C 1
ATOM 4458 O O . ASN B 1 335 ? 20.154 -9.729 65.747 1.00 40.74 303 ASN B O 1
ATOM 4463 N N . ASP B 1 336 ? 20.893 -11.873 65.739 1.00 40.85 304 ASP B N 1
ATOM 4464 C CA . ASP B 1 336 ? 20.490 -12.194 67.111 1.00 40.97 304 ASP B CA 1
ATOM 4465 C C . ASP B 1 336 ? 21.332 -11.380 68.085 1.00 41.01 304 ASP B C 1
ATOM 4466 O O . ASP B 1 336 ? 22.436 -10.940 67.749 1.00 41.09 304 ASP B O 1
ATOM 4471 N N . ALA B 1 337 ? 20.822 -11.205 69.298 1.00 41.04 305 ALA B N 1
ATOM 4472 C CA . ALA B 1 337 ? 21.619 -10.653 70.384 1.00 41.29 305 ALA B CA 1
ATOM 4473 C C . ALA B 1 337 ? 22.005 -11.747 71.386 1.00 41.51 305 ALA B C 1
ATOM 4474 O O . ALA B 1 337 ? 21.942 -12.944 71.072 1.00 41.60 305 ALA B O 1
ATOM 4476 N N . ASP B 1 338 ? 22.465 -11.317 72.563 1.00 41.98 306 ASP B N 1
ATOM 4477 C CA . ASP B 1 338 ? 22.437 -12.111 73.806 1.00 42.03 306 ASP B CA 1
ATOM 4478 C C . ASP B 1 338 ? 22.053 -11.170 74.966 1.00 42.32 306 ASP B C 1
ATOM 4479 O O . ASP B 1 338 ? 21.799 -9.976 74.747 1.00 42.65 306 ASP B O 1
ATOM 4484 N N . PRO C 1 52 ? 43.206 9.711 28.132 1.00 42.02 20 PRO C N 1
ATOM 4485 C CA . PRO C 1 52 ? 42.697 8.665 27.245 1.00 41.92 20 PRO C CA 1
ATOM 4486 C C . PRO C 1 52 ? 41.173 8.739 27.066 1.00 41.93 20 PRO C C 1
ATOM 4487 O O . PRO C 1 52 ? 40.443 9.042 28.025 1.00 42.59 20 PRO C O 1
ATOM 4491 N N . ARG C 1 53 ? 40.715 8.470 25.843 1.00 41.71 21 ARG C N 1
ATOM 4492 C CA . ARG C 1 53 ? 39.303 8.620 25.449 1.00 41.48 21 ARG C CA 1
ATOM 4493 C C . ARG C 1 53 ? 38.321 7.840 26.330 1.00 41.35 21 ARG C C 1
ATOM 4494 O O . ARG C 1 53 ? 38.623 6.728 26.764 1.00 41.43 21 ARG C O 1
ATOM 4502 N N . SER C 1 54 ? 37.156 8.436 26.594 1.00 41.43 22 SER C N 1
ATOM 4503 C CA . SER C 1 54 ? 36.089 7.778 27.359 1.00 41.20 22 SER C CA 1
ATOM 4504 C C . SER C 1 54 ? 34.686 8.154 26.866 1.00 41.05 22 SER C C 1
ATOM 4505 O O . SER C 1 54 ? 34.380 9.327 26.680 1.00 40.91 22 SER C O 1
ATOM 4508 N N . THR C 1 55 ? 33.839 7.147 26.667 1.00 40.86 23 THR C N 1
ATOM 4509 C CA . THR C 1 55 ? 32.450 7.370 26.271 1.00 40.83 23 THR C CA 1
ATOM 4510 C C . THR C 1 55 ? 31.504 7.030 27.425 1.00 40.96 23 THR C C 1
ATOM 4511 O O . THR C 1 55 ? 30.308 6.799 27.221 1.00 41.01 23 THR C O 1
ATOM 4515 N N . ARG C 1 56 ? 32.048 7.007 28.639 1.00 40.97 24 ARG C N 1
ATOM 4516 C CA . ARG C 1 56 ? 31.247 6.753 29.834 1.00 41.09 24 ARG C CA 1
ATOM 4517 C C . ARG C 1 56 ? 30.122 7.789 29.971 1.00 40.66 24 ARG C C 1
ATOM 4518 O O . ARG C 1 56 ? 30.356 9.005 29.879 1.00 40.60 24 ARG C O 1
ATOM 4526 N N . GLY C 1 57 ? 28.904 7.285 30.142 1.00 40.29 25 GLY C N 1
ATOM 4527 C CA . GLY C 1 57 ? 27.714 8.116 30.272 1.00 40.67 25 GLY C CA 1
ATOM 4528 C C . GLY C 1 57 ? 27.271 8.824 29.005 1.00 40.94 25 GLY C C 1
ATOM 4529 O O . GLY C 1 57 ? 26.438 9.728 29.063 1.00 41.33 25 GLY C O 1
ATOM 4530 N N . GLN C 1 58 ? 27.821 8.413 27.863 1.00 41.14 26 GLN C N 1
ATOM 4531 C CA . GLN C 1 58 ? 27.502 9.030 26.574 1.00 41.08 26 GLN C CA 1
ATOM 4532 C C . GLN C 1 58 ? 26.693 8.075 25.689 1.00 40.95 26 GLN C C 1
ATOM 4533 O O . GLN C 1 58 ? 26.859 6.856 25.761 1.00 40.69 26 GLN C O 1
ATOM 4539 N N . VAL C 1 59 ? 25.830 8.635 24.848 1.00 40.97 27 VAL C N 1
ATOM 4540 C CA . VAL C 1 59 ? 25.134 7.854 23.818 1.00 41.20 27 VAL C CA 1
ATOM 4541 C C . VAL C 1 59 ? 25.727 8.130 22.438 1.00 41.12 27 VAL C C 1
ATOM 4542 O O . VAL C 1 59 ? 26.099 9.268 22.133 1.00 41.36 27 VAL C O 1
ATOM 4546 N N . ARG C 1 60 ? 25.806 7.092 21.611 1.00 41.09 28 ARG C N 1
ATOM 4547 C CA . ARG C 1 60 ? 26.300 7.228 20.240 1.00 40.94 28 ARG C CA 1
ATOM 4548 C C . ARG C 1 60 ? 25.153 7.524 19.290 1.00 40.95 28 ARG C C 1
ATOM 4549 O O . ARG C 1 60 ? 24.223 6.722 19.146 1.00 40.72 28 ARG C O 1
ATOM 4557 N N . LEU C 1 61 ? 25.238 8.675 18.632 1.00 40.90 29 LEU C N 1
ATOM 4558 C CA . LEU C 1 61 ? 24.194 9.112 17.717 1.00 40.96 29 LEU C CA 1
ATOM 4559 C C . LEU C 1 61 ? 24.640 8.949 16.263 1.00 40.94 29 LEU C C 1
ATOM 4560 O O . LEU C 1 61 ? 25.820 9.145 15.953 1.00 40.70 29 LEU C O 1
ATOM 4565 N N . PRO C 1 62 ? 23.697 8.593 15.365 1.00 41.00 30 PRO C N 1
ATOM 4566 C CA . PRO C 1 62 ? 24.056 8.286 13.982 1.00 41.05 30 PRO C CA 1
ATOM 4567 C C . PRO C 1 62 ? 24.452 9.521 13.166 1.00 41.09 30 PRO C C 1
ATOM 4568 O O . PRO C 1 62 ? 25.204 9.395 12.199 1.00 41.09 30 PRO C O 1
ATOM 4572 N N . GLY C 1 63 ? 23.965 10.697 13.563 1.00 40.97 31 GLY C N 1
ATOM 4573 C CA . GLY C 1 63 ? 24.213 11.923 12.805 1.00 41.15 31 GLY C CA 1
ATOM 4574 C C . GLY C 1 63 ? 23.457 11.932 11.482 1.00 41.25 31 GLY C C 1
ATOM 4575 O O . GLY C 1 63 ? 22.295 11.523 11.406 1.00 41.45 31 GLY C O 1
ATOM 4576 N N . GLY C 1 64 ? 24.129 12.378 10.429 1.00 41.23 32 GLY C N 1
ATOM 4577 C CA . GLY C 1 64 ? 23.476 12.606 9.144 1.00 41.17 32 GLY C CA 1
ATOM 4578 C C . GLY C 1 64 ? 23.008 14.049 9.025 1.00 41.19 32 GLY C C 1
ATOM 4579 O O . GLY C 1 64 ? 23.528 14.947 9.707 1.00 41.06 32 GLY C O 1
ATOM 4580 N N . GLU C 1 65 ? 22.013 14.260 8.166 1.00 41.22 33 GLU C N 1
ATOM 4581 C CA . GLU C 1 65 ? 21.487 15.592 7.866 1.00 41.05 33 GLU C CA 1
ATOM 4582 C C . GLU C 1 65 ? 20.328 15.982 8.767 1.00 41.01 33 GLU C C 1
ATOM 4583 O O . GLU C 1 65 ? 19.519 15.133 9.153 1.00 40.95 33 GLU C O 1
ATOM 4589 N N . PHE C 1 66 ? 20.261 17.274 9.090 1.00 41.00 34 PHE C N 1
ATOM 4590 C CA . PHE C 1 66 ? 19.124 17.860 9.802 1.00 40.91 34 PHE C CA 1
ATOM 4591 C C . PHE C 1 66 ? 19.022 19.358 9.505 1.00 41.09 34 PHE C C 1
ATOM 4592 O O . PHE C 1 66 ? 20.016 19.995 9.141 1.00 41.38 34 PHE C O 1
ATOM 4600 N N . ALA C 1 67 ? 17.818 19.907 9.647 1.00 40.96 35 ALA C N 1
ATOM 4601 C CA . ALA C 1 67 ? 17.590 21.337 9.467 1.00 40.90 35 ALA C CA 1
ATOM 4602 C C . ALA C 1 67 ? 17.854 22.086 10.776 1.00 40.86 35 ALA C C 1
ATOM 4603 O O . ALA C 1 67 ? 17.032 22.062 11.705 1.00 40.80 35 ALA C O 1
ATOM 4605 N N . MET C 1 68 ? 19.015 22.734 10.847 1.00 40.73 36 MET C N 1
ATOM 4606 C CA . MET C 1 68 ? 19.428 23.459 12.045 1.00 40.64 36 MET C CA 1
ATOM 4607 C C . MET C 1 68 ? 18.898 24.885 12.026 1.00 40.68 36 MET C C 1
ATOM 4608 O O . MET C 1 68 ? 19.009 25.575 11.011 1.00 40.71 36 MET C O 1
ATOM 4613 N N . GLY C 1 69 ? 18.329 25.324 13.148 1.00 40.69 37 GLY C N 1
ATOM 4614 C CA . GLY C 1 69 ? 17.838 26.698 13.267 1.00 40.78 37 GLY C CA 1
ATOM 4615 C C . GLY C 1 69 ? 16.351 26.812 13.552 1.00 40.83 37 GLY C C 1
ATOM 4616 O O . GLY C 1 69 ? 15.636 25.809 13.618 1.00 40.69 37 GLY C O 1
ATOM 4617 N N . ASP C 1 70 ? 15.885 28.050 13.705 1.00 40.87 38 ASP C N 1
ATOM 4618 C CA . ASP C 1 70 ? 14.509 28.318 14.115 1.00 40.93 38 ASP C CA 1
ATOM 4619 C C . ASP C 1 70 ? 13.558 28.351 12.922 1.00 41.07 38 ASP C C 1
ATOM 4620 O O . ASP C 1 70 ? 13.618 29.259 12.085 1.00 41.21 38 ASP C O 1
ATOM 4625 N N . ALA C 1 71 ? 12.679 27.351 12.859 1.00 41.15 39 ALA C N 1
ATOM 4626 C CA . ALA C 1 71 ? 11.677 27.264 11.793 1.00 41.25 39 ALA C CA 1
ATOM 4627 C C . ALA C 1 71 ? 10.557 28.286 11.991 1.00 41.17 39 ALA C C 1
ATOM 4628 O O . ALA C 1 71 ? 9.946 28.754 11.025 1.00 41.14 39 ALA C O 1
ATOM 4630 N N . PHE C 1 72 ? 10.315 28.641 13.252 1.00 41.04 40 PHE C N 1
ATOM 4631 C CA . PHE C 1 72 ? 9.148 29.425 13.647 1.00 40.98 40 PHE C CA 1
ATOM 4632 C C . PHE C 1 72 ? 9.399 30.933 13.711 1.00 41.06 40 PHE C C 1
ATOM 4633 O O . PHE C 1 72 ? 8.451 31.715 13.782 1.00 41.34 40 PHE C O 1
ATOM 4641 N N . GLY C 1 73 ? 10.667 31.337 13.697 1.00 41.17 41 GLY C N 1
ATOM 4642 C CA . GLY C 1 73 ? 11.039 32.756 13.777 1.00 41.27 41 GLY C CA 1
ATOM 4643 C C . GLY C 1 73 ? 10.637 33.441 15.076 1.00 41.26 41 GLY C C 1
ATOM 4644 O O . GLY C 1 73 ? 10.263 34.617 15.079 1.00 41.35 41 GLY C O 1
ATOM 4645 N N . GLU C 1 74 ? 10.722 32.707 16.182 1.00 41.32 42 GLU C N 1
ATOM 4646 C CA . GLU C 1 74 ? 10.280 33.201 17.491 1.00 41.43 42 GLU C CA 1
ATOM 4647 C C . GLU C 1 74 ? 11.364 33.946 18.269 1.00 41.49 42 GLU C C 1
ATOM 4648 O O . GLU C 1 74 ? 11.070 34.669 19.230 1.00 41.97 42 GLU C O 1
ATOM 4654 N N . GLY C 1 75 ? 12.614 33.775 17.853 1.00 41.48 43 GLY C N 1
ATOM 4655 C CA . GLY C 1 75 ? 13.736 34.431 18.512 1.00 41.25 43 GLY C CA 1
ATOM 4656 C C . GLY C 1 75 ? 13.935 35.841 18.005 1.00 41.34 43 GLY C C 1
ATOM 4657 O O . GLY C 1 75 ? 13.068 36.405 17.327 1.00 41.29 43 GLY C O 1
ATOM 4658 N N . TYR C 1 76 ? 15.091 36.413 18.323 1.00 41.35 44 TYR C N 1
ATOM 4659 C CA . TYR C 1 76 ? 15.337 37.816 18.016 1.00 41.21 44 TYR C CA 1
ATOM 4660 C C . TYR C 1 76 ? 16.536 37.996 17.089 1.00 40.96 44 TYR C C 1
ATOM 4661 O O . TYR C 1 76 ? 17.476 37.200 17.135 1.00 40.72 44 TYR C O 1
ATOM 4670 N N . PRO C 1 77 ? 16.498 39.034 16.230 1.00 41.02 45 PRO C N 1
ATOM 4671 C CA . PRO C 1 77 ? 17.503 39.177 15.173 1.00 41.11 45 PRO C CA 1
ATOM 4672 C C . PRO C 1 77 ? 18.950 39.054 15.655 1.00 41.33 45 PRO C C 1
ATOM 4673 O O . PRO C 1 77 ? 19.781 38.491 14.941 1.00 41.58 45 PRO C O 1
ATOM 4677 N N . ALA C 1 78 ? 19.241 39.546 16.860 1.00 41.46 46 ALA C N 1
ATOM 4678 C CA . ALA C 1 78 ? 20.606 39.524 17.394 1.00 41.20 46 ALA C CA 1
ATOM 4679 C C . ALA C 1 78 ? 21.066 38.125 17.782 1.00 41.05 46 ALA C C 1
ATOM 4680 O O . ALA C 1 78 ? 22.263 37.881 17.936 1.00 41.08 46 ALA C O 1
ATOM 4682 N N . ASP C 1 79 ? 20.112 37.211 17.944 1.00 41.19 47 ASP C N 1
ATOM 4683 C CA . ASP C 1 79 ? 20.419 35.820 18.262 1.00 41.27 47 ASP C CA 1
ATOM 4684 C C . ASP C 1 79 ? 20.993 35.051 17.065 1.00 41.03 47 ASP C C 1
ATOM 4685 O O . ASP C 1 79 ? 21.760 34.098 17.251 1.00 40.91 47 ASP C O 1
ATOM 4690 N N . GLY C 1 80 ? 20.614 35.467 15.854 1.00 40.91 48 GLY C N 1
ATOM 4691 C CA . GLY C 1 80 ? 21.030 34.789 14.618 1.00 40.91 48 GLY C CA 1
ATOM 4692 C C . GLY C 1 80 ? 20.626 33.323 14.553 1.00 40.85 48 GLY C C 1
ATOM 4693 O O . GLY C 1 80 ? 21.447 32.449 14.240 1.00 40.62 48 GLY C O 1
ATOM 4694 N N . GLU C 1 81 ? 19.354 33.063 14.848 1.00 40.82 49 GLU C N 1
ATOM 4695 C CA . GLU C 1 81 ? 18.797 31.708 14.838 1.00 40.93 49 GLU C CA 1
ATOM 4696 C C . GLU C 1 81 ? 18.324 31.283 13.439 1.00 40.83 49 GLU C C 1
ATOM 4697 O O . GLU C 1 81 ? 17.873 30.147 13.237 1.00 40.73 49 GLU C O 1
ATOM 4703 N N . THR C 1 82 ? 18.420 32.208 12.487 1.00 40.57 50 THR C N 1
ATOM 4704 C CA . THR C 1 82 ? 18.067 31.957 11.093 1.00 40.77 50 THR C CA 1
ATOM 4705 C C . THR C 1 82 ? 19.235 32.396 10.199 1.00 40.83 50 THR C C 1
ATOM 4706 O O . THR C 1 82 ? 20.078 33.188 10.637 1.00 40.90 50 THR C O 1
ATOM 4710 N N . PRO C 1 83 ? 19.292 31.896 8.946 1.00 40.80 51 PRO C N 1
ATOM 4711 C CA . PRO C 1 83 ? 18.338 31.004 8.281 1.00 40.75 51 PRO C CA 1
ATOM 4712 C C . PRO C 1 83 ? 18.377 29.568 8.793 1.00 40.68 51 PRO C C 1
ATOM 4713 O O . PRO C 1 83 ? 19.391 29.123 9.333 1.00 40.38 51 PRO C O 1
ATOM 4717 N N . VAL C 1 84 ? 17.270 28.854 8.621 1.00 40.85 52 VAL C N 1
ATOM 4718 C CA . VAL C 1 84 ? 17.291 27.404 8.771 1.00 40.92 52 VAL C CA 1
ATOM 4719 C C . VAL C 1 84 ? 18.214 26.899 7.661 1.00 40.90 52 VAL C C 1
ATOM 4720 O O . VAL C 1 84 ? 18.159 27.385 6.524 1.00 40.63 52 VAL C O 1
ATOM 4724 N N . HIS C 1 85 ? 19.091 25.964 8.017 1.00 40.82 53 HIS C N 1
ATOM 4725 C CA . HIS C 1 85 ? 20.105 25.462 7.102 1.00 40.69 53 HIS C CA 1
ATOM 4726 C C . HIS C 1 85 ? 20.386 23.999 7.370 1.00 40.73 53 HIS C C 1
ATOM 4727 O O . HIS C 1 85 ? 20.354 23.551 8.519 1.00 40.41 53 HIS C O 1
ATOM 4734 N N . THR C 1 86 ? 20.650 23.265 6.293 1.00 40.67 54 THR C N 1
ATOM 4735 C CA . THR C 1 86 ? 20.984 21.853 6.386 1.00 40.82 54 THR C CA 1
ATOM 4736 C C . THR C 1 86 ? 22.414 21.696 6.876 1.00 40.87 54 THR C C 1
ATOM 4737 O O . THR C 1 86 ? 23.336 22.368 6.388 1.00 40.62 54 THR C O 1
ATOM 4741 N N . VAL C 1 87 ? 22.570 20.817 7.863 1.00 40.83 55 VAL C N 1
ATOM 4742 C CA . VAL C 1 87 ? 23.866 20.466 8.413 1.00 40.80 55 VAL C CA 1
ATOM 4743 C C . VAL C 1 87 ? 24.005 18.955 8.323 1.00 40.85 55 VAL C C 1
ATOM 4744 O O . VAL C 1 87 ? 23.069 18.222 8.641 1.00 40.69 55 VAL C O 1
ATOM 4748 N N . ARG C 1 88 ? 25.164 18.499 7.861 1.00 40.95 56 ARG C N 1
ATOM 4749 C CA . ARG C 1 88 ? 25.497 17.086 7.898 1.00 40.97 56 ARG C CA 1
ATOM 4750 C C . ARG C 1 88 ? 26.515 16.826 9.001 1.00 40.87 56 ARG C C 1
ATOM 4751 O O . ARG C 1 88 ? 27.569 17.462 9.056 1.00 40.87 56 ARG C O 1
ATOM 4759 N N . LEU C 1 89 ? 26.178 15.888 9.879 1.00 40.67 57 LEU C N 1
ATOM 4760 C CA . LEU C 1 89 ? 27.030 15.513 10.990 1.00 40.70 57 LEU C CA 1
ATOM 4761 C C . LEU C 1 89 ? 27.496 14.078 10.847 1.00 40.78 57 LEU C C 1
ATOM 4762 O O . LEU C 1 89 ? 26.718 13.203 10.458 1.00 40.65 57 LEU C O 1
ATOM 4767 N N . ARG C 1 90 ? 28.761 13.829 11.173 1.00 40.76 58 ARG C N 1
ATOM 4768 C CA . ARG C 1 90 ? 29.229 12.453 11.298 1.00 40.85 58 ARG C CA 1
ATOM 4769 C C . ARG C 1 90 ? 28.712 11.875 12.618 1.00 40.78 58 ARG C C 1
ATOM 4770 O O . ARG C 1 90 ? 28.412 12.624 13.555 1.00 40.33 58 ARG C O 1
ATOM 4778 N N . PRO C 1 91 ? 28.597 10.538 12.702 1.00 40.87 59 PRO C N 1
ATOM 4779 C CA . PRO C 1 91 ? 28.265 9.964 14.006 1.00 40.85 59 PRO C CA 1
ATOM 4780 C C . PRO C 1 91 ? 29.206 10.461 15.108 1.00 40.76 59 PRO C C 1
ATOM 4781 O O . PRO C 1 91 ? 30.390 10.714 14.862 1.00 40.73 59 PRO C O 1
ATOM 4785 N N . PHE C 1 92 ? 28.659 10.639 16.305 1.00 40.80 60 PHE C N 1
ATOM 4786 C CA . PHE C 1 92 ? 29.411 11.174 17.434 1.00 40.79 60 PHE C CA 1
ATOM 4787 C C . PHE C 1 92 ? 28.792 10.700 18.734 1.00 40.73 60 PHE C C 1
ATOM 4788 O O . PHE C 1 92 ? 27.704 10.123 18.731 1.00 40.84 60 PHE C O 1
ATOM 4796 N N . HIS C 1 93 ? 29.492 10.931 19.839 1.00 40.67 61 HIS C N 1
ATOM 4797 C CA . HIS C 1 93 ? 28.954 10.623 21.159 1.00 40.85 61 HIS C CA 1
ATOM 4798 C C . HIS C 1 93 ? 28.648 11.911 21.914 1.00 40.84 61 HIS C C 1
ATOM 4799 O O . HIS C 1 93 ? 29.354 12.913 21.758 1.00 41.50 61 HIS C O 1
ATOM 4806 N N . ILE C 1 94 ? 27.596 11.882 22.726 1.00 40.73 62 ILE C N 1
ATOM 4807 C CA . ILE C 1 94 ? 27.241 13.004 23.587 1.00 40.73 62 ILE C CA 1
ATOM 4808 C C . ILE C 1 94 ? 26.697 12.491 24.920 1.00 40.89 62 ILE C C 1
ATOM 4809 O O . ILE C 1 94 ? 26.026 11.441 24.967 1.00 40.97 62 ILE C O 1
ATOM 4814 N N . ASP C 1 95 ? 27.001 13.226 25.995 1.00 40.91 63 ASP C N 1
ATOM 4815 C CA . ASP C 1 95 ? 26.519 12.906 27.350 1.00 41.14 63 ASP C CA 1
ATOM 4816 C C . ASP C 1 95 ? 25.000 12.831 27.397 1.00 40.96 63 ASP C C 1
ATOM 4817 O O . ASP C 1 95 ? 24.303 13.705 26.866 1.00 40.62 63 ASP C O 1
ATOM 4822 N N . GLU C 1 96 ? 24.491 11.786 28.042 1.00 41.02 64 GLU C N 1
ATOM 4823 C CA . GLU C 1 96 ? 23.060 11.670 28.261 1.00 41.25 64 GLU C CA 1
ATOM 4824 C C . GLU C 1 96 ? 22.561 12.712 29.278 1.00 40.98 64 GLU C C 1
ATOM 4825 O O . GLU C 1 96 ? 21.390 13.096 29.243 1.00 40.49 64 GLU C O 1
ATOM 4831 N N . THR C 1 97 ? 23.461 13.179 30.153 1.00 40.83 65 THR C N 1
ATOM 4832 C CA . THR C 1 97 ? 23.153 14.237 31.126 1.00 40.90 65 THR C CA 1
ATOM 4833 C C . THR C 1 97 ? 24.224 15.339 31.146 1.00 40.90 65 THR C C 1
ATOM 4834 O O . THR C 1 97 ? 25.331 15.172 30.638 1.00 40.91 65 THR C O 1
ATOM 4838 N N . ALA C 1 98 ? 23.878 16.462 31.757 1.00 40.88 66 ALA C N 1
ATOM 4839 C CA . ALA C 1 98 ? 24.854 17.480 32.132 1.00 40.58 66 ALA C CA 1
ATOM 4840 C C . ALA C 1 98 ? 25.855 16.886 33.125 1.00 40.40 66 ALA C C 1
ATOM 4841 O O . ALA C 1 98 ? 25.542 15.931 33.830 1.00 39.94 66 ALA C O 1
ATOM 4843 N N . VAL C 1 99 ? 27.063 17.447 33.162 1.00 40.44 67 VAL C N 1
ATOM 4844 C CA . VAL C 1 99 ? 28.061 17.033 34.137 1.00 40.42 67 VAL C CA 1
ATOM 4845 C C . VAL C 1 99 ? 27.536 17.273 35.560 1.00 40.56 67 VAL C C 1
ATOM 4846 O O . VAL C 1 99 ? 27.014 18.358 35.874 1.00 40.48 67 VAL C O 1
ATOM 4850 N N . THR C 1 100 ? 27.637 16.240 36.395 1.00 40.55 68 THR C N 1
ATOM 4851 C CA . THR C 1 100 ? 27.156 16.290 37.780 1.00 40.74 68 THR C CA 1
ATOM 4852 C C . THR C 1 100 ? 28.202 16.890 38.708 1.00 40.63 68 THR C C 1
ATOM 4853 O O . THR C 1 100 ? 29.373 16.978 38.351 1.00 41.09 68 THR C O 1
ATOM 4857 N N . ASN C 1 101 ? 27.778 17.266 39.913 1.00 40.44 69 ASN C N 1
ATOM 4858 C CA . ASN C 1 101 ? 28.701 17.716 40.950 1.00 40.30 69 ASN C CA 1
ATOM 4859 C C . ASN C 1 101 ? 29.733 16.661 41.324 1.00 40.34 69 ASN C C 1
ATOM 4860 O O . ASN C 1 101 ? 30.922 16.961 41.444 1.00 40.28 69 ASN C O 1
ATOM 4865 N N . ALA C 1 102 ? 29.272 15.428 41.499 1.00 40.33 70 ALA C N 1
ATOM 4866 C CA . ALA C 1 102 ? 30.145 14.321 41.874 1.00 40.56 70 ALA C CA 1
ATOM 4867 C C . ALA C 1 102 ? 31.274 14.145 40.857 1.00 40.64 70 ALA C C 1
ATOM 4868 O O . ALA C 1 102 ? 32.427 13.959 41.237 1.00 41.01 70 ALA C O 1
ATOM 4870 N N . ARG C 1 103 ? 30.941 14.236 39.573 1.00 40.57 71 ARG C N 1
ATOM 4871 C CA . ARG C 1 103 ? 31.914 14.045 38.506 1.00 40.57 71 ARG C CA 1
ATOM 4872 C C . ARG C 1 103 ? 32.903 15.198 38.422 1.00 40.88 71 ARG C C 1
ATOM 4873 O O . ARG C 1 103 ? 34.101 14.972 38.210 1.00 41.03 71 ARG C O 1
ATOM 4881 N N . PHE C 1 104 ? 32.410 16.426 38.595 1.00 40.56 72 PHE C N 1
ATOM 4882 C CA . PHE C 1 104 ? 33.293 17.587 38.609 1.00 40.78 72 PHE C CA 1
ATOM 4883 C C . PHE C 1 104 ? 34.220 17.506 39.819 1.00 40.69 72 PHE C C 1
ATOM 4884 O O . PHE C 1 104 ? 35.412 17.781 39.704 1.00 40.24 72 PHE C O 1
ATOM 4892 N N . ALA C 1 105 ? 33.666 17.096 40.963 1.00 40.78 73 ALA C N 1
ATOM 4893 C CA . ALA C 1 105 ? 34.436 16.925 42.199 1.00 40.63 73 ALA C CA 1
ATOM 4894 C C . ALA C 1 105 ? 35.599 15.959 42.016 1.00 40.68 73 ALA C C 1
ATOM 4895 O O . ALA C 1 105 ? 36.699 16.210 42.517 1.00 40.72 73 ALA C O 1
ATOM 4897 N N . ALA C 1 106 ? 35.352 14.867 41.291 1.00 40.66 74 ALA C N 1
ATOM 4898 C CA . ALA C 1 106 ? 36.395 13.888 40.946 1.00 40.47 74 ALA C CA 1
ATOM 4899 C C . ALA C 1 106 ? 37.506 14.523 40.102 1.00 40.35 74 ALA C C 1
ATOM 4900 O O . ALA C 1 106 ? 38.686 14.244 40.311 1.00 39.94 74 ALA C O 1
ATOM 4902 N N . PHE C 1 107 ? 37.108 15.372 39.153 1.00 40.26 75 PHE C N 1
ATOM 4903 C CA . PHE C 1 107 ? 38.038 16.128 38.311 1.00 40.48 75 PHE C CA 1
ATOM 4904 C C . PHE C 1 107 ? 38.935 17.055 39.132 1.00 40.45 75 PHE C C 1
ATOM 4905 O O . PHE C 1 107 ? 40.159 17.054 38.959 1.00 40.00 75 PHE C O 1
ATOM 4913 N N . VAL C 1 108 ? 38.314 17.830 40.021 1.00 40.57 76 VAL C N 1
ATOM 4914 C CA . VAL C 1 108 ? 39.018 18.797 40.869 1.00 40.62 76 VAL C CA 1
ATOM 4915 C C . VAL C 1 108 ? 39.960 18.076 41.822 1.00 40.57 76 VAL C C 1
ATOM 4916 O O . VAL C 1 108 ? 41.107 18.485 41.995 1.00 40.68 76 VAL C O 1
ATOM 4920 N N . LYS C 1 109 ? 39.479 16.986 42.411 1.00 40.52 77 LYS C N 1
ATOM 4921 C CA . LYS C 1 109 ? 40.290 16.173 43.309 1.00 40.64 77 LYS C CA 1
ATOM 4922 C C . LYS C 1 109 ? 41.551 15.665 42.620 1.00 40.63 77 LYS C C 1
ATOM 4923 O O . LYS C 1 109 ? 42.638 15.718 43.190 1.00 40.75 77 LYS C O 1
ATOM 4929 N N . ALA C 1 110 ? 41.402 15.189 41.387 1.00 40.64 78 ALA C N 1
ATOM 4930 C CA . ALA C 1 110 ? 42.510 14.601 40.639 1.00 40.86 78 ALA C CA 1
ATOM 4931 C C . ALA C 1 110 ? 43.507 15.640 40.111 1.00 40.86 78 ALA C C 1
ATOM 4932 O O . ALA C 1 110 ? 44.713 15.389 40.080 1.00 40.96 78 ALA C O 1
ATOM 4934 N N . THR C 1 111 ? 43.000 16.807 39.719 1.00 40.92 79 THR C N 1
ATOM 4935 C CA . THR C 1 111 ? 43.803 17.806 39.016 1.00 40.91 79 THR C CA 1
ATOM 4936 C C . THR C 1 111 ? 44.181 19.009 39.875 1.00 40.92 79 THR C C 1
ATOM 4937 O O . THR C 1 111 ? 45.156 19.699 39.585 1.00 40.50 79 THR C O 1
ATOM 4941 N N . GLY C 1 112 ? 43.388 19.277 40.911 1.00 41.03 80 GLY C N 1
ATOM 4942 C CA . GLY C 1 112 ? 43.570 20.476 41.726 1.00 40.89 80 GLY C CA 1
ATOM 4943 C C . GLY C 1 112 ? 43.143 21.706 40.949 1.00 40.78 80 GLY C C 1
ATOM 4944 O O . GLY C 1 112 ? 43.603 22.805 41.226 1.00 40.70 80 GLY C O 1
ATOM 4945 N N . HIS C 1 113 ? 42.260 21.503 39.972 1.00 40.83 81 HIS C N 1
ATOM 4946 C CA . HIS C 1 113 ? 41.772 22.576 39.115 1.00 40.71 81 HIS C CA 1
ATOM 4947 C C . HIS C 1 113 ? 41.135 23.682 39.933 1.00 40.61 81 HIS C C 1
ATOM 4948 O O . HIS C 1 113 ? 40.301 23.429 40.792 1.00 40.71 81 HIS C O 1
ATOM 4955 N N . VAL C 1 114 ? 41.546 24.910 39.662 1.00 40.55 82 VAL C N 1
ATOM 4956 C CA . VAL C 1 114 ? 40.911 26.058 40.275 1.00 40.72 82 VAL C CA 1
ATOM 4957 C C . VAL C 1 114 ? 40.031 26.714 39.226 1.00 40.73 82 VAL C C 1
ATOM 4958 O O . VAL C 1 114 ? 40.520 27.150 38.178 1.00 40.76 82 VAL C O 1
ATOM 4962 N N . THR C 1 115 ? 38.734 26.785 39.516 1.00 40.70 83 THR C N 1
ATOM 4963 C CA . THR C 1 115 ? 37.774 27.367 38.580 1.00 40.68 83 THR C CA 1
ATOM 4964 C C . THR C 1 115 ? 37.977 28.873 38.446 1.00 40.65 83 THR C C 1
ATOM 4965 O O . THR C 1 115 ? 38.528 29.513 39.343 1.00 40.61 83 THR C O 1
ATOM 4969 N N . ASP C 1 116 ? 37.523 29.429 37.323 1.00 40.76 84 ASP C N 1
ATOM 4970 C CA . ASP C 1 116 ? 37.545 30.877 37.103 1.00 40.81 84 ASP C CA 1
ATOM 4971 C C . ASP C 1 116 ? 36.841 31.649 38.226 1.00 40.77 84 ASP C C 1
ATOM 4972 O O . ASP C 1 116 ? 37.317 32.708 38.637 1.00 40.72 84 ASP C O 1
ATOM 4977 N N . ALA C 1 117 ? 35.722 31.113 38.725 1.00 40.72 85 ALA C N 1
ATOM 4978 C CA . ALA C 1 117 ? 34.951 31.762 39.795 1.00 40.53 85 ALA C CA 1
ATOM 4979 C C . ALA C 1 117 ? 35.762 31.948 41.085 1.00 40.71 85 ALA C C 1
ATOM 4980 O O . ALA C 1 117 ? 35.648 32.979 41.760 1.00 40.58 85 ALA C O 1
ATOM 4982 N N . GLU C 1 118 ? 36.581 30.950 41.414 1.00 40.87 86 GLU C N 1
ATOM 4983 C CA . GLU C 1 118 ? 37.479 31.023 42.562 1.00 40.94 86 GLU C CA 1
ATOM 4984 C C . GLU C 1 118 ? 38.629 31.994 42.329 1.00 41.00 86 GLU C C 1
ATOM 4985 O O . GLU C 1 118 ? 39.058 32.693 43.255 1.00 41.07 86 GLU C O 1
ATOM 4991 N N . ARG C 1 119 ? 39.136 32.018 41.099 1.00 40.95 87 ARG C N 1
ATOM 4992 C CA . ARG C 1 119 ? 40.235 32.903 40.737 1.00 40.83 87 ARG C CA 1
ATOM 4993 C C . ARG C 1 119 ? 39.764 34.347 40.767 1.00 40.90 87 ARG C C 1
ATOM 4994 O O . ARG C 1 119 ? 40.470 35.223 41.274 1.00 40.45 87 ARG C O 1
ATOM 5002 N N . PHE C 1 120 ? 38.560 34.576 40.243 1.00 40.91 88 PHE C N 1
ATOM 5003 C CA . PHE C 1 120 ? 37.938 35.897 40.277 1.00 41.03 88 PHE C CA 1
ATOM 5004 C C . PHE C 1 120 ? 37.540 36.267 41.700 1.00 40.88 88 PHE C C 1
ATOM 5005 O O . PHE C 1 120 ? 37.708 37.413 42.118 1.00 40.85 88 PHE C O 1
ATOM 5013 N N . GLY C 1 121 ? 37.035 35.286 42.444 1.00 40.66 89 GLY C N 1
ATOM 5014 C CA . GLY C 1 121 ? 36.710 35.479 43.854 1.00 40.92 89 GLY C CA 1
ATOM 5015 C C . GLY C 1 121 ? 35.231 35.682 44.139 1.00 40.98 89 GLY C C 1
ATOM 5016 O O . GLY C 1 121 ? 34.834 35.817 45.296 1.00 41.00 89 GLY C O 1
ATOM 5017 N N . SER C 1 122 ? 34.427 35.709 43.078 1.00 40.90 90 SER C N 1
ATOM 5018 C CA . SER C 1 122 ? 32.976 35.852 43.171 1.00 40.89 90 SER C CA 1
ATOM 5019 C C . SER C 1 122 ? 32.320 35.266 41.928 1.00 40.74 90 SER C C 1
ATOM 5020 O O . SER C 1 122 ? 32.977 35.091 40.893 1.00 40.75 90 SER C O 1
ATOM 5023 N N . SER C 1 123 ? 31.034 34.942 42.042 1.00 40.51 91 SER C N 1
ATOM 5024 C CA . SER C 1 123 ? 30.236 34.483 40.907 1.00 40.36 91 SER C CA 1
ATOM 5025 C C . SER C 1 123 ? 28.796 34.958 41.068 1.00 40.60 91 SER C C 1
ATOM 5026 O O . SER C 1 123 ? 28.422 35.456 42.127 1.00 40.98 91 SER C O 1
ATOM 5029 N N . ALA C 1 124 ? 28.000 34.824 40.013 1.00 40.78 92 ALA C N 1
ATOM 5030 C CA . ALA C 1 124 ? 26.625 35.331 40.004 1.00 40.99 92 ALA C CA 1
ATOM 5031 C C . ALA C 1 124 ? 25.624 34.327 40.597 1.00 40.96 92 ALA C C 1
ATOM 5032 O O . ALA C 1 124 ? 25.571 33.157 40.192 1.00 40.92 92 ALA C O 1
ATOM 5034 N N . VAL C 1 125 ? 24.843 34.806 41.562 1.00 40.86 93 VAL C N 1
ATOM 5035 C CA . VAL C 1 125 ? 23.844 33.999 42.264 1.00 40.52 93 VAL C CA 1
ATOM 5036 C C . VAL C 1 125 ? 22.493 34.722 42.179 1.00 40.46 93 VAL C C 1
ATOM 5037 O O . VAL C 1 125 ? 22.403 35.924 42.444 1.00 39.78 93 VAL C O 1
ATOM 5041 N N . PHE C 1 126 ? 21.452 33.987 41.790 1.00 40.57 94 PHE C N 1
ATOM 5042 C CA . PHE C 1 126 ? 20.110 34.542 41.732 1.00 40.61 94 PHE C CA 1
ATOM 5043 C C . PHE C 1 126 ? 19.701 34.990 43.132 1.00 40.61 94 PHE C C 1
ATOM 5044 O O . PHE C 1 126 ? 19.892 34.257 44.109 1.00 40.23 94 PHE C O 1
ATOM 5052 N N . HIS C 1 127 ? 19.159 36.204 43.208 1.00 40.65 95 HIS C N 1
ATOM 5053 C CA . HIS C 1 127 ? 18.918 36.905 44.476 1.00 40.77 95 HIS C CA 1
ATOM 5054 C C . HIS C 1 127 ? 18.126 36.130 45.519 1.00 40.88 95 HIS C C 1
ATOM 5055 O O . HIS C 1 127 ? 18.386 36.263 46.710 1.00 41.09 95 HIS C O 1
ATOM 5062 N N . LEU C 1 128 ? 17.171 35.319 45.074 1.00 40.93 96 LEU C N 1
ATOM 5063 C CA . LEU C 1 128 ? 16.304 34.604 46.003 1.00 41.05 96 LEU C CA 1
ATOM 5064 C C . LEU C 1 128 ? 17.014 33.472 46.745 1.00 41.25 96 LEU C C 1
ATOM 5065 O O . LEU C 1 128 ? 16.623 33.140 47.860 1.00 41.58 96 LEU C O 1
ATOM 5070 N N . VAL C 1 129 ? 18.058 32.898 46.145 1.00 41.29 97 VAL C N 1
ATOM 5071 C CA . VAL C 1 129 ? 18.743 31.745 46.746 1.00 41.30 97 VAL C CA 1
ATOM 5072 C C . VAL C 1 129 ? 20.044 32.090 47.484 1.00 41.32 97 VAL C C 1
ATOM 5073 O O . VAL C 1 129 ? 20.727 31.198 47.987 1.00 41.39 97 VAL C O 1
ATOM 5077 N N . VAL C 1 130 ? 20.361 33.380 47.574 1.00 41.18 98 VAL C N 1
ATOM 5078 C CA . VAL C 1 130 ? 21.625 33.829 48.152 1.00 41.00 98 VAL C CA 1
ATOM 5079 C C . VAL C 1 130 ? 21.756 33.408 49.621 1.00 41.28 98 VAL C C 1
ATOM 5080 O O . VAL C 1 130 ? 21.003 33.873 50.488 1.00 41.45 98 VAL C O 1
ATOM 5084 N N . ALA C 1 131 ? 22.709 32.512 49.882 1.00 41.11 99 ALA C N 1
ATOM 5085 C CA . ALA C 1 131 ? 23.024 32.060 51.237 1.00 40.85 99 ALA C CA 1
ATOM 5086 C C . ALA C 1 131 ? 24.445 32.478 51.603 1.00 40.78 99 ALA C C 1
ATOM 5087 O O . ALA C 1 131 ? 25.403 31.722 51.416 1.00 40.70 99 ALA C O 1
ATOM 5089 N N . ALA C 1 132 ? 24.574 33.697 52.116 1.00 40.77 100 ALA C N 1
ATOM 5090 C CA . ALA C 1 132 ? 25.868 34.293 52.423 1.00 40.94 100 ALA C CA 1
ATOM 5091 C C . ALA C 1 132 ? 25.706 35.453 53.404 1.00 41.28 100 ALA C C 1
ATOM 5092 O O . ALA C 1 132 ? 24.632 36.067 53.469 1.00 41.54 100 ALA C O 1
ATOM 5094 N N . PRO C 1 133 ? 26.763 35.754 54.187 1.00 41.28 101 PRO C N 1
ATOM 5095 C CA . PRO C 1 133 ? 26.720 36.951 55.029 1.00 41.23 101 PRO C CA 1
ATOM 5096 C C . PRO C 1 133 ? 26.712 38.222 54.185 1.00 41.30 101 PRO C C 1
ATOM 5097 O O . PRO C 1 133 ? 27.120 38.189 53.023 1.00 41.45 101 PRO C O 1
ATOM 5101 N N . ASP C 1 134 ? 26.246 39.324 54.776 1.00 41.33 102 ASP C N 1
ATOM 5102 C CA . ASP C 1 134 ? 26.132 40.616 54.096 1.00 41.40 102 ASP C CA 1
ATOM 5103 C C . ASP C 1 134 ? 27.433 41.068 53.430 1.00 41.57 102 ASP C C 1
ATOM 5104 O O . ASP C 1 134 ? 27.404 41.693 52.359 1.00 41.84 102 ASP C O 1
ATOM 5109 N N . ALA C 1 135 ? 28.561 40.748 54.071 1.00 41.51 103 ALA C N 1
ATOM 5110 C CA . ALA C 1 135 ? 29.892 41.196 53.643 1.00 41.25 103 ALA C CA 1
ATOM 5111 C C . ALA C 1 135 ? 30.324 40.640 52.284 1.00 41.18 103 ALA C C 1
ATOM 5112 O O . ALA C 1 135 ? 31.072 41.297 51.558 1.00 41.18 103 ALA C O 1
ATOM 5114 N N . ASP C 1 136 ? 29.855 39.436 51.955 1.00 41.16 104 ASP C N 1
ATOM 5115 C CA . ASP C 1 136 ? 30.191 38.770 50.686 1.00 41.30 104 ASP C CA 1
ATOM 5116 C C . ASP C 1 136 ? 29.330 39.243 49.514 1.00 41.22 104 ASP C C 1
ATOM 5117 O O . ASP C 1 136 ? 29.733 39.121 48.354 1.00 41.13 104 ASP C O 1
ATOM 5122 N N . VAL C 1 137 ? 28.143 39.769 49.819 1.00 41.26 105 VAL C N 1
ATOM 5123 C CA . VAL C 1 137 ? 27.283 40.383 48.803 1.00 41.13 105 VAL C CA 1
ATOM 5124 C C . VAL C 1 137 ? 27.980 41.644 48.273 1.00 41.18 105 VAL C C 1
ATOM 5125 O O . VAL C 1 137 ? 27.983 42.695 48.920 1.00 41.19 105 VAL C O 1
ATOM 5129 N N . LEU C 1 138 ? 28.602 41.509 47.104 1.00 41.30 106 LEU C N 1
ATOM 5130 C CA . LEU C 1 138 ? 29.375 42.602 46.505 1.00 41.41 106 LEU C CA 1
ATOM 5131 C C . LEU C 1 138 ? 28.462 43.609 45.809 1.00 41.59 106 LEU C C 1
ATOM 5132 O O . LEU C 1 138 ? 28.848 44.762 45.567 1.00 41.74 106 LEU C O 1
ATOM 5137 N N . GLY C 1 139 ? 27.247 43.164 45.495 1.00 41.55 107 GLY C N 1
ATOM 5138 C CA . GLY C 1 139 ? 26.256 43.997 44.822 1.00 41.45 107 GLY C CA 1
ATOM 5139 C C . GLY C 1 139 ? 25.590 43.187 43.733 1.00 41.43 107 GLY C C 1
ATOM 5140 O O . GLY C 1 139 ? 25.806 41.977 43.631 1.00 41.44 107 GLY C O 1
ATOM 5141 N N . SER C 1 140 ? 24.772 43.848 42.923 1.00 41.47 108 SER C N 1
ATOM 5142 C CA . SER C 1 140 ? 24.068 43.162 41.846 1.00 41.49 108 SER C CA 1
ATOM 5143 C C . SER C 1 140 ? 24.571 43.567 40.470 1.00 41.50 108 SER C C 1
ATOM 5144 O O . SER C 1 140 ? 25.278 44.565 40.321 1.00 41.68 108 SER C O 1
ATOM 5147 N N . ALA C 1 141 ? 24.199 42.770 39.474 1.00 41.80 109 ALA C N 1
ATOM 5148 C CA . ALA C 1 141 ? 24.562 43.013 38.089 1.00 41.73 109 ALA C CA 1
ATOM 5149 C C . ALA C 1 141 ? 23.821 44.234 37.580 1.00 42.01 109 ALA C C 1
ATOM 5150 O O . ALA C 1 141 ? 22.585 44.322 37.687 1.00 42.48 109 ALA C O 1
ATOM 5152 N N . ALA C 1 142 ? 24.585 45.196 37.064 1.00 41.99 110 ALA C N 1
ATOM 5153 C CA . ALA C 1 142 ? 24.003 46.359 36.418 1.00 41.52 110 ALA C CA 1
ATOM 5154 C C . ALA C 1 142 ? 23.145 45.874 35.252 1.00 41.37 110 ALA C C 1
ATOM 5155 O O . ALA C 1 142 ? 23.541 44.969 34.506 1.00 41.40 110 ALA C O 1
ATOM 5157 N N . GLY C 1 143 ? 21.951 46.445 35.132 1.00 41.33 111 GLY C N 1
ATOM 5158 C CA . GLY C 1 143 ? 20.997 46.034 34.106 1.00 41.53 111 GLY C CA 1
ATOM 5159 C C . GLY C 1 143 ? 20.325 44.688 34.342 1.00 41.70 111 GLY C C 1
ATOM 5160 O O . GLY C 1 143 ? 19.491 44.263 33.537 1.00 42.26 111 GLY C O 1
ATOM 5161 N N . ALA C 1 144 ? 20.698 44.002 35.425 1.00 41.70 112 ALA C N 1
ATOM 5162 C CA . ALA C 1 144 ? 20.084 42.717 35.793 1.00 41.28 112 ALA C CA 1
ATOM 5163 C C . ALA C 1 144 ? 20.149 42.519 37.309 1.00 41.20 112 ALA C C 1
ATOM 5164 O O . ALA C 1 144 ? 20.869 41.638 37.789 1.00 41.45 112 ALA C O 1
ATOM 5166 N N . PRO C 1 145 ? 19.392 43.342 38.066 1.00 41.06 113 PRO C N 1
ATOM 5167 C CA . PRO C 1 145 ? 19.473 43.439 39.532 1.00 40.98 113 PRO C CA 1
ATOM 5168 C C . PRO C 1 145 ? 19.151 42.151 40.295 1.00 40.84 113 PRO C C 1
ATOM 5169 O O . PRO C 1 145 ? 19.432 42.058 41.487 1.00 40.72 113 PRO C O 1
ATOM 5173 N N . TRP C 1 146 ? 18.560 41.175 39.616 1.00 40.84 114 TRP C N 1
ATOM 5174 C CA . TRP C 1 146 ? 18.240 39.897 40.238 1.00 40.77 114 TRP C CA 1
ATOM 5175 C C . TRP C 1 146 ? 19.445 38.946 40.260 1.00 40.86 114 TRP C C 1
ATOM 5176 O O . TRP C 1 146 ? 19.390 37.871 40.876 1.00 40.92 114 TRP C O 1
ATOM 5187 N N . TRP C 1 147 ? 20.521 39.338 39.578 1.00 40.72 115 TRP C N 1
ATOM 5188 C CA . TRP C 1 147 ? 21.796 38.628 39.670 1.00 40.76 115 TRP C CA 1
ATOM 5189 C C . TRP C 1 147 ? 22.717 39.319 40.666 1.00 40.89 115 TRP C C 1
ATOM 5190 O O . TRP C 1 147 ? 23.078 40.482 40.488 1.00 40.70 115 TRP C O 1
ATOM 5201 N N . ILE C 1 148 ? 23.094 38.591 41.711 1.00 40.96 116 ILE C N 1
ATOM 5202 C CA . ILE C 1 148 ? 23.907 39.145 42.793 1.00 40.93 116 ILE C CA 1
ATOM 5203 C C . ILE C 1 148 ? 25.338 38.639 42.650 1.00 41.11 116 ILE C C 1
ATOM 5204 O O . ILE C 1 148 ? 25.559 37.449 42.416 1.00 40.76 116 ILE C O 1
ATOM 5209 N N . ASN C 1 149 ? 26.302 39.549 42.772 1.00 41.28 117 ASN C N 1
ATOM 5210 C CA . ASN C 1 149 ? 27.712 39.159 42.824 1.00 41.37 117 ASN C CA 1
ATOM 5211 C C . ASN C 1 149 ? 28.116 38.777 44.242 1.00 41.16 117 ASN C C 1
ATOM 5212 O O . ASN C 1 149 ? 28.231 39.631 45.119 1.00 41.10 117 ASN C O 1
ATOM 5217 N N . VAL C 1 150 ? 28.310 37.478 44.456 1.00 40.85 118 VAL C N 1
ATOM 5218 C CA . VAL C 1 150 ? 28.565 36.939 45.782 1.00 40.79 118 VAL C CA 1
ATOM 5219 C C . VAL C 1 150 ? 30.013 36.450 45.893 1.00 40.93 118 VAL C C 1
ATOM 5220 O O . VAL C 1 150 ? 30.439 35.556 45.157 1.00 40.90 118 VAL C O 1
ATOM 5224 N N . ARG C 1 151 ? 30.760 37.055 46.814 1.00 40.87 119 ARG C N 1
ATOM 5225 C CA . ARG C 1 151 ? 32.115 36.624 47.141 1.00 40.95 119 ARG C CA 1
ATOM 5226 C C . ARG C 1 151 ? 32.102 35.176 47.654 1.00 40.96 119 ARG C C 1
ATOM 5227 O O . ARG C 1 151 ? 31.343 34.837 48.567 1.00 40.92 119 ARG C O 1
ATOM 5235 N N . GLY C 1 152 ? 32.916 34.321 47.036 1.00 40.96 120 GLY C N 1
ATOM 5236 C CA . GLY C 1 152 ? 33.104 32.947 47.503 1.00 40.98 120 GLY C CA 1
ATOM 5237 C C . GLY C 1 152 ? 32.095 31.954 46.952 1.00 41.22 120 GLY C C 1
ATOM 5238 O O . GLY C 1 152 ? 32.154 30.763 47.268 1.00 41.18 120 GLY C O 1
ATOM 5239 N N . ALA C 1 153 ? 31.161 32.447 46.140 1.00 41.11 121 ALA C N 1
ATOM 5240 C CA . ALA C 1 153 ? 30.187 31.597 45.474 1.00 41.18 121 ALA C CA 1
ATOM 5241 C C . ALA C 1 153 ? 30.880 30.891 44.315 1.00 41.10 121 ALA C C 1
ATOM 5242 O O . ALA C 1 153 ? 31.365 31.532 43.381 1.00 41.12 121 ALA C O 1
ATOM 5244 N N . HIS C 1 154 ? 30.966 29.572 44.414 1.00 40.98 122 HIS C N 1
ATOM 5245 C CA . HIS C 1 154 ? 31.594 28.751 43.386 1.00 40.78 122 HIS C CA 1
ATOM 5246 C C . HIS C 1 154 ? 30.919 27.382 43.365 1.00 40.71 122 HIS C C 1
ATOM 5247 O O . HIS C 1 154 ? 29.958 27.157 44.099 1.00 40.23 122 HIS C O 1
ATOM 5254 N N . TRP C 1 155 ? 31.421 26.476 42.528 1.00 40.80 123 TRP C N 1
ATOM 5255 C CA . TRP C 1 155 ? 30.761 25.194 42.294 1.00 40.67 123 TRP C CA 1
ATOM 5256 C C . TRP C 1 155 ? 30.444 24.395 43.567 1.00 40.84 123 TRP C C 1
ATOM 5257 O O . TRP C 1 155 ? 29.379 23.762 43.653 1.00 40.98 123 TRP C O 1
ATOM 5268 N N . ARG C 1 156 ? 31.363 24.422 44.535 1.00 40.87 124 ARG C N 1
ATOM 5269 C CA . ARG C 1 156 ? 31.224 23.679 45.797 1.00 41.13 124 ARG C CA 1
ATOM 5270 C C . ARG C 1 156 ? 30.226 24.341 46.751 1.00 41.11 124 ARG C C 1
ATOM 5271 O O . ARG C 1 156 ? 29.683 23.686 47.647 1.00 41.06 124 ARG C O 1
ATOM 5279 N N . ARG C 1 157 ? 30.021 25.645 46.569 1.00 41.16 125 ARG C N 1
ATOM 5280 C CA . ARG C 1 157 ? 29.147 26.445 47.427 1.00 41.09 125 ARG C CA 1
ATOM 5281 C C . ARG C 1 157 ? 28.340 27.398 46.546 1.00 41.18 125 ARG C C 1
ATOM 5282 O O . ARG C 1 157 ? 28.605 28.606 46.518 1.00 41.24 125 ARG C O 1
ATOM 5290 N N . PRO C 1 158 ? 27.335 26.854 45.835 1.00 41.22 126 PRO C N 1
ATOM 5291 C CA . PRO C 1 158 ? 26.642 27.533 44.725 1.00 41.08 126 PRO C CA 1
ATOM 5292 C C . PRO C 1 158 ? 25.850 28.784 45.105 1.00 40.90 126 PRO C C 1
ATOM 5293 O O . PRO C 1 158 ? 25.642 29.651 44.253 1.00 40.71 126 PRO C O 1
ATOM 5297 N N . GLU C 1 159 ? 25.420 28.874 46.360 1.00 40.71 127 GLU C N 1
ATOM 5298 C CA . GLU C 1 159 ? 24.619 30.001 46.802 1.00 41.07 127 GLU C CA 1
ATOM 5299 C C . GLU C 1 159 ? 25.425 30.960 47.659 1.00 41.03 127 GLU C C 1
ATOM 5300 O O . GLU C 1 159 ? 24.900 31.965 48.120 1.00 41.30 127 GLU C O 1
ATOM 5306 N N . GLY C 1 160 ? 26.706 30.656 47.859 1.00 41.12 128 GLY C N 1
ATOM 5307 C CA . GLY C 1 160 ? 27.563 31.463 48.733 1.00 40.96 128 GLY C CA 1
ATOM 5308 C C . GLY C 1 160 ? 28.134 30.647 49.878 1.00 41.10 128 GLY C C 1
ATOM 5309 O O . GLY C 1 160 ? 27.860 29.454 49.986 1.00 41.47 128 GLY C O 1
ATOM 5310 N N . ALA C 1 161 ? 28.909 31.302 50.744 1.00 41.17 129 ALA C N 1
ATOM 5311 C CA . ALA C 1 161 ? 29.650 30.638 51.821 1.00 41.02 129 ALA C CA 1
ATOM 5312 C C . ALA C 1 161 ? 28.799 29.725 52.707 1.00 41.09 129 ALA C C 1
ATOM 5313 O O . ALA C 1 161 ? 29.270 28.672 53.140 1.00 41.14 129 ALA C O 1
ATOM 5315 N N . ARG C 1 162 ? 27.553 30.125 52.961 1.00 40.94 130 ARG C N 1
ATOM 5316 C CA . ARG C 1 162 ? 26.639 29.367 53.819 1.00 40.96 130 ARG C CA 1
ATOM 5317 C C . ARG C 1 162 ? 25.929 28.214 53.107 1.00 41.12 130 ARG C C 1
ATOM 5318 O O . ARG C 1 162 ? 24.951 27.676 53.621 1.00 41.55 130 ARG C O 1
ATOM 5326 N N . SER C 1 163 ? 26.402 27.845 51.923 1.00 41.12 131 SER C N 1
ATOM 5327 C CA . SER C 1 163 ? 25.818 26.730 51.191 1.00 41.12 131 SER C CA 1
ATOM 5328 C C . SER C 1 163 ? 26.850 25.635 50.951 1.00 41.06 131 SER C C 1
ATOM 5329 O O . SER C 1 163 ? 28.056 25.869 51.029 1.00 41.00 131 SER C O 1
ATOM 5332 N N . ASP C 1 164 ? 26.365 24.433 50.66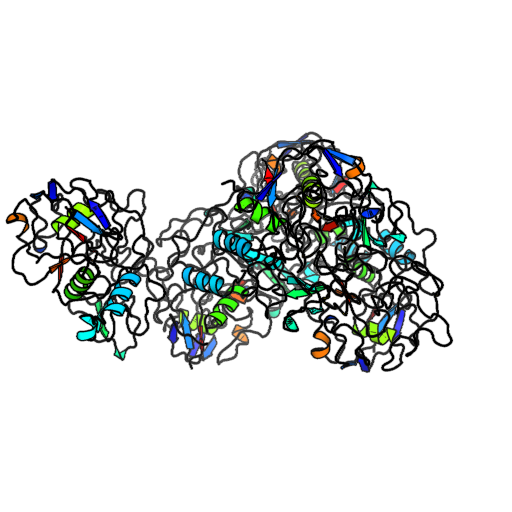9 1.00 41.15 132 ASP C N 1
ATOM 5333 C CA . ASP C 1 164 ? 27.220 23.349 50.211 1.00 41.38 132 ASP C CA 1
ATOM 5334 C C . ASP C 1 164 ? 26.400 22.436 49.314 1.00 41.38 132 ASP C C 1
ATOM 5335 O O . ASP C 1 164 ? 25.178 22.576 49.236 1.00 41.50 132 ASP C O 1
ATOM 5340 N N . ILE C 1 165 ? 27.077 21.503 48.650 1.00 41.22 133 ILE C N 1
ATOM 5341 C CA . ILE C 1 165 ? 26.436 20.587 47.707 1.00 41.16 133 ILE C CA 1
ATOM 5342 C C . ILE C 1 165 ? 26.347 19.141 48.225 1.00 41.20 133 ILE C C 1
ATOM 5343 O O . ILE C 1 165 ? 26.187 18.210 47.444 1.00 41.23 133 ILE C O 1
ATOM 5348 N N . THR C 1 166 ? 26.436 18.956 49.536 1.00 41.37 134 THR C N 1
ATOM 5349 C CA . THR C 1 166 ? 26.447 17.608 50.104 1.00 41.65 134 THR C CA 1
ATOM 5350 C C . THR C 1 166 ? 25.213 16.782 49.707 1.00 41.61 134 THR C C 1
ATOM 5351 O O . THR C 1 166 ? 25.329 15.572 49.460 1.00 41.75 134 THR C O 1
ATOM 5355 N N . GLY C 1 167 ? 24.052 17.434 49.627 1.00 41.33 135 GLY C N 1
ATOM 5356 C CA . GLY C 1 167 ? 22.822 16.764 49.200 1.00 41.33 135 GLY C CA 1
ATOM 5357 C C . GLY C 1 167 ? 22.574 16.796 47.694 1.00 41.64 135 GLY C C 1
ATOM 5358 O O . GLY C 1 167 ? 21.544 16.297 47.225 1.00 41.86 135 GLY C O 1
ATOM 5359 N N . ARG C 1 168 ? 23.525 17.344 46.928 1.00 41.17 136 ARG C N 1
ATOM 5360 C CA . ARG C 1 168 ? 23.331 17.545 45.487 1.00 41.02 136 ARG C CA 1
ATOM 5361 C C . ARG C 1 168 ? 24.379 16.902 44.552 1.00 41.01 136 ARG C C 1
ATOM 5362 O O . ARG C 1 168 ? 24.807 17.541 43.585 1.00 41.09 136 ARG C O 1
ATOM 5370 N N . PRO C 1 169 ? 24.783 15.633 44.807 1.00 41.01 137 PRO C N 1
ATOM 5371 C CA . PRO C 1 169 ? 25.807 15.062 43.930 1.00 40.96 137 PRO C CA 1
ATOM 5372 C C . PRO C 1 169 ? 25.296 14.792 42.515 1.00 41.05 137 PRO C C 1
ATOM 5373 O O . PRO C 1 169 ? 26.086 14.826 41.560 1.00 40.57 137 PRO C O 1
ATOM 5377 N N . ASN C 1 170 ? 23.989 14.532 42.392 1.00 41.13 138 ASN C N 1
ATOM 5378 C CA . ASN C 1 170 ? 23.366 14.234 41.094 1.00 40.87 138 ASN C CA 1
ATOM 5379 C C . ASN C 1 170 ? 22.737 15.450 40.406 1.00 40.76 138 ASN C C 1
ATOM 5380 O O . ASN C 1 170 ? 22.002 15.301 39.426 1.00 40.51 138 ASN C O 1
ATOM 5385 N N . HIS C 1 171 ? 23.030 16.644 40.924 1.00 40.62 139 HIS C N 1
ATOM 5386 C CA . HIS C 1 171 ? 22.639 17.887 40.272 1.00 40.45 139 HIS C CA 1
ATOM 5387 C C . HIS C 1 171 ? 23.748 18.349 39.328 1.00 40.74 139 HIS C C 1
ATOM 5388 O O . HIS C 1 171 ? 24.909 17.948 39.491 1.00 40.58 139 HIS C O 1
ATOM 5395 N N . PRO C 1 172 ? 23.397 19.183 38.331 1.00 40.76 140 PRO C N 1
ATOM 5396 C CA . PRO C 1 172 ? 24.419 19.678 37.415 1.00 40.70 140 PRO C CA 1
ATOM 5397 C C . PRO C 1 172 ? 25.367 20.620 38.145 1.00 40.71 140 PRO C C 1
ATOM 5398 O O . PRO C 1 172 ? 24.920 21.444 38.950 1.00 40.68 140 PRO C O 1
ATOM 5402 N N . VAL C 1 173 ? 26.662 20.473 37.882 1.00 40.66 141 VAL C N 1
ATOM 5403 C CA . VAL C 1 173 ? 27.664 21.381 38.423 1.00 40.55 141 VAL C CA 1
ATOM 5404 C C . VAL C 1 173 ? 27.446 22.768 37.823 1.00 40.63 141 VAL C C 1
ATOM 5405 O O . VAL C 1 173 ? 27.101 22.896 36.649 1.00 40.84 141 VAL C O 1
ATOM 5409 N N . VAL C 1 174 ? 27.604 23.798 38.648 1.00 40.56 142 VAL C N 1
ATOM 5410 C CA . VAL C 1 174 ? 27.393 25.171 38.200 1.00 40.33 142 VAL C CA 1
ATOM 5411 C C . VAL C 1 174 ? 28.575 26.034 38.618 1.00 40.34 142 VAL C C 1
ATOM 5412 O O . VAL C 1 174 ? 29.544 25.526 39.189 1.00 39.45 142 VAL C O 1
ATOM 5416 N N . HIS C 1 175 ? 28.492 27.330 38.315 1.00 40.20 143 HIS C N 1
ATOM 5417 C CA . HIS C 1 175 ? 29.606 28.256 38.493 1.00 40.36 143 HIS C CA 1
ATOM 5418 C C . HIS C 1 175 ? 30.853 27.787 37.750 1.00 40.37 143 HIS C C 1
ATOM 5419 O O . HIS C 1 175 ? 31.976 28.034 38.183 1.00 40.09 143 HIS C O 1
ATOM 5426 N N . VAL C 1 176 ? 30.634 27.106 36.628 1.00 40.29 144 VAL C N 1
ATOM 5427 C CA . VAL C 1 176 ? 31.725 26.659 35.769 1.00 40.23 144 VAL C CA 1
ATOM 5428 C C . VAL C 1 176 ? 31.712 27.452 34.477 1.00 40.37 144 VAL C C 1
ATOM 5429 O O . VAL C 1 176 ? 30.672 27.593 33.827 1.00 40.14 144 VAL C O 1
ATOM 5433 N N . SER C 1 177 ? 32.878 27.981 34.129 1.00 40.43 145 SER C N 1
ATOM 5434 C CA . SER C 1 177 ? 33.044 28.786 32.938 1.00 40.34 145 SER C CA 1
ATOM 5435 C C . SER C 1 177 ? 33.359 27.854 31.773 1.00 40.67 145 SER C C 1
ATOM 5436 O O . SER C 1 177 ? 33.514 26.641 31.959 1.00 40.35 145 SER C O 1
ATOM 5439 N N . TRP C 1 178 ? 33.449 28.430 30.577 1.00 40.83 146 TRP C N 1
ATOM 5440 C CA . TRP C 1 178 ? 33.838 27.695 29.377 1.00 40.75 146 TRP C CA 1
ATOM 5441 C C . TRP C 1 178 ? 35.182 27.012 29.588 1.00 40.81 146 TRP C C 1
ATOM 5442 O O . TRP C 1 178 ? 35.371 25.880 29.150 1.00 40.89 146 TRP C O 1
ATOM 5453 N N . ASN C 1 179 ? 36.105 27.707 30.262 1.00 40.86 147 ASN C N 1
ATOM 5454 C CA . ASN C 1 179 ? 37.453 27.195 30.503 1.00 40.70 147 ASN C CA 1
ATOM 5455 C C . ASN C 1 179 ? 37.461 26.008 31.449 1.00 40.73 147 ASN C C 1
ATOM 5456 O O . ASN C 1 179 ? 38.273 25.100 31.284 1.00 40.34 147 ASN C O 1
ATOM 5461 N N . ASP C 1 180 ? 36.570 26.033 32.444 1.00 40.60 148 ASP C N 1
ATOM 5462 C CA . ASP C 1 180 ? 36.438 24.932 33.398 1.00 40.66 148 ASP C CA 1
ATOM 5463 C C . ASP C 1 180 ? 35.801 23.760 32.695 1.00 40.83 148 ASP C C 1
ATOM 5464 O O . ASP C 1 180 ? 36.230 22.619 32.870 1.00 40.64 148 ASP C O 1
ATOM 5469 N N . ALA C 1 181 ? 34.775 24.061 31.895 1.00 40.85 149 ALA C N 1
ATOM 5470 C CA . ALA C 1 181 ? 34.058 23.048 31.113 1.00 40.91 149 ALA C CA 1
ATOM 5471 C C . ALA C 1 181 ? 34.993 22.337 30.129 1.00 40.83 149 ALA C C 1
ATOM 5472 O O . ALA C 1 181 ? 34.949 21.123 29.996 1.00 41.13 149 ALA C O 1
ATOM 5474 N N . THR C 1 182 ? 35.838 23.116 29.454 1.00 41.12 150 THR C N 1
ATOM 5475 C CA . THR C 1 182 ? 36.785 22.606 28.463 1.00 40.99 150 THR C CA 1
ATOM 5476 C C . THR C 1 182 ? 37.898 21.806 29.136 1.00 41.06 150 THR C C 1
ATOM 5477 O O . THR C 1 182 ? 38.291 20.744 28.636 1.00 41.27 150 THR C O 1
ATOM 5481 N N . ALA C 1 183 ? 38.393 22.297 30.273 1.00 40.93 151 ALA C N 1
ATOM 5482 C CA . ALA C 1 183 ? 39.375 21.536 31.056 1.00 40.88 151 ALA C CA 1
ATOM 5483 C C . ALA C 1 183 ? 38.783 20.217 31.574 1.00 40.95 151 ALA C C 1
ATOM 5484 O O . ALA C 1 183 ? 39.417 19.170 31.450 1.00 40.85 151 ALA C O 1
ATOM 5486 N N . TYR C 1 184 ? 37.564 20.263 32.123 1.00 40.96 152 TYR C N 1
ATOM 5487 C CA . TYR C 1 184 ? 36.894 19.037 32.573 1.00 41.02 152 TYR C CA 1
ATOM 5488 C C . TYR C 1 184 ? 36.808 18.022 31.445 1.00 41.08 152 TYR C C 1
ATOM 5489 O O . TYR C 1 184 ? 37.135 16.846 31.626 1.00 41.78 152 TYR C O 1
ATOM 5498 N N . ALA C 1 185 ? 36.354 18.490 30.288 1.00 40.98 153 ALA C N 1
ATOM 5499 C CA . ALA C 1 185 ? 36.146 17.644 29.125 1.00 40.91 153 ALA C CA 1
ATOM 5500 C C . ALA C 1 185 ? 37.419 16.889 28.730 1.00 41.03 153 ALA C C 1
ATOM 5501 O O . ALA C 1 185 ? 37.378 15.678 28.541 1.00 40.94 153 ALA C O 1
ATOM 5503 N N . ARG C 1 186 ? 38.552 17.584 28.640 1.00 41.11 154 ARG C N 1
ATOM 5504 C CA . ARG C 1 186 ? 39.776 16.905 28.204 1.00 41.69 154 ARG C CA 1
ATOM 5505 C C . ARG C 1 186 ? 40.446 15.981 29.244 1.00 41.24 154 ARG C C 1
ATOM 5506 O O . ARG C 1 186 ? 41.090 15.003 28.870 1.00 41.54 154 ARG C O 1
ATOM 5514 N N . TRP C 1 187 ? 40.289 16.283 30.532 1.00 41.09 155 TRP C N 1
ATOM 5515 C CA . TRP C 1 187 ? 40.694 15.353 31.598 1.00 40.81 155 TRP C CA 1
ATOM 5516 C C . TRP C 1 187 ? 39.865 14.070 31.535 1.00 40.70 155 TRP C C 1
ATOM 5517 O O . TRP C 1 187 ? 40.383 12.975 31.756 1.00 40.45 155 TRP C O 1
ATOM 5528 N N . ALA C 1 188 ? 38.573 14.224 31.241 1.00 40.53 156 ALA C N 1
ATOM 5529 C CA . ALA C 1 188 ? 37.626 13.116 31.211 1.00 40.64 156 ALA C CA 1
ATOM 5530 C C . ALA C 1 188 ? 37.755 12.222 29.966 1.00 40.90 156 ALA C C 1
ATOM 5531 O O . ALA C 1 188 ? 37.079 11.204 29.866 1.00 40.94 156 ALA C O 1
ATOM 5533 N N . GLY C 1 189 ? 38.629 12.587 29.028 1.00 40.89 157 GLY C N 1
ATOM 5534 C CA . GLY C 1 189 ? 38.773 11.820 27.789 1.00 40.97 157 GLY C CA 1
ATOM 5535 C C . GLY C 1 189 ? 37.583 12.062 26.884 1.00 41.00 157 GLY C C 1
ATOM 5536 O O . GLY C 1 189 ? 37.094 11.143 26.217 1.00 40.73 157 GLY C O 1
ATOM 5537 N N . LYS C 1 190 ? 37.124 13.316 26.892 1.00 40.96 158 LYS C N 1
ATOM 5538 C CA . LYS C 1 190 ? 35.975 13.793 26.122 1.00 40.78 158 LYS C CA 1
ATOM 5539 C C . LYS C 1 190 ? 36.295 15.194 25.591 1.00 40.62 158 LYS C C 1
ATOM 5540 O O . LYS C 1 190 ? 37.432 15.651 25.684 1.00 40.30 158 LYS C O 1
ATOM 5546 N N . ARG C 1 191 ? 35.289 15.852 25.024 1.00 40.57 159 ARG C N 1
ATOM 5547 C CA . ARG C 1 191 ? 35.376 17.248 24.589 1.00 40.63 159 ARG C CA 1
ATOM 5548 C C . ARG C 1 191 ? 33.996 17.881 24.764 1.00 40.83 159 ARG C C 1
ATOM 5549 O O . ARG C 1 191 ? 33.042 17.183 25.113 1.00 40.88 159 ARG C O 1
ATOM 5557 N N . LEU C 1 192 ? 33.894 19.190 24.528 1.00 40.84 160 LEU C N 1
ATOM 5558 C CA . LEU C 1 192 ? 32.590 19.841 24.423 1.00 40.92 160 LEU C CA 1
ATOM 5559 C C . LEU C 1 192 ? 31.955 19.558 23.064 1.00 41.03 160 LEU C C 1
ATOM 5560 O O . LEU C 1 192 ? 32.673 19.387 22.075 1.00 40.99 160 LEU C O 1
ATOM 5565 N N . PRO C 1 193 ? 30.607 19.509 23.006 1.00 41.14 161 PRO C N 1
ATOM 5566 C CA . PRO C 1 193 ? 29.968 19.370 21.696 1.00 41.07 161 PRO C CA 1
ATOM 5567 C C . PRO C 1 193 ? 30.046 20.678 20.906 1.00 41.01 161 PRO C C 1
ATOM 5568 O O . PRO C 1 193 ? 30.243 21.744 21.495 1.00 41.21 161 PRO C O 1
ATOM 5572 N N . THR C 1 194 ? 29.898 20.598 19.587 1.00 40.71 162 THR C N 1
ATOM 5573 C CA . THR C 1 194 ? 29.676 21.805 18.797 1.00 40.86 162 THR C CA 1
ATOM 5574 C C . THR C 1 194 ? 28.212 22.212 18.948 1.00 40.66 162 THR C C 1
ATOM 5575 O O . THR C 1 194 ? 27.374 21.419 19.421 1.00 40.17 162 THR C O 1
ATOM 5579 N N . GLU C 1 195 ? 27.899 23.443 18.554 1.00 40.41 163 GLU C N 1
ATOM 5580 C CA . GLU C 1 195 ? 26.523 23.924 18.608 1.00 40.56 163 GLU C CA 1
ATOM 5581 C C . GLU C 1 195 ? 25.597 23.057 17.754 1.00 40.57 163 GLU C C 1
ATOM 5582 O O . GLU C 1 195 ? 24.467 22.784 18.153 1.00 40.30 163 GLU C O 1
ATOM 5588 N N . ALA C 1 196 ? 26.090 22.638 16.584 1.00 40.54 164 ALA C N 1
ATOM 5589 C CA . ALA C 1 196 ? 25.324 21.819 15.645 1.00 40.55 164 ALA C CA 1
ATOM 5590 C C . ALA C 1 196 ? 25.003 20.452 16.243 1.00 40.54 164 ALA C C 1
ATOM 5591 O O . ALA C 1 196 ? 23.860 19.992 16.178 1.00 40.41 164 ALA C O 1
ATOM 5593 N N . GLU C 1 197 ? 26.018 19.823 16.834 1.00 40.66 165 GLU C N 1
ATOM 5594 C CA . GLU C 1 197 ? 25.863 18.566 17.552 1.00 40.78 165 GLU C CA 1
ATOM 5595 C C . GLU C 1 197 ? 24.878 18.699 18.708 1.00 40.87 165 GLU C C 1
ATOM 5596 O O . GLU C 1 197 ? 24.024 17.830 18.919 1.00 40.60 165 GLU C O 1
ATOM 5602 N N . TRP C 1 198 ? 25.007 19.791 19.454 1.00 41.00 166 TRP C N 1
ATOM 5603 C CA . TRP C 1 198 ? 24.107 20.063 20.566 1.00 40.88 166 TRP C CA 1
ATOM 5604 C C . TRP C 1 198 ? 22.656 20.122 20.072 1.00 40.84 166 TRP C C 1
ATOM 5605 O O . TRP C 1 198 ? 21.814 19.395 20.585 1.00 40.83 166 TRP C O 1
ATOM 5616 N N . GLU C 1 199 ? 22.371 20.955 19.066 1.00 40.67 167 GLU C N 1
ATOM 5617 C CA . GLU C 1 199 ? 21.002 21.071 18.556 1.00 40.65 167 GLU C CA 1
ATOM 5618 C C . GLU C 1 199 ? 20.465 19.760 17.988 1.00 40.75 167 GLU C C 1
ATOM 5619 O O . GLU C 1 199 ? 19.338 19.367 18.291 1.00 40.48 167 GLU C O 1
ATOM 5625 N N . TYR C 1 200 ? 21.273 19.104 17.156 1.00 40.89 168 TYR C N 1
ATOM 5626 C CA . TYR C 1 200 ? 20.917 17.816 16.588 1.00 40.90 168 TYR C CA 1
ATOM 5627 C C . TYR C 1 200 ? 20.514 16.831 17.690 1.00 41.00 168 TYR C C 1
ATOM 5628 O O . TYR C 1 200 ? 19.432 16.244 17.633 1.00 41.11 168 TYR C O 1
ATOM 5637 N N . ALA C 1 201 ? 21.386 16.668 18.686 1.00 40.72 169 ALA C N 1
ATOM 5638 C CA . ALA C 1 201 ? 21.137 15.762 19.796 1.00 40.71 169 ALA C CA 1
ATOM 5639 C C . ALA C 1 201 ? 19.924 16.203 20.616 1.00 40.88 169 ALA C C 1
ATOM 5640 O O . ALA C 1 201 ? 19.125 15.371 21.028 1.00 41.07 169 ALA C O 1
ATOM 5642 N N . ALA C 1 202 ? 19.787 17.512 20.843 1.00 40.93 170 ALA C N 1
ATOM 5643 C CA . ALA C 1 202 ? 18.654 18.041 21.598 1.00 40.76 170 ALA C CA 1
ATOM 5644 C C . ALA C 1 202 ? 17.334 17.818 20.866 1.00 40.75 170 ALA C C 1
ATOM 5645 O O . ALA C 1 202 ? 16.299 17.630 21.503 1.00 40.89 170 ALA C O 1
ATOM 5647 N N . ARG C 1 203 ? 17.373 17.809 19.536 1.00 40.71 171 ARG C N 1
ATOM 5648 C CA . ARG C 1 203 ? 16.159 17.597 18.744 1.00 40.74 171 ARG C CA 1
ATOM 5649 C C . ARG C 1 203 ? 15.568 16.186 18.901 1.00 40.66 171 ARG C C 1
ATOM 5650 O O . ARG C 1 203 ? 14.363 15.995 18.710 1.00 40.43 171 ARG C O 1
ATOM 5658 N N . GLY C 1 204 ? 16.419 15.222 19.258 1.00 40.52 172 GLY C N 1
ATOM 5659 C CA . GLY C 1 204 ? 15.986 13.870 19.630 1.00 40.69 172 GLY C CA 1
ATOM 5660 C C . GLY C 1 204 ? 15.372 13.015 18.534 1.00 40.84 172 GLY C C 1
ATOM 5661 O O . GLY C 1 204 ? 14.461 12.219 18.799 1.00 41.09 172 GLY C O 1
ATOM 5662 N N . GLY C 1 205 ? 15.869 13.161 17.307 1.00 40.60 173 GLY C N 1
ATOM 5663 C CA . GLY C 1 205 ? 15.365 12.376 16.184 1.00 40.67 173 GLY C CA 1
ATOM 5664 C C . GLY C 1 205 ? 14.176 13.007 15.483 1.00 40.72 173 GLY C C 1
ATOM 5665 O O . GLY C 1 205 ? 13.708 12.495 14.460 1.00 40.42 173 GLY C O 1
ATOM 5666 N N . LEU C 1 206 ? 13.694 14.125 16.028 1.00 40.66 174 LEU C N 1
ATOM 5667 C CA . LEU C 1 206 ? 12.555 14.836 15.456 1.00 40.76 174 LEU C CA 1
ATOM 5668 C C . LEU C 1 206 ? 13.022 16.000 14.589 1.00 40.93 174 LEU C C 1
ATOM 5669 O O . LEU C 1 206 ? 14.058 16.613 14.855 1.00 41.02 174 LEU C O 1
ATOM 5674 N N . ALA C 1 207 ? 12.256 16.289 13.544 1.00 40.96 175 ALA C N 1
ATOM 5675 C CA . ALA C 1 207 ? 12.622 17.320 12.593 1.00 40.83 175 ALA C CA 1
ATOM 5676 C C . ALA C 1 207 ? 11.723 18.543 12.729 1.00 40.85 175 ALA C C 1
ATOM 5677 O O . ALA C 1 207 ? 10.494 18.421 12.768 1.00 40.71 175 ALA C O 1
ATOM 5679 N N . GLY C 1 208 ? 12.352 19.713 12.823 1.00 40.82 176 GLY C N 1
ATOM 5680 C CA . GLY C 1 208 ? 11.660 20.999 12.777 1.00 40.90 176 GLY C CA 1
ATOM 5681 C C . GLY C 1 208 ? 10.697 21.316 13.907 1.00 40.93 176 GLY C C 1
ATOM 5682 O O . GLY C 1 208 ? 9.800 22.148 13.745 1.00 41.18 176 GLY C O 1
ATOM 5683 N N . ARG C 1 209 ? 10.875 20.665 15.051 1.00 40.80 177 ARG C N 1
ATOM 5684 C CA . ARG C 1 209 ? 10.011 20.901 16.203 1.00 40.76 177 ARG C CA 1
ATOM 5685 C C . ARG C 1 209 ? 10.459 22.095 17.041 1.00 40.89 177 ARG C C 1
ATOM 5686 O O . ARG C 1 209 ? 11.629 22.493 16.991 1.00 40.70 177 ARG C O 1
ATOM 5694 N N . ARG C 1 210 ? 9.521 22.654 17.812 1.00 40.98 178 ARG C N 1
ATOM 5695 C CA . ARG C 1 210 ? 9.789 23.799 18.685 1.00 40.90 178 ARG C CA 1
ATOM 5696 C C . ARG C 1 210 ? 10.671 23.433 19.882 1.00 40.98 178 ARG C C 1
ATOM 5697 O O . ARG C 1 210 ? 11.567 24.197 20.253 1.00 41.09 178 ARG C O 1
ATOM 5705 N N . TYR C 1 211 ? 10.411 22.262 20.467 1.00 40.96 179 TYR C N 1
ATOM 5706 C CA . TYR C 1 211 ? 11.140 21.767 21.642 1.00 40.81 179 TYR C CA 1
ATOM 5707 C C . TYR C 1 211 ? 11.698 20.370 21.400 1.00 40.80 179 TYR C C 1
ATOM 5708 O O . TYR C 1 211 ? 11.403 19.749 20.380 1.00 40.90 179 TYR C O 1
ATOM 5717 N N . ALA C 1 212 ? 12.487 19.875 22.351 1.00 40.66 180 ALA C N 1
ATOM 5718 C CA . ALA C 1 212 ? 13.099 18.548 22.258 1.00 40.76 180 ALA C CA 1
ATOM 5719 C C . ALA C 1 212 ? 12.076 17.417 22.041 1.00 40.81 180 ALA C C 1
ATOM 5720 O O . ALA C 1 212 ? 12.401 16.388 21.434 1.00 40.89 180 ALA C O 1
ATOM 5722 N N . TRP C 1 213 ? 10.840 17.630 22.501 1.00 40.66 181 TRP C N 1
ATOM 5723 C CA . TRP C 1 213 ? 9.818 16.569 22.544 1.00 40.75 181 TRP C CA 1
ATOM 5724 C C . TRP C 1 213 ? 8.639 16.764 21.577 1.00 40.67 181 TRP C C 1
ATOM 5725 O O . TRP C 1 213 ? 7.807 15.871 21.430 1.00 40.66 181 TRP C O 1
ATOM 5736 N N . GLY C 1 214 ? 8.575 17.922 20.926 1.00 40.74 182 GLY C N 1
ATOM 5737 C CA . GLY C 1 214 ? 7.427 18.289 20.102 1.00 40.68 182 GLY C CA 1
ATOM 5738 C C . GLY C 1 214 ? 7.226 19.789 20.073 1.00 40.73 182 GLY C C 1
ATOM 5739 O O . GLY C 1 214 ? 8.147 20.542 20.388 1.00 40.87 182 GLY C O 1
ATOM 5740 N N . ASP C 1 215 ? 6.021 20.228 19.716 1.00 40.72 183 ASP C N 1
ATOM 5741 C CA . ASP C 1 215 ? 5.742 21.658 19.519 1.00 40.92 183 ASP C CA 1
ATOM 5742 C C . ASP C 1 215 ? 5.080 22.352 20.711 1.00 41.06 183 ASP C C 1
ATOM 5743 O O . ASP C 1 215 ? 5.067 23.588 20.799 1.00 41.10 183 ASP C O 1
ATOM 5748 N N . GLU C 1 216 ? 4.535 21.555 21.623 1.00 41.13 184 GLU C N 1
ATOM 5749 C CA . GLU C 1 216 ? 3.848 22.076 22.798 1.00 41.27 184 GLU C CA 1
ATOM 5750 C C . GLU C 1 216 ? 4.795 22.087 23.995 1.00 41.10 184 GLU C C 1
ATOM 5751 O O . GLU C 1 216 ? 5.498 21.107 24.250 1.00 41.02 184 GLU C O 1
ATOM 5757 N N . LEU C 1 217 ? 4.819 23.204 24.720 1.00 41.09 185 LEU C N 1
ATOM 5758 C CA . LEU C 1 217 ? 5.690 23.350 25.895 1.00 41.01 185 LEU C CA 1
ATOM 5759 C C . LEU C 1 217 ? 5.327 22.345 26.989 1.00 41.00 185 LEU C C 1
ATOM 5760 O O . LEU C 1 217 ? 6.206 21.673 27.535 1.00 41.03 185 LEU C O 1
ATOM 5765 N N . THR C 1 218 ? 4.032 22.252 27.292 1.00 40.95 186 THR C N 1
ATOM 5766 C CA . THR C 1 218 ? 3.526 21.324 28.298 1.00 40.94 186 THR C CA 1
ATOM 5767 C C . THR C 1 218 ? 2.497 20.368 27.702 1.00 40.93 186 THR C C 1
ATOM 5768 O O . THR C 1 218 ? 1.292 20.613 27.809 1.00 41.26 186 THR C O 1
ATOM 5772 N N . PRO C 1 219 ? 2.969 19.273 27.066 1.00 40.97 187 PRO C N 1
ATOM 5773 C CA . PRO C 1 219 ? 2.086 18.259 26.471 1.00 40.87 187 PRO C CA 1
ATOM 5774 C C . PRO C 1 219 ? 1.154 17.638 27.508 1.00 40.87 187 PRO C C 1
ATOM 5775 O O . PRO C 1 219 ? 1.605 17.200 28.568 1.00 40.81 187 PRO C O 1
ATOM 5779 N N . GLY C 1 220 ? -0.137 17.616 27.204 1.00 40.88 188 GLY C N 1
ATOM 5780 C CA . GLY C 1 220 ? -1.137 17.143 28.158 1.00 40.91 188 GLY C CA 1
ATOM 5781 C C . GLY C 1 220 ? -1.322 18.081 29.339 1.00 40.91 188 GLY C C 1
ATOM 5782 O O . GLY C 1 220 ? -2.022 17.745 30.296 1.00 40.90 188 GLY C O 1
ATOM 5783 N N . GLY C 1 221 ? -0.702 19.259 29.267 1.00 40.80 189 GLY C N 1
ATOM 5784 C CA . GLY C 1 221 ? -0.763 20.245 30.338 1.00 40.73 189 GLY C CA 1
ATOM 5785 C C . GLY C 1 221 ? 0.122 19.882 31.515 1.00 40.82 189 GLY C C 1
ATOM 5786 O O . GLY C 1 221 ? -0.198 20.204 32.658 1.00 40.71 189 GLY C O 1
ATOM 5787 N N . ARG C 1 222 ? 1.241 19.211 31.236 1.00 40.88 190 ARG C N 1
ATOM 5788 C CA . ARG C 1 222 ? 2.185 18.806 32.275 1.00 40.81 190 ARG C CA 1
ATOM 5789 C C . ARG C 1 222 ? 3.601 19.232 31.930 1.00 40.75 190 ARG C C 1
ATOM 5790 O O . ARG C 1 222 ? 3.961 19.323 30.755 1.00 40.57 190 ARG C O 1
ATOM 5798 N N . TRP C 1 223 ? 4.413 19.437 32.963 1.00 40.69 191 TRP C N 1
ATOM 5799 C CA . TRP C 1 223 ? 5.813 19.821 32.780 1.00 40.71 191 TRP C CA 1
ATOM 5800 C C . TRP C 1 223 ? 6.738 18.643 32.504 1.00 40.75 191 TRP C C 1
ATOM 5801 O O . TRP C 1 223 ? 6.524 17.524 32.992 1.00 40.50 191 TRP C O 1
ATOM 5812 N N . ARG C 1 224 ? 7.766 18.931 31.712 1.00 40.66 192 ARG C N 1
ATOM 5813 C CA . ARG C 1 224 ? 8.666 17.942 31.168 1.00 40.85 192 ARG C CA 1
ATOM 5814 C C . ARG C 1 224 ? 10.098 18.493 31.229 1.00 40.86 192 ARG C C 1
ATOM 5815 O O . ARG C 1 224 ? 11.055 17.845 30.789 1.00 40.46 192 ARG C O 1
ATOM 5823 N N . CYS C 1 225 ? 10.224 19.704 31.767 1.00 40.97 193 CYS C N 1
ATOM 5824 C CA . CYS C 1 225 ? 11.516 20.357 31.934 1.00 41.03 193 CYS C CA 1
ATOM 5825 C C . CYS C 1 225 ? 11.442 21.332 33.099 1.00 40.85 193 CYS C C 1
ATOM 5826 O O . CYS C 1 225 ? 10.350 21.697 33.550 1.00 40.45 193 CYS C O 1
ATOM 5829 N N . ASN C 1 226 ? 12.615 21.733 33.578 1.00 40.62 194 ASN C N 1
ATOM 5830 C CA . ASN C 1 226 ? 12.747 22.638 34.705 1.00 40.65 194 ASN C CA 1
ATOM 5831 C C . ASN C 1 226 ? 13.062 24.060 34.244 1.00 40.60 194 ASN C C 1
ATOM 5832 O O . ASN C 1 226 ? 14.219 24.392 33.938 1.00 40.45 194 ASN C O 1
ATOM 5837 N N . ILE C 1 227 ? 12.025 24.887 34.176 1.00 40.23 195 ILE C N 1
ATOM 5838 C CA . ILE C 1 227 ? 12.202 26.312 33.915 1.00 40.63 195 ILE C CA 1
ATOM 5839 C C . ILE C 1 227 ? 11.537 27.130 35.034 1.00 40.74 195 ILE C C 1
ATOM 5840 O O . ILE C 1 227 ? 11.414 26.638 36.159 1.00 40.65 195 ILE C O 1
ATOM 5845 N N . TRP C 1 228 ? 11.124 28.365 34.745 1.00 40.98 196 TRP C N 1
ATOM 5846 C CA . TRP C 1 228 ? 10.456 29.207 35.746 1.00 40.89 196 TRP C CA 1
ATOM 5847 C C . TRP C 1 228 ? 8.954 29.345 35.461 1.00 41.00 196 TRP C C 1
ATOM 5848 O O . TRP C 1 228 ? 8.548 29.569 34.314 1.00 41.35 196 TRP C O 1
ATOM 5859 N N . GLN C 1 229 ? 8.136 29.196 36.503 1.00 40.64 197 GLN C N 1
ATOM 5860 C CA . GLN C 1 229 ? 6.719 29.564 36.433 1.00 40.76 197 GLN C CA 1
ATOM 5861 C C . GLN C 1 229 ? 6.405 30.543 37.554 1.00 40.62 197 GLN C C 1
ATOM 5862 O O . GLN C 1 229 ? 6.933 30.412 38.653 1.00 40.45 197 GLN C O 1
ATOM 5868 N N . GLY C 1 230 ? 5.546 31.519 37.270 1.00 40.77 198 GLY C N 1
ATOM 5869 C CA . GLY C 1 230 ? 5.194 32.553 38.240 1.00 40.63 198 GLY C CA 1
ATOM 5870 C C . GLY C 1 230 ? 5.694 33.915 37.805 1.00 40.77 198 GLY C C 1
ATOM 5871 O O . GLY C 1 230 ? 6.148 34.084 36.676 1.00 40.82 198 GLY C O 1
ATOM 5872 N N . ARG C 1 231 ? 5.612 34.892 38.701 1.00 40.92 199 ARG C N 1
ATOM 5873 C CA . ARG C 1 231 ? 6.049 36.250 38.391 1.00 41.13 199 ARG C CA 1
ATOM 5874 C C . ARG C 1 231 ? 7.557 36.416 38.640 1.00 41.05 199 ARG C C 1
ATOM 5875 O O . ARG C 1 231 ? 7.995 36.666 39.765 1.00 41.28 199 ARG C O 1
ATOM 5883 N N . PHE C 1 232 ? 8.339 36.254 37.576 1.00 40.82 200 PHE C N 1
ATOM 5884 C CA . PHE C 1 232 ? 9.787 36.481 37.602 1.00 40.84 200 PHE C CA 1
ATOM 5885 C C . PHE C 1 232 ? 10.064 37.984 37.767 1.00 40.79 200 PHE C C 1
ATOM 5886 O O . PHE C 1 232 ? 9.338 38.800 37.197 1.00 41.07 200 PHE C O 1
ATOM 5894 N N . PRO C 1 233 ? 11.116 38.362 38.527 1.00 40.65 201 PRO C N 1
ATOM 5895 C CA . PRO C 1 233 ? 12.067 37.527 39.253 1.00 40.82 201 PRO C CA 1
ATOM 5896 C C . PRO C 1 233 ? 11.684 37.301 40.709 1.00 40.75 201 PRO C C 1
ATOM 5897 O O . PRO C 1 233 ? 12.545 36.945 41.519 1.00 40.59 201 PRO C O 1
ATOM 5901 N N . HIS C 1 234 ? 10.406 37.476 41.029 1.00 40.56 202 HIS C N 1
ATOM 5902 C CA . HIS C 1 234 ? 9.988 37.548 42.417 1.00 40.74 202 HIS C CA 1
ATOM 5903 C C . HIS C 1 234 ? 9.335 36.302 42.971 1.00 40.71 202 HIS C C 1
ATOM 5904 O O . HIS C 1 234 ? 9.567 35.944 44.125 1.00 40.66 202 HIS C O 1
ATOM 5911 N N . VAL C 1 235 ? 8.505 35.648 42.170 1.00 40.64 203 VAL C N 1
ATOM 5912 C CA . VAL C 1 235 ? 7.778 34.484 42.659 1.00 40.79 203 VAL C CA 1
ATOM 5913 C C . VAL C 1 235 ? 7.942 33.318 41.699 1.00 40.81 203 VAL C C 1
ATOM 5914 O O . VAL C 1 235 ? 7.731 33.451 40.494 1.00 41.08 203 VAL C O 1
ATOM 5918 N N . ASN C 1 236 ? 8.339 32.179 42.252 1.00 40.74 204 ASN C N 1
ATOM 5919 C CA . ASN C 1 236 ? 8.435 30.941 41.508 1.00 40.53 204 ASN C CA 1
ATOM 5920 C C . ASN C 1 236 ? 7.468 29.953 42.130 1.00 40.59 204 ASN C C 1
ATOM 5921 O O . ASN C 1 236 ? 7.602 29.596 43.302 1.00 40.63 204 ASN C O 1
ATOM 5926 N N . THR C 1 237 ? 6.475 29.532 41.352 1.00 40.67 205 THR C N 1
ATOM 5927 C CA . THR C 1 237 ? 5.427 28.645 41.867 1.00 40.83 205 THR C CA 1
ATOM 5928 C C . THR C 1 237 ? 5.870 27.182 41.924 1.00 40.88 205 THR C C 1
ATOM 5929 O O . THR C 1 237 ? 5.132 26.331 42.432 1.00 40.89 205 THR C O 1
ATOM 5933 N N . ALA C 1 238 ? 7.069 26.899 41.405 1.00 40.91 206 ALA C N 1
ATOM 5934 C CA . ALA C 1 238 ? 7.631 25.536 41.350 1.00 40.93 206 ALA C CA 1
ATOM 5935 C C . ALA C 1 238 ? 6.621 24.531 40.785 1.00 40.92 206 ALA C C 1
ATOM 5936 O O . ALA C 1 238 ? 6.431 23.433 41.315 1.00 40.90 206 ALA C O 1
ATOM 5938 N N . GLU C 1 239 ? 5.974 24.944 39.703 1.00 40.90 207 GLU C N 1
ATOM 5939 C CA . GLU C 1 239 ? 4.958 24.159 39.023 1.00 41.10 207 GLU C CA 1
ATOM 5940 C C . GLU C 1 239 ? 5.580 22.915 38.365 1.00 40.78 207 GLU C C 1
ATOM 5941 O O . GLU C 1 239 ? 4.977 21.842 38.331 1.00 40.56 207 GLU C O 1
ATOM 5947 N N . ASP C 1 240 ? 6.800 23.056 37.867 1.00 40.57 208 ASP C N 1
ATOM 5948 C CA . ASP C 1 240 ? 7.510 21.928 37.272 1.00 40.47 208 ASP C CA 1
ATOM 5949 C C . ASP C 1 240 ? 8.218 21.034 38.304 1.00 40.57 208 ASP C C 1
ATOM 5950 O O . ASP C 1 240 ? 9.010 20.157 37.933 1.00 40.40 208 ASP C O 1
ATOM 5955 N N . GLY C 1 241 ? 7.944 21.276 39.588 1.00 40.45 209 GLY C N 1
ATOM 5956 C CA . GLY C 1 241 ? 8.505 20.483 40.683 1.00 40.38 209 GLY C CA 1
ATOM 5957 C C . GLY C 1 241 ? 9.828 20.946 41.287 1.00 40.62 209 GLY C C 1
ATOM 5958 O O . GLY C 1 241 ? 10.291 20.363 42.272 1.00 40.43 209 GLY C O 1
ATOM 5959 N N . HIS C 1 242 ? 10.442 21.984 40.713 1.00 40.39 210 HIS C N 1
ATOM 5960 C CA . HIS C 1 242 ? 11.753 22.455 41.176 1.00 40.54 210 HIS C CA 1
ATOM 5961 C C . HIS C 1 242 ? 11.894 23.972 41.177 1.00 40.60 210 HIS C C 1
ATOM 5962 O O . HIS C 1 242 ? 11.594 24.636 40.181 1.00 40.48 210 HIS C O 1
ATOM 5969 N N . LEU C 1 243 ? 12.371 24.509 42.294 1.00 40.58 211 LEU C N 1
ATOM 5970 C CA . LEU C 1 243 ? 12.688 25.926 42.395 1.00 40.78 211 LEU C CA 1
ATOM 5971 C C . LEU C 1 243 ? 14.037 26.247 41.739 1.00 40.91 211 LEU C C 1
ATOM 5972 O O . LEU C 1 243 ? 14.128 27.128 40.880 1.00 41.09 211 LEU C O 1
ATOM 5977 N N . SER C 1 244 ? 15.074 25.521 42.138 1.00 40.86 212 SER C N 1
ATOM 5978 C CA . SER C 1 244 ? 16.429 25.760 41.636 1.00 41.05 212 SER C CA 1
ATOM 5979 C C . SER C 1 244 ? 16.823 24.646 40.652 1.00 40.78 212 SER C C 1
ATOM 5980 O O . SER C 1 244 ? 15.981 24.194 39.878 1.00 40.75 212 SER C O 1
ATOM 5983 N N . THR C 1 245 ? 18.077 24.195 40.672 1.00 40.20 213 THR C N 1
ATOM 5984 C CA . THR C 1 245 ? 18.476 23.076 39.820 1.00 40.15 213 THR C CA 1
ATOM 5985 C C . THR C 1 245 ? 17.736 21.805 40.222 1.00 40.09 213 THR C C 1
ATOM 5986 O O . THR C 1 245 ? 17.402 21.605 41.398 1.00 39.64 213 THR C O 1
ATOM 5990 N N . ALA C 1 246 ? 17.463 20.969 39.224 1.00 40.00 214 ALA C N 1
ATOM 5991 C CA . ALA C 1 246 ? 16.884 19.653 39.438 1.00 40.31 214 ALA C CA 1
ATOM 5992 C C . ALA C 1 246 ? 17.996 18.629 39.244 1.00 40.33 214 ALA C C 1
ATOM 5993 O O . ALA C 1 246 ? 19.021 18.946 38.652 1.00 40.45 214 ALA C O 1
ATOM 5995 N N . PRO C 1 247 ? 17.809 17.400 39.760 1.00 40.54 215 PRO C N 1
ATOM 5996 C CA . PRO C 1 247 ? 18.750 16.332 39.438 1.00 40.46 215 PRO C CA 1
ATOM 5997 C C . PRO C 1 247 ? 18.868 16.140 37.917 1.00 40.56 215 PRO C C 1
ATOM 5998 O O . PRO C 1 247 ? 17.903 16.382 37.179 1.00 39.63 215 PRO C O 1
ATOM 6002 N N . VAL C 1 248 ? 20.044 15.710 37.464 1.00 40.89 216 VAL C N 1
ATOM 6003 C CA . VAL C 1 248 ? 20.334 15.622 36.021 1.00 41.08 216 VAL C CA 1
ATOM 6004 C C . VAL C 1 248 ? 19.411 14.677 35.251 1.00 41.16 216 VAL C C 1
ATOM 6005 O O . VAL C 1 248 ? 19.220 14.840 34.048 1.00 41.51 216 VAL C O 1
ATOM 6009 N N . LYS C 1 249 ? 18.839 13.696 35.944 1.00 41.36 217 LYS C N 1
ATOM 6010 C CA . LYS C 1 249 ? 17.881 12.785 35.317 1.00 41.29 217 LYS C CA 1
ATOM 6011 C C . LYS C 1 249 ? 16.442 13.016 35.785 1.00 41.42 217 LYS C C 1
ATOM 6012 O O . LYS C 1 249 ? 15.750 12.085 36.199 1.00 41.79 217 LYS C O 1
ATOM 6018 N N . SER C 1 250 ? 15.995 14.261 35.697 1.00 41.40 218 SER C N 1
ATOM 6019 C CA . SER C 1 250 ? 14.604 14.602 35.967 1.00 41.27 218 SER C CA 1
ATOM 6020 C C . SER C 1 250 ? 13.716 14.444 34.727 1.00 41.04 218 SER C C 1
ATOM 6021 O O . SER C 1 250 ? 14.163 14.670 33.599 1.00 41.04 218 SER C O 1
ATOM 6024 N N . TYR C 1 251 ? 12.458 14.069 34.969 1.00 40.68 219 TYR C N 1
ATOM 6025 C CA . TYR C 1 251 ? 11.395 13.984 33.961 1.00 40.56 219 TYR C CA 1
ATOM 6026 C C . TYR C 1 251 ? 11.522 12.722 33.096 1.00 40.58 219 TYR C C 1
ATOM 6027 O O . TYR C 1 251 ? 11.123 11.642 33.525 1.00 40.10 219 TYR C O 1
ATOM 6036 N N . ARG C 1 252 ? 12.094 12.871 31.899 1.00 40.61 220 ARG C N 1
ATOM 6037 C CA . ARG C 1 252 ? 12.288 11.779 30.945 1.00 40.45 220 ARG C CA 1
ATOM 6038 C C . ARG C 1 252 ? 13.244 12.272 29.863 1.00 40.61 220 ARG C C 1
ATOM 6039 O O . ARG C 1 252 ? 13.328 13.476 29.625 1.00 40.57 220 ARG C O 1
ATOM 6047 N N . PRO C 1 253 ? 13.977 11.355 29.201 1.00 40.71 221 PRO C N 1
ATOM 6048 C CA . PRO C 1 253 ? 14.907 11.860 28.191 1.00 40.42 221 PRO C CA 1
ATOM 6049 C C . PRO C 1 253 ? 14.204 12.124 26.857 1.00 40.55 221 PRO C C 1
ATOM 6050 O O . PRO C 1 253 ? 13.031 11.752 26.688 1.00 40.07 221 PRO C O 1
ATOM 6054 N N . ASN C 1 254 ? 14.907 12.773 25.928 1.00 40.68 222 ASN C N 1
ATOM 6055 C CA . ASN C 1 254 ? 14.398 12.945 24.561 1.00 40.70 222 ASN C CA 1
ATOM 6056 C C . ASN C 1 254 ? 14.599 11.680 23.718 1.00 40.89 222 ASN C C 1
ATOM 6057 O O . ASN C 1 254 ? 15.067 10.660 24.228 1.00 40.85 222 ASN C O 1
ATOM 6062 N N . GLY C 1 255 ? 14.241 11.753 22.436 1.00 40.88 223 GLY C N 1
ATOM 6063 C CA . GLY C 1 255 ? 14.296 10.590 21.553 1.00 41.00 223 GLY C CA 1
ATOM 6064 C C . GLY C 1 255 ? 15.691 10.044 21.294 1.00 40.95 223 GLY C C 1
ATOM 6065 O O . GLY C 1 255 ? 15.833 8.936 20.778 1.00 40.80 223 GLY C O 1
ATOM 6066 N N . HIS C 1 256 ? 16.719 10.817 21.643 1.00 40.98 224 HIS C N 1
ATOM 6067 C CA . HIS C 1 256 ? 18.100 10.336 21.558 1.00 41.00 224 HIS C CA 1
ATOM 6068 C C . HIS C 1 256 ? 18.657 9.849 22.896 1.00 41.17 224 HIS C C 1
ATOM 6069 O O . HIS C 1 256 ? 19.789 9.344 22.965 1.00 41.49 224 HIS C O 1
ATOM 6076 N N . GLY C 1 257 ? 17.849 9.972 23.947 1.00 40.81 225 GLY C N 1
ATOM 6077 C CA . GLY C 1 257 ? 18.252 9.553 25.280 1.00 40.72 225 GLY C CA 1
ATOM 6078 C C . GLY C 1 257 ? 19.001 10.614 26.066 1.00 40.68 225 GLY C C 1
ATOM 6079 O O . GLY C 1 257 ? 19.666 10.298 27.052 1.00 40.45 225 GLY C O 1
ATOM 6080 N N . LEU C 1 258 ? 18.896 11.871 25.631 1.00 40.42 226 LEU C N 1
ATOM 6081 C CA . LEU C 1 258 ? 19.457 12.992 26.376 1.00 40.31 226 LEU C CA 1
ATOM 6082 C C . LEU C 1 258 ? 18.452 13.561 27.379 1.00 40.63 226 LEU C C 1
ATOM 6083 O O . LEU C 1 258 ? 17.300 13.854 27.035 1.00 40.73 226 LEU C O 1
ATOM 6088 N N . TRP C 1 259 ? 18.902 13.721 28.616 1.00 40.61 227 TRP C N 1
ATOM 6089 C CA . TRP C 1 259 ? 18.080 14.287 29.678 1.00 40.85 227 TRP C CA 1
ATOM 6090 C C . TRP C 1 259 ? 18.346 15.780 29.845 1.00 40.85 227 TRP C C 1
ATOM 6091 O O . TRP C 1 259 ? 19.505 16.202 29.930 1.00 41.08 227 TRP C O 1
ATOM 6102 N N . ASN C 1 260 ? 17.267 16.565 29.891 1.00 40.74 228 ASN C N 1
ATOM 6103 C CA . ASN C 1 260 ? 17.294 17.991 30.263 1.00 40.63 228 ASN C CA 1
ATOM 6104 C C . ASN C 1 260 ? 18.132 18.945 29.392 1.00 40.69 228 ASN C C 1
ATOM 6105 O O . ASN C 1 260 ? 18.866 19.798 29.906 1.00 40.67 228 ASN C O 1
ATOM 6110 N N . THR C 1 261 ? 18.009 18.797 28.072 1.00 40.64 229 THR C N 1
ATOM 6111 C CA . THR C 1 261 ? 18.634 19.733 27.146 1.00 40.57 229 THR C CA 1
ATOM 6112 C C . THR C 1 261 ? 17.892 21.059 27.226 1.00 40.51 229 THR C C 1
ATOM 6113 O O . THR C 1 261 ? 18.488 22.120 27.042 1.00 40.20 229 THR C O 1
ATOM 6117 N N . ALA C 1 262 ? 16.596 20.983 27.518 1.00 40.36 230 ALA C N 1
ATOM 6118 C CA . ALA C 1 262 ? 15.783 22.169 27.728 1.00 40.69 230 ALA C CA 1
ATOM 6119 C C . ALA C 1 262 ? 15.622 22.423 29.229 1.00 40.91 230 ALA C C 1
ATOM 6120 O O . ALA C 1 262 ? 15.200 21.545 29.992 1.00 41.44 230 ALA C O 1
ATOM 6122 N N . GLY C 1 263 ? 15.973 23.627 29.655 1.00 40.97 231 GLY C N 1
ATOM 6123 C CA . GLY C 1 263 ? 15.841 23.986 31.057 1.00 40.76 231 GLY C CA 1
ATOM 6124 C C . GLY C 1 263 ? 16.945 23.423 31.923 1.00 40.61 231 GLY C C 1
ATOM 6125 O O . GLY C 1 263 ? 17.940 22.866 31.427 1.00 40.59 231 GLY C O 1
ATOM 6126 N N . ASN C 1 264 ? 16.735 23.561 33.231 1.00 40.49 232 ASN C N 1
ATOM 6127 C CA . ASN C 1 264 ? 17.684 23.197 34.280 1.00 40.53 232 ASN C CA 1
ATOM 6128 C C . ASN C 1 264 ? 18.876 24.136 34.288 1.00 40.21 232 ASN C C 1
ATOM 6129 O O . ASN C 1 264 ? 18.846 25.132 34.986 1.00 39.93 232 ASN C O 1
ATOM 6134 N N . VAL C 1 265 ? 19.909 23.833 33.509 1.00 40.41 233 VAL C N 1
ATOM 6135 C CA . VAL C 1 265 ? 21.061 24.734 33.380 1.00 40.33 233 VAL C CA 1
ATOM 6136 C C . VAL C 1 265 ? 21.440 25.015 31.925 1.00 40.44 233 VAL C C 1
ATOM 6137 O O . VAL C 1 265 ? 21.289 24.152 31.052 1.00 39.95 233 VAL C O 1
ATOM 6141 N N . TRP C 1 266 ? 21.911 26.237 31.669 1.00 40.47 234 TRP C N 1
ATOM 6142 C CA . TRP C 1 266 ? 22.607 26.541 30.423 1.00 40.40 234 TRP C CA 1
ATOM 6143 C C . TRP C 1 266 ? 23.772 25.567 30.226 1.00 40.35 234 TRP C C 1
ATOM 6144 O O . TRP C 1 266 ? 24.335 25.065 31.195 1.00 39.84 234 TRP C O 1
ATOM 6155 N N . GLU C 1 267 ? 24.130 25.318 28.968 1.00 40.70 235 GLU C N 1
ATOM 6156 C CA . GLU C 1 267 ? 25.203 24.383 28.606 1.00 40.91 235 GLU C CA 1
ATOM 6157 C C . GLU C 1 267 ? 26.205 25.005 27.633 1.00 40.83 235 GLU C C 1
ATOM 6158 O O . GLU C 1 267 ? 25.836 25.471 26.553 1.00 41.03 235 GLU C O 1
ATOM 6164 N N . TRP C 1 268 ? 27.475 25.012 28.023 1.00 40.59 236 TRP C N 1
ATOM 6165 C CA . TRP C 1 268 ? 28.550 25.497 27.157 1.00 40.60 236 TRP C CA 1
ATOM 6166 C C . TRP C 1 268 ? 28.749 24.593 25.932 1.00 40.64 236 TRP C C 1
ATOM 6167 O O . TRP C 1 268 ? 28.801 23.361 26.052 1.00 40.41 236 TRP C O 1
ATOM 6178 N N . CYS C 1 269 ? 28.872 25.224 24.766 1.00 40.83 237 CYS C N 1
ATOM 6179 C CA . CYS C 1 269 ? 29.321 24.559 23.541 1.00 40.87 237 CYS C CA 1
ATOM 6180 C C . CYS C 1 269 ? 30.706 25.074 23.154 1.00 40.89 237 CYS C C 1
ATOM 6181 O O . CYS C 1 269 ? 31.189 26.050 23.725 1.00 40.41 237 CYS C O 1
ATOM 6184 N N . SER C 1 270 ? 31.360 24.404 22.205 1.00 41.10 238 SER C N 1
ATOM 6185 C CA . SER C 1 270 ? 32.720 24.788 21.830 1.00 40.92 238 SER C CA 1
ATOM 6186 C C . SER C 1 270 ? 32.759 26.000 20.902 1.00 40.74 238 SER C C 1
ATOM 6187 O O . SER C 1 270 ? 33.730 26.764 20.922 1.00 40.57 238 SER C O 1
ATOM 6190 N N . ASP C 1 271 ? 31.704 26.178 20.106 1.00 40.62 239 ASP C N 1
ATOM 6191 C CA . ASP C 1 271 ? 31.651 27.263 19.114 1.00 40.74 239 ASP C CA 1
ATOM 6192 C C . ASP C 1 271 ? 31.847 28.659 19.715 1.00 40.80 239 ASP C C 1
ATOM 6193 O O . ASP C 1 271 ? 31.364 28.950 20.812 1.00 40.47 239 ASP C O 1
ATOM 6198 N N . TRP C 1 272 ? 32.563 29.507 18.974 1.00 40.90 240 TRP C N 1
ATOM 6199 C CA . TRP C 1 272 ? 32.422 30.951 19.105 1.00 40.75 240 TRP C CA 1
ATOM 6200 C C . TRP C 1 272 ? 31.039 31.309 18.572 1.00 40.85 240 TRP C C 1
ATOM 6201 O O . TRP C 1 272 ? 30.556 30.694 17.611 1.00 40.58 240 TRP C O 1
ATOM 6212 N N . PHE C 1 273 ? 30.414 32.313 19.182 1.00 41.08 241 PHE C N 1
ATOM 6213 C CA . PHE C 1 273 ? 29.102 32.788 18.745 1.00 41.12 241 PHE C CA 1
ATOM 6214 C C . PHE C 1 273 ? 29.218 33.842 17.648 1.00 41.06 241 PHE C C 1
ATOM 6215 O O . PHE C 1 273 ? 30.096 34.702 17.687 1.00 41.04 241 PHE C O 1
ATOM 6223 N N . SER C 1 274 ? 28.318 33.759 16.674 1.00 40.86 242 SER C N 1
ATOM 6224 C CA . SER C 1 274 ? 28.154 34.798 15.679 1.00 40.85 242 SER C CA 1
ATOM 6225 C C . SER C 1 274 ? 26.713 34.765 15.181 1.00 40.88 242 SER C C 1
ATOM 6226 O O . SER C 1 274 ? 26.194 33.694 14.874 1.00 40.62 242 SER C O 1
ATOM 6229 N N . PRO C 1 275 ? 26.063 35.943 15.105 1.00 40.79 243 PRO C N 1
ATOM 6230 C CA . PRO C 1 275 ? 24.681 36.036 14.623 1.00 40.78 243 PRO C CA 1
ATOM 6231 C C . PRO C 1 275 ? 24.556 35.969 13.096 1.00 40.59 243 PRO C C 1
ATOM 6232 O O . PRO C 1 275 ? 23.446 36.083 12.571 1.00 40.37 243 PRO C O 1
ATOM 6236 N N . THR C 1 276 ? 25.681 35.790 12.401 1.00 40.62 244 THR C N 1
ATOM 6237 C CA . THR C 1 276 ? 25.690 35.639 10.938 1.00 40.79 244 THR C CA 1
ATOM 6238 C C . THR C 1 276 ? 26.198 34.265 10.494 1.00 40.80 244 THR C C 1
ATOM 6239 O O . THR C 1 276 ? 26.130 33.923 9.314 1.00 40.86 244 THR C O 1
ATOM 6243 N N . TYR C 1 277 ? 26.688 33.473 11.438 1.00 40.80 245 TYR C N 1
ATOM 6244 C CA . TYR C 1 277 ? 27.278 32.189 11.098 1.00 40.74 245 TYR C CA 1
ATOM 6245 C C . TYR C 1 277 ? 26.318 31.256 10.359 1.00 40.88 245 TYR C C 1
ATOM 6246 O O . TYR C 1 277 ? 26.740 30.549 9.441 1.00 40.96 245 TYR C O 1
ATOM 6255 N N . TYR C 1 278 ? 25.038 31.265 10.743 1.00 40.82 246 TYR C N 1
ATOM 6256 C CA . TYR C 1 278 ? 24.029 30.386 10.123 1.00 40.83 246 TYR C CA 1
ATOM 6257 C C . TYR C 1 278 ? 23.928 30.557 8.606 1.00 40.87 246 TYR C C 1
ATOM 6258 O O . TYR C 1 278 ? 23.609 29.604 7.890 1.00 40.73 246 TYR C O 1
ATOM 6267 N N . ALA C 1 279 ? 24.204 31.773 8.131 1.00 40.78 247 ALA C N 1
ATOM 6268 C CA . ALA C 1 279 ? 24.211 32.070 6.706 1.00 40.74 247 ALA C CA 1
ATOM 6269 C C . ALA C 1 279 ? 25.573 31.787 6.067 1.00 40.80 247 ALA C C 1
ATOM 6270 O O . ALA C 1 279 ? 25.696 31.762 4.843 1.00 40.72 247 ALA C O 1
ATOM 6272 N N . GLU C 1 280 ? 26.590 31.572 6.899 1.00 40.91 248 GLU C N 1
ATOM 6273 C CA . GLU C 1 280 ? 27.965 31.380 6.424 1.00 41.02 248 GLU C CA 1
ATOM 6274 C C . GLU C 1 280 ? 28.477 29.961 6.676 1.00 41.04 248 GLU C C 1
ATOM 6275 O O . GLU C 1 280 ? 29.616 29.630 6.327 1.00 41.06 248 GLU C O 1
ATOM 6281 N N . SER C 1 281 ? 27.621 29.128 7.261 1.00 40.85 249 SER C N 1
ATOM 6282 C CA . SER C 1 281 ? 28.016 27.815 7.763 1.00 40.93 249 SER C CA 1
ATOM 6283 C C . SER C 1 281 ? 28.444 26.814 6.685 1.00 41.08 249 SER C C 1
ATOM 6284 O O . SER C 1 281 ? 27.837 26.748 5.609 1.00 40.95 249 SER C O 1
ATOM 6287 N N . PRO C 1 282 ? 29.488 26.017 6.982 1.00 41.28 250 PRO C N 1
ATOM 6288 C CA . PRO C 1 282 ? 29.789 24.884 6.122 1.00 41.35 250 PRO C CA 1
ATOM 6289 C C . PRO C 1 282 ? 28.657 23.880 6.260 1.00 41.16 250 PRO C C 1
ATOM 6290 O O . PRO C 1 282 ? 27.922 23.916 7.250 1.00 41.26 250 PRO C O 1
ATOM 6294 N N . THR C 1 283 ? 28.500 23.005 5.277 1.00 41.05 251 THR C N 1
ATOM 6295 C CA . THR C 1 283 ? 27.443 22.008 5.349 1.00 41.03 251 THR C CA 1
ATOM 6296 C C . THR C 1 283 ? 27.816 20.849 6.289 1.00 41.01 251 THR C C 1
ATOM 6297 O O . THR C 1 283 ? 26.994 20.418 7.101 1.00 41.02 251 THR C O 1
ATOM 6301 N N . VAL C 1 284 ? 29.053 20.365 6.202 1.00 41.07 252 VAL C N 1
ATOM 6302 C CA . VAL C 1 284 ? 29.479 19.257 7.062 1.00 41.14 252 VAL C CA 1
ATOM 6303 C C . VAL C 1 284 ? 30.277 19.723 8.294 1.00 41.12 252 VAL C C 1
ATOM 6304 O O . VAL C 1 284 ? 31.208 20.521 8.179 1.00 41.33 252 VAL C O 1
ATOM 6308 N N . ASP C 1 285 ? 29.850 19.251 9.466 1.00 41.04 253 ASP C N 1
ATOM 6309 C CA . ASP C 1 285 ? 30.556 19.442 10.742 1.00 41.10 253 ASP C CA 1
ATOM 6310 C C . ASP C 1 285 ? 30.980 20.890 11.069 1.00 41.08 253 ASP C C 1
ATOM 6311 O O . ASP C 1 285 ? 32.171 21.164 11.253 1.00 41.19 253 ASP C O 1
ATOM 6316 N N . PRO C 1 286 ? 30.009 21.824 11.163 1.00 41.13 254 PRO C N 1
ATOM 6317 C CA . PRO C 1 286 ? 30.360 23.230 11.408 1.00 41.06 254 PRO C CA 1
ATOM 6318 C C . PRO C 1 286 ? 30.909 23.414 12.816 1.00 41.08 254 PRO C C 1
ATOM 6319 O O . PRO C 1 286 ? 30.343 22.880 13.769 1.00 41.12 254 PRO C O 1
ATOM 6323 N N . HIS C 1 287 ? 31.999 24.163 12.947 1.00 41.13 255 HIS C N 1
ATOM 6324 C CA . HIS C 1 287 ? 32.628 24.375 14.255 1.00 41.10 255 HIS C CA 1
ATOM 6325 C C . HIS C 1 287 ? 32.459 25.789 14.807 1.00 40.88 255 HIS C C 1
ATOM 6326 O O . HIS C 1 287 ? 32.926 26.094 15.905 1.00 40.49 255 HIS C O 1
ATOM 6333 N N . GLY C 1 288 ? 31.780 26.640 14.046 1.00 40.91 256 GLY C N 1
ATOM 6334 C CA . GLY C 1 288 ? 31.647 28.039 14.401 1.00 40.75 256 GLY C CA 1
ATOM 6335 C C . GLY C 1 288 ? 32.785 28.799 13.759 1.00 40.98 256 GLY C C 1
ATOM 6336 O O . GLY C 1 288 ? 33.702 28.181 13.212 1.00 41.36 256 GLY C O 1
ATOM 6337 N N . PRO C 1 289 ? 32.740 30.144 13.816 1.00 40.85 257 PRO C N 1
ATOM 6338 C CA . PRO C 1 289 ? 33.779 30.991 13.226 1.00 40.99 257 PRO C CA 1
ATOM 6339 C C . PRO C 1 289 ? 35.138 30.815 13.904 1.00 41.06 257 PRO C C 1
ATOM 6340 O O . PRO C 1 289 ? 35.211 30.285 15.023 1.00 40.89 257 PRO C O 1
ATOM 6344 N N . GLY C 1 290 ? 36.190 31.278 13.225 1.00 41.00 258 GLY C N 1
ATOM 6345 C CA . GLY C 1 290 ? 37.565 31.184 13.719 1.00 41.08 258 GLY C CA 1
ATOM 6346 C C . GLY C 1 290 ? 37.811 31.966 14.998 1.00 41.21 258 GLY C C 1
ATOM 6347 O O . GLY C 1 290 ? 38.557 31.522 15.868 1.00 41.33 258 GLY C O 1
ATOM 6348 N N . THR C 1 291 ? 37.186 33.137 15.097 1.00 41.32 259 THR C N 1
ATOM 6349 C CA . THR C 1 291 ? 37.332 34.022 16.248 1.00 41.18 259 THR C CA 1
ATOM 6350 C C . THR C 1 291 ? 35.957 34.443 16.768 1.00 41.03 259 THR C C 1
ATOM 6351 O O . THR C 1 291 ? 34.918 34.047 16.213 1.00 40.80 259 THR C O 1
ATOM 6355 N N . GLY C 1 292 ? 35.956 35.228 17.843 1.00 40.86 260 GLY C N 1
ATOM 6356 C CA . GLY C 1 292 ? 34.724 35.683 18.480 1.00 40.73 260 GLY C CA 1
ATOM 6357 C C . GLY C 1 292 ? 34.973 36.308 19.839 1.00 40.80 260 GLY C C 1
ATOM 6358 O O . GLY C 1 292 ? 36.094 36.284 20.355 1.00 40.78 260 GLY C O 1
ATOM 6359 N N . ALA C 1 293 ? 33.924 36.872 20.421 1.00 40.85 261 ALA C N 1
ATOM 6360 C CA . ALA C 1 293 ? 34.031 37.498 21.737 1.00 41.10 261 ALA C CA 1
ATOM 6361 C C . ALA C 1 293 ? 33.407 36.618 22.815 1.00 41.10 261 ALA C C 1
ATOM 6362 O O . ALA C 1 293 ? 33.806 36.669 23.980 1.00 41.25 261 ALA C O 1
ATOM 6364 N N . ALA C 1 294 ? 32.440 35.801 22.409 1.00 41.06 262 ALA C N 1
ATOM 6365 C CA . ALA C 1 294 ? 31.675 34.994 23.336 1.00 40.90 262 ALA C CA 1
ATOM 6366 C C . ALA C 1 294 ? 31.459 33.580 22.787 1.00 41.01 262 ALA C C 1
ATOM 6367 O O . ALA C 1 294 ? 31.271 33.390 21.577 1.00 40.74 262 ALA C O 1
ATOM 6369 N N . ARG C 1 295 ? 31.506 32.599 23.690 1.00 40.79 263 ARG C N 1
ATOM 6370 C CA . ARG C 1 295 ? 31.277 31.199 23.348 1.00 40.66 263 ARG C CA 1
ATOM 6371 C C . ARG C 1 295 ? 29.795 30.879 23.445 1.00 40.69 263 ARG C C 1
ATOM 6372 O O . ARG C 1 295 ? 29.075 31.465 24.256 1.00 40.81 263 ARG C O 1
ATOM 6380 N N . VAL C 1 296 ? 29.342 29.941 22.621 1.00 40.73 264 VAL C N 1
ATOM 6381 C CA . VAL C 1 296 ? 27.933 29.562 22.593 1.00 40.69 264 VAL C CA 1
ATOM 6382 C C . VAL C 1 296 ? 27.504 28.813 23.865 1.00 40.75 264 VAL C C 1
ATOM 6383 O O . VAL C 1 296 ? 28.244 27.987 24.403 1.00 40.70 264 VAL C O 1
ATOM 6387 N N . LEU C 1 297 ? 26.308 29.135 24.341 1.00 40.87 265 LEU C N 1
ATOM 6388 C CA . LEU C 1 297 ? 25.591 28.275 25.272 1.00 41.46 265 LEU C CA 1
ATOM 6389 C C . LEU C 1 297 ? 24.159 28.032 24.804 1.00 41.43 265 LEU C C 1
ATOM 6390 O O . LEU C 1 297 ? 23.574 28.868 24.094 1.00 41.39 265 LEU C O 1
ATOM 6395 N N . ARG C 1 298 ? 23.628 26.864 25.173 1.00 41.06 266 ARG C N 1
ATOM 6396 C CA . ARG C 1 298 ? 22.318 26.413 24.721 1.00 41.14 266 ARG C CA 1
ATOM 6397 C C . ARG C 1 298 ? 21.459 25.857 25.861 1.00 41.12 266 ARG C C 1
ATOM 6398 O O . ARG C 1 298 ? 21.978 25.376 26.880 1.00 41.16 266 ARG C O 1
ATOM 6406 N N . GLY C 1 299 ? 20.143 25.929 25.677 1.00 41.03 267 GLY C N 1
ATOM 6407 C CA . GLY C 1 299 ? 19.198 25.171 26.502 1.00 40.95 267 GLY C CA 1
ATOM 6408 C C . GLY C 1 299 ? 18.296 25.962 27.424 1.00 41.08 267 GLY C C 1
ATOM 6409 O O . GLY C 1 299 ? 17.145 25.582 27.655 1.00 41.39 267 GLY C O 1
ATOM 6410 N N . GLY C 1 300 ? 18.807 27.064 27.962 1.00 40.96 268 GLY C N 1
ATOM 6411 C CA . GLY C 1 300 ? 18.086 27.772 29.007 1.00 40.87 268 GLY C CA 1
ATOM 6412 C C . GLY C 1 300 ? 18.223 27.068 30.345 1.00 40.65 268 GLY C C 1
ATOM 6413 O O . GLY C 1 300 ? 18.981 26.108 30.473 1.00 41.55 268 GLY C O 1
ATOM 6414 N N . SER C 1 301 ? 17.471 27.530 31.337 1.00 40.68 269 SER C N 1
ATOM 6415 C CA . SER C 1 301 ? 17.697 27.147 32.727 1.00 40.21 269 SER C CA 1
ATOM 6416 C C . SER C 1 301 ? 16.440 27.270 33.591 1.00 40.59 269 SER C C 1
ATOM 6417 O O . SER C 1 301 ? 15.388 27.742 33.131 1.00 40.06 269 SER C O 1
ATOM 6420 N N . TYR C 1 302 ? 16.585 26.900 34.867 1.00 40.62 270 TYR C N 1
ATOM 6421 C CA . TYR C 1 302 ? 15.499 26.978 35.837 1.00 40.80 270 TYR C CA 1
ATOM 6422 C C . TYR C 1 302 ? 14.980 28.400 36.038 1.00 40.99 270 TYR C C 1
ATOM 6423 O O . TYR C 1 302 ? 13.934 28.610 36.677 1.00 40.96 270 TYR C O 1
ATOM 6432 N N . LEU C 1 303 ? 15.704 29.374 35.480 1.00 40.86 271 LEU C N 1
ATOM 6433 C CA . LEU C 1 303 ? 15.328 30.786 35.597 1.00 40.99 271 LEU C CA 1
ATOM 6434 C C . LEU C 1 303 ? 14.555 31.355 34.415 1.00 41.10 271 LEU C C 1
ATOM 6435 O O . LEU C 1 303 ? 14.106 32.512 34.469 1.00 41.40 271 LEU C O 1
ATOM 6440 N N A CYS C 1 304 ? 14.389 30.555 33.366 0.50 41.14 272 CYS C N 1
ATOM 6441 N N B CYS C 1 304 ? 14.411 30.561 33.354 0.50 41.08 272 CYS C N 1
ATOM 6442 C CA A CYS C 1 304 ? 13.767 31.023 32.132 0.50 41.29 272 CYS C CA 1
ATOM 6443 C CA B CYS C 1 304 ? 13.752 31.011 32.128 0.50 41.09 272 CYS C CA 1
ATOM 6444 C C A CYS C 1 304 ? 12.241 31.117 32.232 0.50 40.95 272 CYS C C 1
ATOM 6445 C C B CYS C 1 304 ? 12.234 31.124 32.262 0.50 40.89 272 CYS C C 1
ATOM 6446 O O A CYS C 1 304 ? 11.565 30.141 32.560 0.50 40.65 272 CYS C O 1
ATOM 6447 O O B CYS C 1 304 ? 11.557 30.164 32.631 0.50 40.59 272 CYS C O 1
ATOM 6452 N N . HIS C 1 305 ? 11.718 32.310 31.952 1.00 41.06 273 HIS C N 1
ATOM 6453 C CA . HIS C 1 305 ? 10.277 32.567 31.939 1.00 41.13 273 HIS C CA 1
ATOM 6454 C C . HIS C 1 305 ? 9.956 33.404 30.698 1.00 41.60 273 HIS C C 1
ATOM 6455 O O . HIS C 1 305 ? 10.688 34.351 30.380 1.00 42.12 273 HIS C O 1
ATOM 6462 N N . ASP C 1 306 ? 8.864 33.069 30.008 1.00 41.70 274 ASP C N 1
ATOM 6463 C CA . ASP C 1 306 ? 8.547 33.665 28.698 1.00 41.63 274 ASP C CA 1
ATOM 6464 C C . ASP C 1 306 ? 8.487 35.198 28.690 1.00 41.56 274 ASP C C 1
ATOM 6465 O O . ASP C 1 306 ? 8.627 35.827 27.636 1.00 41.69 274 ASP C O 1
ATOM 6470 N N . SER C 1 307 ? 8.301 35.789 29.868 1.00 41.58 275 SER C N 1
ATOM 6471 C CA . SER C 1 307 ? 8.205 37.247 30.019 1.00 41.53 275 SER C CA 1
ATOM 6472 C C . SER C 1 307 ? 9.499 38.001 29.667 1.00 41.56 275 SER C C 1
ATOM 6473 O O . SER C 1 307 ? 9.464 39.198 29.369 1.00 41.75 275 SER C O 1
ATOM 6476 N N . TYR C 1 308 ? 10.630 37.298 29.708 1.00 41.78 276 TYR C N 1
ATOM 6477 C CA . TYR C 1 308 ? 11.922 37.888 29.354 1.00 41.72 276 TYR C CA 1
ATOM 6478 C C . TYR C 1 308 ? 12.809 36.869 28.628 1.00 41.75 276 TYR C C 1
ATOM 6479 O O . TYR C 1 308 ? 13.934 37.190 28.209 1.00 42.01 276 TYR C O 1
ATOM 6488 N N A CYS C 1 309 ? 12.312 35.638 28.451 0.50 41.85 277 CYS C N 1
ATOM 6489 N N B CYS C 1 309 ? 12.290 35.656 28.493 0.50 41.95 277 CYS C N 1
ATOM 6490 C CA A CYS C 1 309 ? 13.199 34.515 28.093 0.50 41.73 277 CYS C CA 1
ATOM 6491 C CA B CYS C 1 309 ? 13.075 34.553 27.991 0.50 41.80 277 CYS C CA 1
ATOM 6492 C C A CYS C 1 309 ? 12.527 33.247 27.522 0.50 41.65 277 CYS C C 1
ATOM 6493 C C B CYS C 1 309 ? 12.209 33.531 27.287 0.50 41.68 277 CYS C C 1
ATOM 6494 O O A CYS C 1 309 ? 11.826 32.534 28.253 0.50 41.79 277 CYS C O 1
ATOM 6495 O O B CYS C 1 309 ? 11.070 33.274 27.680 0.50 41.84 277 CYS C O 1
ATOM 6500 N N . ASN C 1 310 ? 12.773 32.951 26.239 1.00 41.57 278 ASN C N 1
ATOM 6501 C CA . ASN C 1 310 ? 12.194 31.775 25.581 1.00 41.43 278 ASN C CA 1
ATOM 6502 C C . ASN C 1 310 ? 13.317 30.857 25.122 1.00 41.45 278 ASN C C 1
ATOM 6503 O O . ASN C 1 310 ? 13.178 30.120 24.147 1.00 41.63 278 ASN C O 1
ATOM 6508 N N . ARG C 1 311 ? 14.430 30.911 25.856 1.00 41.41 279 ARG C N 1
ATOM 6509 C CA . ARG C 1 311 ? 15.682 30.272 25.470 1.00 41.31 279 ARG C CA 1
ATOM 6510 C C . ARG C 1 311 ? 15.685 28.742 25.642 1.00 41.16 279 ARG C C 1
ATOM 6511 O O . ARG C 1 311 ? 16.688 28.083 25.344 1.00 40.92 279 ARG C O 1
ATOM 6519 N N . TYR C 1 312 ? 14.581 28.190 26.138 1.00 40.83 280 TYR C N 1
ATOM 6520 C CA . TYR C 1 312 ? 14.432 26.736 26.273 1.00 40.94 280 TYR C CA 1
ATOM 6521 C C . TYR C 1 312 ? 13.991 26.067 24.959 1.00 41.04 280 TYR C C 1
ATOM 6522 O O . TYR C 1 312 ? 14.021 24.837 24.841 1.00 41.22 280 TYR C O 1
ATOM 6531 N N . ARG C 1 313 ? 13.586 26.880 23.980 1.00 40.84 281 ARG C N 1
ATOM 6532 C CA . ARG C 1 313 ? 13.337 26.407 22.616 1.00 40.83 281 ARG C CA 1
ATOM 6533 C C . ARG C 1 313 ? 14.577 25.712 22.072 1.00 40.83 281 ARG C C 1
ATOM 6534 O O . ARG C 1 313 ? 15.694 26.185 22.266 1.00 40.89 281 ARG C O 1
ATOM 6542 N N . VAL C 1 314 ? 14.381 24.588 21.387 1.00 40.91 282 VAL C N 1
ATOM 6543 C CA . VAL C 1 314 ? 15.513 23.760 20.960 1.00 40.89 282 VAL C CA 1
ATOM 6544 C C . VAL C 1 314 ? 16.459 24.500 19.997 1.00 40.98 282 VAL C C 1
ATOM 6545 O O . VAL C 1 314 ? 17.651 24.188 19.932 1.00 41.04 282 VAL C O 1
ATOM 6549 N N . ALA C 1 315 ? 15.925 25.499 19.289 1.00 40.87 283 ALA C N 1
ATOM 6550 C CA . ALA C 1 315 ? 16.696 26.287 18.319 1.00 41.01 283 ALA C CA 1
ATOM 6551 C C . ALA C 1 315 ? 17.237 27.599 18.888 1.00 41.04 283 ALA C C 1
ATOM 6552 O O . ALA C 1 315 ? 18.031 28.289 18.234 1.00 41.17 283 ALA C O 1
ATOM 6554 N N . ALA C 1 316 ? 16.802 27.951 20.097 1.00 40.98 284 ALA C N 1
ATOM 6555 C CA . ALA C 1 316 ? 17.276 29.163 20.752 1.00 40.84 284 ALA C CA 1
ATOM 6556 C C . ALA C 1 316 ? 18.772 29.069 21.031 1.00 40.91 284 ALA C C 1
ATOM 6557 O O . ALA C 1 316 ? 19.289 28.019 21.428 1.00 41.15 284 ALA C O 1
ATOM 6559 N N . ARG C 1 317 ? 19.470 30.166 20.802 1.00 40.92 285 ARG C N 1
ATOM 6560 C CA . ARG C 1 317 ? 20.893 30.209 21.092 1.00 41.16 285 ARG C CA 1
ATOM 6561 C C . ARG C 1 317 ? 21.276 31.450 21.875 1.00 41.06 285 ARG C C 1
ATOM 6562 O O . ARG C 1 317 ? 20.601 32.472 21.819 1.00 40.83 285 ARG C O 1
ATOM 6570 N N . SER C 1 318 ? 22.378 31.335 22.601 1.00 41.12 286 SER C N 1
ATOM 6571 C CA . SER C 1 318 ? 22.922 32.435 23.349 1.00 41.11 286 SER C CA 1
ATOM 6572 C C . SER C 1 318 ? 24.433 32.280 23.415 1.00 41.11 286 SER C C 1
ATOM 6573 O O . SER C 1 318 ? 25.014 31.390 22.771 1.00 40.82 286 SER C O 1
ATOM 6576 N N . SER C 1 319 ? 25.058 33.148 24.202 1.00 40.84 287 SER C N 1
ATOM 6577 C CA . SER C 1 319 ? 26.503 33.206 24.322 1.00 40.94 287 SER C CA 1
ATOM 6578 C C . SER C 1 319 ? 26.867 33.958 25.594 1.00 41.03 287 SER C C 1
ATOM 6579 O O . SER C 1 319 ? 26.016 34.605 26.199 1.00 41.27 287 SER C O 1
ATOM 6582 N N . ASN C 1 320 ? 28.138 33.873 25.976 1.00 41.18 288 ASN C N 1
ATOM 6583 C CA . ASN C 1 320 ? 28.665 34.484 27.192 1.00 41.11 288 ASN C CA 1
ATOM 6584 C C . ASN C 1 320 ? 30.183 34.488 27.088 1.00 40.93 288 ASN C C 1
ATOM 6585 O O . ASN C 1 320 ? 30.755 33.626 26.412 1.00 40.90 288 ASN C O 1
ATOM 6590 N N . THR C 1 321 ? 30.840 35.438 27.748 1.00 40.92 289 THR C N 1
ATOM 6591 C CA . THR C 1 321 ? 32.304 35.499 27.706 1.00 41.17 289 THR C CA 1
ATOM 6592 C C . THR C 1 321 ? 32.883 34.261 28.412 1.00 41.25 289 THR C C 1
ATOM 6593 O O . THR C 1 321 ? 32.332 33.807 29.426 1.00 41.78 289 THR C O 1
ATOM 6597 N N . PRO C 1 322 ? 33.938 33.652 27.832 1.00 41.07 290 PRO C N 1
ATOM 6598 C CA . PRO C 1 322 ? 34.361 32.317 28.306 1.00 40.98 290 PRO C CA 1
ATOM 6599 C C . PRO C 1 322 ? 34.830 32.203 29.771 1.00 40.96 290 PRO C C 1
ATOM 6600 O O . PRO C 1 322 ? 34.831 31.102 30.318 1.00 40.89 290 PRO C O 1
ATOM 6604 N N . ASP C 1 323 ? 35.212 33.314 30.401 1.00 40.93 291 ASP C N 1
ATOM 6605 C CA . ASP C 1 323 ? 35.632 33.263 31.806 1.00 41.03 291 ASP C CA 1
ATOM 6606 C C . ASP C 1 323 ? 34.477 33.503 32.796 1.00 41.12 291 ASP C C 1
ATOM 6607 O O . ASP C 1 323 ? 34.680 33.497 34.016 1.00 41.34 291 ASP C O 1
ATOM 6612 N N . SER C 1 324 ? 33.272 33.698 32.264 1.00 41.02 292 SER C N 1
ATOM 6613 C CA . SER C 1 324 ? 32.093 33.992 33.073 1.00 41.19 292 SER C CA 1
ATOM 6614 C C . SER C 1 324 ? 31.478 32.733 33.705 1.00 41.15 292 SER C C 1
ATOM 6615 O O . SER C 1 324 ? 31.624 31.627 33.179 1.00 40.73 292 SER C O 1
ATOM 6618 N N . SER C 1 325 ? 30.793 32.920 34.834 1.00 41.07 293 SER C N 1
ATOM 6619 C CA . SER C 1 325 ? 30.139 31.827 35.545 1.00 40.95 293 SER C CA 1
ATOM 6620 C C . SER C 1 325 ? 28.880 32.305 36.268 1.00 41.12 293 SER C C 1
ATOM 6621 O O . SER C 1 325 ? 28.768 33.487 36.619 1.00 41.00 293 SER C O 1
ATOM 6624 N N . SER C 1 326 ? 27.936 31.385 36.476 1.00 40.81 294 SER C N 1
ATOM 6625 C CA . SER C 1 326 ? 26.725 31.662 37.261 1.00 40.87 294 SER C CA 1
ATOM 6626 C C . SER C 1 326 ? 26.078 30.379 37.777 1.00 40.58 294 SER C C 1
ATOM 6627 O O . SER C 1 326 ? 26.405 29.276 37.327 1.00 40.36 294 SER C O 1
ATOM 6630 N N . GLY C 1 327 ? 25.147 30.530 38.711 1.00 40.44 295 GLY C N 1
ATOM 6631 C CA . GLY C 1 327 ? 24.517 29.370 39.341 1.00 40.72 295 GLY C CA 1
ATOM 6632 C C . GLY C 1 327 ? 23.495 28.654 38.479 1.00 40.72 295 GLY C C 1
ATOM 6633 O O . GLY C 1 327 ? 22.845 27.725 38.953 1.00 40.96 295 GLY C O 1
ATOM 6634 N N . ASN C 1 328 ? 23.338 29.084 37.223 1.00 40.58 296 ASN C N 1
ATOM 6635 C CA . ASN C 1 328 ? 22.392 28.444 36.289 1.00 40.55 296 ASN C CA 1
ATOM 6636 C C . ASN C 1 328 ? 23.064 28.014 34.987 1.00 40.42 296 ASN C C 1
ATOM 6637 O O . ASN C 1 328 ? 22.401 27.800 33.970 1.00 40.06 296 ASN C O 1
ATOM 6642 N N . LEU C 1 329 ? 24.388 27.903 35.028 1.00 40.27 297 LEU C N 1
ATOM 6643 C CA . LEU C 1 329 ? 25.164 27.598 33.847 1.00 40.62 297 LEU C CA 1
ATOM 6644 C C . LEU C 1 329 ? 26.143 26.457 34.121 1.00 40.42 297 LEU C C 1
ATOM 6645 O O . LEU C 1 329 ? 26.999 26.545 35.005 1.00 40.25 297 LEU C O 1
ATOM 6650 N N . GLY C 1 330 ? 25.973 25.379 33.363 1.00 40.71 298 GLY C N 1
ATOM 6651 C CA . GLY C 1 330 ? 26.848 24.208 33.416 1.00 40.63 298 GLY C CA 1
ATOM 6652 C C . GLY C 1 330 ? 27.222 23.744 32.015 1.00 40.98 298 GLY C C 1
ATOM 6653 O O . GLY C 1 330 ? 27.479 24.566 31.129 1.00 41.13 298 GLY C O 1
ATOM 6654 N N . PHE C 1 331 ? 27.246 22.431 31.800 1.00 40.82 299 PHE C N 1
ATOM 6655 C CA . PHE C 1 331 ? 27.643 21.876 30.503 1.00 40.57 299 PHE C CA 1
ATOM 6656 C C . PHE C 1 331 ? 27.477 20.364 30.445 1.00 40.50 299 PHE C C 1
ATOM 6657 O O . PHE C 1 331 ? 27.371 19.696 31.477 1.00 40.38 299 PHE C O 1
ATOM 6665 N N . ARG C 1 332 ? 27.469 19.833 29.223 1.00 40.59 300 ARG C N 1
ATOM 6666 C CA . ARG C 1 332 ? 27.630 18.404 28.999 1.00 40.51 300 ARG C CA 1
ATOM 6667 C C . ARG C 1 332 ? 28.754 18.144 27.991 1.00 40.44 300 ARG C C 1
ATOM 6668 O O . ARG C 1 332 ? 29.091 19.014 27.195 1.00 39.99 300 ARG C O 1
ATOM 6676 N N . CYS C 1 333 ? 29.320 16.941 28.025 1.00 40.71 301 CYS C N 1
ATOM 6677 C CA . CYS C 1 333 ? 30.425 16.598 27.144 1.00 40.89 301 CYS C CA 1
ATOM 6678 C C . CYS C 1 333 ? 29.988 15.789 25.930 1.00 40.94 301 CYS C C 1
ATOM 6679 O O . CYS C 1 333 ? 28.829 15.333 25.838 1.00 40.55 301 CYS C O 1
ATOM 6682 N N . ALA C 1 334 ? 30.937 15.624 25.004 1.00 40.71 302 ALA C N 1
ATOM 6683 C CA . ALA C 1 334 ? 30.745 14.874 23.771 1.00 40.59 302 ALA C CA 1
ATOM 6684 C C . ALA C 1 334 ? 32.049 14.173 23.378 1.00 40.49 302 ALA C C 1
ATOM 6685 O O . ALA C 1 334 ? 33.035 14.221 24.118 1.00 40.48 302 ALA C O 1
ATOM 6687 N N . ASN C 1 335 ? 32.047 13.533 22.212 1.00 40.49 303 ASN C N 1
ATOM 6688 C CA . ASN C 1 335 ? 33.215 12.845 21.661 1.00 40.67 303 ASN C CA 1
ATOM 6689 C C . ASN C 1 335 ? 32.992 12.501 20.192 1.00 40.84 303 ASN C C 1
ATOM 6690 O O . ASN C 1 335 ? 31.855 12.281 19.775 1.00 41.07 303 ASN C O 1
ATOM 6695 N N . ASP C 1 336 ? 34.067 12.449 19.406 1.00 40.69 304 ASP C N 1
ATOM 6696 C CA . ASP C 1 336 ? 33.977 11.888 18.060 1.00 40.87 304 ASP C CA 1
ATOM 6697 C C . ASP C 1 336 ? 33.645 10.394 18.180 1.00 40.95 304 ASP C C 1
ATOM 6698 O O . ASP C 1 336 ? 33.882 9.780 19.222 1.00 40.45 304 ASP C O 1
ATOM 6703 N N . ALA C 1 337 ? 33.069 9.826 17.128 1.00 41.07 305 ALA C N 1
ATOM 6704 C CA . ALA C 1 337 ? 32.907 8.388 17.058 1.00 41.47 305 ALA C CA 1
ATOM 6705 C C . ALA C 1 337 ? 34.189 7.818 16.474 1.00 41.56 305 ALA C C 1
ATOM 6706 O O . ALA C 1 337 ? 34.675 8.297 15.443 1.00 41.85 305 ALA C O 1
ATOM 6708 N N . ASP C 1 338 ? 34.752 6.821 17.152 1.00 41.80 306 ASP C N 1
ATOM 6709 C CA . ASP C 1 338 ? 36.016 6.215 16.728 1.00 42.07 306 ASP C CA 1
ATOM 6710 C C . ASP C 1 338 ? 35.898 4.727 16.488 1.00 42.11 306 ASP C C 1
ATOM 6711 O O . ASP C 1 338 ? 35.901 3.939 17.436 1.00 42.67 306 ASP C O 1
ATOM 6716 N N . PRO D 1 52 ? 39.145 25.758 68.740 1.00 41.61 20 PRO D N 1
ATOM 6717 C CA . PRO D 1 52 ? 39.880 24.488 68.764 1.00 41.51 20 PRO D CA 1
ATOM 6718 C C . PRO D 1 52 ? 41.404 24.697 68.910 1.00 41.45 20 PRO D C 1
ATOM 6719 O O . PRO D 1 52 ? 42.177 24.265 68.039 1.00 41.78 20 PRO D O 1
ATOM 6723 N N . ARG D 1 53 ? 41.817 25.350 69.999 1.00 41.21 21 ARG D N 1
ATOM 6724 C CA . ARG D 1 53 ? 43.231 25.676 70.248 1.00 41.24 21 ARG D CA 1
ATOM 6725 C C . ARG D 1 53 ? 44.163 24.454 70.156 1.00 41.37 21 ARG D C 1
ATOM 6726 O O . ARG D 1 53 ? 43.769 23.333 70.499 1.00 41.54 21 ARG D O 1
ATOM 6734 N N . SER D 1 54 ? 45.385 24.673 69.667 1.00 41.26 22 SER D N 1
ATOM 6735 C CA . SER D 1 54 ? 46.390 23.613 69.606 1.00 41.22 22 SER D CA 1
ATOM 6736 C C . SER D 1 54 ? 47.801 24.161 69.787 1.00 41.22 22 SER D C 1
ATOM 6737 O O . SER D 1 54 ? 48.181 25.137 69.140 1.00 41.45 22 SER D O 1
ATOM 6740 N N . THR D 1 55 ? 48.573 23.521 70.663 1.00 41.11 23 THR D N 1
ATOM 6741 C CA . THR D 1 55 ? 49.992 23.856 70.834 1.00 41.00 23 THR D CA 1
ATOM 6742 C C . THR D 1 55 ? 50.893 22.709 70.373 1.00 40.82 23 THR D C 1
ATOM 6743 O O . THR D 1 55 ? 52.065 22.644 70.740 1.00 40.71 23 THR D O 1
ATOM 6747 N N . ARG D 1 56 ? 50.338 21.810 69.564 1.00 40.93 24 ARG D N 1
ATOM 6748 C CA . ARG D 1 56 ? 51.099 20.711 68.990 1.00 41.20 24 ARG D CA 1
ATOM 6749 C C . ARG D 1 56 ? 52.272 21.258 68.188 1.00 41.25 24 ARG D C 1
ATOM 6750 O O . ARG D 1 56 ? 52.093 22.136 67.343 1.00 41.49 24 ARG D O 1
ATOM 6758 N N . GLY D 1 57 ? 53.466 20.739 68.461 1.00 41.34 25 GLY D N 1
ATOM 6759 C CA . GLY D 1 57 ? 54.679 21.175 67.770 1.00 41.18 25 GLY D CA 1
ATOM 6760 C C . GLY D 1 57 ? 55.155 22.561 68.167 1.00 41.26 25 GLY D C 1
ATOM 6761 O O . GLY D 1 57 ? 55.981 23.148 67.468 1.00 41.29 25 GLY D O 1
ATOM 6762 N N . GLN D 1 58 ? 54.629 23.084 69.281 1.00 41.32 26 GLN D N 1
ATOM 6763 C CA . GLN D 1 58 ? 54.990 24.413 69.790 1.00 40.94 26 GLN D CA 1
ATOM 6764 C C . GLN D 1 58 ? 55.768 24.314 71.096 1.00 41.14 26 GLN D C 1
ATOM 6765 O O . GLN D 1 58 ? 55.529 23.423 71.910 1.00 41.15 26 GLN D O 1
ATOM 6771 N N . VAL D 1 59 ? 56.711 25.229 71.285 1.00 41.26 27 VAL D N 1
ATOM 6772 C CA . VAL D 1 59 ? 57.474 25.292 72.522 1.00 41.50 27 VAL D CA 1
ATOM 6773 C C . VAL D 1 59 ? 56.956 26.473 73.345 1.00 41.26 27 VAL D C 1
ATOM 6774 O O . VAL D 1 59 ? 56.707 27.544 72.804 1.00 41.55 27 VAL D O 1
ATOM 6778 N N . ARG D 1 60 ? 56.764 26.273 74.643 1.00 41.26 28 ARG D N 1
ATOM 6779 C CA . ARG D 1 60 ? 56.303 27.363 75.502 1.00 41.26 28 ARG D CA 1
ATOM 6780 C C . ARG D 1 60 ? 57.487 28.120 76.085 1.00 41.26 28 ARG D C 1
ATOM 6781 O O . ARG D 1 60 ? 58.350 27.533 76.749 1.00 41.20 28 ARG D O 1
ATOM 6789 N N . LEU D 1 61 ? 57.508 29.427 75.830 1.00 41.12 29 LEU D N 1
ATOM 6790 C CA . LEU D 1 61 ? 58.529 30.326 76.363 1.00 40.99 29 LEU D CA 1
ATOM 6791 C C . LEU D 1 61 ? 57.873 31.336 77.309 1.00 40.98 29 LEU D C 1
ATOM 6792 O O . LEU D 1 61 ? 56.811 31.875 76.989 1.00 41.08 29 LEU D O 1
ATOM 6797 N N . PRO D 1 62 ? 58.499 31.596 78.474 1.00 40.99 30 PRO D N 1
ATOM 6798 C CA . PRO D 1 62 ? 57.888 32.461 79.483 1.00 41.07 30 PRO D CA 1
ATOM 6799 C C . PRO D 1 62 ? 58.008 33.944 79.155 1.00 41.07 30 PRO D C 1
ATOM 6800 O O . PRO D 1 62 ? 57.342 34.764 79.785 1.00 41.23 30 PRO D O 1
ATOM 6804 N N . GLY D 1 63 ? 58.841 34.274 78.171 1.00 41.29 31 GLY D N 1
ATOM 6805 C CA . GLY D 1 63 ? 59.040 35.651 77.733 1.00 41.38 31 GLY D CA 1
ATOM 6806 C C . GLY D 1 63 ? 59.930 36.416 78.690 1.00 41.59 31 GLY D C 1
ATOM 6807 O O . GLY D 1 63 ? 61.019 35.960 79.048 1.00 42.06 31 GLY D O 1
ATOM 6808 N N . GLY D 1 64 ? 59.454 37.574 79.131 1.00 41.45 32 GLY D N 1
ATOM 6809 C CA . GLY D 1 64 ? 60.275 38.468 79.928 1.00 41.29 32 GLY D CA 1
ATOM 6810 C C . GLY D 1 64 ? 60.976 39.467 79.028 1.00 41.24 32 GLY D C 1
ATOM 6811 O O . GLY D 1 64 ? 60.604 39.639 77.864 1.00 41.37 32 GLY D O 1
ATOM 6812 N N . GLU D 1 65 ? 62.001 40.118 79.567 1.00 41.12 33 GLU D N 1
ATOM 6813 C CA . GLU D 1 65 ? 62.678 41.198 78.857 1.00 40.90 33 GLU D CA 1
ATOM 6814 C C . GLU D 1 65 ? 63.783 40.700 77.926 1.00 40.84 33 GLU D C 1
ATOM 6815 O O . GLU D 1 65 ? 64.451 39.707 78.215 1.00 40.65 33 GLU D O 1
ATOM 6821 N N . PHE D 1 66 ? 63.949 41.395 76.804 1.00 40.78 34 PHE D N 1
ATOM 6822 C CA . PHE D 1 66 ? 65.096 41.199 75.923 1.00 40.73 34 PHE D CA 1
ATOM 6823 C C . PHE D 1 66 ? 65.368 42.472 75.129 1.00 40.63 34 PHE D C 1
ATOM 6824 O O . PHE D 1 66 ? 64.509 43.345 75.025 1.00 40.53 34 PHE D O 1
ATOM 6832 N N . ALA D 1 67 ? 66.587 42.573 74.609 1.00 40.77 35 ALA D N 1
ATOM 6833 C CA . ALA D 1 67 ? 67.020 43.698 73.803 1.00 40.72 35 ALA D CA 1
ATOM 6834 C C . ALA D 1 67 ? 66.751 43.356 72.349 1.00 40.76 35 ALA D C 1
ATOM 6835 O O . ALA D 1 67 ? 67.444 42.523 71.754 1.00 40.50 35 ALA D O 1
ATOM 6837 N N . MET D 1 68 ? 65.719 43.990 71.795 1.00 40.72 36 MET D N 1
ATOM 6838 C CA . MET D 1 68 ? 65.312 43.768 70.413 1.00 40.77 36 MET D CA 1
ATOM 6839 C C . MET D 1 68 ? 65.993 44.768 69.475 1.00 40.74 36 MET D C 1
ATOM 6840 O O . MET D 1 68 ? 65.972 45.973 69.719 1.00 40.58 36 MET D O 1
ATOM 6845 N N . GLY D 1 69 ? 66.586 44.264 68.399 1.00 40.63 37 GLY D N 1
ATOM 6846 C CA . GLY D 1 69 ? 67.175 45.125 67.385 1.00 40.72 37 GLY D CA 1
ATOM 6847 C C . GLY D 1 69 ? 68.607 44.767 67.061 1.00 40.78 37 GLY D C 1
ATOM 6848 O O . GLY D 1 69 ? 69.150 43.811 67.613 1.00 40.77 37 GLY D O 1
ATOM 6849 N N . ASP D 1 70 ? 69.222 45.551 66.177 1.00 40.83 38 ASP D N 1
ATOM 6850 C CA . ASP D 1 70 ? 70.556 45.243 65.677 1.00 40.99 38 ASP D CA 1
ATOM 6851 C C . ASP D 1 70 ? 71.638 45.851 66.544 1.00 40.94 38 ASP D C 1
ATOM 6852 O O . ASP D 1 70 ? 71.950 47.039 66.448 1.00 40.63 38 ASP D O 1
ATOM 6857 N N . ALA D 1 71 ? 72.210 44.988 67.380 1.00 41.25 39 ALA D N 1
ATOM 6858 C CA . ALA D 1 71 ? 73.301 45.322 68.285 1.00 41.40 39 ALA D CA 1
ATOM 6859 C C . ALA D 1 71 ? 74.586 45.782 67.569 1.00 41.48 39 ALA D C 1
ATOM 6860 O O . ALA D 1 71 ? 75.498 46.311 68.215 1.00 41.39 39 ALA D O 1
ATOM 6862 N N . PHE D 1 72 ? 74.650 45.592 66.248 1.00 41.31 40 PHE D N 1
ATOM 6863 C CA . PHE D 1 72 ? 75.896 45.793 65.499 1.00 41.21 40 PHE D CA 1
ATOM 6864 C C . PHE D 1 72 ? 75.871 46.937 64.484 1.00 41.24 40 PHE D C 1
ATOM 6865 O O . PHE D 1 72 ? 76.925 47.445 64.085 1.00 41.23 40 PHE D O 1
ATOM 6873 N N . GLY D 1 73 ? 74.666 47.321 64.066 1.00 41.29 41 GLY D N 1
ATOM 6874 C CA . GLY D 1 73 ? 74.472 48.416 63.116 1.00 41.29 41 GLY D CA 1
ATOM 6875 C C . GLY D 1 73 ? 74.953 48.085 61.718 1.00 41.19 41 GLY D C 1
ATOM 6876 O O . GLY D 1 73 ? 75.540 48.923 61.042 1.00 41.24 41 GLY D O 1
ATOM 6877 N N . GLU D 1 74 ? 74.700 46.861 61.274 1.00 41.18 42 GLU D N 1
ATOM 6878 C CA . GLU D 1 74 ? 75.203 46.423 59.974 1.00 41.26 42 GLU D CA 1
ATOM 6879 C C . GLU D 1 74 ? 74.108 46.263 58.918 1.00 41.14 42 GLU D C 1
ATOM 6880 O O . GLU D 1 74 ? 74.378 45.825 57.804 1.00 41.20 42 GLU D O 1
ATOM 6886 N N . GLY D 1 75 ? 72.876 46.629 59.269 1.00 41.11 43 GLY D N 1
ATOM 6887 C CA . GLY D 1 75 ? 71.770 46.622 58.310 1.00 41.00 43 GLY D CA 1
ATOM 6888 C C . GLY D 1 75 ? 71.731 47.961 57.605 1.00 41.21 43 GLY D C 1
ATOM 6889 O O . GLY D 1 75 ? 72.693 48.731 57.676 1.00 41.03 43 GLY D O 1
ATOM 6890 N N . TYR D 1 76 ? 70.625 48.258 56.929 1.00 41.34 44 TYR D N 1
ATOM 6891 C CA . TYR D 1 76 ? 70.527 49.539 56.221 1.00 41.59 44 TYR D CA 1
ATOM 6892 C C . TYR D 1 76 ? 69.329 50.392 56.664 1.00 41.21 44 TYR D C 1
ATOM 6893 O O . TYR D 1 76 ? 68.285 49.857 57.042 1.00 41.47 44 TYR D O 1
ATOM 6902 N N . PRO D 1 77 ? 69.491 51.725 56.634 1.00 41.09 45 PRO D N 1
ATOM 6903 C CA . PRO D 1 77 ? 68.518 52.637 57.234 1.00 41.07 45 PRO D CA 1
ATOM 6904 C C . PRO D 1 77 ? 67.066 52.204 57.038 1.00 41.09 45 PRO D C 1
ATOM 6905 O O . PRO D 1 77 ? 66.341 52.044 58.017 1.00 41.15 45 PRO D O 1
ATOM 6909 N N . ALA D 1 78 ? 66.673 51.985 55.785 1.00 41.16 46 ALA D N 1
ATOM 6910 C CA . ALA D 1 78 ? 65.286 51.705 55.417 1.00 40.85 46 ALA D CA 1
ATOM 6911 C C . ALA D 1 78 ? 64.709 50.467 56.096 1.00 40.89 46 ALA D C 1
ATOM 6912 O O . ALA D 1 78 ? 63.493 50.350 56.234 1.00 40.84 46 ALA D O 1
ATOM 6914 N N . ASP D 1 79 ? 65.570 49.541 56.518 1.00 41.01 47 ASP D N 1
ATOM 6915 C CA . ASP D 1 79 ? 65.096 48.369 57.263 1.00 41.19 47 ASP D CA 1
ATOM 6916 C C . ASP D 1 79 ? 64.678 48.680 58.706 1.00 40.91 47 ASP D C 1
ATOM 6917 O O . ASP D 1 79 ? 63.881 47.948 59.295 1.00 40.59 47 ASP D O 1
ATOM 6922 N N . GLY D 1 80 ? 65.198 49.782 59.248 1.00 40.75 48 GLY D N 1
ATOM 6923 C CA . GLY D 1 80 ? 64.793 50.270 60.564 1.00 41.01 48 GLY D CA 1
ATOM 6924 C C . GLY D 1 80 ? 65.029 49.246 61.657 1.00 41.03 48 GLY D C 1
ATOM 6925 O O . GLY D 1 80 ? 64.149 48.986 62.487 1.00 41.22 48 GLY D O 1
ATOM 6926 N N . GLU D 1 81 ? 66.220 48.654 61.634 1.00 40.90 49 GLU D N 1
ATOM 6927 C CA . GLU D 1 81 ? 66.623 47.641 62.602 1.00 40.72 49 GLU D CA 1
ATOM 6928 C C . GLU D 1 81 ? 67.156 48.259 63.903 1.00 40.73 49 GLU D C 1
ATOM 6929 O O . GLU D 1 81 ? 67.425 47.555 64.871 1.00 40.57 49 GLU D O 1
ATOM 6935 N N . THR D 1 82 ? 67.296 49.582 63.917 1.00 40.80 50 THR D N 1
ATOM 6936 C CA . THR D 1 82 ? 67.632 50.321 65.130 1.00 40.85 50 THR D CA 1
ATOM 6937 C C . THR D 1 82 ? 66.491 51.302 65.458 1.00 40.91 50 THR D C 1
ATOM 6938 O O . THR D 1 82 ? 65.687 51.626 64.577 1.00 40.86 50 THR D O 1
ATOM 6942 N N . PRO D 1 83 ? 66.409 51.777 66.721 1.00 40.91 51 PRO D N 1
ATOM 6943 C CA . PRO D 1 83 ? 67.282 51.458 67.853 1.00 40.72 51 PRO D CA 1
ATOM 6944 C C . PRO D 1 83 ? 67.015 50.101 68.513 1.00 40.67 51 PRO D C 1
ATOM 6945 O O . PRO D 1 83 ? 65.883 49.599 68.499 1.00 40.43 51 PRO D O 1
ATOM 6949 N N . VAL D 1 84 ? 68.072 49.513 69.070 1.00 40.62 52 VAL D N 1
ATOM 6950 C CA . VAL D 1 84 ? 67.931 48.404 70.003 1.00 40.56 52 VAL D CA 1
ATOM 6951 C C . VAL D 1 84 ? 67.033 48.921 71.123 1.00 40.62 52 VAL D C 1
ATOM 6952 O O . VAL D 1 84 ? 67.231 50.025 71.642 1.00 40.37 52 VAL D O 1
ATOM 6956 N N . HIS D 1 85 ? 66.018 48.142 71.464 1.00 40.61 53 HIS D N 1
ATOM 6957 C CA . HIS D 1 85 ? 65.054 48.573 72.464 1.00 40.56 53 HIS D CA 1
ATOM 6958 C C . HIS D 1 85 ? 64.597 47.398 73.311 1.00 40.53 53 HIS D C 1
ATOM 6959 O O . HIS D 1 85 ? 64.470 46.278 72.819 1.00 39.94 53 HIS D O 1
ATOM 6966 N N . THR D 1 86 ? 64.375 47.673 74.595 1.00 40.60 54 THR D N 1
ATOM 6967 C CA . THR D 1 86 ? 63.895 46.681 75.550 1.00 40.50 54 THR D CA 1
ATOM 6968 C C . THR D 1 86 ? 62.419 46.386 75.307 1.00 40.38 54 THR D C 1
ATOM 6969 O O . THR D 1 86 ? 61.581 47.284 75.294 1.00 40.21 54 THR D O 1
ATOM 6973 N N . VAL D 1 87 ? 62.118 45.116 75.090 1.00 40.34 55 VAL D N 1
ATOM 6974 C CA . VAL D 1 87 ? 60.754 44.667 74.907 1.00 40.46 55 VAL D CA 1
ATOM 6975 C C . VAL D 1 87 ? 60.483 43.648 75.995 1.00 40.60 55 VAL D C 1
ATOM 6976 O O . VAL D 1 87 ? 61.344 42.815 76.308 1.00 40.25 55 VAL D O 1
ATOM 6980 N N . ARG D 1 88 ? 59.302 43.730 76.596 1.00 40.60 56 ARG D N 1
ATOM 6981 C CA . ARG D 1 88 ? 58.890 42.707 77.535 1.00 40.71 56 ARG D CA 1
ATOM 6982 C C . ARG D 1 88 ? 57.731 41.903 76.965 1.00 40.60 56 ARG D C 1
ATOM 6983 O O . ARG D 1 88 ? 56.701 42.450 76.575 1.00 40.37 56 ARG D O 1
ATOM 6991 N N . LEU D 1 89 ? 57.935 40.594 76.915 1.00 40.67 57 LEU D N 1
ATOM 6992 C CA . LEU D 1 89 ? 56.963 39.655 76.372 1.00 40.73 57 LEU D CA 1
ATOM 6993 C C . LEU D 1 89 ? 56.273 38.869 77.477 1.00 40.70 57 LEU D C 1
ATOM 6994 O O . LEU D 1 89 ? 56.907 38.445 78.440 1.00 40.61 57 LEU D O 1
ATOM 6999 N N . ARG D 1 90 ? 54.971 38.677 77.316 1.00 40.84 58 ARG D N 1
ATOM 7000 C CA . ARG D 1 90 ? 54.222 37.712 78.110 1.00 40.90 58 ARG D CA 1
ATOM 7001 C C . ARG D 1 90 ? 54.534 36.324 77.565 1.00 40.75 58 ARG D C 1
ATOM 7002 O O . ARG D 1 90 ? 54.956 36.207 76.417 1.00 40.65 58 ARG D O 1
ATOM 7010 N N . PRO D 1 91 ? 54.354 35.271 78.389 1.00 40.68 59 PRO D N 1
ATOM 7011 C CA . PRO D 1 91 ? 54.539 33.902 77.909 1.00 40.64 59 PRO D CA 1
ATOM 7012 C C . PRO D 1 91 ? 53.729 33.590 76.653 1.00 40.65 59 PRO D C 1
ATOM 7013 O O . PRO D 1 91 ? 52.607 34.068 76.497 1.00 40.66 59 PRO D O 1
ATOM 7017 N N . PHE D 1 92 ? 54.310 32.788 75.768 1.00 40.64 60 PHE D N 1
ATOM 7018 C CA . PHE D 1 92 ? 53.666 32.425 74.508 1.00 40.69 60 PHE D CA 1
ATOM 7019 C C . PHE D 1 92 ? 54.212 31.093 74.007 1.00 40.90 60 PHE D C 1
ATOM 7020 O O . PHE D 1 92 ? 55.217 30.585 74.525 1.00 40.71 60 PHE D O 1
ATOM 7028 N N . HIS D 1 93 ? 53.528 30.528 73.015 1.00 40.88 61 HIS D N 1
ATOM 7029 C CA . HIS D 1 93 ? 53.969 29.305 72.358 1.00 41.02 61 HIS D CA 1
ATOM 7030 C C . HIS D 1 93 ? 54.429 29.639 70.936 1.00 40.96 61 HIS D C 1
ATOM 7031 O O . HIS D 1 93 ? 53.907 30.563 70.316 1.00 41.02 61 HIS D O 1
ATOM 7038 N N . ILE D 1 94 ? 55.418 28.906 70.436 1.00 40.94 62 ILE D N 1
ATOM 7039 C CA . ILE D 1 94 ? 55.897 29.090 69.067 1.00 40.74 62 ILE D CA 1
ATOM 7040 C C . ILE D 1 94 ? 56.309 27.755 68.461 1.00 40.95 62 ILE D C 1
ATOM 7041 O O . ILE D 1 94 ? 56.905 26.916 69.142 1.00 40.93 62 ILE D O 1
ATOM 7046 N N . ASP D 1 95 ? 55.971 27.569 67.184 1.00 40.87 63 ASP D N 1
ATOM 7047 C CA . ASP D 1 95 ? 56.324 26.369 66.433 1.00 40.99 63 ASP D CA 1
ATOM 7048 C C . ASP D 1 95 ? 57.835 26.152 66.483 1.00 41.01 63 ASP D C 1
ATOM 7049 O O . ASP D 1 95 ? 58.608 27.091 66.265 1.00 40.72 63 ASP D O 1
ATOM 7054 N N . GLU D 1 96 ? 58.256 24.922 66.770 1.00 40.86 64 GLU D N 1
ATOM 7055 C CA . GLU D 1 96 ? 59.676 24.572 66.730 1.00 41.36 64 GLU D CA 1
ATOM 7056 C C . GLU D 1 96 ? 60.242 24.614 65.296 1.00 41.21 64 GLU D C 1
ATOM 7057 O O . GLU D 1 96 ? 61.423 24.925 65.090 1.00 41.67 64 GLU D O 1
ATOM 7063 N N . THR D 1 97 ? 59.384 24.326 64.317 1.00 40.94 65 THR D N 1
ATOM 7064 C CA . THR D 1 97 ? 59.754 24.335 62.899 1.00 40.66 65 THR D CA 1
ATOM 7065 C C . THR D 1 97 ? 58.825 25.255 62.091 1.00 40.72 65 THR D C 1
ATOM 7066 O O . THR D 1 97 ? 57.758 25.656 62.570 1.00 40.50 65 THR D O 1
ATOM 7070 N N . ALA D 1 98 ? 59.245 25.604 60.876 1.00 40.78 66 ALA D N 1
ATOM 7071 C CA . ALA D 1 98 ? 58.345 26.217 59.911 1.00 40.78 66 ALA D CA 1
ATOM 7072 C C . ALA D 1 98 ? 57.275 25.181 59.546 1.00 40.86 66 ALA D C 1
ATOM 7073 O O . ALA D 1 98 ? 57.501 23.964 59.678 1.00 40.43 66 ALA D O 1
ATOM 7075 N N . VAL D 1 99 ? 56.108 25.666 59.121 1.00 40.67 67 VAL D N 1
ATOM 7076 C CA . VAL D 1 99 ? 55.010 24.790 58.725 1.00 40.62 67 VAL D CA 1
ATOM 7077 C C . VAL D 1 99 ? 55.446 23.993 57.495 1.00 40.71 67 VAL D C 1
ATOM 7078 O O . VAL D 1 99 ? 55.893 24.563 56.496 1.00 40.64 67 VAL D O 1
ATOM 7082 N N . THR D 1 100 ? 55.346 22.673 57.600 1.00 40.65 68 THR D N 1
ATOM 7083 C CA . THR D 1 100 ? 55.820 21.768 56.572 1.00 40.53 68 THR D CA 1
ATOM 7084 C C . THR D 1 100 ? 54.785 21.583 55.468 1.00 40.78 68 THR D C 1
ATOM 7085 O O . THR D 1 100 ? 53.611 21.958 55.627 1.00 40.71 68 THR D O 1
ATOM 7089 N N . ASN D 1 101 ? 55.230 20.998 54.356 1.00 40.60 69 ASN D N 1
ATOM 7090 C CA . ASN D 1 101 ? 54.340 20.581 53.279 1.00 40.65 69 ASN D CA 1
ATOM 7091 C C . ASN D 1 101 ? 53.238 19.644 53.777 1.00 40.59 69 ASN D C 1
ATOM 7092 O O . ASN D 1 101 ? 52.061 19.833 53.456 1.00 40.49 69 ASN D O 1
ATOM 7097 N N . ALA D 1 102 ? 53.623 18.650 54.574 1.00 40.44 70 ALA D N 1
ATOM 7098 C CA . ALA D 1 102 ? 52.678 17.659 55.062 1.00 40.67 70 ALA D CA 1
ATOM 7099 C C . ALA D 1 102 ? 51.550 18.318 55.855 1.00 40.63 70 ALA D C 1
ATOM 7100 O O . ALA D 1 102 ? 50.383 18.036 55.618 1.00 40.56 70 ALA D O 1
ATOM 7102 N N . ARG D 1 103 ? 51.908 19.219 56.770 1.00 40.65 71 ARG D N 1
ATOM 7103 C CA . ARG D 1 103 ? 50.917 19.877 57.612 1.00 40.87 71 ARG D CA 1
ATOM 7104 C C . ARG D 1 103 ? 49.996 20.817 56.843 1.00 40.75 71 ARG D C 1
ATOM 7105 O O . ARG D 1 103 ? 48.790 20.832 57.085 1.00 40.75 71 ARG D O 1
ATOM 7113 N N . PHE D 1 104 ? 50.561 21.579 55.905 1.00 40.76 72 PHE D N 1
ATOM 7114 C CA . PHE D 1 104 ? 49.767 22.482 55.071 1.00 40.71 72 PHE D CA 1
ATOM 7115 C C . PHE D 1 104 ? 48.784 21.715 54.181 1.00 40.70 72 PHE D C 1
ATOM 7116 O O . PHE D 1 104 ? 47.670 22.176 53.942 1.00 40.52 72 PHE D O 1
ATOM 7124 N N . ALA D 1 105 ? 49.208 20.547 53.699 1.00 40.73 73 ALA D N 1
ATOM 7125 C CA . ALA D 1 105 ? 48.364 19.680 52.879 1.00 40.84 73 ALA D CA 1
ATOM 7126 C C . ALA D 1 105 ? 47.131 19.186 53.637 1.00 41.02 73 ALA D C 1
ATOM 7127 O O . ALA D 1 105 ? 46.064 19.000 53.040 1.00 41.12 73 ALA D O 1
ATOM 7129 N N . ALA D 1 106 ? 47.270 18.978 54.948 1.00 41.12 74 ALA D N 1
ATOM 7130 C CA . ALA D 1 106 ? 46.127 18.574 55.781 1.00 41.07 74 ALA D CA 1
ATOM 7131 C C . ALA D 1 106 ? 45.121 19.726 55.886 1.00 40.99 74 ALA D C 1
ATOM 7132 O O . ALA D 1 106 ? 43.907 19.510 55.799 1.00 40.80 74 ALA D O 1
ATOM 7134 N N . PHE D 1 107 ? 45.649 20.943 56.046 1.00 40.78 75 PHE D N 1
ATOM 7135 C CA . PHE D 1 107 ? 44.857 22.175 56.062 1.00 40.75 75 PHE D CA 1
ATOM 7136 C C . PHE D 1 107 ? 44.036 22.382 54.779 1.00 40.88 75 PHE D C 1
ATOM 7137 O O . PHE D 1 107 ? 42.842 22.679 54.852 1.00 40.86 75 PHE D O 1
ATOM 7145 N N . VAL D 1 108 ? 44.670 22.222 53.616 1.00 40.92 76 VAL D N 1
ATOM 7146 C CA . VAL D 1 108 ? 43.973 22.360 52.331 1.00 40.78 76 VAL D CA 1
ATOM 7147 C C . VAL D 1 108 ? 42.933 21.254 52.141 1.00 40.92 76 VAL D C 1
ATOM 7148 O O . VAL D 1 108 ? 41.811 21.515 51.684 1.00 40.73 76 VAL D O 1
ATOM 7152 N N . LYS D 1 109 ? 43.298 20.025 52.508 1.00 40.98 77 LYS D N 1
ATOM 7153 C CA . LYS D 1 109 ? 42.384 18.883 52.389 1.00 40.98 77 LYS D CA 1
ATOM 7154 C C . LYS D 1 109 ? 41.106 19.105 53.198 1.00 40.99 77 LYS D C 1
ATOM 7155 O O . LYS D 1 109 ? 39.997 18.824 52.718 1.00 40.96 77 LYS D O 1
ATOM 7161 N N . ALA D 1 110 ? 41.267 19.626 54.414 1.00 40.92 78 ALA D N 1
ATOM 7162 C CA . ALA D 1 110 ? 40.146 19.853 55.323 1.00 40.97 78 ALA D CA 1
ATOM 7163 C C . ALA D 1 110 ? 39.263 21.040 54.933 1.00 40.91 78 ALA D C 1
ATOM 7164 O O . ALA D 1 110 ? 38.055 21.001 55.148 1.00 40.93 78 ALA D O 1
ATOM 7166 N N . THR D 1 111 ? 39.865 22.074 54.347 1.00 40.77 79 THR D N 1
ATOM 7167 C CA . THR D 1 111 ? 39.184 23.359 54.137 1.00 40.65 79 THR D CA 1
ATOM 7168 C C . THR D 1 111 ? 38.855 23.689 52.680 1.00 40.67 79 THR D C 1
ATOM 7169 O O . THR D 1 111 ? 38.001 24.541 52.412 1.00 40.38 79 THR D O 1
ATOM 7173 N N . GLY D 1 112 ? 39.550 23.040 51.748 1.00 40.68 80 GLY D N 1
ATOM 7174 C CA . GLY D 1 112 ? 39.449 23.379 50.325 1.00 40.76 80 GLY D CA 1
ATOM 7175 C C . GLY D 1 112 ? 40.081 24.724 49.988 1.00 40.77 80 GLY D C 1
ATOM 7176 O O . GLY D 1 112 ? 39.824 25.283 48.923 1.00 40.73 80 GLY D O 1
ATOM 7177 N N . HIS D 1 113 ? 40.909 25.236 50.901 1.00 40.70 81 HIS D N 1
ATOM 7178 C CA . HIS D 1 113 ? 41.587 26.527 50.745 1.00 40.67 81 HIS D CA 1
ATOM 7179 C C . HIS D 1 113 ? 42.342 26.643 49.419 1.00 40.69 81 HIS D C 1
ATOM 7180 O O . HIS D 1 113 ? 43.097 25.744 49.036 1.00 40.39 81 HIS D O 1
ATOM 7187 N N . VAL D 1 114 ? 42.114 27.746 48.713 1.00 40.87 82 VAL D N 1
ATOM 7188 C CA . VAL D 1 114 ? 42.909 28.057 47.522 1.00 41.00 82 VAL D CA 1
ATOM 7189 C C . VAL D 1 114 ? 43.855 29.230 47.802 1.00 40.79 82 VAL D C 1
ATOM 7190 O O . VAL D 1 114 ? 43.425 30.324 48.182 1.00 40.77 82 VAL D O 1
ATOM 7194 N N . THR D 1 115 ? 45.148 28.978 47.625 1.00 40.62 83 THR D N 1
ATOM 7195 C CA . THR D 1 115 ? 46.179 29.963 47.922 1.00 40.39 83 THR D CA 1
ATOM 7196 C C . THR D 1 115 ? 46.111 31.148 46.961 1.00 40.58 83 THR D C 1
ATOM 7197 O O . THR D 1 115 ? 45.549 31.049 45.862 1.00 40.21 83 THR D O 1
ATOM 7201 N N . ASP D 1 116 ? 46.682 32.273 47.380 1.00 40.70 84 ASP D N 1
ATOM 7202 C CA . ASP D 1 116 ? 46.728 33.462 46.528 1.00 40.96 84 ASP D CA 1
ATOM 7203 C C . ASP D 1 116 ? 47.476 33.183 45.217 1.00 40.76 84 ASP D C 1
ATOM 7204 O O . ASP D 1 116 ? 47.101 33.707 44.169 1.00 40.30 84 ASP D O 1
ATOM 7209 N N . ALA D 1 117 ? 48.506 32.333 45.283 1.00 40.85 85 ALA D N 1
ATOM 7210 C CA . ALA D 1 117 ? 49.230 31.881 44.090 1.00 40.59 85 ALA D CA 1
ATOM 7211 C C . ALA D 1 117 ? 48.313 31.234 43.039 1.00 40.63 85 ALA D C 1
ATOM 7212 O O . ALA D 1 117 ? 48.416 31.536 41.853 1.00 40.53 85 ALA D O 1
ATOM 7214 N N . GLU D 1 118 ? 47.417 30.357 43.482 1.00 40.64 86 GLU D N 1
ATOM 7215 C CA . GLU D 1 118 ? 46.473 29.676 42.600 1.00 40.77 86 GLU D CA 1
ATOM 7216 C C . GLU D 1 118 ? 45.406 30.610 42.023 1.00 40.82 86 GLU D C 1
ATOM 7217 O O . GLU D 1 118 ? 44.950 30.421 40.893 1.00 40.76 86 GLU D O 1
ATOM 7223 N N . ARG D 1 119 ? 45.012 31.612 42.799 1.00 40.88 87 ARG D N 1
ATOM 7224 C CA . ARG D 1 119 ? 44.067 32.620 42.327 1.00 41.00 87 ARG D CA 1
ATOM 7225 C C . ARG D 1 119 ? 44.749 33.474 41.266 1.00 40.96 87 ARG D C 1
ATOM 7226 O O . ARG D 1 119 ? 44.206 33.686 40.182 1.00 40.76 87 ARG D O 1
ATOM 7234 N N . PHE D 1 120 ? 45.952 33.941 41.595 1.00 40.94 88 PHE D N 1
ATOM 7235 C CA . PHE D 1 120 ? 46.741 34.784 40.710 1.00 40.99 88 PHE D CA 1
ATOM 7236 C C . PHE D 1 120 ? 47.130 34.040 39.428 1.00 40.80 88 PHE D C 1
ATOM 7237 O O . PHE D 1 120 ? 47.204 34.639 38.357 1.00 40.76 88 PHE D O 1
ATOM 7245 N N . GLY D 1 121 ? 47.353 32.733 39.548 1.00 40.49 89 GLY D N 1
ATOM 7246 C CA . GLY D 1 121 ? 47.659 31.884 38.406 1.00 40.43 89 GLY D CA 1
ATOM 7247 C C . GLY D 1 121 ? 49.141 31.629 38.209 1.00 40.49 89 GLY D C 1
ATOM 7248 O O . GLY D 1 121 ? 49.522 30.798 37.392 1.00 40.61 89 GLY D O 1
ATOM 7249 N N . SER D 1 122 ? 49.978 32.352 38.949 1.00 40.53 90 SER D N 1
ATOM 7250 C CA . SER D 1 122 ? 51.436 32.173 38.892 1.00 40.52 90 SER D CA 1
ATOM 7251 C C . SER D 1 122 ? 52.096 32.555 40.214 1.00 40.62 90 SER D C 1
ATOM 7252 O O . SER D 1 122 ? 51.460 33.151 41.089 1.00 40.68 90 SER D O 1
ATOM 7255 N N . SER D 1 123 ? 53.371 32.203 40.354 1.00 40.47 91 SER D N 1
ATOM 7256 C CA . SER D 1 123 ? 54.167 32.578 41.523 1.00 40.44 91 SER D CA 1
ATOM 7257 C C . SER D 1 123 ? 55.654 32.625 41.154 1.00 40.35 91 SER D C 1
ATOM 7258 O O . SER D 1 123 ? 56.057 32.113 40.101 1.00 39.91 91 SER D O 1
ATOM 7261 N N . ALA D 1 124 ? 56.451 33.247 42.022 1.00 40.14 92 ALA D N 1
ATOM 7262 C CA . ALA D 1 124 ? 57.863 33.503 41.750 1.00 40.30 92 ALA D CA 1
ATOM 7263 C C . ALA D 1 124 ? 58.743 32.305 42.090 1.00 40.11 92 ALA D C 1
ATOM 7264 O O . ALA D 1 124 ? 58.741 31.825 43.220 1.00 39.52 92 ALA D O 1
ATOM 7266 N N . VAL D 1 125 ? 59.478 31.830 41.088 1.00 40.44 93 VAL D N 1
ATOM 7267 C CA . VAL D 1 125 ? 60.420 30.719 41.226 1.00 40.44 93 VAL D CA 1
ATOM 7268 C C . VAL D 1 125 ? 61.824 31.191 40.846 1.00 40.61 93 VAL D C 1
ATOM 7269 O O . VAL D 1 125 ? 62.007 31.835 39.813 1.00 40.56 93 VAL D O 1
ATOM 7273 N N . PHE D 1 126 ? 62.812 30.868 41.676 1.00 40.37 94 PHE D N 1
ATOM 7274 C CA . PHE D 1 126 ? 64.197 31.224 41.375 1.00 40.54 94 PHE D CA 1
ATOM 7275 C C . PHE D 1 126 ? 64.677 30.540 40.088 1.00 40.50 94 PHE D C 1
ATOM 7276 O O . PHE D 1 126 ? 64.461 29.340 39.894 1.00 40.29 94 PHE D O 1
ATOM 7284 N N . HIS D 1 127 ? 65.322 31.312 39.214 1.00 40.57 95 HIS D N 1
ATOM 7285 C CA . HIS D 1 127 ? 65.650 30.849 37.855 1.00 40.76 95 HIS D CA 1
ATOM 7286 C C . HIS D 1 127 ? 66.305 29.458 37.745 1.00 40.91 95 HIS D C 1
ATOM 7287 O O . HIS D 1 127 ? 65.970 28.687 36.847 1.00 41.07 95 HIS D O 1
ATOM 7294 N N . LEU D 1 128 ? 67.215 29.136 38.660 1.00 41.07 96 LEU D N 1
ATOM 7295 C CA . LEU D 1 128 ? 67.998 27.896 38.564 1.00 41.35 96 LEU D CA 1
ATOM 7296 C C . LEU D 1 128 ? 67.167 26.628 38.758 1.00 41.39 96 LEU D C 1
ATOM 7297 O O . LEU D 1 128 ? 67.562 25.555 38.297 1.00 41.32 96 LEU D O 1
ATOM 7302 N N . VAL D 1 129 ? 66.028 26.745 39.440 1.00 41.20 97 VAL D N 1
ATOM 7303 C CA . VAL D 1 129 ? 65.254 25.559 39.799 1.00 41.18 97 VAL D CA 1
ATOM 7304 C C . VAL D 1 129 ? 63.948 25.386 39.030 1.00 41.26 97 VAL D C 1
ATOM 7305 O O . VAL D 1 129 ? 63.207 24.438 39.295 1.00 41.53 97 VAL D O 1
ATOM 7309 N N . VAL D 1 130 ? 63.669 26.290 38.089 1.00 41.21 98 VAL D N 1
ATOM 7310 C CA . VAL D 1 130 ? 62.429 26.228 37.307 1.00 41.11 98 VAL D CA 1
ATOM 7311 C C . VAL D 1 130 ? 62.273 24.881 36.599 1.00 41.21 98 VAL D C 1
ATOM 7312 O O . VAL D 1 130 ? 63.184 24.424 35.892 1.00 41.23 98 VAL D O 1
ATOM 7316 N N . ALA D 1 131 ? 61.120 24.250 36.827 1.00 41.13 99 ALA D N 1
ATOM 7317 C CA . ALA D 1 131 ? 60.756 22.966 36.224 1.00 41.11 99 ALA D CA 1
ATOM 7318 C C . ALA D 1 131 ? 59.412 23.152 35.541 1.00 41.20 99 ALA D C 1
ATOM 7319 O O . ALA D 1 131 ? 58.363 22.772 36.073 1.00 41.40 99 ALA D O 1
ATOM 7321 N N . ALA D 1 132 ? 59.447 23.761 34.362 1.00 41.16 100 ALA D N 1
ATOM 7322 C CA . ALA D 1 132 ? 58.229 24.193 33.690 1.00 41.19 100 ALA D CA 1
ATOM 7323 C C . ALA D 1 132 ? 58.424 24.216 32.180 1.00 41.34 100 ALA D C 1
ATOM 7324 O O . ALA D 1 132 ? 59.548 24.420 31.707 1.00 41.49 100 ALA D O 1
ATOM 7326 N N . PRO D 1 133 ? 57.334 23.986 31.414 1.00 41.36 101 PRO D N 1
ATOM 7327 C CA . PRO D 1 133 ? 57.397 24.233 29.981 1.00 41.28 101 PRO D CA 1
ATOM 7328 C C . PRO D 1 133 ? 57.682 25.707 29.718 1.00 41.40 101 PRO D C 1
ATOM 7329 O O . PRO D 1 133 ? 57.479 26.549 30.608 1.00 41.52 101 PRO D O 1
ATOM 7333 N N . ASP D 1 134 ? 58.164 26.005 28.515 1.00 41.31 102 ASP D N 1
ATOM 7334 C CA . ASP D 1 134 ? 58.454 27.377 28.113 1.00 41.48 102 ASP D CA 1
ATOM 7335 C C . ASP D 1 134 ? 57.199 28.244 28.170 1.00 41.31 102 ASP D C 1
ATOM 7336 O O . ASP D 1 134 ? 57.250 29.403 28.587 1.00 41.36 102 ASP D O 1
ATOM 7341 N N . ALA D 1 135 ? 56.080 27.657 27.755 1.00 41.29 103 ALA D N 1
ATOM 7342 C CA . ALA D 1 135 ? 54.778 28.312 27.769 1.00 41.08 103 ALA D CA 1
ATOM 7343 C C . ALA D 1 135 ? 54.423 28.918 29.131 1.00 41.07 103 ALA D C 1
ATOM 7344 O O . ALA D 1 135 ? 53.813 29.990 29.202 1.00 41.07 103 ALA D O 1
ATOM 7346 N N . ASP D 1 136 ? 54.823 28.236 30.204 1.00 41.06 104 ASP D N 1
ATOM 7347 C CA . ASP D 1 136 ? 54.474 28.646 31.561 1.00 40.97 104 ASP D CA 1
ATOM 7348 C C . ASP D 1 136 ? 55.411 29.683 32.145 1.00 41.02 104 ASP D C 1
ATOM 7349 O O . ASP D 1 136 ? 55.146 30.224 33.214 1.00 40.95 104 ASP D O 1
ATOM 7354 N N . VAL D 1 137 ? 56.506 29.969 31.448 1.00 41.19 105 VAL D N 1
ATOM 7355 C CA . VAL D 1 137 ? 57.391 31.049 31.880 1.00 41.20 105 VAL D CA 1
ATOM 7356 C C . VAL D 1 137 ? 56.779 32.343 31.373 1.00 41.15 105 VAL D C 1
ATOM 7357 O O . VAL D 1 137 ? 56.670 32.547 30.169 1.00 41.26 105 VAL D O 1
ATOM 7361 N N . LEU D 1 138 ? 56.353 33.198 32.297 1.00 41.08 106 LEU D N 1
ATOM 7362 C CA . LEU D 1 138 ? 55.652 34.422 31.928 1.00 41.31 106 LEU D CA 1
ATOM 7363 C C . LEU D 1 138 ? 56.616 35.582 31.729 1.00 41.43 106 LEU D C 1
ATOM 7364 O O . LEU D 1 138 ? 56.338 36.520 30.977 1.00 41.63 106 LEU D O 1
ATOM 7369 N N . GLY D 1 139 ? 57.757 35.497 32.404 1.00 41.55 107 GLY D N 1
ATOM 7370 C CA . GLY D 1 139 ? 58.718 36.583 32.455 1.00 41.61 107 GLY D CA 1
ATOM 7371 C C . GLY D 1 139 ? 59.459 36.507 33.775 1.00 41.77 107 GLY D C 1
ATOM 7372 O O . GLY D 1 139 ? 59.373 35.498 34.485 1.00 42.24 107 GLY D O 1
ATOM 7373 N N . SER D 1 140 ? 60.191 37.568 34.104 1.00 41.59 108 SER D N 1
ATOM 7374 C CA . SER D 1 140 ? 60.917 37.638 35.366 1.00 41.35 108 SER D CA 1
ATOM 7375 C C . SER D 1 140 ? 60.675 38.978 36.039 1.00 41.39 108 SER D C 1
ATOM 7376 O O . SER D 1 140 ? 60.295 39.938 35.378 1.00 41.66 108 SER D O 1
ATOM 7379 N N . ALA D 1 141 ? 60.879 39.034 37.354 1.00 41.53 109 ALA D N 1
ATOM 7380 C CA . ALA D 1 141 ? 60.710 40.278 38.109 1.00 41.62 109 ALA D CA 1
ATOM 7381 C C . ALA D 1 141 ? 61.653 41.361 37.586 1.00 41.84 109 ALA D C 1
ATOM 7382 O O . ALA D 1 141 ? 62.844 41.104 37.364 1.00 42.31 109 ALA D O 1
ATOM 7384 N N . ALA D 1 142 ? 61.115 42.562 37.374 1.00 41.75 110 ALA D N 1
ATOM 7385 C CA . ALA D 1 142 ? 61.853 43.633 36.693 1.00 41.81 110 ALA D CA 1
ATOM 7386 C C . ALA D 1 142 ? 63.127 44.085 37.427 1.00 41.86 110 ALA D C 1
ATOM 7387 O O . ALA D 1 142 ? 64.172 44.309 36.795 1.00 42.39 110 ALA D O 1
ATOM 7389 N N . GLY D 1 143 ? 63.034 44.237 38.744 1.00 41.70 111 GLY D N 1
ATOM 7390 C CA . GLY D 1 143 ? 64.179 44.669 39.539 1.00 41.96 111 GLY D CA 1
ATOM 7391 C C . GLY D 1 143 ? 65.096 43.529 39.954 1.00 41.98 111 GLY D C 1
ATOM 7392 O O . GLY D 1 143 ? 66.242 43.760 40.345 1.00 42.47 111 GLY D O 1
ATOM 7393 N N . ALA D 1 144 ? 64.591 42.300 39.858 1.00 41.80 112 ALA D N 1
ATOM 7394 C CA . ALA D 1 144 ? 65.313 41.099 40.280 1.00 41.36 112 ALA D CA 1
ATOM 7395 C C . ALA D 1 144 ? 65.109 39.985 39.250 1.00 41.24 112 ALA D C 1
ATOM 7396 O O . ALA D 1 144 ? 64.232 39.137 39.424 1.00 41.56 112 ALA D O 1
ATOM 7398 N N . PRO D 1 145 ? 65.909 39.986 38.166 1.00 41.20 113 PRO D N 1
ATOM 7399 C CA . PRO D 1 145 ? 65.659 39.062 37.049 1.00 41.06 113 PRO D CA 1
ATOM 7400 C C . PRO D 1 145 ? 65.919 37.571 37.325 1.00 40.85 113 PRO D C 1
ATOM 7401 O O . PRO D 1 145 ? 65.579 36.730 36.493 1.00 40.67 113 PRO D O 1
ATOM 7405 N N . TRP D 1 146 ? 66.504 37.248 38.474 1.00 40.84 114 TRP D N 1
ATOM 7406 C CA . TRP D 1 146 ? 66.672 35.849 38.883 1.00 40.86 114 TRP D CA 1
ATOM 7407 C C . TRP D 1 146 ? 65.354 35.221 39.365 1.00 40.84 114 TRP D C 1
ATOM 7408 O O . TRP D 1 146 ? 65.255 34.008 39.509 1.00 41.03 114 TRP D O 1
ATOM 7419 N N . TRP D 1 147 ? 64.350 36.057 39.620 1.00 40.90 115 TRP D N 1
ATOM 7420 C CA . TRP D 1 147 ? 63.021 35.589 39.992 1.00 40.78 115 TRP D CA 1
ATOM 7421 C C . TRP D 1 147 ? 62.140 35.481 38.765 1.00 40.95 115 TRP D C 1
ATOM 7422 O O . TRP D 1 147 ? 61.893 36.476 38.083 1.00 41.16 115 TRP D O 1
ATOM 7433 N N . ILE D 1 148 ? 61.669 34.270 38.491 1.00 40.86 116 ILE D N 1
ATOM 7434 C CA . ILE D 1 148 ? 60.868 33.997 37.299 1.00 40.80 116 ILE D CA 1
ATOM 7435 C C . ILE D 1 148 ? 59.403 33.817 37.697 1.00 40.83 116 ILE D C 1
ATOM 7436 O O . ILE D 1 148 ? 59.093 33.094 38.641 1.00 40.74 116 ILE D O 1
ATOM 7441 N N . ASN D 1 149 ? 58.510 34.493 36.984 1.00 40.97 117 ASN D N 1
ATOM 7442 C CA . ASN D 1 149 ? 57.084 34.291 37.171 1.00 40.97 117 ASN D CA 1
ATOM 7443 C C . ASN D 1 149 ? 56.618 33.068 36.397 1.00 40.67 117 ASN D C 1
ATOM 7444 O O . ASN D 1 149 ? 56.641 33.054 35.166 1.00 40.34 117 ASN D O 1
ATOM 7449 N N . VAL D 1 150 ? 56.224 32.031 37.131 1.00 40.62 118 VAL D N 1
ATOM 7450 C CA . VAL D 1 150 ? 55.880 30.737 36.531 1.00 40.72 118 VAL D CA 1
ATOM 7451 C C . VAL D 1 150 ? 54.392 30.394 36.712 1.00 40.82 118 VAL D C 1
ATOM 7452 O O . VAL D 1 150 ? 53.904 30.270 37.839 1.00 40.79 118 VAL D O 1
ATOM 7456 N N . ARG D 1 151 ? 53.685 30.235 35.599 1.00 40.68 119 ARG D N 1
ATOM 7457 C CA . ARG D 1 151 ? 52.290 29.813 35.622 1.00 40.95 119 ARG D CA 1
ATOM 7458 C C . ARG D 1 151 ? 52.153 28.439 36.281 1.00 41.09 119 ARG D C 1
ATOM 7459 O O . ARG D 1 151 ? 52.895 27.507 35.954 1.00 40.92 119 ARG D O 1
ATOM 7467 N N . GLY D 1 152 ? 51.209 28.322 37.213 1.00 41.07 120 GLY D N 1
ATOM 7468 C CA . GLY D 1 152 ? 50.927 27.045 37.864 1.00 41.01 120 GLY D CA 1
ATOM 7469 C C . GLY D 1 152 ? 51.877 26.685 38.990 1.00 41.13 120 GLY D C 1
ATOM 7470 O O . GLY D 1 152 ? 51.712 25.644 39.625 1.00 41.52 120 GLY D O 1
ATOM 7471 N N . ALA D 1 153 ? 52.880 27.528 39.239 1.00 40.77 121 ALA D N 1
ATOM 7472 C CA . ALA D 1 153 ? 53.739 27.350 40.400 1.00 40.59 121 ALA D CA 1
ATOM 7473 C C . ALA D 1 153 ? 52.972 27.748 41.663 1.00 40.70 121 ALA D C 1
ATOM 7474 O O . ALA D 1 153 ? 52.468 28.873 41.772 1.00 40.15 121 ALA D O 1
ATOM 7476 N N . HIS D 1 154 ? 52.876 26.806 42.599 1.00 40.50 122 HIS D N 1
ATOM 7477 C CA . HIS D 1 154 ? 52.192 27.025 43.860 1.00 40.53 122 HIS D CA 1
ATOM 7478 C C . HIS D 1 154 ? 52.730 25.995 44.850 1.00 40.50 122 HIS D C 1
ATOM 7479 O O . HIS D 1 154 ? 53.666 25.261 44.521 1.00 40.45 122 HIS D O 1
ATOM 7486 N N . TRP D 1 155 ? 52.164 25.944 46.053 1.00 40.43 123 TRP D N 1
ATOM 7487 C CA . TRP D 1 155 ? 52.699 25.078 47.111 1.00 40.53 123 TRP D CA 1
ATOM 7488 C C . TRP D 1 155 ? 52.906 23.608 46.705 1.00 40.67 123 TRP D C 1
ATOM 7489 O O . TRP D 1 155 ? 53.930 23.025 47.046 1.00 40.63 123 TRP D O 1
ATOM 7500 N N . ARG D 1 156 ? 51.958 23.025 45.969 1.00 40.74 124 ARG D N 1
ATOM 7501 C CA . ARG D 1 156 ? 52.068 21.626 45.529 1.00 41.08 124 ARG D CA 1
ATOM 7502 C C . ARG D 1 156 ? 53.152 21.411 44.466 1.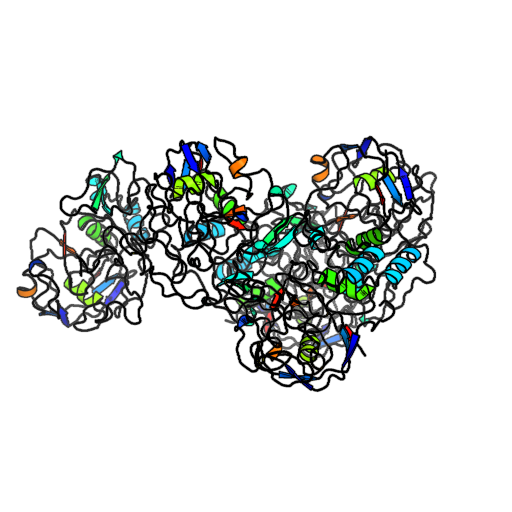00 41.05 124 ARG D C 1
ATOM 7503 O O . ARG D 1 156 ? 53.703 20.303 44.332 1.00 41.07 124 ARG D O 1
ATOM 7511 N N . ARG D 1 157 ? 53.411 22.458 43.684 1.00 40.82 125 ARG D N 1
ATOM 7512 C CA . ARG D 1 157 ? 54.344 22.392 42.559 1.00 40.83 125 ARG D CA 1
ATOM 7513 C C . ARG D 1 157 ? 55.251 23.631 42.584 1.00 40.68 125 ARG D C 1
ATOM 7514 O O . ARG D 1 157 ? 55.086 24.558 41.782 1.00 40.44 125 ARG D O 1
ATOM 7522 N N . PRO D 1 158 ? 56.207 23.654 43.529 1.00 40.76 126 PRO D N 1
ATOM 7523 C CA . PRO D 1 158 ? 56.963 24.859 43.889 1.00 40.81 126 PRO D CA 1
ATOM 7524 C C . PRO D 1 158 ? 57.946 25.379 42.834 1.00 40.92 126 PRO D C 1
ATOM 7525 O O . PRO D 1 158 ? 58.477 26.492 42.978 1.00 40.78 126 PRO D O 1
ATOM 7529 N N . GLU D 1 159 ? 58.189 24.584 41.797 1.00 41.12 127 GLU D N 1
ATOM 7530 C CA . GLU D 1 159 ? 59.123 24.956 40.742 1.00 41.26 127 GLU D CA 1
ATOM 7531 C C . GLU D 1 159 ? 58.439 25.062 39.389 1.00 41.40 127 GLU D C 1
ATOM 7532 O O . GLU D 1 159 ? 59.056 25.484 38.409 1.00 41.88 127 GLU D O 1
ATOM 7538 N N . GLY D 1 160 ? 57.158 24.699 39.342 1.00 41.28 128 GLY D N 1
ATOM 7539 C CA . GLY D 1 160 ? 56.394 24.690 38.099 1.00 40.93 128 GLY D CA 1
ATOM 7540 C C . GLY D 1 160 ? 55.661 23.376 37.940 1.00 41.01 128 GLY D C 1
ATOM 7541 O O . GLY D 1 160 ? 55.788 22.488 38.787 1.00 41.14 128 GLY D O 1
ATOM 7542 N N . ALA D 1 161 ? 54.911 23.246 36.844 1.00 41.05 129 ALA D N 1
ATOM 7543 C CA . ALA D 1 161 ? 54.055 22.077 36.582 1.00 41.09 129 ALA D CA 1
ATOM 7544 C C . ALA D 1 161 ? 54.798 20.735 36.523 1.00 41.24 129 ALA D C 1
ATOM 7545 O O . ALA D 1 161 ? 54.186 19.672 36.691 1.00 41.57 129 ALA D O 1
ATOM 7547 N N . ARG D 1 162 ? 56.104 20.789 36.282 1.00 41.01 130 ARG D N 1
ATOM 7548 C CA . ARG D 1 162 ? 56.923 19.587 36.175 1.00 41.11 130 ARG D CA 1
ATOM 7549 C C . ARG D 1 162 ? 57.665 19.327 37.480 1.00 41.18 130 ARG D C 1
ATOM 7550 O O . ARG D 1 162 ? 58.777 18.800 37.481 1.00 41.74 130 ARG D O 1
ATOM 7558 N N . SER D 1 163 ? 57.060 19.727 38.593 1.00 41.25 131 SER D N 1
ATOM 7559 C CA . SER D 1 163 ? 57.616 19.452 39.916 1.00 40.90 131 SER D CA 1
ATOM 7560 C C . SER D 1 163 ? 56.514 19.010 40.864 1.00 40.89 131 SER D C 1
ATOM 7561 O O . SER D 1 163 ? 55.324 19.182 40.578 1.00 40.63 131 SER D O 1
ATOM 7564 N N . ASP D 1 164 ? 56.914 18.415 41.984 1.00 40.91 132 ASP D N 1
ATOM 7565 C CA . ASP D 1 164 ? 55.965 18.001 43.013 1.00 40.99 132 ASP D CA 1
ATOM 7566 C C . ASP D 1 164 ? 56.644 17.930 44.370 1.00 40.87 132 ASP D C 1
ATOM 7567 O O . ASP D 1 164 ? 57.867 18.042 44.464 1.00 41.01 132 ASP D O 1
ATOM 7572 N N . ILE D 1 165 ? 55.851 17.749 45.420 1.00 40.92 133 ILE D N 1
ATOM 7573 C CA . ILE D 1 165 ? 56.369 17.745 46.787 1.00 40.88 133 ILE D CA 1
ATOM 7574 C C . ILE D 1 165 ? 56.270 16.367 47.439 1.00 40.95 133 ILE D C 1
ATOM 7575 O O . ILE D 1 165 ? 56.377 16.239 48.654 1.00 40.77 133 ILE D O 1
ATOM 7580 N N . THR D 1 166 ? 56.079 15.339 46.616 1.00 41.18 134 THR D N 1
ATOM 7581 C CA . THR D 1 166 ? 55.903 13.977 47.110 1.00 41.50 134 THR D CA 1
ATOM 7582 C C . THR D 1 166 ? 57.107 13.488 47.912 1.00 41.33 134 THR D C 1
ATOM 7583 O O . THR D 1 166 ? 56.947 12.713 48.847 1.00 41.64 134 THR D O 1
ATOM 7587 N N . GLY D 1 167 ? 58.301 13.958 47.555 1.00 41.43 135 GLY D N 1
ATOM 7588 C CA . GLY D 1 167 ? 59.526 13.596 48.275 1.00 41.23 135 GLY D CA 1
ATOM 7589 C C . GLY D 1 167 ? 59.972 14.641 49.283 1.00 41.26 135 GLY D C 1
ATOM 7590 O O . GLY D 1 167 ? 61.054 14.535 49.863 1.00 41.36 135 GLY D O 1
ATOM 7591 N N . ARG D 1 168 ? 59.123 15.643 49.507 1.00 41.17 136 ARG D N 1
ATOM 7592 C CA . ARG D 1 168 ? 59.434 16.735 50.423 1.00 40.93 136 ARG D CA 1
ATOM 7593 C C . ARG D 1 168 ? 58.323 17.041 51.451 1.00 40.84 136 ARG D C 1
ATOM 7594 O O . ARG D 1 168 ? 57.961 18.214 51.640 1.00 40.42 136 ARG D O 1
ATOM 7602 N N . PRO D 1 169 ? 57.793 15.996 52.132 1.00 40.64 137 PRO D N 1
ATOM 7603 C CA . PRO D 1 169 ? 56.710 16.252 53.076 1.00 40.66 137 PRO D CA 1
ATOM 7604 C C . PRO D 1 169 ? 57.164 17.091 54.263 1.00 40.72 137 PRO D C 1
ATOM 7605 O O . PRO D 1 169 ? 56.368 17.861 54.816 1.00 40.31 137 PRO D O 1
ATOM 7609 N N . ASN D 1 170 ? 58.432 16.942 54.642 1.00 40.79 138 ASN D N 1
ATOM 7610 C CA . ASN D 1 170 ? 58.982 17.660 55.784 1.00 41.09 138 ASN D CA 1
ATOM 7611 C C . ASN D 1 170 ? 59.826 18.882 55.435 1.00 40.89 138 ASN D C 1
ATOM 7612 O O . ASN D 1 170 ? 60.543 19.411 56.291 1.00 40.97 138 ASN D O 1
ATOM 7617 N N . HIS D 1 171 ? 59.738 19.333 54.185 1.00 40.64 139 HIS D N 1
ATOM 7618 C CA . HIS D 1 171 ? 60.241 20.653 53.812 1.00 40.63 139 HIS D CA 1
ATOM 7619 C C . HIS D 1 171 ? 59.205 21.716 54.181 1.00 40.60 139 HIS D C 1
ATOM 7620 O O . HIS D 1 171 ? 58.024 21.396 54.313 1.00 40.38 139 HIS D O 1
ATOM 7627 N N . PRO D 1 172 ? 59.642 22.979 54.373 1.00 40.60 140 PRO D N 1
ATOM 7628 C CA . PRO D 1 172 ? 58.662 24.031 54.661 1.00 40.52 140 PRO D CA 1
ATOM 7629 C C . PRO D 1 172 ? 57.799 24.315 53.433 1.00 40.59 140 PRO D C 1
ATOM 7630 O O . PRO D 1 172 ? 58.306 24.320 52.308 1.00 40.36 140 PRO D O 1
ATOM 7634 N N . VAL D 1 173 ? 56.503 24.529 53.651 1.00 40.52 141 VAL D N 1
ATOM 7635 C CA . VAL D 1 173 ? 55.605 24.932 52.572 1.00 40.20 141 VAL D CA 1
ATOM 7636 C C . VAL D 1 173 ? 56.035 26.318 52.064 1.00 40.48 141 VAL D C 1
ATOM 7637 O O . VAL D 1 173 ? 56.408 27.193 52.864 1.00 40.35 141 VAL D O 1
ATOM 7641 N N . VAL D 1 174 ? 56.039 26.493 50.742 1.00 40.25 142 VAL D N 1
ATOM 7642 C CA . VAL D 1 174 ? 56.355 27.789 50.134 1.00 40.25 142 VAL D CA 1
ATOM 7643 C C . VAL D 1 174 ? 55.230 28.202 49.183 1.00 40.36 142 VAL D C 1
ATOM 7644 O O . VAL D 1 174 ? 54.231 27.485 49.063 1.00 39.82 142 VAL D O 1
ATOM 7648 N N . HIS D 1 175 ? 55.393 29.347 48.519 1.00 40.22 143 HIS D N 1
ATOM 7649 C CA . HIS D 1 175 ? 54.330 29.948 47.703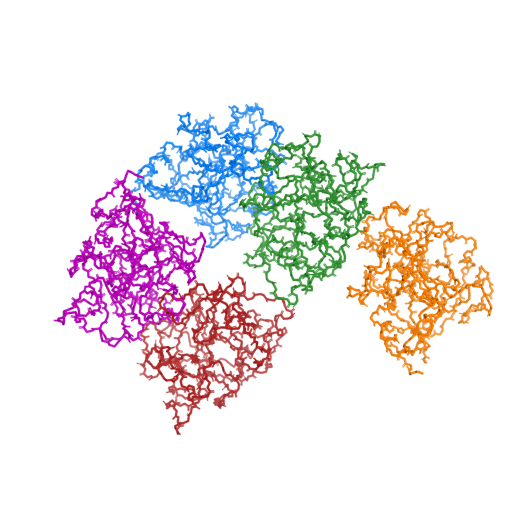 1.00 40.49 143 HIS D CA 1
ATOM 7650 C C . HIS D 1 175 ? 53.062 30.185 48.516 1.00 40.50 143 HIS D C 1
ATOM 7651 O O . HIS D 1 175 ? 51.955 29.995 48.034 1.00 40.51 143 HIS D O 1
ATOM 7658 N N . VAL D 1 176 ? 53.253 30.607 49.760 1.00 40.78 144 VAL D N 1
ATOM 7659 C CA . VAL D 1 176 ? 52.160 30.883 50.669 1.00 40.75 144 VAL D CA 1
ATOM 7660 C C . VAL D 1 176 ? 52.204 32.359 51.035 1.00 40.84 144 VAL D C 1
ATOM 7661 O O . VAL D 1 176 ? 53.235 32.880 51.470 1.00 40.99 144 VAL D O 1
ATOM 7665 N N . SER D 1 177 ? 51.087 33.040 50.824 1.00 40.87 145 SER D N 1
ATOM 7666 C CA . SER D 1 177 ? 50.993 34.454 51.138 1.00 40.79 145 SER D CA 1
ATOM 7667 C C . SER D 1 177 ? 50.772 34.650 52.634 1.00 40.86 145 SER D C 1
ATOM 7668 O O . SER D 1 177 ? 50.565 33.685 53.382 1.00 40.53 145 SER D O 1
ATOM 7671 N N . TRP D 1 178 ? 50.807 35.907 53.064 1.00 40.98 146 TRP D N 1
ATOM 7672 C CA . TRP D 1 178 ? 50.469 36.255 54.434 1.00 40.84 146 TRP D CA 1
ATOM 7673 C C . TRP D 1 178 ? 49.050 35.802 54.739 1.00 40.83 146 TRP D C 1
ATOM 7674 O O . TRP D 1 178 ? 48.762 35.365 55.851 1.00 41.04 146 TRP D O 1
ATOM 7685 N N . ASN D 1 179 ? 48.177 35.903 53.736 1.00 40.84 147 ASN D N 1
ATOM 7686 C CA . ASN D 1 179 ? 46.777 35.505 53.861 1.00 40.75 147 ASN D CA 1
ATOM 7687 C C . ASN D 1 179 ? 46.629 34.000 54.060 1.00 40.82 147 ASN D C 1
ATOM 7688 O O . ASN D 1 179 ? 45.828 33.556 54.887 1.00 40.40 147 ASN D O 1
ATOM 7693 N N . ASP D 1 180 ? 47.417 33.232 53.304 1.00 40.87 148 ASP D N 1
ATOM 7694 C CA . ASP D 1 180 ? 47.439 31.767 53.402 1.00 40.79 148 ASP D CA 1
ATOM 7695 C C . ASP D 1 180 ? 47.970 31.324 54.765 1.00 40.79 148 ASP D C 1
ATOM 7696 O O . ASP D 1 180 ? 47.429 30.401 55.381 1.00 40.65 148 ASP D O 1
ATOM 7701 N N . ALA D 1 181 ? 49.040 31.988 55.206 1.00 40.84 149 ALA D N 1
ATOM 7702 C CA . ALA D 1 181 ? 49.670 31.752 56.506 1.00 40.67 149 ALA D CA 1
ATOM 7703 C C . ALA D 1 181 ? 48.694 32.028 57.664 1.00 40.82 149 ALA D C 1
ATOM 7704 O O . ALA D 1 181 ? 48.516 31.183 58.551 1.00 40.56 149 ALA D O 1
ATOM 7706 N N . THR D 1 182 ? 48.084 33.216 57.645 1.00 40.64 150 THR D N 1
ATOM 7707 C CA . THR D 1 182 ? 47.044 33.605 58.603 1.00 40.93 150 THR D CA 1
ATOM 7708 C C . THR D 1 182 ? 45.880 32.592 58.605 1.00 40.91 150 THR D C 1
ATOM 7709 O O . THR D 1 182 ? 45.429 32.163 59.669 1.00 40.88 150 THR D O 1
ATOM 7713 N N . ALA D 1 183 ? 45.421 32.198 57.417 1.00 40.90 151 ALA D N 1
ATOM 7714 C CA . ALA D 1 183 ? 44.330 31.224 57.290 1.00 40.98 151 ALA D CA 1
ATOM 7715 C C . ALA D 1 183 ? 44.705 29.834 57.808 1.00 41.04 151 ALA D C 1
ATOM 7716 O O . ALA D 1 183 ? 43.872 29.161 58.422 1.00 41.07 151 ALA D O 1
ATOM 7718 N N . TYR D 1 184 ? 45.946 29.404 57.557 1.00 41.00 152 TYR D N 1
ATOM 7719 C CA . TYR D 1 184 ? 46.411 28.109 58.067 1.00 40.86 152 TYR D CA 1
ATOM 7720 C C . TYR D 1 184 ? 46.394 28.080 59.588 1.00 40.86 152 TYR D C 1
ATOM 7721 O O . TYR D 1 184 ? 45.886 27.123 60.188 1.00 40.64 152 TYR D O 1
ATOM 7730 N N . ALA D 1 185 ? 46.978 29.121 60.189 1.00 40.78 153 ALA D N 1
ATOM 7731 C CA . ALA D 1 185 ? 47.111 29.249 61.638 1.00 40.85 153 ALA D CA 1
ATOM 7732 C C . ALA D 1 185 ? 45.748 29.233 62.299 1.00 41.17 153 ALA D C 1
ATOM 7733 O O . ALA D 1 185 ? 45.519 28.466 63.241 1.00 41.74 153 ALA D O 1
ATOM 7735 N N . ARG D 1 186 ? 44.847 30.075 61.794 1.00 41.11 154 ARG D N 1
ATOM 7736 C CA . ARG D 1 186 ? 43.461 30.094 62.239 1.00 41.13 154 ARG D CA 1
ATOM 7737 C C . ARG D 1 186 ? 42.905 28.671 62.333 1.00 41.09 154 ARG D C 1
ATOM 7738 O O . ARG D 1 186 ? 42.463 28.242 63.400 1.00 41.41 154 ARG D O 1
ATOM 7746 N N . TRP D 1 187 ? 42.957 27.939 61.223 1.00 41.09 155 TRP D N 1
ATOM 7747 C CA . TRP D 1 187 ? 42.449 26.569 61.162 1.00 40.96 155 TRP D CA 1
ATOM 7748 C C . TRP D 1 187 ? 43.171 25.636 62.140 1.00 41.12 155 TRP D C 1
ATOM 7749 O O . TRP D 1 187 ? 42.544 24.758 62.744 1.00 41.07 155 TRP D O 1
ATOM 7760 N N . ALA D 1 188 ? 44.482 25.834 62.289 1.00 40.91 156 ALA D N 1
ATOM 7761 C CA . ALA D 1 188 ? 45.317 24.949 63.104 1.00 40.91 156 ALA D CA 1
ATOM 7762 C C . ALA D 1 188 ? 45.166 25.182 64.612 1.00 40.97 156 ALA D C 1
ATOM 7763 O O . ALA D 1 188 ? 45.753 24.454 65.414 1.00 41.04 156 ALA D O 1
ATOM 7765 N N . GLY D 1 189 ? 44.380 26.191 64.987 1.00 40.86 157 GLY D N 1
ATOM 7766 C CA . GLY D 1 189 ? 44.177 26.543 66.392 1.00 40.72 157 GLY D CA 1
ATOM 7767 C C . GLY D 1 189 ? 45.317 27.396 66.903 1.00 40.78 157 GLY D C 1
ATOM 7768 O O . GLY D 1 189 ? 45.627 27.392 68.100 1.00 40.69 157 GLY D O 1
ATOM 7769 N N . LYS D 1 190 ? 45.936 28.135 65.984 1.00 40.62 158 LYS D N 1
ATOM 7770 C CA . LYS D 1 190 ? 47.118 28.936 66.283 1.00 40.72 158 LYS D CA 1
ATOM 7771 C C . LYS D 1 190 ? 47.007 30.351 65.696 1.00 40.80 158 LYS D C 1
ATOM 7772 O O . LYS D 1 190 ? 45.935 30.786 65.257 1.00 40.56 158 LYS D O 1
ATOM 7778 N N . ARG D 1 191 ? 48.126 31.065 65.703 1.00 40.77 159 ARG D N 1
ATOM 7779 C CA . ARG D 1 191 ? 48.212 32.385 65.101 1.00 40.81 159 ARG D CA 1
ATOM 7780 C C . ARG D 1 191 ? 49.622 32.542 64.574 1.00 40.80 159 ARG D C 1
ATOM 7781 O O . ARG D 1 191 ? 50.449 31.649 64.746 1.00 40.70 159 ARG D O 1
ATOM 7789 N N . LEU D 1 192 ? 49.891 33.667 63.925 1.00 40.76 160 LEU D N 1
ATOM 7790 C CA . LEU D 1 192 ? 51.249 34.013 63.547 1.00 40.80 160 LEU D CA 1
ATOM 7791 C C . LEU D 1 192 ? 51.921 34.697 64.734 1.00 40.81 160 LEU D C 1
ATOM 7792 O O . LEU D 1 192 ? 51.239 35.329 65.547 1.00 40.90 160 LEU D O 1
ATOM 7797 N N . PRO D 1 193 ? 53.258 34.572 64.846 1.00 40.69 161 PRO D N 1
ATOM 7798 C CA . PRO D 1 193 ? 53.973 35.308 65.884 1.00 40.69 161 PRO D CA 1
ATOM 7799 C C . PRO D 1 193 ? 54.038 36.785 65.531 1.00 40.52 161 PRO D C 1
ATOM 7800 O O . PRO D 1 193 ? 54.004 37.136 64.352 1.00 40.25 161 PRO D O 1
ATOM 7804 N N . THR D 1 194 ? 54.137 37.639 66.541 1.00 40.52 162 THR D N 1
ATOM 7805 C CA . THR D 1 194 ? 54.523 39.021 66.300 1.00 40.49 162 THR D CA 1
ATOM 7806 C C . THR D 1 194 ? 56.002 39.033 65.940 1.00 40.48 162 THR D C 1
ATOM 7807 O O . THR D 1 194 ? 56.722 38.052 66.187 1.00 40.12 162 THR D O 1
ATOM 7811 N N . GLU D 1 195 ? 56.461 40.143 65.374 1.00 40.48 163 GLU D N 1
ATOM 7812 C CA . GLU D 1 195 ? 57.881 40.323 65.106 1.00 40.58 163 GLU D CA 1
ATOM 7813 C C . GLU D 1 195 ? 58.730 40.213 66.389 1.00 40.57 163 GLU D C 1
ATOM 7814 O O . GLU D 1 195 ? 59.781 39.573 66.379 1.00 40.62 163 GLU D O 1
ATOM 7820 N N . ALA D 1 196 ? 58.263 40.818 67.485 1.00 40.25 164 ALA D N 1
ATOM 7821 C CA . ALA D 1 196 ? 58.993 40.775 68.762 1.00 40.34 164 ALA D CA 1
ATOM 7822 C C . ALA D 1 196 ? 59.163 39.347 69.288 1.00 40.26 164 ALA D C 1
ATOM 7823 O O . ALA D 1 196 ? 60.247 38.971 69.746 1.00 39.95 164 ALA D O 1
ATOM 7825 N N . GLU D 1 197 ? 58.082 38.571 69.213 1.00 40.52 165 GLU D N 1
ATOM 7826 C CA . GLU D 1 197 ? 58.088 37.164 69.612 1.00 40.88 165 GLU D CA 1
ATOM 7827 C C . GLU D 1 197 ? 59.048 36.368 68.748 1.00 40.85 165 GLU D C 1
ATOM 7828 O O . GLU D 1 197 ? 59.778 35.513 69.248 1.00 41.11 165 GLU D O 1
ATOM 7834 N N . TRP D 1 198 ? 59.047 36.658 67.449 1.00 40.80 166 TRP D N 1
ATOM 7835 C CA . TRP D 1 198 ? 59.897 35.938 66.516 1.00 40.76 166 TRP D CA 1
ATOM 7836 C C . TRP D 1 198 ? 61.374 36.136 66.851 1.00 40.83 166 TRP D C 1
ATOM 7837 O O . TRP D 1 198 ? 62.108 35.157 66.997 1.00 40.84 166 TRP D O 1
ATOM 7848 N N . GLU D 1 199 ? 61.806 37.393 66.987 1.00 40.85 167 GLU D N 1
ATOM 7849 C CA . GLU D 1 199 ? 63.207 37.674 67.326 1.00 40.79 167 GLU D CA 1
ATOM 7850 C C . GLU D 1 199 ? 63.627 37.104 68.687 1.00 41.11 167 GLU D C 1
ATOM 7851 O O . GLU D 1 199 ? 64.693 36.492 68.793 1.00 41.58 167 GLU D O 1
ATOM 7857 N N . TYR D 1 200 ? 62.800 37.300 69.717 1.00 41.12 168 TYR D N 1
ATOM 7858 C CA . TYR D 1 200 ? 63.070 36.720 71.039 1.00 40.97 168 TYR D CA 1
ATOM 7859 C C . TYR D 1 200 ? 63.293 35.214 70.939 1.00 40.90 168 TYR D C 1
ATOM 7860 O O . TYR D 1 200 ? 64.273 34.684 71.469 1.00 40.78 168 TYR D O 1
ATOM 7869 N N . ALA D 1 201 ? 62.389 34.536 70.236 1.00 40.90 169 ALA D N 1
ATOM 7870 C CA . ALA D 1 201 ? 62.442 33.082 70.103 1.00 40.81 169 ALA D CA 1
ATOM 7871 C C . ALA D 1 201 ? 63.664 32.638 69.286 1.00 40.99 169 ALA D C 1
ATOM 7872 O O . ALA D 1 201 ? 64.346 31.664 69.643 1.00 41.13 169 ALA D O 1
ATOM 7874 N N . ALA D 1 202 ? 63.931 33.364 68.198 1.00 40.79 170 ALA D N 1
ATOM 7875 C CA . ALA D 1 202 ? 65.089 33.105 67.345 1.00 40.77 170 ALA D CA 1
ATOM 7876 C C . ALA D 1 202 ? 66.433 33.326 68.049 1.00 40.51 170 ALA D C 1
ATOM 7877 O O . ALA D 1 202 ? 67.393 32.615 67.771 1.00 40.33 170 ALA D O 1
ATOM 7879 N N . ARG D 1 203 ? 66.508 34.315 68.935 1.00 40.52 171 ARG D N 1
ATOM 7880 C CA . ARG D 1 203 ? 67.757 34.606 69.653 1.00 40.38 171 ARG D CA 1
ATOM 7881 C C . ARG D 1 203 ? 68.187 33.458 70.575 1.00 40.36 171 ARG D C 1
ATOM 7882 O O . ARG D 1 203 ? 69.362 33.335 70.935 1.00 40.10 171 ARG D O 1
ATOM 7890 N N . GLY D 1 204 ? 67.230 32.610 70.934 1.00 40.33 172 GLY D N 1
ATOM 7891 C CA . GLY D 1 204 ? 67.518 31.362 71.635 1.00 40.35 172 GLY D CA 1
ATOM 7892 C C . GLY D 1 204 ? 68.037 31.567 73.041 1.00 40.54 172 GLY D C 1
ATOM 7893 O O . GLY D 1 204 ? 68.805 30.758 73.539 1.00 40.72 172 GLY D O 1
ATOM 7894 N N . GLY D 1 205 ? 67.620 32.658 73.682 1.00 40.61 173 GLY D N 1
ATOM 7895 C CA . GLY D 1 205 ? 68.029 32.951 75.053 1.00 40.51 173 GLY D CA 1
ATOM 7896 C C . GLY D 1 205 ? 69.384 33.622 75.184 1.00 40.66 173 GLY D C 1
ATOM 7897 O O . GLY D 1 205 ? 69.809 33.956 76.291 1.00 40.48 173 GLY D O 1
ATOM 7898 N N . LEU D 1 206 ? 70.069 33.811 74.058 1.00 40.69 174 LEU D N 1
ATOM 7899 C CA . LEU D 1 206 ? 71.334 34.545 74.034 1.00 40.64 174 LEU D CA 1
ATOM 7900 C C . LEU D 1 206 ? 71.066 36.035 73.861 1.00 40.54 174 LEU D C 1
ATOM 7901 O O . LEU D 1 206 ? 70.100 36.422 73.195 1.00 40.39 174 LEU D O 1
ATOM 7906 N N . ALA D 1 207 ? 71.922 36.861 74.458 1.00 40.49 175 ALA D N 1
ATOM 7907 C CA . ALA D 1 207 ? 71.756 38.313 74.415 1.00 40.51 175 ALA D CA 1
ATOM 7908 C C . ALA D 1 207 ? 72.672 38.961 73.389 1.00 40.54 175 ALA D C 1
ATOM 7909 O O . ALA D 1 207 ? 73.855 38.633 73.309 1.00 40.54 175 ALA D O 1
ATOM 7911 N N . GLY D 1 208 ? 72.104 39.872 72.602 1.00 40.79 176 GLY D N 1
ATOM 7912 C CA . GLY D 1 208 ? 72.838 40.682 71.629 1.00 40.87 176 GLY D CA 1
ATOM 7913 C C . GLY D 1 208 ? 73.821 39.985 70.702 1.00 40.94 176 GLY D C 1
ATOM 7914 O O . GLY D 1 208 ? 74.861 40.555 70.371 1.00 41.13 176 GLY D O 1
ATOM 7915 N N . ARG D 1 209 ? 73.509 38.761 70.280 1.00 40.66 177 ARG D N 1
ATOM 7916 C CA . ARG D 1 209 ? 74.347 38.062 69.300 1.00 40.70 177 ARG D CA 1
ATOM 7917 C C . ARG D 1 209 ? 73.978 38.446 67.866 1.00 40.66 177 ARG D C 1
ATOM 7918 O O . ARG D 1 209 ? 72.870 38.922 67.606 1.00 40.71 177 ARG D O 1
ATOM 7926 N N . ARG D 1 210 ? 74.910 38.236 66.940 1.00 40.75 178 ARG D N 1
ATOM 7927 C CA . ARG D 1 210 ? 74.645 38.485 65.525 1.00 40.74 178 ARG D CA 1
ATOM 7928 C C . ARG D 1 210 ? 73.658 37.466 64.960 1.00 40.58 178 ARG D C 1
ATOM 7929 O O . ARG D 1 210 ? 72.759 37.825 64.198 1.00 40.28 178 ARG D O 1
ATOM 7937 N N . TYR D 1 211 ? 73.823 36.203 65.346 1.00 40.48 179 TYR D N 1
ATOM 7938 C CA . TYR D 1 211 ? 72.961 35.128 64.853 1.00 40.56 179 TYR D CA 1
ATOM 7939 C C . TYR D 1 211 ? 72.294 34.380 65.997 1.00 40.42 179 TYR D C 1
ATOM 7940 O O . TYR D 1 211 ? 72.617 34.598 67.166 1.00 40.32 179 TYR D O 1
ATOM 7949 N N . ALA D 1 212 ? 71.366 33.496 65.640 1.00 40.35 180 ALA D N 1
ATOM 7950 C CA . ALA D 1 212 ? 70.664 32.620 66.583 1.00 40.62 180 ALA D CA 1
ATOM 7951 C C . ALA D 1 212 ? 71.592 31.865 67.545 1.00 40.55 180 ALA D C 1
ATOM 7952 O O . ALA D 1 212 ? 71.250 31.694 68.715 1.00 40.47 180 ALA D O 1
ATOM 7954 N N . TRP D 1 213 ? 72.759 31.450 67.046 1.00 40.47 181 TRP D N 1
ATOM 7955 C CA . TRP D 1 213 ? 73.744 30.641 67.800 1.00 40.76 181 TRP D CA 1
ATOM 7956 C C . TRP D 1 213 ? 74.961 31.414 68.343 1.00 40.78 181 TRP D C 1
ATOM 7957 O O . TRP D 1 213 ? 75.820 30.829 69.006 1.00 40.96 181 TRP D O 1
ATOM 7968 N N . GLY D 1 214 ? 75.060 32.706 68.039 1.00 40.83 182 GLY D N 1
ATOM 7969 C CA . GLY D 1 214 ? 76.230 33.488 68.430 1.00 40.63 182 GLY D CA 1
ATOM 7970 C C . GLY D 1 214 ? 76.708 34.414 67.327 1.00 40.75 182 GLY D C 1
ATOM 7971 O O . GLY D 1 214 ? 75.959 34.721 66.406 1.00 40.58 182 GLY D O 1
ATOM 7972 N N . ASP D 1 215 ? 77.963 34.849 67.412 1.00 40.82 183 ASP D N 1
ATOM 7973 C CA . ASP D 1 215 ? 78.456 35.934 66.559 1.00 40.80 183 ASP D CA 1
ATOM 7974 C C . ASP D 1 215 ? 79.126 35.501 65.246 1.00 40.78 183 ASP D C 1
ATOM 7975 O O . ASP D 1 215 ? 79.178 36.287 64.301 1.00 40.44 183 ASP D O 1
ATOM 7980 N N . GLU D 1 216 ? 79.639 34.270 65.188 1.00 40.95 184 GLU D N 1
ATOM 7981 C CA . GLU D 1 216 ? 80.284 33.771 63.963 1.00 41.25 184 GLU D CA 1
ATOM 7982 C C . GLU D 1 216 ? 79.297 33.018 63.081 1.00 41.12 184 GLU D C 1
ATOM 7983 O O . GLU D 1 216 ? 78.485 32.238 63.581 1.00 41.61 184 GLU D O 1
ATOM 7989 N N . LEU D 1 217 ? 79.367 33.252 61.772 1.00 40.95 185 LEU D N 1
ATOM 7990 C CA . LEU D 1 217 ? 78.447 32.605 60.835 1.00 40.74 185 LEU D CA 1
ATOM 7991 C C . LEU D 1 217 ? 78.648 31.093 60.774 1.00 40.80 185 LEU D C 1
ATOM 7992 O O . LEU D 1 217 ? 77.684 30.326 60.834 1.00 40.64 185 LEU D O 1
ATOM 7997 N N . THR D 1 218 ? 79.900 30.672 60.632 1.00 40.94 186 THR D N 1
ATOM 7998 C CA . THR D 1 218 ? 80.227 29.255 60.605 1.00 40.97 186 THR D CA 1
ATOM 7999 C C . THR D 1 218 ? 81.219 28.949 61.716 1.00 40.99 186 THR D C 1
ATOM 8000 O O . THR D 1 218 ? 82.435 28.914 61.485 1.00 41.05 186 THR D O 1
ATOM 8004 N N . PRO D 1 219 ? 80.705 28.736 62.937 1.00 40.96 187 PRO D N 1
ATOM 8005 C CA . PRO D 1 219 ? 81.598 28.446 64.048 1.00 41.17 187 PRO D CA 1
ATOM 8006 C C . PRO D 1 219 ? 82.249 27.079 63.837 1.00 41.45 187 PRO D C 1
ATOM 8007 O O . PRO D 1 219 ? 81.563 26.105 63.506 1.00 41.95 187 PRO D O 1
ATOM 8011 N N . GLY D 1 220 ? 83.569 27.033 63.977 1.00 41.37 188 GLY D N 1
ATOM 8012 C CA . GLY D 1 220 ? 84.345 25.824 63.715 1.00 41.38 188 GLY D CA 1
ATOM 8013 C C . GLY D 1 220 ? 84.351 25.424 62.250 1.00 41.40 188 GLY D C 1
ATOM 8014 O O . GLY D 1 220 ? 84.598 24.266 61.930 1.00 41.67 188 GLY D O 1
ATOM 8015 N N . GLY D 1 221 ? 84.075 26.379 61.360 1.00 41.21 189 GLY D N 1
ATOM 8016 C CA . GLY D 1 221 ? 84.072 26.123 59.916 1.00 41.23 189 GLY D CA 1
ATOM 8017 C C . GLY D 1 221 ? 82.865 25.344 59.423 1.00 41.23 189 GLY D C 1
ATOM 8018 O O . GLY D 1 221 ? 82.789 24.984 58.250 1.00 41.26 189 GLY D O 1
ATOM 8019 N N . ARG D 1 222 ? 81.912 25.109 60.321 1.00 41.42 190 ARG D N 1
ATOM 8020 C CA . ARG D 1 222 ? 80.723 24.299 60.052 1.00 41.77 190 ARG D CA 1
ATOM 8021 C C . ARG D 1 222 ? 79.470 25.160 59.806 1.00 41.25 190 ARG D C 1
ATOM 8022 O O . ARG D 1 222 ? 79.220 26.119 60.538 1.00 41.00 190 ARG D O 1
ATOM 8030 N N . TRP D 1 223 ? 78.690 24.804 58.780 1.00 41.02 191 TRP D N 1
ATOM 8031 C CA . TRP D 1 223 ? 77.452 25.519 58.436 1.00 40.78 191 TRP D CA 1
ATOM 8032 C C . TRP D 1 223 ? 76.315 25.251 59.430 1.00 40.97 191 TRP D C 1
ATOM 8033 O O . TRP D 1 223 ? 76.088 24.111 59.830 1.00 41.29 191 TRP D O 1
ATOM 8044 N N . ARG D 1 224 ? 75.613 26.314 59.824 1.00 40.71 192 ARG D N 1
ATOM 8045 C CA . ARG D 1 224 ? 74.552 26.234 60.828 1.00 40.79 192 ARG D CA 1
ATOM 8046 C C . ARG D 1 224 ? 73.169 26.529 60.246 1.00 40.89 192 ARG D C 1
ATOM 8047 O O . ARG D 1 224 ? 72.152 26.421 60.944 1.00 40.90 192 ARG D O 1
ATOM 8055 N N . CYS D 1 225 ? 73.140 26.926 58.974 1.00 40.52 193 CYS D N 1
ATOM 8056 C CA . CYS D 1 225 ? 71.906 27.325 58.318 1.00 40.39 193 CYS D CA 1
ATOM 8057 C C . CYS D 1 225 ? 71.988 27.152 56.804 1.00 40.38 193 CYS D C 1
ATOM 8058 O O . CYS D 1 225 ? 73.078 27.010 56.232 1.00 40.00 193 CYS D O 1
ATOM 8061 N N . ASN D 1 226 ? 70.821 27.168 56.168 1.00 40.45 194 ASN D N 1
ATOM 8062 C CA . ASN D 1 226 ? 70.705 27.051 54.724 1.00 40.39 194 ASN D CA 1
ATOM 8063 C C . ASN D 1 226 ? 70.583 28.432 54.058 1.00 40.48 194 ASN D C 1
ATOM 8064 O O . ASN D 1 226 ? 69.489 29.018 54.005 1.00 40.40 194 ASN D O 1
ATOM 8069 N N . ILE D 1 227 ? 71.717 28.944 53.574 1.00 40.19 195 ILE D N 1
ATOM 8070 C CA . ILE D 1 227 ? 71.769 30.181 52.782 1.00 40.26 195 ILE D CA 1
ATOM 8071 C C . ILE D 1 227 ? 72.469 29.918 51.423 1.00 40.28 195 ILE D C 1
ATOM 8072 O O . ILE D 1 227 ? 72.493 28.787 50.961 1.00 40.11 195 ILE D O 1
ATOM 8077 N N . TRP D 1 228 ? 73.020 30.943 50.778 1.00 40.60 196 TRP D N 1
ATOM 8078 C CA . TRP D 1 228 ? 73.685 30.757 49.479 1.00 40.36 196 TRP D CA 1
ATOM 8079 C C . TRP D 1 228 ? 75.201 30.804 49.634 1.00 40.52 196 TRP D C 1
ATOM 8080 O O . TRP D 1 228 ? 75.716 31.656 50.354 1.00 40.63 196 TRP D O 1
ATOM 8091 N N . GLN D 1 229 ? 75.909 29.887 48.969 1.00 40.37 197 GLN D N 1
ATOM 8092 C CA . GLN D 1 229 ? 77.367 29.995 48.804 1.00 40.64 197 GLN D CA 1
ATOM 8093 C C . GLN D 1 229 ? 77.714 30.009 47.314 1.00 40.74 197 GLN D C 1
ATOM 8094 O O . GLN D 1 229 ? 77.073 29.321 46.521 1.00 40.71 197 GLN D O 1
ATOM 8100 N N . GLY D 1 230 ? 78.738 30.772 46.940 1.00 40.80 198 GLY D N 1
ATOM 8101 C CA . GLY D 1 230 ? 79.137 30.887 45.532 1.00 40.76 198 GLY D CA 1
ATOM 8102 C C . GLY D 1 230 ? 78.714 32.209 44.913 1.00 40.97 198 GLY D C 1
ATOM 8103 O O . GLY D 1 230 ? 78.316 33.132 45.622 1.00 41.36 198 GLY D O 1
ATOM 8104 N N . ARG D 1 231 ? 78.791 32.303 43.590 1.00 40.86 199 ARG D N 1
ATOM 8105 C CA . ARG D 1 231 ? 78.474 33.552 42.892 1.00 41.04 199 ARG D CA 1
ATOM 8106 C C . ARG D 1 231 ? 76.979 33.691 42.578 1.00 40.72 199 ARG D C 1
ATOM 8107 O O . ARG D 1 231 ? 76.499 33.197 41.559 1.00 40.62 199 ARG D O 1
ATOM 8115 N N . PHE D 1 232 ? 76.259 34.373 43.465 1.00 40.58 200 PHE D N 1
ATOM 8116 C CA . PHE D 1 232 ? 74.845 34.671 43.268 1.00 40.55 200 PHE D CA 1
ATOM 8117 C C . PHE D 1 232 ? 74.678 35.615 42.072 1.00 40.54 200 PHE D C 1
ATOM 8118 O O . PHE D 1 232 ? 75.447 36.566 41.940 1.00 40.33 200 PHE D O 1
ATOM 8126 N N . PRO D 1 233 ? 73.660 35.377 41.214 1.00 40.56 201 PRO D N 1
ATOM 8127 C CA . PRO D 1 233 ? 72.621 34.338 41.261 1.00 40.58 201 PRO D CA 1
ATOM 8128 C C . PRO D 1 233 ? 72.898 33.106 40.385 1.00 40.46 201 PRO D C 1
ATOM 8129 O O . PRO D 1 233 ? 71.987 32.306 40.158 1.00 40.17 201 PRO D O 1
ATOM 8133 N N . HIS D 1 234 ? 74.135 32.955 39.910 1.00 40.55 202 HIS D N 1
ATOM 8134 C CA . HIS D 1 234 ? 74.450 31.960 38.879 1.00 40.66 202 HIS D CA 1
ATOM 8135 C C . HIS D 1 234 ? 74.987 30.612 39.372 1.00 40.67 202 HIS D C 1
ATOM 8136 O O . HIS D 1 234 ? 74.691 29.573 38.778 1.00 40.62 202 HIS D O 1
ATOM 8143 N N . VAL D 1 235 ? 75.786 30.629 40.436 1.00 40.50 203 VAL D N 1
ATOM 8144 C CA . VAL D 1 235 ? 76.377 29.401 40.973 1.00 40.36 203 VAL D CA 1
ATOM 8145 C C . VAL D 1 235 ? 76.148 29.330 42.481 1.00 40.20 203 VAL D C 1
ATOM 8146 O O . VAL D 1 235 ? 76.548 30.219 43.227 1.00 39.77 203 VAL D O 1
ATOM 8150 N N . ASN D 1 236 ? 75.460 28.280 42.903 1.00 40.22 204 ASN D N 1
ATOM 8151 C CA . ASN D 1 236 ? 75.261 27.981 44.310 1.00 40.33 204 ASN D CA 1
ATOM 8152 C C . ASN D 1 236 ? 75.958 26.649 44.590 1.00 40.40 204 ASN D C 1
ATOM 8153 O O . ASN D 1 236 ? 75.481 25.596 44.164 1.00 40.39 204 ASN D O 1
ATOM 8158 N N . THR D 1 237 ? 77.085 26.708 45.297 1.00 40.27 205 THR D N 1
ATOM 8159 C CA . THR D 1 237 ? 77.940 25.532 45.512 1.00 40.28 205 THR D CA 1
ATOM 8160 C C . THR D 1 237 ? 77.340 24.485 46.454 1.00 40.34 205 THR D C 1
ATOM 8161 O O . THR D 1 237 ? 77.876 23.380 46.569 1.00 40.07 205 THR D O 1
ATOM 8165 N N . ALA D 1 238 ? 76.233 24.842 47.113 1.00 40.26 206 ALA D N 1
ATOM 8166 C CA . ALA D 1 238 ? 75.568 23.996 48.107 1.00 40.47 206 ALA D CA 1
ATOM 8167 C C . ALA D 1 238 ? 76.530 23.451 49.170 1.00 40.50 206 ALA D C 1
ATOM 8168 O O . ALA D 1 238 ? 76.397 22.305 49.602 1.00 40.27 206 ALA D O 1
ATOM 8170 N N . GLU D 1 239 ? 77.489 24.285 49.581 1.00 40.56 207 GLU D N 1
ATOM 8171 C CA . GLU D 1 239 ? 78.454 23.937 50.627 1.00 40.78 207 GLU D CA 1
ATOM 8172 C C . GLU D 1 239 ? 77.763 23.618 51.951 1.00 40.47 207 GLU D C 1
ATOM 8173 O O . GLU D 1 239 ? 78.212 22.741 52.692 1.00 40.21 207 GLU D O 1
ATOM 8179 N N . ASP D 1 240 ? 76.661 24.318 52.223 1.00 40.20 208 ASP D N 1
ATOM 8180 C CA . ASP D 1 240 ? 75.880 24.107 53.435 1.00 40.21 208 ASP D CA 1
ATOM 8181 C C . ASP D 1 240 ? 74.956 22.894 53.347 1.00 40.04 208 ASP D C 1
ATOM 8182 O O . ASP D 1 240 ? 74.251 22.570 54.309 1.00 39.62 208 ASP D O 1
ATOM 8187 N N . GLY D 1 241 ? 74.958 22.242 52.188 1.00 39.97 209 GLY D N 1
ATOM 8188 C CA . GLY D 1 241 ? 74.277 20.964 52.009 1.00 40.26 209 GLY D CA 1
ATOM 8189 C C . GLY D 1 241 ? 73.016 21.036 51.170 1.00 40.17 209 GLY D C 1
ATOM 8190 O O . GLY D 1 241 ? 72.452 20.017 50.804 1.00 39.94 209 GLY D O 1
ATOM 8191 N N . HIS D 1 242 ? 72.574 22.249 50.861 1.00 40.41 210 HIS D N 1
ATOM 8192 C CA . HIS D 1 242 ? 71.285 22.434 50.231 1.00 40.42 210 HIS D CA 1
ATOM 8193 C C . HIS D 1 242 ? 71.336 23.594 49.244 1.00 40.73 210 HIS D C 1
ATOM 8194 O O . HIS D 1 242 ? 71.767 24.698 49.588 1.00 40.86 210 HIS D O 1
ATOM 8201 N N . LEU D 1 243 ? 70.903 23.336 48.014 1.00 40.60 211 LEU D N 1
ATOM 8202 C CA . LEU D 1 243 ? 70.746 24.388 47.026 1.00 40.68 211 LEU D CA 1
ATOM 8203 C C . LEU D 1 243 ? 69.404 25.084 47.239 1.00 40.73 211 LEU D C 1
ATOM 8204 O O . LEU D 1 243 ? 69.327 26.313 47.300 1.00 40.55 211 LEU D O 1
ATOM 8209 N N . SER D 1 244 ? 68.352 24.280 47.365 1.00 40.98 212 SER D N 1
ATOM 8210 C CA . SER D 1 244 ? 66.985 24.776 47.515 1.00 41.19 212 SER D CA 1
ATOM 8211 C C . SER D 1 244 ? 66.532 24.716 48.986 1.00 41.11 212 SER D C 1
ATOM 8212 O O . SER D 1 244 ? 67.356 24.867 49.905 1.00 41.12 212 SER D O 1
ATOM 8215 N N . THR D 1 245 ? 65.239 24.497 49.231 1.00 40.82 213 THR D N 1
ATOM 8216 C CA . THR D 1 245 ? 64.784 24.277 50.607 1.00 41.03 213 THR D CA 1
ATOM 8217 C C . THR D 1 245 ? 65.419 23.020 51.228 1.00 41.06 213 THR D C 1
ATOM 8218 O O . THR D 1 245 ? 65.832 22.091 50.517 1.00 41.18 213 THR D O 1
ATOM 8222 N N . ALA D 1 246 ? 65.504 23.022 52.555 1.00 40.93 214 ALA D N 1
ATOM 8223 C CA . ALA D 1 246 ? 65.961 21.873 53.340 1.00 40.63 214 ALA D CA 1
ATOM 8224 C C . ALA D 1 246 ? 64.832 21.378 54.246 1.00 40.45 214 ALA D C 1
ATOM 8225 O O . ALA D 1 246 ? 63.903 22.137 54.531 1.00 40.21 214 ALA D O 1
ATOM 8227 N N . PRO D 1 247 ? 64.902 20.109 54.704 1.00 40.21 215 PRO D N 1
ATOM 8228 C CA . PRO D 1 247 ? 63.953 19.650 55.721 1.00 40.41 215 PRO D CA 1
ATOM 8229 C C . PRO D 1 247 ? 63.929 20.595 56.924 1.00 40.48 215 PRO D C 1
ATOM 8230 O O . PRO D 1 247 ? 64.960 21.157 57.293 1.00 40.18 215 PRO D O 1
ATOM 8234 N N . VAL D 1 248 ? 62.749 20.776 57.510 1.00 40.62 216 VAL D N 1
ATOM 8235 C CA . VAL D 1 248 ? 62.539 21.789 58.559 1.00 40.58 216 VAL D CA 1
ATOM 8236 C C . VAL D 1 248 ? 63.349 21.571 59.843 1.00 40.61 216 VAL D C 1
ATOM 8237 O O . VAL D 1 248 ? 63.532 22.499 60.618 1.00 40.51 216 VAL D O 1
ATOM 8241 N N . LYS D 1 249 ? 63.834 20.349 60.051 1.00 40.85 217 LYS D N 1
ATOM 8242 C CA . LYS D 1 249 ? 64.712 20.039 61.179 1.00 41.04 217 LYS D CA 1
ATOM 8243 C C . LYS D 1 249 ? 66.177 19.800 60.765 1.00 40.87 217 LYS D C 1
ATOM 8244 O O . LYS D 1 249 ? 66.884 19.023 61.401 1.00 41.02 217 LYS D O 1
ATOM 8250 N N . SER D 1 250 ? 66.639 20.477 59.718 1.00 40.73 218 SER D N 1
ATOM 8251 C CA . SER D 1 250 ? 68.058 20.441 59.352 1.00 40.60 218 SER D CA 1
ATOM 8252 C C . SER D 1 250 ? 68.897 21.247 60.343 1.00 40.70 218 SER D C 1
ATOM 8253 O O . SER D 1 250 ? 68.376 22.141 61.022 1.00 41.06 218 SER D O 1
ATOM 8256 N N . TYR D 1 251 ? 70.192 20.947 60.395 1.00 40.50 219 TYR D N 1
ATOM 8257 C CA . TYR D 1 251 ? 71.133 21.644 61.273 1.00 40.83 219 TYR D CA 1
ATOM 8258 C C . TYR D 1 251 ? 70.790 21.396 62.749 1.00 41.19 219 TYR D C 1
ATOM 8259 O O . TYR D 1 251 ? 70.234 20.340 63.092 1.00 41.59 219 TYR D O 1
ATOM 8268 N N . ARG D 1 252 ? 71.154 22.332 63.620 1.00 41.03 220 ARG D N 1
ATOM 8269 C CA . ARG D 1 252 ? 70.923 22.179 65.049 1.00 41.07 220 ARG D CA 1
ATOM 8270 C C . ARG D 1 252 ? 69.852 23.176 65.477 1.00 40.76 220 ARG D C 1
ATOM 8271 O O . ARG D 1 252 ? 69.765 24.257 64.903 1.00 40.53 220 ARG D O 1
ATOM 8279 N N . PRO D 1 253 ? 69.034 22.816 66.489 1.00 40.86 221 PRO D N 1
ATOM 8280 C CA . PRO D 1 253 ? 68.077 23.790 67.011 1.00 40.81 221 PRO D CA 1
ATOM 8281 C C . PRO D 1 253 ? 68.802 24.893 67.790 1.00 40.95 221 PRO D C 1
ATOM 8282 O O . PRO D 1 253 ? 69.967 24.725 68.170 1.00 40.69 221 PRO D O 1
ATOM 8286 N N . ASN D 1 254 ? 68.137 26.016 68.018 1.00 40.79 222 ASN D N 1
ATOM 8287 C CA . ASN D 1 254 ? 68.729 27.031 68.880 1.00 40.86 222 ASN D CA 1
ATOM 8288 C C . ASN D 1 254 ? 68.444 26.767 70.370 1.00 40.98 222 ASN D C 1
ATOM 8289 O O . ASN D 1 254 ? 67.810 25.765 70.717 1.00 40.91 222 ASN D O 1
ATOM 8294 N N . GLY D 1 255 ? 68.910 27.659 71.243 1.00 41.22 223 GLY D N 1
ATOM 8295 C CA . GLY D 1 255 ? 68.735 27.500 72.696 1.00 41.24 223 GLY D CA 1
ATOM 8296 C C . GLY D 1 255 ? 67.287 27.498 73.171 1.00 41.23 223 GLY D C 1
ATOM 8297 O O . GLY D 1 255 ? 67.019 27.352 74.360 1.00 41.92 223 GLY D O 1
ATOM 8298 N N . HIS D 1 256 ? 66.350 27.658 72.246 1.00 41.13 224 HIS D N 1
ATOM 8299 C CA . HIS D 1 256 ? 64.930 27.621 72.579 1.00 40.97 224 HIS D CA 1
ATOM 8300 C C . HIS D 1 256 ? 64.231 26.426 71.927 1.00 40.93 224 HIS D C 1
ATOM 8301 O O . HIS D 1 256 ? 63.011 26.273 72.046 1.00 40.97 224 HIS D O 1
ATOM 8308 N N . GLY D 1 257 ? 65.006 25.592 71.234 1.00 40.85 225 GLY D N 1
ATOM 8309 C CA . GLY D 1 257 ? 64.467 24.418 70.535 1.00 40.81 225 GLY D CA 1
ATOM 8310 C C . GLY D 1 257 ? 63.790 24.741 69.209 1.00 41.05 225 GLY D C 1
ATOM 8311 O O . GLY D 1 257 ? 62.962 23.961 68.728 1.00 41.05 225 GLY D O 1
ATOM 8312 N N . LEU D 1 258 ? 64.137 25.893 68.625 1.00 40.88 226 LEU D N 1
ATOM 8313 C CA . LEU D 1 258 ? 63.657 26.286 67.298 1.00 40.85 226 LEU D CA 1
ATOM 8314 C C . LEU D 1 258 ? 64.671 25.904 66.230 1.00 41.00 226 LEU D C 1
ATOM 8315 O O . LEU D 1 258 ? 65.873 26.131 66.389 1.00 41.05 226 LEU D O 1
ATOM 8320 N N . TRP D 1 259 ? 64.168 25.324 65.146 1.00 41.03 227 TRP D N 1
ATOM 8321 C CA . TRP D 1 259 ? 64.984 24.936 64.001 1.00 40.91 227 TRP D CA 1
ATOM 8322 C C . TRP D 1 259 ? 64.858 25.935 62.841 1.00 40.83 227 TRP D C 1
ATOM 8323 O O . TRP D 1 259 ? 63.754 26.361 62.486 1.00 40.41 227 TRP D O 1
ATOM 8334 N N . ASN D 1 260 ? 66.003 26.310 62.267 1.00 40.88 228 ASN D N 1
ATOM 8335 C CA . ASN D 1 260 ? 66.059 27.086 61.019 1.00 40.67 228 ASN D CA 1
ATOM 8336 C C . ASN D 1 260 ? 65.344 28.443 61.021 1.00 40.73 228 ASN D C 1
ATOM 8337 O O . ASN D 1 260 ? 64.683 28.803 60.040 1.00 40.61 228 ASN D O 1
ATOM 8342 N N . THR D 1 261 ? 65.478 29.187 62.115 1.00 40.75 229 THR D N 1
ATOM 8343 C CA . THR D 1 261 ? 65.031 30.583 62.146 1.00 41.09 229 THR D CA 1
ATOM 8344 C C . THR D 1 261 ? 65.909 31.425 61.225 1.00 40.94 229 THR D C 1
ATOM 8345 O O . THR D 1 261 ? 65.428 32.365 60.599 1.00 41.30 229 THR D O 1
ATOM 8349 N N . ALA D 1 262 ? 67.189 31.066 61.141 1.00 40.95 230 ALA D N 1
ATOM 8350 C CA . ALA D 1 262 ? 68.105 31.637 60.156 1.00 40.87 230 ALA D CA 1
ATOM 8351 C C . ALA D 1 262 ? 68.095 30.818 58.863 1.00 40.96 230 ALA D C 1
ATOM 8352 O O . ALA D 1 262 ? 68.364 29.618 58.873 1.00 41.30 230 ALA D O 1
ATOM 8354 N N . GLY D 1 263 ? 67.787 31.485 57.756 1.00 41.06 231 GLY D N 1
ATOM 8355 C CA . GLY D 1 263 ? 67.806 30.870 56.432 1.00 40.83 231 GLY D CA 1
ATOM 8356 C C . GLY D 1 263 ? 66.714 29.849 56.166 1.00 40.80 231 GLY D C 1
ATOM 8357 O O . GLY D 1 263 ? 65.691 29.811 56.861 1.00 40.72 231 GLY D O 1
ATOM 8358 N N . ASN D 1 264 ? 66.957 29.002 55.166 1.00 40.70 232 ASN D N 1
ATOM 8359 C CA . ASN D 1 264 ? 65.948 28.089 54.616 1.00 40.75 232 ASN D CA 1
ATOM 8360 C C . ASN D 1 264 ? 64.824 28.863 53.915 1.00 40.49 232 ASN D C 1
ATOM 8361 O O . ASN D 1 264 ? 64.892 29.051 52.702 1.00 40.25 232 ASN D O 1
ATOM 8366 N N . VAL D 1 265 ? 63.804 29.314 54.654 1.00 40.46 233 VAL D N 1
ATOM 8367 C CA . VAL D 1 265 ? 62.776 30.198 54.064 1.00 40.53 233 VAL D CA 1
ATOM 8368 C C . VAL D 1 265 ? 62.523 31.448 54.911 1.00 40.78 233 VAL D C 1
ATOM 8369 O O . VAL D 1 265 ? 62.724 31.414 56.127 1.00 40.80 233 VAL D O 1
ATOM 8373 N N . TRP D 1 266 ? 62.097 32.541 54.268 1.00 40.61 234 TRP D N 1
ATOM 8374 C CA . TRP D 1 266 ? 61.551 33.697 54.982 1.00 40.80 234 TRP D CA 1
ATOM 8375 C C . TRP D 1 266 ? 60.305 33.260 55.730 1.00 40.86 234 TRP D C 1
ATOM 8376 O O . TRP D 1 266 ? 59.618 32.321 55.313 1.00 41.17 234 TRP D O 1
ATOM 8387 N N . GLU D 1 267 ? 60.005 33.946 56.825 1.00 40.70 235 GLU D N 1
ATOM 8388 C CA . GLU D 1 267 ? 58.837 33.619 57.624 1.00 40.79 235 GLU D CA 1
ATOM 8389 C C . GLU D 1 267 ? 57.969 34.846 57.914 1.00 40.70 235 GLU D C 1
ATOM 8390 O O . GLU D 1 267 ? 58.445 35.857 58.442 1.00 40.60 235 GLU D O 1
ATOM 8396 N N . TRP D 1 268 ? 56.699 34.743 57.533 1.00 40.68 236 TRP D N 1
ATOM 8397 C CA . TRP D 1 268 ? 55.694 35.768 57.786 1.00 40.71 236 TRP D CA 1
ATOM 8398 C C . TRP D 1 268 ? 55.449 35.981 59.291 1.00 40.72 236 TRP D C 1
ATOM 8399 O O . TRP D 1 268 ? 55.260 35.012 60.041 1.00 40.38 236 TRP D O 1
ATOM 8410 N N . CYS D 1 269 ? 55.431 37.244 59.721 1.00 40.59 237 CYS D N 1
ATOM 8411 C CA . CYS D 1 269 ? 54.970 37.594 61.071 1.00 40.66 237 CYS D CA 1
ATOM 8412 C C . CYS D 1 269 ? 53.683 38.403 60.953 1.00 40.67 237 CYS D C 1
ATOM 8413 O O . CYS D 1 269 ? 53.350 38.873 59.866 1.00 40.55 237 CYS D O 1
ATOM 8416 N N . SER D 1 270 ? 52.966 38.573 62.061 1.00 40.78 238 SER D N 1
ATOM 8417 C CA . SER D 1 270 ? 51.661 39.246 62.027 1.00 40.78 238 SER D CA 1
ATOM 8418 C C . SER D 1 270 ? 51.737 40.768 61.824 1.00 40.78 238 SER D C 1
ATOM 8419 O O . SER D 1 270 ? 50.835 41.349 61.227 1.00 40.71 238 SER D O 1
ATOM 8422 N N . ASP D 1 271 ? 52.815 41.390 62.306 1.00 40.67 239 ASP D N 1
ATOM 8423 C CA . ASP D 1 271 ? 52.988 42.852 62.266 1.00 40.99 239 ASP D CA 1
ATOM 8424 C C . ASP D 1 271 ? 52.921 43.445 60.856 1.00 40.99 239 ASP D C 1
ATOM 8425 O O . ASP D 1 271 ? 53.393 42.836 59.886 1.00 40.99 239 ASP D O 1
ATOM 8430 N N . TRP D 1 272 ? 52.368 44.652 60.761 1.00 40.57 240 TRP D N 1
ATOM 8431 C CA . TRP D 1 272 ? 52.652 45.522 59.630 1.00 40.52 240 TRP D CA 1
ATOM 8432 C C . TRP D 1 272 ? 54.101 45.983 59.786 1.00 40.49 240 TRP D C 1
ATOM 8433 O O . TRP D 1 272 ? 54.558 46.208 60.909 1.00 40.48 240 TRP D O 1
ATOM 8444 N N . PHE D 1 273 ? 54.826 46.105 58.677 1.00 40.43 241 PHE D N 1
ATOM 8445 C CA . PHE D 1 273 ? 56.181 46.641 58.708 1.00 40.58 241 PHE D CA 1
ATOM 8446 C C . PHE D 1 273 ? 56.223 48.174 58.753 1.00 40.63 241 PHE D C 1
ATOM 8447 O O . PHE D 1 273 ? 55.456 48.853 58.060 1.00 40.61 241 PHE D O 1
ATOM 8455 N N . SER D 1 274 ? 57.125 48.705 59.577 1.00 40.58 242 SER D N 1
ATOM 8456 C CA . SER D 1 274 ? 57.495 50.128 59.551 1.00 40.65 242 SER D CA 1
ATOM 8457 C C . SER D 1 274 ? 58.959 50.271 59.949 1.00 40.61 242 SER D C 1
ATOM 8458 O O . SER D 1 274 ? 59.399 49.605 60.881 1.00 40.50 242 SER D O 1
ATOM 8461 N N . PRO D 1 275 ? 59.722 51.114 59.232 1.00 40.57 243 PRO D N 1
ATOM 8462 C CA . PRO D 1 275 ? 61.122 51.361 59.567 1.00 40.59 243 PRO D CA 1
ATOM 8463 C C . PRO D 1 275 ? 61.333 52.361 60.710 1.00 40.75 243 PRO D C 1
ATOM 8464 O O . PRO D 1 275 ? 62.476 52.616 61.091 1.00 40.71 243 PRO D O 1
ATOM 8468 N N . THR D 1 276 ? 60.250 52.938 61.233 1.00 40.79 244 THR D N 1
ATOM 8469 C CA . THR D 1 276 ? 60.338 53.851 62.374 1.00 40.71 244 THR D CA 1
ATOM 8470 C C . THR D 1 276 ? 59.662 53.283 63.629 1.00 40.82 244 THR D C 1
ATOM 8471 O O . THR D 1 276 ? 59.475 54.002 64.618 1.00 40.68 244 THR D O 1
ATOM 8475 N N . TYR D 1 277 ? 59.305 51.998 63.594 1.00 40.67 245 TYR D N 1
ATOM 8476 C CA . TYR D 1 277 ? 58.529 51.404 64.681 1.00 40.64 245 TYR D CA 1
ATOM 8477 C C . TYR D 1 277 ? 59.344 51.111 65.940 1.00 40.68 245 TYR D C 1
ATOM 8478 O O . TYR D 1 277 ? 58.862 51.324 67.054 1.00 40.54 245 TYR D O 1
ATOM 8487 N N . TYR D 1 278 ? 60.567 50.622 65.762 1.00 40.59 246 TYR D N 1
ATOM 8488 C CA . TYR D 1 278 ? 61.470 50.368 66.885 1.00 40.53 246 TYR D CA 1
ATOM 8489 C C . TYR D 1 278 ? 61.576 51.582 67.801 1.00 40.59 246 TYR D C 1
ATOM 8490 O O . TYR D 1 278 ? 61.481 51.449 69.016 1.00 40.61 246 TYR D O 1
ATOM 8499 N N . ALA D 1 279 ? 61.742 52.759 67.202 1.00 40.56 247 ALA D N 1
ATOM 8500 C CA . ALA D 1 279 ? 61.866 54.019 67.932 1.00 40.55 247 ALA D CA 1
ATOM 8501 C C . ALA D 1 279 ? 60.589 54.438 68.670 1.00 40.74 247 ALA D C 1
ATOM 8502 O O . ALA D 1 279 ? 60.642 55.269 69.586 1.00 40.49 247 ALA D O 1
ATOM 8504 N N . GLU D 1 280 ? 59.449 53.873 68.280 1.00 40.86 248 GLU D N 1
ATOM 8505 C CA . GLU D 1 280 ? 58.172 54.248 68.898 1.00 41.47 248 GLU D CA 1
ATOM 8506 C C . GLU D 1 280 ? 57.424 53.062 69.517 1.00 40.96 248 GLU D C 1
ATOM 8507 O O . GLU D 1 280 ? 56.271 53.190 69.931 1.00 40.96 248 GLU D O 1
ATOM 8513 N N . SER D 1 281 ? 58.095 51.919 69.604 1.00 40.85 249 SER D N 1
ATOM 8514 C CA . SER D 1 281 ? 57.476 50.703 70.118 1.00 40.57 249 SER D CA 1
ATOM 8515 C C . SER D 1 281 ? 57.122 50.808 71.595 1.00 40.60 249 SER D C 1
ATOM 8516 O O . SER D 1 281 ? 57.911 51.335 72.391 1.00 40.51 249 SER D O 1
ATOM 8519 N N . PRO D 1 282 ? 55.925 50.317 71.965 1.00 40.57 250 PRO D N 1
ATOM 8520 C CA . PRO D 1 282 ? 55.601 50.133 73.380 1.00 40.83 250 PRO D CA 1
ATOM 8521 C C . PRO D 1 282 ? 56.519 49.077 73.996 1.00 40.88 250 PRO D C 1
ATOM 8522 O O . PRO D 1 282 ? 57.110 48.271 73.269 1.00 40.92 250 PRO D O 1
ATOM 8526 N N . THR D 1 283 ? 56.640 49.092 75.320 1.00 40.79 251 THR D N 1
ATOM 8527 C CA . THR D 1 283 ? 57.495 48.150 76.015 1.00 40.67 251 THR D CA 1
ATOM 8528 C C . THR D 1 283 ? 56.874 46.755 76.046 1.00 40.76 251 THR D C 1
ATOM 8529 O O . THR D 1 283 ? 57.565 45.763 75.808 1.00 40.72 251 THR D O 1
ATOM 8533 N N . VAL D 1 284 ? 55.575 46.685 76.327 1.00 40.83 252 VAL D N 1
ATOM 8534 C CA . VAL D 1 284 ? 54.906 45.396 76.512 1.00 40.92 252 VAL D CA 1
ATOM 8535 C C . VAL D 1 284 ? 54.204 44.907 75.240 1.00 41.06 252 VAL D C 1
ATOM 8536 O O . VAL D 1 284 ? 53.495 45.673 74.574 1.00 41.15 252 VAL D O 1
ATOM 8540 N N . ASP D 1 285 ? 54.445 43.634 74.917 1.00 41.05 253 ASP D N 1
ATOM 8541 C CA . ASP D 1 285 ? 53.812 42.912 73.809 1.00 41.41 253 ASP D CA 1
ATOM 8542 C C . ASP D 1 285 ? 53.507 43.767 72.565 1.00 41.31 253 ASP D C 1
ATOM 8543 O O . ASP D 1 285 ? 52.339 43.949 72.209 1.00 41.39 253 ASP D O 1
ATOM 8548 N N . PRO D 1 286 ? 54.557 44.288 71.896 1.00 41.14 254 PRO D N 1
ATOM 8549 C CA . PRO D 1 286 ? 54.358 45.134 70.712 1.00 40.94 254 PRO D CA 1
ATOM 8550 C C . PRO D 1 286 ? 53.785 44.332 69.553 1.00 40.79 254 PRO D C 1
ATOM 8551 O O . PRO D 1 286 ? 54.183 43.189 69.338 1.00 40.64 254 PRO D O 1
ATOM 8555 N N . HIS D 1 287 ? 52.861 44.934 68.811 1.00 40.97 255 HIS D N 1
ATOM 8556 C CA . HIS D 1 287 ? 52.186 44.246 67.713 1.00 41.15 255 HIS D CA 1
ATOM 8557 C C . HIS D 1 287 ? 52.468 44.886 66.354 1.00 41.14 255 HIS D C 1
ATOM 8558 O O . HIS D 1 287 ? 51.948 44.432 65.329 1.00 41.35 255 HIS D O 1
ATOM 8565 N N . GLY D 1 288 ? 53.303 45.925 66.350 1.00 40.81 256 GLY D N 1
ATOM 8566 C CA . GLY D 1 288 ? 53.595 46.677 65.140 1.00 40.67 256 GLY D CA 1
ATOM 8567 C C . GLY D 1 288 ? 52.599 47.804 64.970 1.00 40.79 256 GLY D C 1
ATOM 8568 O O . GLY D 1 288 ? 51.640 47.903 65.742 1.00 40.62 256 GLY D O 1
ATOM 8569 N N . PRO D 1 289 ? 52.810 48.665 63.956 1.00 40.79 257 PRO D N 1
ATOM 8570 C CA . PRO D 1 289 ? 51.894 49.784 63.721 1.00 40.74 257 PRO D CA 1
ATOM 8571 C C . PRO D 1 289 ? 50.487 49.310 63.338 1.00 40.75 257 PRO D C 1
ATOM 8572 O O . PRO D 1 289 ? 50.321 48.179 62.881 1.00 40.59 257 PRO D O 1
ATOM 8576 N N . GLY D 1 290 ? 49.492 50.177 63.534 1.00 40.91 258 GLY D N 1
ATOM 8577 C CA . GLY D 1 290 ? 48.087 49.845 63.261 1.00 40.83 258 GLY D CA 1
ATOM 8578 C C . GLY D 1 290 ? 47.745 49.651 61.792 1.00 40.66 258 GLY D C 1
ATOM 8579 O O . GLY D 1 290 ? 46.849 48.877 61.454 1.00 40.36 258 GLY D O 1
ATOM 8580 N N . THR D 1 291 ? 48.446 50.370 60.919 1.00 40.83 259 THR D N 1
ATOM 8581 C CA . THR D 1 291 ? 48.217 50.284 59.476 1.00 41.05 259 THR D CA 1
ATOM 8582 C C . THR D 1 291 ? 49.546 50.129 58.747 1.00 41.17 259 THR D C 1
ATOM 8583 O O . THR D 1 291 ? 50.611 50.365 59.318 1.00 41.46 259 THR D O 1
ATOM 8587 N N . GLY D 1 292 ? 49.481 49.741 57.479 1.00 41.01 260 GLY D N 1
ATOM 8588 C CA . GLY D 1 292 ? 50.677 49.590 56.669 1.00 41.05 260 GLY D CA 1
ATOM 8589 C C . GLY D 1 292 ? 50.327 49.108 55.278 1.00 41.20 260 GLY D C 1
ATOM 8590 O O . GLY D 1 292 ? 49.153 49.024 54.916 1.00 41.31 260 GLY D O 1
ATOM 8591 N N . ALA D 1 293 ? 51.356 48.793 54.500 1.00 41.43 261 ALA D N 1
ATOM 8592 C CA . ALA D 1 293 ? 51.182 48.245 53.158 1.00 41.48 261 ALA D CA 1
ATOM 8593 C C . ALA D 1 293 ? 51.838 46.879 53.029 1.00 41.38 261 ALA D C 1
ATOM 8594 O O . ALA D 1 293 ? 51.452 46.080 52.179 1.00 41.86 261 ALA D O 1
ATOM 8596 N N . ALA D 1 294 ? 52.834 46.618 53.868 1.00 41.06 262 ALA D N 1
ATOM 8597 C CA . ALA D 1 294 ? 53.586 45.379 53.798 1.00 40.87 262 ALA D CA 1
ATOM 8598 C C . ALA D 1 294 ? 53.714 44.770 55.182 1.00 40.98 262 ALA D C 1
ATOM 8599 O O . ALA D 1 294 ? 53.974 45.484 56.158 1.00 40.91 262 ALA D O 1
ATOM 8601 N N . ARG D 1 295 ? 53.525 43.455 55.255 1.00 40.80 263 ARG D N 1
ATOM 8602 C CA . ARG D 1 295 ? 53.661 42.711 56.503 1.00 40.81 263 ARG D CA 1
ATOM 8603 C C . ARG D 1 295 ? 55.101 42.249 56.684 1.00 40.68 263 ARG D C 1
ATOM 8604 O O . ARG D 1 295 ? 55.797 41.984 55.702 1.00 40.34 263 ARG D O 1
ATOM 8612 N N . VAL D 1 296 ? 55.523 42.150 57.944 1.00 40.48 264 VAL D N 1
ATOM 8613 C CA . VAL D 1 296 ? 56.893 41.792 58.326 1.00 40.52 264 VAL D CA 1
ATOM 8614 C C . VAL D 1 296 ? 57.294 40.377 57.877 1.00 40.38 264 VAL D C 1
ATOM 8615 O O . VAL D 1 296 ? 56.521 39.437 58.012 1.00 40.04 264 VAL D O 1
ATOM 8619 N N . LEU D 1 297 ? 58.511 40.269 57.347 1.00 40.65 265 LEU D N 1
ATOM 8620 C CA . LEU D 1 297 ? 59.183 38.998 57.057 1.00 40.79 265 LEU D CA 1
ATOM 8621 C C . LEU D 1 297 ? 60.472 38.890 57.869 1.00 40.95 265 LEU D C 1
ATOM 8622 O O . LEU D 1 297 ? 61.180 39.890 58.038 1.00 41.47 265 LEU D O 1
ATOM 8627 N N . ARG D 1 298 ? 60.808 37.681 58.326 1.00 40.69 266 ARG D N 1
ATOM 8628 C CA . ARG D 1 298 ? 62.015 37.461 59.116 1.00 40.87 266 ARG D CA 1
ATOM 8629 C C . ARG D 1 298 ? 62.764 36.186 58.703 1.00 40.99 266 ARG D C 1
ATOM 8630 O O . ARG D 1 298 ? 62.149 35.227 58.220 1.00 41.24 266 ARG D O 1
ATOM 8638 N N . GLY D 1 299 ? 64.087 36.194 58.888 1.00 40.92 267 GLY D N 1
ATOM 8639 C CA . GLY D 1 299 ? 64.899 34.975 58.858 1.00 40.86 267 GLY D CA 1
ATOM 8640 C C . GLY D 1 299 ? 65.882 34.779 57.717 1.00 41.09 267 GLY D C 1
ATOM 8641 O O . GLY D 1 299 ? 66.877 34.068 57.877 1.00 41.10 267 GLY D O 1
ATOM 8642 N N . GLY D 1 300 ? 65.613 35.386 56.562 1.00 41.03 268 GLY D N 1
ATOM 8643 C CA . GLY D 1 300 ? 66.396 35.105 55.358 1.00 41.16 268 GLY D CA 1
ATOM 8644 C C . GLY D 1 300 ? 66.079 33.728 54.785 1.00 41.15 268 GLY D C 1
ATOM 8645 O O . GLY D 1 300 ? 65.273 32.980 55.350 1.00 41.77 268 GLY D O 1
ATOM 8646 N N . SER D 1 301 ? 66.709 33.379 53.667 1.00 40.99 269 SER D N 1
ATOM 8647 C CA . SER D 1 301 ? 66.366 32.144 52.952 1.00 40.83 269 SER D CA 1
ATOM 8648 C C . SER D 1 301 ? 67.574 31.467 52.322 1.00 40.79 269 SER D C 1
ATOM 8649 O O . SER D 1 301 ? 68.702 31.955 52.426 1.00 41.11 269 SER D O 1
ATOM 8652 N N . TYR D 1 302 ? 67.330 30.345 51.650 1.00 40.61 270 TYR D N 1
ATOM 8653 C CA . TYR D 1 302 ? 68.386 29.603 50.969 1.00 40.48 270 TYR D CA 1
ATOM 8654 C C . TYR D 1 302 ? 69.035 30.414 49.843 1.00 40.55 270 TYR D C 1
ATOM 8655 O O . TYR D 1 302 ? 70.026 29.978 49.253 1.00 40.32 270 TYR D O 1
ATOM 8664 N N . LEU D 1 303 ? 68.479 31.596 49.563 1.00 40.21 271 LEU D N 1
ATOM 8665 C CA . LEU D 1 303 ? 69.000 32.481 48.524 1.00 40.62 271 LEU D CA 1
ATOM 8666 C C . LEU D 1 303 ? 69.879 33.637 49.008 1.00 40.73 271 LEU D C 1
ATOM 8667 O O . LEU D 1 303 ? 70.396 34.394 48.192 1.00 40.77 271 LEU D O 1
ATOM 8672 N N A CYS D 1 304 ? 70.047 33.773 50.320 0.50 40.92 272 CYS D N 1
ATOM 8673 N N B CYS D 1 304 ? 70.034 33.773 50.322 0.50 41.01 272 CYS D N 1
ATOM 8674 C CA A CYS D 1 304 ? 70.763 34.920 50.882 0.50 41.29 272 CYS D CA 1
ATOM 8675 C CA B CYS D 1 304 ? 70.791 34.886 50.901 0.50 41.49 272 CYS D CA 1
ATOM 8676 C C A CYS D 1 304 ? 72.282 34.773 50.783 0.50 41.17 272 CYS D C 1
ATOM 8677 C C B CYS D 1 304 ? 72.297 34.737 50.731 0.50 41.26 272 CYS D C 1
ATOM 8678 O O A CYS D 1 304 ? 72.839 33.768 51.217 0.50 41.19 272 CYS D O 1
ATOM 8679 O O B CYS D 1 304 ? 72.861 33.704 51.076 0.50 41.28 272 CYS D O 1
ATOM 8684 N N . HIS D 1 305 ? 72.931 35.784 50.205 1.00 41.23 273 HIS D N 1
ATOM 8685 C CA . HIS D 1 305 ? 74.395 35.831 50.056 1.00 41.58 273 HIS D CA 1
ATOM 8686 C C . HIS D 1 305 ? 74.924 37.244 50.355 1.00 42.07 273 HIS D C 1
ATOM 8687 O O . HIS D 1 305 ? 74.289 38.243 49.953 1.00 42.45 273 HIS D O 1
ATOM 8694 N N . ASP D 1 306 ? 76.071 37.325 51.049 1.00 42.00 274 ASP D N 1
ATOM 8695 C CA . ASP D 1 306 ? 76.692 38.611 51.446 1.00 42.08 274 ASP D CA 1
ATOM 8696 C C . ASP D 1 306 ? 76.539 39.673 50.370 1.00 41.92 274 ASP D C 1
ATOM 8697 O O . ASP D 1 306 ? 76.048 40.770 50.635 1.00 42.48 274 ASP D O 1
ATOM 8702 N N . SER D 1 307 ? 76.959 39.320 49.156 1.00 41.69 275 SER D N 1
ATOM 8703 C CA . SER D 1 307 ? 77.065 40.247 48.034 1.00 41.37 275 SER D CA 1
ATOM 8704 C C . SER D 1 307 ? 75.831 41.133 47.842 1.00 41.37 275 SER D C 1
ATOM 8705 O O . SER D 1 307 ? 75.938 42.251 47.333 1.00 41.43 275 SER D O 1
ATOM 8708 N N . TYR D 1 308 ? 74.668 40.638 48.253 1.00 41.40 276 TYR D N 1
ATOM 8709 C CA . TYR D 1 308 ? 73.431 41.388 48.060 1.00 41.73 276 TYR D CA 1
ATOM 8710 C C . TYR D 1 308 ? 72.482 41.370 49.270 1.00 41.87 276 TYR D C 1
ATOM 8711 O O . TYR D 1 308 ? 71.593 42.228 49.380 1.00 42.42 276 TYR D O 1
ATOM 8720 N N A CYS D 1 309 ? 72.686 40.426 50.197 0.50 42.01 277 CYS D N 1
ATOM 8721 N N B CYS D 1 309 ? 72.660 40.390 50.144 0.50 41.91 277 CYS D N 1
ATOM 8722 C CA A CYS D 1 309 ? 71.717 40.157 51.282 0.50 41.93 277 CYS D CA 1
ATOM 8723 C CA B CYS D 1 309 ? 71.863 40.322 51.347 0.50 42.05 277 CYS D CA 1
ATOM 8724 C C A CYS D 1 309 ? 72.314 39.487 52.544 0.50 41.76 277 CYS D C 1
ATOM 8725 C C B CYS D 1 309 ? 72.691 39.828 52.518 0.50 41.87 277 CYS D C 1
ATOM 8726 O O A CYS D 1 309 ? 72.850 38.381 52.457 0.50 41.95 277 CYS D O 1
ATOM 8727 O O B CYS D 1 309 ? 73.734 39.190 52.354 0.50 42.11 277 CYS D O 1
ATOM 8732 N N . ASN D 1 310 ? 72.204 40.153 53.703 1.00 41.69 278 ASN D N 1
ATOM 8733 C CA . ASN D 1 310 ? 72.755 39.665 54.966 1.00 41.53 278 ASN D CA 1
ATOM 8734 C C . ASN D 1 310 ? 71.588 39.402 55.915 1.00 41.50 278 ASN D C 1
ATOM 8735 O O . ASN D 1 310 ? 71.711 39.551 57.134 1.00 41.93 278 ASN D O 1
ATOM 8740 N N . ARG D 1 311 ? 70.455 39.007 55.345 1.00 41.24 279 ARG D N 1
ATOM 8741 C CA . ARG D 1 311 ? 69.200 38.976 56.075 1.00 41.35 279 ARG D CA 1
ATOM 8742 C C . ARG D 1 311 ? 68.991 37.745 56.977 1.00 41.24 279 ARG D C 1
ATOM 8743 O O . ARG D 1 311 ? 67.909 37.568 57.537 1.00 41.33 279 ARG D O 1
ATOM 8751 N N . TYR D 1 312 ? 70.021 36.910 57.117 1.00 41.01 280 TYR D N 1
ATOM 8752 C CA . TYR D 1 312 ? 69.976 35.725 57.989 1.00 40.97 280 TYR D CA 1
ATOM 8753 C C . TYR D 1 312 ? 70.418 36.077 59.420 1.00 40.94 280 TYR D C 1
ATOM 8754 O O . TYR D 1 312 ? 70.234 35.276 60.342 1.00 40.95 280 TYR D O 1
ATOM 8763 N N . ARG D 1 313 ? 71.005 37.267 59.585 1.00 40.67 281 ARG D N 1
ATOM 8764 C CA . ARG D 1 313 ? 71.280 37.855 60.898 1.00 40.63 281 ARG D CA 1
ATOM 8765 C C . ARG D 1 313 ? 69.981 37.896 61.703 1.00 40.61 281 ARG D C 1
ATOM 8766 O O . ARG D 1 313 ? 68.931 38.227 61.162 1.00 40.26 281 ARG D O 1
ATOM 8774 N N . VAL D 1 314 ? 70.063 37.593 62.996 1.00 40.78 282 VAL D N 1
ATOM 8775 C CA . VAL D 1 314 ? 68.867 37.446 63.840 1.00 40.57 282 VAL D CA 1
ATOM 8776 C C . VAL D 1 314 ? 68.042 38.736 63.958 1.00 40.58 282 VAL D C 1
ATOM 8777 O O . VAL D 1 314 ? 66.832 38.687 64.150 1.00 40.42 282 VAL D O 1
ATOM 8781 N N . ALA D 1 315 ? 68.699 39.882 63.823 1.00 40.74 283 ALA D N 1
ATOM 8782 C CA . ALA D 1 315 ? 68.023 41.169 63.925 1.00 40.85 283 ALA D CA 1
ATOM 8783 C C . ALA D 1 315 ? 67.557 41.707 62.569 1.00 41.08 283 ALA D C 1
ATOM 8784 O O . ALA D 1 315 ? 66.935 42.769 62.507 1.00 41.12 283 ALA D O 1
ATOM 8786 N N . ALA D 1 316 ? 67.866 40.987 61.489 1.00 41.10 284 ALA D N 1
ATOM 8787 C CA . ALA D 1 316 ? 67.485 41.423 60.139 1.00 41.07 284 ALA D CA 1
ATOM 8788 C C . ALA D 1 316 ? 65.968 41.387 59.944 1.00 40.92 284 ALA D C 1
ATOM 8789 O O . ALA D 1 316 ? 65.302 40.439 60.357 1.00 40.85 284 ALA D O 1
ATOM 8791 N N . ARG D 1 317 ? 65.420 42.438 59.349 1.00 40.90 285 ARG D N 1
ATOM 8792 C CA . ARG D 1 317 ? 64.005 42.411 58.983 1.00 41.06 285 ARG D CA 1
ATOM 8793 C C . ARG D 1 317 ? 63.702 42.868 57.564 1.00 41.21 285 ARG D C 1
ATOM 8794 O O . ARG D 1 317 ? 64.481 43.575 56.928 1.00 41.21 285 ARG D O 1
ATOM 8802 N N . SER D 1 318 ? 62.551 42.426 57.083 1.00 41.45 286 SER D N 1
ATOM 8803 C CA . SER D 1 318 ? 62.086 42.727 55.757 1.00 41.29 286 SER D CA 1
ATOM 8804 C C . SER D 1 318 ? 60.574 42.737 55.812 1.00 41.15 286 SER D C 1
ATOM 8805 O O . SER D 1 318 ? 59.982 42.653 56.890 1.00 40.95 286 SER D O 1
ATOM 8808 N N . SER D 1 319 ? 59.954 42.842 54.641 1.00 41.05 287 SER D N 1
ATOM 8809 C CA . SER D 1 319 ? 58.508 42.892 54.521 1.00 40.96 287 SER D CA 1
ATOM 8810 C C . SER D 1 319 ? 58.101 42.562 53.089 1.00 41.24 287 SER D C 1
ATOM 8811 O O . SER D 1 319 ? 58.963 42.370 52.214 1.00 41.48 287 SER D O 1
ATOM 8814 N N . ASN D 1 320 ? 56.790 42.516 52.855 1.00 41.17 288 ASN D N 1
ATOM 8815 C CA . ASN D 1 320 ? 56.225 42.106 51.574 1.00 41.22 288 ASN D CA 1
ATOM 8816 C C . ASN D 1 320 ? 54.723 42.298 51.640 1.00 41.04 288 ASN D C 1
ATOM 8817 O O . ASN D 1 320 ? 54.123 42.156 52.711 1.00 40.90 288 ASN D O 1
ATOM 8822 N N . THR D 1 321 ? 54.128 42.642 50.500 1.00 41.09 289 THR D N 1
ATOM 8823 C CA . THR D 1 321 ? 52.679 42.801 50.389 1.00 41.14 289 THR D CA 1
ATOM 8824 C C . THR D 1 321 ? 51.993 41.474 50.714 1.00 41.08 289 THR D C 1
ATOM 8825 O O . THR D 1 321 ? 52.454 40.410 50.275 1.00 40.94 289 THR D O 1
ATOM 8829 N N . PRO D 1 322 ? 50.903 41.532 51.506 1.00 41.06 290 PRO D N 1
ATOM 8830 C CA . PRO D 1 322 ? 50.306 40.321 52.081 1.00 40.96 290 PRO D CA 1
ATOM 8831 C C . PRO D 1 322 ? 49.779 39.272 51.090 1.00 41.02 290 PRO D C 1
ATOM 8832 O O . PRO D 1 322 ? 49.640 38.108 51.480 1.00 41.18 290 PRO D O 1
ATOM 8836 N N . ASP D 1 323 ? 49.517 39.642 49.835 1.00 40.91 291 ASP D N 1
ATOM 8837 C CA . ASP D 1 323 ? 49.070 38.644 48.851 1.00 41.21 291 ASP D CA 1
ATOM 8838 C C . ASP D 1 323 ? 50.208 38.003 48.033 1.00 41.28 291 ASP D C 1
ATOM 8839 O O . ASP D 1 323 ? 49.963 37.175 47.152 1.00 41.21 291 ASP D O 1
ATOM 8844 N N . SER D 1 324 ? 51.448 38.371 48.356 1.00 41.42 292 SER D N 1
ATOM 8845 C CA . SER D 1 324 ? 52.627 37.895 47.631 1.00 41.53 292 SER D CA 1
ATOM 8846 C C . SER D 1 324 ? 53.078 36.499 48.053 1.00 40.99 292 SER D C 1
ATOM 8847 O O . SER D 1 324 ? 52.855 36.074 49.186 1.00 40.93 292 SER D O 1
ATOM 8850 N N . SER D 1 325 ? 53.721 35.805 47.122 1.00 40.77 293 SER D N 1
ATOM 8851 C CA . SER D 1 325 ? 54.240 34.460 47.337 1.00 40.66 293 SER D CA 1
ATOM 8852 C C . SER D 1 325 ? 55.489 34.239 46.484 1.00 40.60 293 SER D C 1
ATOM 8853 O O . SER D 1 325 ? 55.669 34.909 45.455 1.00 40.23 293 SER D O 1
ATOM 8856 N N . SER D 1 326 ? 56.330 33.291 46.909 1.00 40.37 294 SER D N 1
ATOM 8857 C CA . SER D 1 326 ? 57.550 32.919 46.190 1.00 40.47 294 SER D CA 1
ATOM 8858 C C . SER D 1 326 ? 58.081 31.599 46.742 1.00 40.39 294 SER D C 1
ATOM 8859 O O . SER D 1 326 ? 57.618 31.123 47.780 1.00 40.23 294 SER D O 1
ATOM 8862 N N . GLY D 1 327 ? 59.060 31.013 46.058 1.00 40.47 295 GLY D N 1
ATOM 8863 C CA . GLY D 1 327 ? 59.567 29.690 46.428 1.00 40.32 295 GLY D CA 1
ATOM 8864 C C . GLY D 1 327 ? 60.470 29.654 47.645 1.00 40.58 295 GLY D C 1
ATOM 8865 O O . GLY D 1 327 ? 60.930 28.574 48.041 1.00 40.86 295 GLY D O 1
ATOM 8866 N N . ASN D 1 328 ? 60.731 30.819 48.242 1.00 40.31 296 ASN D N 1
ATOM 8867 C CA . ASN D 1 328 ? 61.613 30.912 49.407 1.00 40.57 296 ASN D CA 1
ATOM 8868 C C . ASN D 1 328 ? 60.947 31.584 50.619 1.00 40.66 296 ASN D C 1
ATOM 8869 O O . ASN D 1 328 ? 61.619 32.147 51.492 1.00 40.61 296 ASN D O 1
ATOM 8874 N N . LEU D 1 329 ? 59.620 31.513 50.659 1.00 40.59 297 LEU D N 1
ATOM 8875 C CA . LEU D 1 329 ? 58.841 32.200 51.663 1.00 40.68 297 LEU D CA 1
ATOM 8876 C C . LEU D 1 329 ? 57.762 31.278 52.210 1.00 40.85 297 LEU D C 1
ATOM 8877 O O . LEU D 1 329 ? 56.905 30.784 51.461 1.00 40.30 297 LEU D O 1
ATOM 8882 N N . GLY D 1 330 ? 57.836 31.045 53.521 1.00 41.07 298 GLY D N 1
ATOM 8883 C CA . GLY D 1 330 ? 56.855 30.255 54.249 1.00 40.83 298 GLY D CA 1
ATOM 8884 C C . GLY D 1 330 ? 56.506 30.967 55.538 1.00 41.06 298 GLY D C 1
ATOM 8885 O O . GLY D 1 330 ? 56.472 32.201 55.576 1.00 41.26 298 GLY D O 1
ATOM 8886 N N . PHE D 1 331 ? 56.268 30.191 56.598 1.00 40.88 299 PHE D N 1
ATOM 8887 C CA . PHE D 1 331 ? 55.890 30.729 57.904 1.00 40.56 299 PHE D CA 1
ATOM 8888 C C . PHE D 1 331 ? 56.024 29.662 59.004 1.00 40.86 299 PHE D C 1
ATOM 8889 O O . PHE D 1 331 ? 56.055 28.454 58.704 1.00 40.39 299 PHE D O 1
ATOM 8897 N N . ARG D 1 332 ? 56.134 30.118 60.259 1.00 40.69 300 ARG D N 1
ATOM 8898 C CA . ARG D 1 332 ? 55.878 29.267 61.431 1.00 40.87 300 ARG D CA 1
ATOM 8899 C C . ARG D 1 332 ? 54.799 29.913 62.324 1.00 41.00 300 ARG D C 1
ATOM 8900 O O . ARG D 1 332 ? 54.616 31.143 62.314 1.00 41.04 300 ARG D O 1
ATOM 8908 N N . CYS D 1 333 ? 54.075 29.083 63.068 1.00 41.01 301 CYS D N 1
ATOM 8909 C CA . CYS D 1 333 ? 52.948 29.549 63.883 1.00 41.11 301 CYS D CA 1
ATOM 8910 C C . CYS D 1 333 ? 53.299 29.775 65.348 1.00 40.85 301 CYS D C 1
ATOM 8911 O O . CYS D 1 333 ? 54.370 29.385 65.816 1.00 40.77 301 CYS D O 1
ATOM 8914 N N . ALA D 1 334 ? 52.377 30.424 66.056 1.00 40.65 302 ALA D N 1
ATOM 8915 C CA . ALA D 1 334 ? 52.543 30.768 67.454 1.00 40.39 302 ALA D CA 1
ATOM 8916 C C . ALA D 1 334 ? 51.191 30.673 68.177 1.00 40.58 302 ALA D C 1
ATOM 8917 O O . ALA D 1 334 ? 50.185 30.292 67.570 1.00 40.26 302 ALA D O 1
ATOM 8919 N N . ASN D 1 335 ? 51.185 30.986 69.475 1.00 40.49 303 ASN D N 1
ATOM 8920 C CA . ASN D 1 335 ? 49.970 30.991 70.289 1.00 40.61 303 ASN D CA 1
ATOM 8921 C C . ASN D 1 335 ? 50.149 31.785 71.576 1.00 40.72 303 ASN D C 1
ATOM 8922 O O . ASN D 1 335 ? 51.251 31.833 72.130 1.00 40.44 303 ASN D O 1
ATOM 8927 N N . ASP D 1 336 ? 49.063 32.400 72.048 1.00 40.80 304 ASP D N 1
ATOM 8928 C CA . ASP D 1 336 ? 49.032 32.948 73.398 1.00 41.06 304 ASP D CA 1
ATOM 8929 C C . ASP D 1 336 ? 49.201 31.801 74.390 1.00 41.14 304 ASP D C 1
ATOM 8930 O O . ASP D 1 336 ? 48.700 30.689 74.162 1.00 41.02 304 ASP D O 1
ATOM 8935 N N . ALA D 1 337 ? 49.922 32.071 75.476 1.00 41.29 305 ALA D N 1
ATOM 8936 C CA . ALA D 1 337 ? 49.947 31.155 76.607 1.00 41.72 305 ALA D CA 1
ATOM 8937 C C . ALA D 1 337 ? 48.918 31.669 77.585 1.00 42.12 305 ALA D C 1
ATOM 8938 O O . ALA D 1 337 ? 49.259 32.140 78.674 1.00 42.90 305 ALA D O 1
ATOM 8940 N N . ARG E 1 51 ? 44.720 63.026 18.171 1.00 42.24 19 ARG E N 1
ATOM 8941 C CA . ARG E 1 51 ? 45.166 64.427 17.896 1.00 41.92 19 ARG E CA 1
ATOM 8942 C C . ARG E 1 51 ? 45.898 64.456 16.550 1.00 41.90 19 ARG E C 1
ATOM 8943 O O . ARG E 1 51 ? 46.240 63.393 16.026 1.00 42.14 19 ARG E O 1
ATOM 8951 N N . PRO E 1 52 ? 46.138 65.660 15.972 1.00 41.97 20 PRO E N 1
ATOM 8952 C CA . PRO E 1 52 ? 46.876 65.629 14.705 1.00 41.81 20 PRO E CA 1
ATOM 8953 C C . PRO E 1 52 ? 48.298 65.130 14.968 1.00 41.68 20 PRO E C 1
ATOM 8954 O O . PRO E 1 52 ? 48.861 65.420 16.032 1.00 42.09 20 PRO E O 1
ATOM 8958 N N . ARG E 1 53 ? 48.841 64.358 14.024 1.00 41.64 21 ARG E N 1
ATOM 8959 C CA . ARG E 1 53 ? 50.176 63.766 14.134 1.00 41.80 21 ARG E CA 1
ATOM 8960 C C . ARG E 1 53 ? 51.227 64.845 14.356 1.00 41.45 21 ARG E C 1
ATOM 8961 O O . ARG E 1 53 ? 51.165 65.921 13.751 1.00 41.69 21 ARG E O 1
ATOM 8969 N N . SER E 1 54 ? 52.172 64.569 15.246 1.00 41.24 22 SER E N 1
ATOM 8970 C CA . SER E 1 54 ? 53.307 65.463 15.445 1.00 41.22 22 SER E CA 1
ATOM 8971 C C . SER E 1 54 ? 54.603 64.658 15.353 1.00 40.95 22 SER E C 1
ATOM 8972 O O . SER E 1 54 ? 54.773 63.663 16.052 1.00 41.03 22 SER E O 1
ATOM 8975 N N . THR E 1 55 ? 55.507 65.082 14.475 1.00 40.76 23 THR E N 1
ATOM 8976 C CA . THR E 1 55 ? 56.815 64.433 14.379 1.00 40.78 23 THR E CA 1
ATOM 8977 C C . THR E 1 55 ? 57.915 65.311 14.985 1.00 40.78 23 THR E C 1
ATOM 8978 O O . THR E 1 55 ? 59.094 65.158 14.659 1.00 40.85 23 THR E O 1
ATOM 8982 N N . ARG E 1 56 ? 57.516 66.222 15.872 1.00 41.03 24 ARG E N 1
ATOM 8983 C CA . ARG E 1 56 ? 58.436 67.124 16.578 1.00 41.33 24 ARG E CA 1
ATOM 8984 C C . ARG E 1 56 ? 59.504 66.303 17.330 1.00 40.88 24 ARG E C 1
ATOM 8985 O O . ARG E 1 56 ? 59.172 65.382 18.078 1.00 40.69 24 ARG E O 1
ATOM 8993 N N . GLY E 1 57 ? 60.779 66.615 17.090 1.00 40.80 25 GLY E N 1
ATOM 8994 C CA . GLY E 1 57 ? 61.903 65.915 17.733 1.00 40.81 25 GLY E CA 1
ATOM 8995 C C . GLY E 1 57 ? 62.021 64.444 17.351 1.00 40.91 25 GLY E C 1
ATOM 8996 O O . GLY E 1 57 ? 62.599 63.646 18.084 1.00 40.87 25 GLY E O 1
ATOM 8997 N N . GLN E 1 58 ? 61.470 64.088 16.194 1.00 40.78 26 GLN E N 1
ATOM 8998 C CA . GLN E 1 58 ? 61.455 62.709 15.740 1.00 40.82 26 GLN E CA 1
ATOM 8999 C C . GLN E 1 58 ? 62.252 62.588 14.462 1.00 40.80 26 GLN E C 1
ATOM 9000 O O . GLN E 1 58 ? 62.281 63.522 13.663 1.00 40.47 26 GLN E O 1
ATOM 9006 N N . VAL E 1 59 ? 62.878 61.428 14.274 1.00 40.72 27 VAL E N 1
ATOM 9007 C CA . VAL E 1 59 ? 63.592 61.119 13.042 1.00 40.93 27 VAL E CA 1
ATOM 9008 C C . VAL E 1 59 ? 62.814 60.069 12.246 1.00 41.18 27 VAL E C 1
ATOM 9009 O O . VAL E 1 59 ? 62.276 59.114 12.822 1.00 41.28 27 VAL E O 1
ATOM 9013 N N . ARG E 1 60 ? 62.739 60.257 10.928 1.00 41.02 28 ARG E N 1
ATOM 9014 C CA . ARG E 1 60 ? 62.059 59.300 10.066 1.00 40.83 28 ARG E CA 1
ATOM 9015 C C . ARG E 1 60 ? 63.033 58.225 9.616 1.00 40.81 28 ARG E C 1
ATOM 9016 O O . ARG E 1 60 ? 64.047 58.522 8.980 1.00 40.88 28 ARG E O 1
ATOM 9024 N N . LEU E 1 61 ? 62.713 56.981 9.959 1.00 40.83 29 LEU E N 1
ATOM 9025 C CA . LEU E 1 61 ? 63.490 55.818 9.556 1.00 40.94 29 LEU E CA 1
ATOM 9026 C C . LEU E 1 61 ? 62.724 55.008 8.499 1.00 41.01 29 LEU E C 1
ATOM 9027 O O . LEU E 1 61 ? 61.506 54.833 8.610 1.00 41.17 29 LEU E O 1
ATOM 9032 N N . PRO E 1 62 ? 63.431 54.532 7.457 1.00 41.06 30 PRO E N 1
ATOM 9033 C CA . PRO E 1 62 ? 62.782 53.798 6.364 1.00 40.81 30 PRO E CA 1
ATOM 9034 C C . PRO E 1 62 ? 62.346 52.360 6.699 1.00 40.81 30 PRO E C 1
ATOM 9035 O O . PRO E 1 62 ? 61.524 51.792 5.979 1.00 40.61 30 PRO E O 1
ATOM 9039 N N . GLY E 1 63 ? 62.882 51.784 7.775 1.00 40.73 31 GLY E N 1
ATOM 9040 C CA . GLY E 1 63 ? 62.589 50.393 8.117 1.00 40.87 31 GLY E CA 1
ATOM 9041 C C . GLY E 1 63 ? 63.312 49.404 7.213 1.00 41.01 31 GLY E C 1
ATOM 9042 O O . GLY E 1 63 ? 64.512 49.538 6.966 1.00 41.34 31 GLY E O 1
ATOM 9043 N N . GLY E 1 64 ? 62.579 48.424 6.696 1.00 40.78 32 GLY E N 1
ATOM 9044 C CA . GLY E 1 64 ? 63.184 47.334 5.936 1.00 40.51 32 GLY E CA 1
ATOM 9045 C C . GLY E 1 64 ? 63.441 46.123 6.824 1.00 40.51 32 GLY E C 1
ATOM 9046 O O . GLY E 1 64 ? 62.869 46.007 7.905 1.00 40.18 32 GLY E O 1
ATOM 9047 N N . GLU E 1 65 ? 64.298 45.219 6.355 1.00 40.46 33 GLU E N 1
ATOM 9048 C CA . GLU E 1 65 ? 64.637 44.009 7.090 1.00 40.54 33 GLU E CA 1
ATOM 9049 C C . GLU E 1 65 ? 65.817 44.248 8.018 1.00 40.45 33 GLU E C 1
ATOM 9050 O O . GLU E 1 65 ? 66.710 45.047 7.717 1.00 40.04 33 GLU E O 1
ATOM 9056 N N . PHE E 1 66 ? 65.801 43.552 9.150 1.00 40.33 34 PHE E N 1
ATOM 9057 C CA . PHE E 1 66 ? 66.933 43.513 10.064 1.00 40.35 34 PHE E CA 1
ATOM 9058 C C . PHE E 1 66 ? 66.867 42.234 10.896 1.00 40.34 34 PHE E C 1
ATOM 9059 O O . PHE E 1 66 ? 65.797 41.635 11.043 1.00 40.07 34 PHE E O 1
ATOM 9067 N N . ALA E 1 67 ? 68.018 41.803 11.406 1.00 40.05 35 ALA E N 1
ATOM 9068 C CA . ALA E 1 67 ? 68.067 40.639 12.270 1.00 40.15 35 ALA E CA 1
ATOM 9069 C C . ALA E 1 67 ? 67.797 41.073 13.699 1.00 40.20 35 ALA E C 1
ATOM 9070 O O . ALA E 1 67 ? 68.585 41.816 14.291 1.00 40.00 35 ALA E O 1
ATOM 9072 N N . MET E 1 68 ? 66.671 40.619 14.238 1.00 40.17 36 MET E N 1
ATOM 9073 C CA . MET E 1 68 ? 66.275 40.961 15.599 1.00 40.46 36 MET E CA 1
ATOM 9074 C C . MET E 1 68 ? 66.531 39.805 16.558 1.00 40.53 36 MET E C 1
ATOM 9075 O O . MET E 1 68 ? 66.119 38.672 16.297 1.00 40.71 36 MET E O 1
ATOM 9080 N N . GLY E 1 69 ? 67.186 40.106 17.672 1.00 40.36 37 GLY E N 1
ATOM 9081 C CA . GLY E 1 69 ? 67.544 39.093 18.650 1.00 40.44 37 GLY E CA 1
ATOM 9082 C C . GLY E 1 69 ? 69.013 39.134 19.029 1.00 40.54 37 GLY E C 1
ATOM 9083 O O . GLY E 1 69 ? 69.815 39.859 18.425 1.00 40.32 37 GLY E O 1
ATOM 9084 N N . ASP E 1 70 ? 69.362 38.338 20.033 1.00 40.76 38 ASP E N 1
ATOM 9085 C CA . ASP E 1 70 ? 70.704 38.337 20.587 1.00 41.05 38 ASP E CA 1
ATOM 9086 C C . ASP E 1 70 ? 71.620 37.386 19.825 1.00 41.04 38 ASP E C 1
ATOM 9087 O O . ASP E 1 70 ? 71.587 36.178 20.040 1.00 41.06 38 ASP E O 1
ATOM 9092 N N . ALA E 1 71 ? 72.442 37.954 18.944 1.00 41.18 39 ALA E N 1
ATOM 9093 C CA . ALA E 1 71 ? 73.404 37.192 18.144 1.00 41.38 39 ALA E CA 1
ATOM 9094 C C . ALA E 1 71 ? 74.501 36.491 18.963 1.00 41.47 39 ALA E C 1
ATOM 9095 O O . ALA E 1 71 ? 75.313 35.759 18.401 1.00 41.93 39 ALA E O 1
ATOM 9097 N N . PHE E 1 72 ? 74.514 36.699 20.280 1.00 41.43 40 PHE E N 1
ATOM 9098 C CA . PHE E 1 72 ? 75.603 36.201 21.131 1.00 41.25 40 PHE E CA 1
ATOM 9099 C C . PHE E 1 72 ? 75.160 35.235 22.236 1.00 41.37 40 PHE E C 1
ATOM 9100 O O . PHE E 1 72 ? 76.002 34.628 22.896 1.00 41.29 40 PHE E O 1
ATOM 9108 N N . GLY E 1 73 ? 73.850 35.123 22.463 1.00 41.65 41 GLY E N 1
ATOM 9109 C CA . GLY E 1 73 ? 73.307 34.278 23.538 1.00 41.59 41 GLY E CA 1
ATOM 9110 C C . GLY E 1 73 ? 73.784 34.652 24.935 1.00 41.53 41 GLY E C 1
ATOM 9111 O O . GLY E 1 73 ? 74.237 33.791 25.692 1.00 42.06 41 GLY E O 1
ATOM 9112 N N . GLU E 1 74 ? 73.667 35.929 25.282 1.00 41.33 42 GLU E N 1
ATOM 9113 C CA . GLU E 1 74 ? 74.222 36.455 26.529 1.00 41.19 42 GLU E CA 1
ATOM 9114 C C . GLU E 1 74 ? 73.168 36.798 27.585 1.00 41.20 42 GLU E C 1
ATOM 9115 O O . GLU E 1 74 ? 73.505 37.302 28.661 1.00 41.50 42 GLU E O 1
ATOM 9121 N N . GLY E 1 75 ? 71.898 36.524 27.289 1.00 40.95 43 GLY E N 1
ATOM 9122 C CA . GLY E 1 75 ? 70.819 36.772 28.252 1.00 40.78 43 GLY E CA 1
ATOM 9123 C C . GLY E 1 75 ? 70.373 35.537 29.014 1.00 40.84 43 GLY E C 1
ATOM 9124 O O . GLY E 1 75 ? 70.862 34.428 28.763 1.00 40.75 43 GLY E O 1
ATOM 9125 N N . TYR E 1 76 ? 69.464 35.741 29.970 1.00 41.08 44 TYR E N 1
ATOM 9126 C CA . TYR E 1 76 ? 68.748 34.646 30.633 1.00 41.43 44 TYR E CA 1
ATOM 9127 C C . TYR E 1 76 ? 67.862 33.955 29.583 1.00 41.20 44 TYR E C 1
ATOM 9128 O O . TYR E 1 76 ? 67.237 34.637 28.769 1.00 41.07 44 TYR E O 1
ATOM 9137 N N . PRO E 1 77 ? 67.803 32.611 29.593 1.00 40.92 45 PRO E N 1
ATOM 9138 C CA . PRO E 1 77 ? 66.775 31.917 28.819 1.00 40.95 45 PRO E CA 1
ATOM 9139 C C . PRO E 1 77 ? 65.368 32.526 28.976 1.00 41.24 45 PRO E C 1
ATOM 9140 O O . PRO E 1 77 ? 64.627 32.625 27.995 1.00 41.40 45 PRO E O 1
ATOM 9144 N N . ALA E 1 78 ? 65.018 32.960 30.188 1.00 41.05 46 ALA E N 1
ATOM 9145 C CA . ALA E 1 78 ? 63.682 33.464 30.471 1.00 40.93 46 ALA E CA 1
ATOM 9146 C C . ALA E 1 78 ? 63.383 34.825 29.818 1.00 41.14 46 ALA E C 1
ATOM 9147 O O . ALA E 1 78 ? 62.220 35.227 29.707 1.00 40.80 46 ALA E O 1
ATOM 9149 N N . ASP E 1 79 ? 64.441 35.517 29.390 1.00 41.37 47 ASP E N 1
ATOM 9150 C CA . ASP E 1 79 ? 64.330 36.768 28.651 1.00 41.47 47 ASP E CA 1
ATOM 9151 C C . ASP E 1 79 ? 63.723 36.583 27.247 1.00 41.33 47 ASP E C 1
ATOM 9152 O O . ASP E 1 79 ? 63.055 37.484 26.742 1.00 41.26 47 ASP E O 1
ATOM 9157 N N . GLY E 1 80 ? 63.985 35.439 26.612 1.00 40.84 48 GLY E N 1
ATOM 9158 C CA . GLY E 1 80 ? 63.491 35.176 25.258 1.00 40.81 48 GLY E CA 1
ATOM 9159 C C . GLY E 1 80 ? 64.112 36.075 24.190 1.00 40.82 48 GLY E C 1
ATOM 9160 O O . GLY E 1 80 ? 63.417 36.587 23.304 1.00 40.73 48 GLY E O 1
ATOM 9161 N N . GLU E 1 81 ? 65.427 36.255 24.272 1.00 40.74 49 GLU E N 1
ATOM 9162 C CA . GLU E 1 81 ? 66.175 37.095 23.327 1.00 41.02 49 GLU E CA 1
ATOM 9163 C C . GLU E 1 81 ? 66.569 36.326 22.054 1.00 40.67 49 GLU E C 1
ATOM 9164 O O . GLU E 1 81 ? 67.217 36.878 21.160 1.00 40.43 49 GLU E O 1
ATOM 9170 N N . THR E 1 82 ? 66.196 35.048 22.001 1.00 40.61 50 THR E N 1
ATOM 9171 C CA . THR E 1 82 ? 66.404 34.201 20.830 1.00 40.77 50 THR E CA 1
ATOM 9172 C C . THR E 1 82 ? 65.096 33.486 20.448 1.00 40.70 50 THR E C 1
ATOM 9173 O O . THR E 1 82 ? 64.205 33.341 21.289 1.00 40.75 50 THR E O 1
ATOM 9177 N N . PRO E 1 83 ? 64.976 33.035 19.180 1.00 40.66 51 PRO E N 1
ATOM 9178 C CA . PRO E 1 83 ? 66.013 33.115 18.144 1.00 40.65 51 PRO E CA 1
ATOM 9179 C C . PRO E 1 83 ? 66.173 34.505 17.521 1.00 40.46 51 PRO E C 1
ATOM 9180 O O . PRO E 1 83 ? 65.246 35.324 17.542 1.00 40.14 51 PRO E O 1
ATOM 9184 N N . VAL E 1 84 ? 67.369 34.764 17.006 1.00 40.33 52 VAL E N 1
ATOM 9185 C CA . VAL E 1 84 ? 67.569 35.835 16.055 1.00 40.57 52 VAL E CA 1
ATOM 9186 C C . VAL E 1 84 ? 66.606 35.537 14.907 1.00 40.65 52 VAL E C 1
ATOM 9187 O O . VAL E 1 84 ? 66.572 34.421 14.383 1.00 40.47 52 VAL E O 1
ATOM 9191 N N . HIS E 1 85 ? 65.791 36.528 14.558 1.00 40.63 53 HIS E N 1
ATOM 9192 C CA . HIS E 1 85 ? 64.797 36.363 13.508 1.00 40.51 53 HIS E CA 1
ATOM 9193 C C . HIS E 1 85 ? 64.728 37.605 12.640 1.00 40.51 53 HIS E C 1
ATOM 9194 O O . HIS E 1 85 ? 64.973 38.718 13.106 1.00 40.40 53 HIS E O 1
ATOM 9201 N N . THR E 1 86 ? 64.415 37.393 11.367 1.00 40.61 54 THR E N 1
ATOM 9202 C CA . THR E 1 86 ? 64.305 38.470 10.399 1.00 40.56 54 THR E CA 1
ATOM 9203 C C . THR E 1 86 ? 62.952 39.149 10.538 1.00 40.36 54 THR E C 1
ATOM 9204 O O . THR E 1 86 ? 61.902 38.505 10.499 1.00 40.23 54 THR E O 1
ATOM 9208 N N . VAL E 1 87 ? 63.004 40.458 10.728 1.00 40.34 55 VAL E N 1
ATOM 9209 C CA . VAL E 1 87 ? 61.813 41.278 10.867 1.00 40.41 55 VAL E CA 1
ATOM 9210 C C . VAL E 1 87 ? 61.833 42.340 9.775 1.00 40.49 55 VAL E C 1
ATOM 9211 O O . VAL E 1 87 ? 62.870 42.971 9.537 1.00 40.25 55 VAL E O 1
ATOM 9215 N N . ARG E 1 88 ? 60.696 42.526 9.109 1.00 40.30 56 ARG E N 1
ATOM 9216 C CA . ARG E 1 88 ? 60.538 43.651 8.202 1.00 40.54 56 ARG E CA 1
ATOM 9217 C C . ARG E 1 88 ? 59.592 44.717 8.758 1.00 40.59 56 ARG E C 1
ATOM 9218 O O . ARG E 1 88 ? 58.448 44.435 9.135 1.00 40.45 56 ARG E O 1
ATOM 9226 N N . LEU E 1 89 ? 60.091 45.948 8.777 1.00 40.51 57 LEU E N 1
ATOM 9227 C CA . LEU E 1 89 ? 59.341 47.090 9.268 1.00 40.65 57 LEU E CA 1
ATOM 9228 C C . LEU E 1 89 ? 59.042 48.098 8.170 1.00 40.62 57 LEU E C 1
ATOM 9229 O O . LEU E 1 89 ? 59.853 48.334 7.267 1.00 40.36 57 LEU E O 1
ATOM 9234 N N . ARG E 1 90 ? 57.862 48.689 8.272 1.00 40.72 58 ARG E N 1
ATOM 9235 C CA . ARG E 1 90 ? 57.466 49.801 7.435 1.00 40.82 58 ARG E CA 1
ATOM 9236 C C . ARG E 1 90 ? 58.116 51.089 7.967 1.00 40.55 58 ARG E C 1
ATOM 9237 O O . ARG E 1 90 ? 58.553 51.130 9.121 1.00 39.94 58 ARG E O 1
ATOM 9245 N N . PRO E 1 91 ? 58.199 52.139 7.125 1.00 40.51 59 PRO E N 1
ATOM 9246 C CA . PRO E 1 91 ? 58.774 53.405 7.584 1.00 40.43 59 PRO E CA 1
ATOM 9247 C C . PRO E 1 91 ? 58.059 53.932 8.827 1.00 40.33 59 PRO E C 1
ATOM 9248 O O . PRO E 1 91 ? 56.848 53.782 8.953 1.00 39.70 59 PRO E O 1
ATOM 9252 N N . PHE E 1 92 ? 58.814 54.529 9.741 1.00 40.42 60 PHE E N 1
ATOM 9253 C CA . PHE E 1 92 ? 58.244 55.069 10.972 1.00 40.69 60 PHE E CA 1
ATOM 9254 C C . PHE E 1 92 ? 59.092 56.228 11.495 1.00 40.88 60 PHE E C 1
ATOM 9255 O O . PHE E 1 92 ? 60.238 56.413 11.065 1.00 41.07 60 PHE E O 1
ATOM 9263 N N . HIS E 1 93 ? 58.514 57.009 12.403 1.00 40.70 61 HIS E N 1
ATOM 9264 C CA . HIS E 1 93 ? 59.251 58.030 13.126 1.00 40.56 61 HIS E CA 1
ATOM 9265 C C . HIS E 1 93 ? 59.552 57.547 14.541 1.00 40.47 61 HIS E C 1
ATOM 9266 O O . HIS E 1 93 ? 58.800 56.758 15.108 1.00 40.27 61 HIS E O 1
ATOM 9273 N N . ILE E 1 94 ? 60.656 58.014 15.110 1.00 40.25 62 ILE E N 1
ATOM 9274 C CA . ILE E 1 94 ? 60.964 57.734 16.513 1.00 40.07 62 ILE E CA 1
ATOM 9275 C C . ILE E 1 94 ? 61.680 58.934 17.127 1.00 40.30 62 ILE E C 1
ATOM 9276 O O . ILE E 1 94 ? 62.538 59.534 16.485 1.00 40.18 62 ILE E O 1
ATOM 9281 N N . ASP E 1 95 ? 61.299 59.282 18.357 1.00 40.42 63 ASP E N 1
ATOM 9282 C CA . ASP E 1 95 ? 61.949 60.339 19.138 1.00 40.75 63 ASP E CA 1
ATOM 9283 C C . ASP E 1 95 ? 63.467 60.165 19.174 1.00 40.46 63 ASP E C 1
ATOM 9284 O O . ASP E 1 95 ? 63.958 59.068 19.416 1.00 39.84 63 ASP E O 1
ATOM 9289 N N . GLU E 1 96 ? 64.207 61.244 18.924 1.00 40.93 64 GLU E N 1
ATOM 9290 C CA . GLU E 1 96 ? 65.678 61.202 19.005 1.00 41.60 64 GLU E CA 1
ATOM 9291 C C . GLU E 1 96 ? 66.187 61.065 20.452 1.00 41.26 64 GLU E C 1
ATOM 9292 O O . GLU E 1 96 ? 67.318 60.633 20.686 1.00 41.21 64 GLU E O 1
ATOM 9298 N N . THR E 1 97 ? 65.343 61.438 21.413 1.00 41.17 65 THR E N 1
ATOM 9299 C CA . THR E 1 97 ? 65.669 61.332 22.833 1.00 40.98 65 THR E CA 1
ATOM 9300 C C . THR E 1 97 ? 64.486 60.771 23.627 1.00 41.05 65 THR E C 1
ATOM 9301 O O . THR E 1 97 ? 63.336 60.789 23.156 1.00 41.09 65 THR E O 1
ATOM 9305 N N . ALA E 1 98 ? 64.770 60.282 24.831 1.00 40.62 66 ALA E N 1
ATOM 9306 C CA . ALA E 1 98 ? 63.731 60.029 25.819 1.00 40.64 66 ALA E CA 1
ATOM 9307 C C . ALA E 1 98 ? 62.904 61.309 26.062 1.00 40.71 66 ALA E C 1
ATOM 9308 O O . ALA E 1 98 ? 63.384 62.419 25.835 1.00 40.98 66 ALA E O 1
ATOM 9310 N N . VAL E 1 99 ? 61.662 61.148 26.508 1.00 40.61 67 VAL E N 1
ATOM 9311 C CA . VAL E 1 99 ? 60.799 62.285 26.825 1.00 40.44 67 VAL E CA 1
ATOM 9312 C C . VAL E 1 99 ? 61.318 62.990 28.078 1.00 40.41 67 VAL E C 1
ATOM 9313 O O . VAL E 1 99 ? 61.614 62.333 29.081 1.00 39.83 67 VAL E O 1
ATOM 9317 N N . THR E 1 100 ? 61.453 64.318 27.992 1.00 40.79 68 THR E N 1
ATOM 9318 C CA . THR E 1 100 ? 62.000 65.131 29.078 1.00 40.81 68 THR E CA 1
ATOM 9319 C C . THR E 1 100 ? 60.952 65.565 30.106 1.00 41.02 68 THR E C 1
ATOM 9320 O O . THR E 1 100 ? 59.750 65.601 29.822 1.00 41.13 68 THR E O 1
ATOM 9324 N N . ASN E 1 101 ? 61.441 65.920 31.294 1.00 41.14 69 ASN E N 1
ATOM 9325 C CA . ASN E 1 101 ? 60.658 66.596 32.323 1.00 40.90 69 ASN E CA 1
ATOM 9326 C C . ASN E 1 101 ? 59.917 67.822 31.807 1.00 40.95 69 ASN E C 1
ATOM 9327 O O . ASN E 1 101 ? 58.742 68.014 32.118 1.00 40.99 69 ASN E O 1
ATOM 9332 N N . ALA E 1 102 ? 60.615 68.653 31.031 1.00 40.70 70 ALA E N 1
ATOM 9333 C CA . ALA E 1 102 ? 60.021 69.846 30.439 1.00 40.75 70 ALA E CA 1
ATOM 9334 C C . ALA E 1 102 ? 58.796 69.483 29.599 1.00 40.70 70 ALA E C 1
ATOM 9335 O O . ALA E 1 102 ? 57.722 70.080 29.744 1.00 40.45 70 ALA E O 1
ATOM 9337 N N . ARG E 1 103 ? 58.962 68.482 28.739 1.00 40.59 71 ARG E N 1
ATOM 9338 C CA . ARG E 1 103 ? 57.900 68.060 27.841 1.00 40.53 71 ARG E CA 1
ATOM 9339 C C . ARG E 1 103 ? 56.748 67.406 28.589 1.00 40.50 71 ARG E C 1
ATOM 9340 O O . ARG E 1 103 ? 55.582 67.692 28.314 1.00 40.74 71 ARG E O 1
ATOM 9348 N N . PHE E 1 104 ? 57.080 66.540 29.539 1.00 40.33 72 PHE E N 1
ATOM 9349 C CA . PHE E 1 104 ? 56.076 65.889 30.357 1.00 40.44 72 PHE E CA 1
ATOM 9350 C C . PHE E 1 104 ? 55.295 66.869 31.230 1.00 40.43 72 PHE E C 1
ATOM 9351 O O . PHE E 1 104 ? 54.117 66.645 31.505 1.00 40.56 72 PHE E O 1
ATOM 9359 N N . ALA E 1 105 ? 55.956 67.938 31.671 1.00 40.32 73 ALA E N 1
ATOM 9360 C CA . ALA E 1 105 ? 55.318 68.986 32.476 1.00 40.46 73 ALA E CA 1
ATOM 9361 C C . ALA E 1 105 ? 54.269 69.746 31.665 1.00 40.63 73 ALA E C 1
ATOM 9362 O O . ALA E 1 105 ? 53.208 70.114 32.188 1.00 40.74 73 ALA E O 1
ATOM 9364 N N . ALA E 1 106 ? 54.576 69.979 30.389 1.00 40.43 74 ALA E N 1
ATOM 9365 C CA . ALA E 1 106 ? 53.635 70.605 29.466 1.00 40.48 74 ALA E CA 1
ATOM 9366 C C . ALA E 1 106 ? 52.410 69.702 29.256 1.00 40.40 74 ALA E C 1
ATOM 9367 O O . ALA E 1 106 ? 51.278 70.177 29.235 1.00 40.25 74 ALA E O 1
ATOM 9369 N N . PHE E 1 107 ? 52.644 68.394 29.139 1.00 40.24 75 PHE E N 1
ATOM 9370 C CA . PHE E 1 107 ? 51.561 67.408 29.063 1.00 40.14 75 PHE E CA 1
ATOM 9371 C C . PHE E 1 107 ? 50.597 67.483 30.267 1.00 40.12 75 PHE E C 1
ATOM 9372 O O . PHE E 1 107 ? 49.369 67.497 30.092 1.00 39.94 75 PHE E O 1
ATOM 9380 N N . VAL E 1 108 ? 51.155 67.537 31.476 1.00 40.03 76 VAL E N 1
ATOM 9381 C CA . VAL E 1 108 ? 50.346 67.565 32.699 1.00 40.48 76 VAL E CA 1
ATOM 9382 C C . VAL E 1 108 ? 49.560 68.882 32.823 1.00 40.35 76 VAL E C 1
ATOM 9383 O O . VAL E 1 108 ? 48.369 68.871 33.151 1.00 40.25 76 VAL E O 1
ATOM 9387 N N . LYS E 1 109 ? 50.229 69.999 32.543 1.00 40.27 77 LYS E N 1
ATOM 9388 C CA . LYS E 1 109 ? 49.596 71.328 32.570 1.00 40.49 77 LYS E CA 1
ATOM 9389 C C . LYS E 1 109 ? 48.357 71.383 31.669 1.00 40.35 77 LYS E C 1
ATOM 9390 O O . LYS E 1 109 ? 47.334 71.962 32.039 1.00 40.45 77 LYS E O 1
ATOM 9396 N N . ALA E 1 110 ? 48.455 70.757 30.502 1.00 40.49 78 ALA E N 1
ATOM 9397 C CA . ALA E 1 110 ? 47.389 70.788 29.508 1.00 40.57 78 ALA E CA 1
ATOM 9398 C C . ALA E 1 110 ? 46.225 69.847 29.831 1.00 40.59 78 ALA E C 1
ATOM 9399 O O . ALA E 1 110 ? 45.078 70.134 29.486 1.00 40.38 78 ALA E O 1
ATOM 9401 N N . THR E 1 111 ? 46.523 68.744 30.511 1.00 40.34 79 THR E N 1
ATOM 9402 C CA . THR E 1 111 ? 45.563 67.641 30.648 1.00 40.14 79 THR E CA 1
ATOM 9403 C C . THR E 1 111 ? 45.050 67.421 32.076 1.00 40.19 79 THR E C 1
ATOM 9404 O O . THR E 1 111 ? 43.948 66.892 32.265 1.00 40.01 79 THR E O 1
ATOM 9408 N N . GLY E 1 112 ? 45.847 67.816 33.069 1.00 39.96 80 GLY E N 1
ATOM 9409 C CA . GLY E 1 112 ? 45.564 67.497 34.469 1.00 40.12 80 GLY E CA 1
ATOM 9410 C C . GLY E 1 112 ? 45.850 66.044 34.833 1.00 40.38 80 GLY E C 1
ATOM 9411 O O . GLY E 1 112 ? 45.370 65.549 35.859 1.00 40.22 80 GLY E O 1
ATOM 9412 N N . HIS E 1 113 ? 46.638 65.366 33.991 1.00 40.44 81 HIS E N 1
ATOM 9413 C CA . HIS E 1 113 ? 46.975 63.946 34.162 1.00 40.69 81 HIS E CA 1
ATOM 9414 C C . HIS E 1 113 ? 47.616 63.642 35.509 1.00 40.81 81 HIS E C 1
ATOM 9415 O O . HIS E 1 113 ? 48.566 64.313 35.923 1.00 40.85 81 HIS E O 1
ATOM 9422 N N . VAL E 1 114 ? 47.073 62.632 36.181 1.00 40.94 82 VAL E N 1
ATOM 9423 C CA . VAL E 1 114 ? 47.605 62.137 37.450 1.00 41.00 82 VAL E CA 1
ATOM 9424 C C . VAL E 1 114 ? 48.296 60.804 37.162 1.00 40.85 82 VAL E C 1
ATOM 9425 O O . VAL E 1 114 ? 47.663 59.868 36.664 1.00 40.77 82 VAL E O 1
ATOM 9429 N N . THR E 1 115 ? 49.592 60.736 37.459 1.00 40.33 83 THR E N 1
ATOM 9430 C CA . THR E 1 115 ? 50.374 59.528 37.201 1.00 40.26 83 THR E CA 1
ATOM 9431 C C . THR E 1 115 ? 49.994 58.382 38.139 1.00 40.39 83 THR E C 1
ATOM 9432 O O . THR E 1 115 ? 49.380 58.594 39.188 1.00 40.45 83 THR E O 1
ATOM 9436 N N . ASP E 1 116 ? 50.359 57.166 37.747 1.00 40.69 84 ASP E N 1
ATOM 9437 C CA . ASP E 1 116 ? 50.111 55.987 38.573 1.00 40.78 84 ASP E CA 1
ATOM 9438 C C . ASP E 1 116 ? 50.836 56.038 39.925 1.00 40.69 84 ASP E C 1
ATOM 9439 O O . ASP E 1 116 ? 50.309 55.550 40.917 1.00 40.58 84 ASP E O 1
ATOM 9444 N N . ALA E 1 117 ? 52.021 56.650 39.961 1.00 40.47 85 ALA E N 1
ATOM 9445 C CA . ALA E 1 117 ? 52.772 56.832 41.205 1.00 40.22 85 ALA E CA 1
ATOM 9446 C C . ALA E 1 117 ? 52.029 57.720 42.201 1.00 40.37 85 ALA E C 1
ATOM 9447 O O . ALA E 1 117 ? 52.016 57.452 43.407 1.00 40.34 85 ALA E O 1
ATOM 9449 N N . GLU E 1 118 ? 51.414 58.783 41.691 1.00 40.48 86 GLU E N 1
ATOM 9450 C CA . GLU E 1 118 ? 50.621 59.676 42.520 1.00 40.43 86 GLU E CA 1
ATOM 9451 C C . GLU E 1 118 ? 49.333 58.998 42.988 1.00 40.51 86 GLU E C 1
ATOM 9452 O O . GLU E 1 118 ? 48.923 59.171 44.136 1.00 40.01 86 GLU E O 1
ATOM 9458 N N . ARG E 1 119 ? 48.704 58.230 42.097 1.00 40.58 87 ARG E N 1
ATOM 9459 C CA . ARG E 1 119 ? 47.493 57.470 42.428 1.00 41.20 87 ARG E CA 1
ATOM 9460 C C . ARG E 1 119 ? 47.767 56.421 43.514 1.00 41.07 87 ARG E C 1
ATOM 9461 O O . ARG E 1 119 ? 47.018 56.312 44.482 1.00 40.90 87 ARG E O 1
ATOM 9469 N N . PHE E 1 120 ? 48.857 55.674 43.349 1.00 41.23 88 PHE E N 1
ATOM 9470 C CA . PHE E 1 120 ? 49.276 54.649 44.310 1.00 41.11 88 PHE E CA 1
ATOM 9471 C C . PHE E 1 120 ? 49.846 55.274 45.589 1.00 40.98 88 PHE E C 1
ATOM 9472 O O . PHE E 1 120 ? 49.791 54.666 46.658 1.00 40.99 88 PHE E O 1
ATOM 9480 N N . GLY E 1 121 ? 50.380 56.490 45.478 1.00 40.79 89 GLY E N 1
ATOM 9481 C CA . GLY E 1 121 ? 50.874 57.235 46.638 1.00 40.80 89 GLY E CA 1
ATOM 9482 C C . GLY E 1 121 ? 52.364 57.106 46.934 1.00 40.85 89 GLY E C 1
ATOM 9483 O O . GLY E 1 121 ? 52.881 57.774 47.832 1.00 40.88 89 GLY E O 1
ATOM 9484 N N . SER E 1 122 ? 53.050 56.245 46.187 1.00 40.40 90 SER E N 1
ATOM 9485 C CA . SER E 1 122 ? 54.485 56.033 46.343 1.00 40.41 90 SER E CA 1
ATOM 9486 C C . SER E 1 122 ? 55.077 55.477 45.057 1.00 40.38 90 SER E C 1
ATOM 9487 O O . SER E 1 122 ? 54.354 54.982 44.186 1.00 40.04 90 SER E O 1
ATOM 9490 N N . SER E 1 123 ? 56.399 55.561 44.940 1.00 40.52 91 SER E N 1
ATOM 9491 C CA . SER E 1 123 ? 57.105 54.941 43.822 1.00 40.63 91 SER E CA 1
ATOM 9492 C C . SER E 1 123 ? 58.470 54.425 44.290 1.00 40.76 91 SER E C 1
ATOM 9493 O O . SER E 1 123 ? 58.888 54.706 45.419 1.00 40.84 91 SER E O 1
ATOM 9496 N N . ALA E 1 124 ? 59.148 53.659 43.436 1.00 40.60 92 ALA E N 1
ATOM 9497 C CA . ALA E 1 124 ? 60.454 53.078 43.775 1.00 40.70 92 ALA E CA 1
ATOM 9498 C C . ALA E 1 124 ? 61.620 54.044 43.530 1.00 40.66 92 ALA E C 1
ATOM 9499 O O . ALA E 1 124 ? 61.806 54.531 42.406 1.00 40.39 92 ALA E O 1
ATOM 9501 N N . VAL E 1 125 ? 62.398 54.297 44.587 1.00 40.75 93 VAL E N 1
ATOM 9502 C CA . VAL E 1 125 ? 63.581 55.176 44.537 1.00 40.66 93 VAL E CA 1
ATOM 9503 C C . VAL E 1 125 ? 64.823 54.402 44.985 1.00 40.69 93 VAL E C 1
ATOM 9504 O O . VAL E 1 125 ? 64.781 53.692 45.995 1.00 40.63 93 VAL E O 1
ATOM 9508 N N . PHE E 1 126 ? 65.919 54.538 44.236 1.00 40.44 94 PHE E N 1
ATOM 9509 C CA . PHE E 1 126 ? 67.173 53.876 44.590 1.00 40.62 94 PHE E CA 1
ATOM 9510 C C . PHE E 1 126 ? 67.661 54.390 45.943 1.00 40.51 94 PHE E C 1
ATOM 9511 O O . PHE E 1 126 ? 67.665 55.597 46.182 1.00 40.01 94 PHE E O 1
ATOM 9519 N N . HIS E 1 127 ? 68.060 53.461 46.815 1.00 40.58 95 HIS E N 1
ATOM 9520 C CA . HIS E 1 127 ? 68.331 53.765 48.228 1.00 40.74 95 HIS E CA 1
ATOM 9521 C C . HIS E 1 127 ? 69.323 54.900 48.462 1.00 40.83 95 HIS E C 1
ATOM 9522 O O . HIS E 1 127 ? 69.127 55.713 49.367 1.00 40.81 95 HIS E O 1
ATOM 9529 N N . LEU E 1 128 ? 70.365 54.967 47.634 1.00 40.90 96 LEU E N 1
ATOM 9530 C CA . LEU E 1 128 ? 71.441 55.941 47.830 1.00 41.02 96 LEU E CA 1
ATOM 9531 C C . LEU E 1 128 ? 71.018 57.388 47.576 1.00 41.13 96 LEU E C 1
ATOM 9532 O O . LEU E 1 128 ? 71.645 58.311 48.090 1.00 41.45 96 LEU E O 1
ATOM 9537 N N . VAL E 1 129 ? 69.961 57.583 46.795 1.00 41.18 97 VAL E N 1
ATOM 9538 C CA . VAL E 1 129 ? 69.536 58.929 46.411 1.00 41.16 97 VAL E CA 1
ATOM 9539 C C . VAL E 1 129 ? 68.255 59.388 47.108 1.00 41.27 97 VAL E C 1
ATOM 9540 O O . VAL E 1 129 ? 67.754 60.482 46.834 1.00 41.74 97 VAL E O 1
ATOM 9544 N N . VAL E 1 130 ? 67.727 58.569 48.014 1.00 41.07 98 VAL E N 1
ATOM 9545 C CA . VAL E 1 130 ? 66.496 58.933 48.733 1.00 41.07 98 VAL E CA 1
ATOM 9546 C C . VAL E 1 130 ? 66.605 60.299 49.425 1.00 41.01 98 VAL E C 1
ATOM 9547 O O . VAL E 1 130 ? 67.536 60.541 50.194 1.00 41.15 98 VAL E O 1
ATOM 9551 N N . ALA E 1 131 ? 65.659 61.183 49.116 1.00 41.01 99 ALA E N 1
ATOM 9552 C CA . ALA E 1 131 ? 65.562 62.507 49.735 1.00 40.83 99 ALA E CA 1
ATOM 9553 C C . ALA E 1 131 ? 64.148 62.715 50.295 1.00 40.82 99 ALA E C 1
ATOM 9554 O O . ALA E 1 131 ? 63.299 63.355 49.667 1.00 40.45 99 ALA E O 1
ATOM 9556 N N . ALA E 1 132 ? 63.908 62.165 51.485 1.00 40.91 100 ALA E N 1
ATOM 9557 C CA . ALA E 1 132 ? 62.568 62.127 52.064 1.00 40.95 100 ALA E CA 1
ATOM 9558 C C . ALA E 1 132 ? 62.592 62.087 53.592 1.00 41.04 100 ALA E C 1
ATOM 9559 O O . ALA E 1 132 ? 63.546 61.572 54.185 1.00 41.15 100 ALA E O 1
ATOM 9561 N N . PRO E 1 133 ? 61.539 62.636 54.240 1.00 41.08 101 PRO E N 1
ATOM 9562 C CA . PRO E 1 133 ? 61.398 62.459 55.687 1.00 41.00 101 PRO E CA 1
ATOM 9563 C C . PRO E 1 133 ? 61.285 60.981 56.069 1.00 41.04 101 PRO E C 1
ATOM 9564 O O . PRO E 1 133 ? 60.729 60.182 55.308 1.00 40.88 101 PRO E O 1
ATOM 9568 N N . ASP E 1 134 ? 61.824 60.634 57.234 1.00 41.10 102 ASP E N 1
ATOM 9569 C CA . ASP E 1 134 ? 61.826 59.256 57.727 1.00 41.20 102 ASP E CA 1
ATOM 9570 C C . ASP E 1 134 ? 60.472 58.556 57.563 1.00 41.21 102 ASP E C 1
ATOM 9571 O O . ASP E 1 134 ? 60.417 57.388 57.174 1.00 41.21 102 ASP E O 1
ATOM 9576 N N . ALA E 1 135 ? 59.392 59.288 57.846 1.00 41.27 103 ALA E N 1
ATOM 9577 C CA . ALA E 1 135 ? 58.031 58.741 57.845 1.00 41.17 103 ALA E CA 1
ATOM 9578 C C . ALA E 1 135 ? 57.552 58.251 56.472 1.00 41.26 103 ALA E C 1
ATOM 9579 O O . ALA E 1 135 ? 56.692 57.368 56.391 1.00 41.49 103 ALA E O 1
ATOM 9581 N N . ASP E 1 136 ? 58.120 58.811 55.402 1.00 41.20 104 ASP E N 1
ATOM 9582 C CA . ASP E 1 136 ? 57.712 58.483 54.033 1.00 41.06 104 ASP E CA 1
ATOM 9583 C C . ASP E 1 136 ? 58.329 57.201 53.496 1.00 41.09 104 ASP E C 1
ATOM 9584 O O . ASP E 1 136 ? 57.881 56.683 52.466 1.00 41.00 104 ASP E O 1
ATOM 9589 N N . VAL E 1 137 ? 59.367 56.702 54.165 1.00 40.97 105 VAL E N 1
ATOM 9590 C CA . VAL E 1 137 ? 60.015 55.470 53.716 1.00 40.91 105 VAL E CA 1
ATOM 9591 C C . VAL E 1 137 ? 59.105 54.304 54.095 1.00 41.01 105 VAL E C 1
ATOM 9592 O O . VAL E 1 137 ? 59.042 53.911 55.253 1.00 41.18 105 VAL E O 1
ATOM 9596 N N . LEU E 1 138 ? 58.370 53.787 53.114 1.00 41.13 106 LEU E N 1
ATOM 9597 C CA . LEU E 1 138 ? 57.409 52.700 53.348 1.00 41.37 106 LEU E CA 1
ATOM 9598 C C . LEU E 1 138 ? 58.084 51.366 53.601 1.00 41.46 106 LEU E C 1
ATOM 9599 O O . LEU E 1 138 ? 57.506 50.472 54.221 1.00 41.80 106 LEU E O 1
ATOM 9604 N N . GLY E 1 139 ? 59.313 51.242 53.121 1.00 41.50 107 GLY E N 1
ATOM 9605 C CA . GLY E 1 139 ? 60.052 50.000 53.219 1.00 41.40 107 GLY E CA 1
ATOM 9606 C C . GLY E 1 139 ? 60.760 49.761 51.911 1.00 41.46 107 GLY E C 1
ATOM 9607 O O . GLY E 1 139 ? 60.856 50.652 51.073 1.00 41.50 107 GLY E O 1
ATOM 9608 N N . SER E 1 140 ? 61.228 48.536 51.738 1.00 41.63 108 SER E N 1
ATOM 9609 C CA . SER E 1 140 ? 62.111 48.169 50.644 1.00 41.77 108 SER E CA 1
ATOM 9610 C C . SER E 1 140 ? 61.445 47.087 49.805 1.00 41.53 108 SER E C 1
ATOM 9611 O O . SER E 1 140 ? 60.619 46.331 50.320 1.00 42.16 108 SER E O 1
ATOM 9614 N N . ALA E 1 141 ? 61.789 47.019 48.523 1.00 41.38 109 ALA E N 1
ATOM 9615 C CA . ALA E 1 141 ? 61.310 45.941 47.652 1.00 41.67 109 ALA E CA 1
ATOM 9616 C C . ALA E 1 141 ? 61.949 44.626 48.076 1.00 42.12 109 ALA E C 1
ATOM 9617 O O . ALA E 1 141 ? 63.178 44.536 48.207 1.00 42.80 109 ALA E O 1
ATOM 9619 N N . ALA E 1 142 ? 61.113 43.613 48.315 1.00 42.30 110 ALA E N 1
ATOM 9620 C CA . ALA E 1 142 ? 61.561 42.362 48.932 1.00 42.25 110 ALA E CA 1
ATOM 9621 C C . ALA E 1 142 ? 62.565 41.541 48.105 1.00 42.10 110 ALA E C 1
ATOM 9622 O O . ALA E 1 142 ? 63.368 40.789 48.664 1.00 42.75 110 ALA E O 1
ATOM 9624 N N . GLY E 1 143 ? 62.510 41.674 46.788 1.00 42.20 111 GLY E N 1
ATOM 9625 C CA . GLY E 1 143 ? 63.447 40.967 45.914 1.00 42.33 111 GLY E CA 1
ATOM 9626 C C . GLY E 1 143 ? 64.702 41.780 45.645 1.00 42.22 111 GLY E C 1
ATOM 9627 O O . GLY E 1 143 ? 65.795 41.227 45.483 1.00 42.48 111 GLY E O 1
ATOM 9628 N N . ALA E 1 144 ? 64.541 43.100 45.610 1.00 41.88 112 ALA E N 1
ATOM 9629 C CA . ALA E 1 144 ? 65.637 44.004 45.296 1.00 41.47 112 ALA E CA 1
ATOM 9630 C C . ALA E 1 144 ? 65.735 45.089 46.365 1.00 41.23 112 ALA E C 1
ATOM 9631 O O . ALA E 1 144 ? 65.221 46.196 46.177 1.00 41.01 112 ALA E O 1
ATOM 9633 N N . PRO E 1 145 ? 66.398 44.771 47.494 1.00 41.03 113 PRO E N 1
ATOM 9634 C CA . PRO E 1 145 ? 66.416 45.640 48.679 1.00 41.13 113 PRO E CA 1
ATOM 9635 C C . PRO E 1 145 ? 67.025 47.035 48.487 1.00 41.12 113 PRO E C 1
ATOM 9636 O O . PRO E 1 145 ? 66.889 47.887 49.370 1.00 41.60 113 PRO E O 1
ATOM 9640 N N . TRP E 1 146 ? 67.687 47.266 47.358 1.00 40.96 114 TRP E N 1
ATOM 9641 C CA . TRP E 1 146 ? 68.234 48.588 47.026 1.00 40.88 114 TRP E CA 1
ATOM 9642 C C . TRP E 1 146 ? 67.145 49.523 46.488 1.00 40.86 114 TRP E C 1
ATOM 9643 O O . TRP E 1 146 ? 67.357 50.738 46.359 1.00 40.64 114 TRP E O 1
ATOM 9654 N N . TRP E 1 147 ? 65.994 48.938 46.163 1.00 40.76 115 TRP E N 1
ATOM 9655 C CA . TRP E 1 147 ? 64.817 49.684 45.748 1.00 40.83 115 TRP E CA 1
ATOM 9656 C C . TRP E 1 147 ? 63.900 49.951 46.942 1.00 41.01 115 TRP E C 1
ATOM 9657 O O . TRP E 1 147 ? 63.376 49.021 47.568 1.00 40.94 115 TRP E O 1
ATOM 9668 N N . ILE E 1 148 ? 63.720 51.221 47.278 1.00 40.88 116 ILE E N 1
ATOM 9669 C CA . ILE E 1 148 ? 62.871 51.540 48.416 1.00 41.15 116 ILE E CA 1
ATOM 9670 C C . ILE E 1 148 ? 61.624 52.346 48.043 1.00 41.05 116 ILE E C 1
ATOM 9671 O O . ILE E 1 148 ? 61.669 53.237 47.181 1.00 40.80 116 ILE E O 1
ATOM 9676 N N . ASN E 1 149 ? 60.509 51.984 48.678 1.00 41.03 117 ASN E N 1
ATOM 9677 C CA . ASN E 1 149 ? 59.205 52.555 48.368 1.00 41.11 117 ASN E CA 1
ATOM 9678 C C . ASN E 1 149 ? 59.008 53.857 49.123 1.00 41.05 117 ASN E C 1
ATOM 9679 O O . ASN E 1 149 ? 58.811 53.856 50.337 1.00 41.02 117 ASN E O 1
ATOM 9684 N N . VAL E 1 150 ? 59.097 54.970 48.403 1.00 40.89 118 VAL E N 1
ATOM 9685 C CA . VAL E 1 150 ? 59.039 56.287 49.026 1.00 40.78 118 VAL E CA 1
ATOM 9686 C C . VAL E 1 150 ? 57.696 56.932 48.737 1.00 40.87 118 VAL E C 1
ATOM 9687 O O . VAL E 1 150 ? 57.362 57.187 47.576 1.00 40.94 118 VAL E O 1
ATOM 9691 N N . ARG E 1 151 ? 56.928 57.178 49.796 1.00 40.93 119 ARG E N 1
ATOM 9692 C CA . ARG E 1 151 ? 55.664 57.899 49.673 1.00 40.98 119 ARG E CA 1
ATOM 9693 C C . ARG E 1 151 ? 55.916 59.299 49.119 1.00 40.80 119 ARG E C 1
ATOM 9694 O O . ARG E 1 151 ? 56.796 60.012 49.605 1.00 40.91 119 ARG E O 1
ATOM 9702 N N . GLY E 1 152 ? 55.161 59.674 48.090 1.00 40.66 120 GLY E N 1
ATOM 9703 C CA . GLY E 1 152 ? 55.264 61.015 47.507 1.00 40.68 120 GLY E CA 1
ATOM 9704 C C . GLY E 1 152 ? 56.308 61.156 46.413 1.00 40.73 120 GLY E C 1
ATOM 9705 O O . GLY E 1 152 ? 56.420 62.217 45.790 1.00 40.73 120 GLY E O 1
ATOM 9706 N N . ALA E 1 153 ? 57.077 60.095 46.177 1.00 40.56 121 ALA E N 1
ATOM 9707 C CA . ALA E 1 153 ? 58.042 60.084 45.082 1.00 40.41 121 ALA E CA 1
ATOM 9708 C C . ALA E 1 153 ? 57.286 59.891 43.782 1.00 40.50 121 ALA E C 1
ATOM 9709 O O . ALA E 1 153 ? 56.472 58.973 43.654 1.00 40.33 121 ALA E O 1
ATOM 9711 N N . HIS E 1 154 ? 57.537 60.790 42.837 1.00 40.50 122 HIS E N 1
ATOM 9712 C CA . HIS E 1 154 ? 56.874 60.785 41.540 1.00 40.71 122 HIS E CA 1
ATOM 9713 C C . HIS E 1 154 ? 57.659 61.690 40.600 1.00 40.72 122 HIS E C 1
ATOM 9714 O O . HIS E 1 154 ? 58.718 62.199 40.979 1.00 40.67 122 HIS E O 1
ATOM 9721 N N . TRP E 1 155 ? 57.146 61.896 39.388 1.00 40.68 123 TRP E N 1
ATOM 9722 C CA . TRP E 1 155 ? 57.896 62.609 38.354 1.00 40.67 123 TRP E CA 1
ATOM 9723 C C . TRP E 1 155 ? 58.448 63.975 38.780 1.00 40.60 123 TRP E C 1
ATOM 9724 O O . TRP E 1 155 ? 59.599 64.288 38.467 1.00 40.50 123 TRP E O 1
ATOM 9735 N N . ARG E 1 156 ? 57.650 64.762 39.505 1.00 40.59 124 ARG E N 1
ATOM 9736 C CA . ARG E 1 156 ? 58.073 66.091 39.987 1.00 40.87 124 ARG E CA 1
ATOM 9737 C C . ARG E 1 156 ? 59.132 66.046 41.091 1.00 40.95 124 ARG E C 1
ATOM 9738 O O . ARG E 1 156 ? 59.932 66.982 41.240 1.00 40.75 124 ARG E O 1
ATOM 9746 N N . ARG E 1 157 ? 59.096 64.978 41.885 1.00 40.73 125 ARG E N 1
ATOM 9747 C CA . ARG E 1 157 ? 59.969 64.821 43.048 1.00 40.79 125 ARG E CA 1
ATOM 9748 C C . ARG E 1 157 ? 60.550 63.405 43.044 1.00 40.83 125 ARG E C 1
ATOM 9749 O O . ARG E 1 157 ? 60.117 62.541 43.816 1.00 40.55 125 ARG E O 1
ATOM 9757 N N . PRO E 1 158 ? 61.530 63.164 42.154 1.00 41.01 126 PRO E N 1
ATOM 9758 C CA . PRO E 1 158 ? 61.951 61.797 41.834 1.00 41.04 126 PRO E CA 1
ATOM 9759 C C . PRO E 1 158 ? 62.717 61.065 42.934 1.00 40.94 126 PRO E C 1
ATOM 9760 O O . PRO E 1 158 ? 62.960 59.863 42.816 1.00 40.96 126 PRO E O 1
ATOM 9764 N N . GLU E 1 159 ? 63.080 61.772 43.999 1.00 40.93 127 GLU E N 1
ATOM 9765 C CA . GLU E 1 159 ? 63.822 61.151 45.091 1.00 40.81 127 GLU E CA 1
ATOM 9766 C C . GLU E 1 159 ? 63.029 61.159 46.397 1.00 40.86 127 GLU E C 1
ATOM 9767 O O . GLU E 1 159 ? 63.484 60.624 47.411 1.00 40.68 127 GLU E O 1
ATOM 9773 N N . GLY E 1 160 ? 61.830 61.740 46.346 1.00 41.06 128 GLY E N 1
ATOM 9774 C CA . GLY E 1 160 ? 60.987 61.952 47.528 1.00 41.06 128 GLY E CA 1
ATOM 9775 C C . GLY E 1 160 ? 60.654 63.422 47.711 1.00 41.17 128 GLY E C 1
ATOM 9776 O O . GLY E 1 160 ? 61.057 64.267 46.898 1.00 41.39 128 GLY E O 1
ATOM 9777 N N . ALA E 1 161 ? 59.931 63.732 48.786 1.00 41.09 129 ALA E N 1
ATOM 9778 C CA . ALA E 1 161 ? 59.413 65.081 49.029 1.00 41.05 129 ALA E CA 1
ATOM 9779 C C . ALA E 1 161 ? 60.481 66.176 49.109 1.00 41.23 129 ALA E C 1
ATOM 9780 O O . ALA E 1 161 ? 60.187 67.339 48.822 1.00 41.19 129 ALA E O 1
ATOM 9782 N N . ARG E 1 162 ? 61.705 65.816 49.497 1.00 41.09 130 ARG E N 1
ATOM 9783 C CA . ARG E 1 162 ? 62.774 66.813 49.644 1.00 41.05 130 ARG E CA 1
ATOM 9784 C C . ARG E 1 162 ? 63.503 67.129 48.330 1.00 41.10 130 ARG E C 1
ATOM 9785 O O . ARG E 1 162 ? 64.433 67.941 48.311 1.00 41.32 130 ARG E O 1
ATOM 9793 N N . SER E 1 163 ? 63.067 66.505 47.236 1.00 40.85 131 SER E N 1
ATOM 9794 C CA . SER E 1 163 ? 63.686 66.714 45.925 1.00 40.72 131 SER E CA 1
ATOM 9795 C C . SER E 1 163 ? 62.796 67.505 44.960 1.00 41.00 131 SER E C 1
ATOM 9796 O O . SER E 1 163 ? 61.577 67.600 45.149 1.00 41.04 131 SER E O 1
ATOM 9799 N N . ASP E 1 164 ? 63.418 68.063 43.924 1.00 41.04 132 ASP E N 1
ATOM 9800 C CA . ASP E 1 164 ? 62.684 68.682 42.822 1.00 41.25 132 ASP E CA 1
ATOM 9801 C C . ASP E 1 164 ? 63.440 68.522 41.497 1.00 41.19 132 ASP E C 1
ATOM 9802 O O . ASP E 1 164 ? 64.523 67.943 41.456 1.00 41.14 132 ASP E O 1
ATOM 9807 N N . ILE E 1 165 ? 62.858 69.031 40.416 1.00 41.24 133 ILE E N 1
ATOM 9808 C CA . ILE E 1 165 ? 63.446 68.887 39.083 1.00 41.05 133 ILE E CA 1
ATOM 9809 C C . ILE E 1 165 ? 63.742 70.247 38.441 1.00 40.92 133 ILE E C 1
ATOM 9810 O O . ILE E 1 165 ? 63.820 70.353 37.218 1.00 40.63 133 ILE E O 1
ATOM 9815 N N . THR E 1 166 ? 63.920 71.281 39.268 1.00 41.11 134 THR E N 1
ATOM 9816 C CA . THR E 1 166 ? 64.116 72.644 38.753 1.00 41.23 134 THR E CA 1
ATOM 9817 C C . THR E 1 166 ? 65.365 72.770 37.884 1.00 41.30 134 THR E C 1
ATOM 9818 O O . THR E 1 166 ? 65.374 73.548 36.936 1.00 41.66 134 THR E O 1
ATOM 9822 N N . GLY E 1 167 ? 66.399 71.990 38.197 1.00 41.23 135 GLY E N 1
ATOM 9823 C CA . GLY E 1 167 ? 67.630 71.977 37.405 1.00 41.19 135 GLY E CA 1
ATOM 9824 C C . GLY E 1 167 ? 67.787 70.742 36.531 1.00 41.28 135 GLY E C 1
ATOM 9825 O O . GLY E 1 167 ? 68.889 70.425 36.080 1.00 41.42 135 GLY E O 1
ATOM 9826 N N . ARG E 1 168 ? 66.681 70.046 36.283 1.00 41.38 136 ARG E N 1
ATOM 9827 C CA . ARG E 1 168 ? 66.687 68.864 35.415 1.00 41.51 136 ARG E CA 1
ATOM 9828 C C . ARG E 1 168 ? 65.604 68.916 34.325 1.00 41.12 136 ARG E C 1
ATOM 9829 O O . ARG E 1 168 ? 64.931 67.913 34.073 1.00 41.13 136 ARG E O 1
ATOM 9837 N N . PRO E 1 169 ? 65.432 70.082 33.662 1.00 41.06 137 PRO E N 1
ATOM 9838 C CA . PRO E 1 169 ? 64.396 70.111 32.619 1.00 40.86 137 PRO E CA 1
ATOM 9839 C C . PRO E 1 169 ? 64.711 69.210 31.424 1.00 40.81 137 PRO E C 1
ATOM 9840 O O . PRO E 1 169 ? 63.794 68.716 30.767 1.00 40.38 137 PRO E O 1
ATOM 9844 N N . ASN E 1 170 ? 65.996 69.000 31.157 1.00 40.88 138 ASN E N 1
ATOM 9845 C CA . ASN E 1 170 ? 66.418 68.223 29.998 1.00 41.08 138 ASN E CA 1
ATOM 9846 C C . ASN E 1 170 ? 66.780 66.770 30.330 1.00 40.83 138 ASN E C 1
ATOM 9847 O O . ASN E 1 170 ? 67.286 66.033 29.481 1.00 40.68 138 ASN E O 1
ATOM 9852 N N . HIS E 1 171 ? 66.499 66.370 31.569 1.00 40.71 139 HIS E N 1
ATOM 9853 C CA . HIS E 1 171 ? 66.632 64.976 32.005 1.00 40.68 139 HIS E CA 1
ATOM 9854 C C . HIS E 1 171 ? 65.398 64.173 31.601 1.00 40.65 139 HIS E C 1
ATOM 9855 O O . HIS E 1 171 ? 64.314 64.737 31.445 1.00 40.45 139 HIS E O 1
ATOM 9862 N N . PRO E 1 172 ? 65.552 62.847 31.435 1.00 40.67 140 PRO E N 1
ATOM 9863 C CA . PRO E 1 172 ? 64.361 62.089 31.080 1.00 40.62 140 PRO E CA 1
ATOM 9864 C C . PRO E 1 172 ? 63.400 62.076 32.261 1.00 40.54 140 PRO E C 1
ATOM 9865 O O . PRO E 1 172 ? 63.833 61.895 33.407 1.00 40.03 140 PRO E O 1
ATOM 9869 N N . VAL E 1 173 ? 62.114 62.287 31.982 1.00 40.12 141 VAL E N 1
ATOM 9870 C CA . VAL E 1 173 ? 61.099 62.120 33.001 1.00 40.19 141 VAL E CA 1
ATOM 9871 C C . VAL E 1 173 ? 61.143 60.663 33.484 1.00 40.29 141 VAL E C 1
ATOM 9872 O O . VAL E 1 173 ? 61.344 59.746 32.683 1.00 40.01 141 VAL E O 1
ATOM 9876 N N . VAL E 1 174 ? 61.023 60.475 34.798 1.00 40.34 142 VAL E N 1
ATOM 9877 C CA . VAL E 1 174 ? 60.954 59.140 35.405 1.00 40.20 142 VAL E CA 1
ATOM 9878 C C . VAL E 1 174 ? 59.719 59.003 36.298 1.00 40.29 142 VAL E C 1
ATOM 9879 O O . VAL E 1 174 ? 58.921 59.934 36.391 1.00 39.81 142 VAL E O 1
ATOM 9883 N N . HIS E 1 175 ? 59.579 57.849 36.958 1.00 40.42 143 HIS E N 1
ATOM 9884 C CA . HIS E 1 175 ? 58.380 57.511 37.740 1.00 40.53 143 HIS E CA 1
ATOM 9885 C C . HIS E 1 175 ? 57.098 57.598 36.906 1.00 40.41 143 HIS E C 1
ATOM 9886 O O . HIS E 1 175 ? 56.029 57.938 37.423 1.00 40.10 143 HIS E O 1
ATOM 9893 N N . VAL E 1 176 ? 57.227 57.290 35.619 1.00 40.21 144 VAL E N 1
ATOM 9894 C CA . VAL E 1 176 ? 56.094 57.210 34.697 1.00 40.09 144 VAL E CA 1
ATOM 9895 C C . VAL E 1 176 ? 55.808 55.755 34.322 1.00 40.23 144 VAL E C 1
ATOM 9896 O O . VAL E 1 176 ? 56.713 55.009 33.939 1.00 39.78 144 VAL E O 1
ATOM 9900 N N . SER E 1 177 ? 54.545 55.357 34.452 1.00 40.25 145 SER E N 1
ATOM 9901 C CA . SER E 1 177 ? 54.115 54.014 34.087 1.00 40.61 145 SER E CA 1
ATOM 9902 C C . SER E 1 177 ? 53.909 53.886 32.575 1.00 40.76 145 SER E C 1
ATOM 9903 O O . SER E 1 177 ? 54.033 54.864 31.837 1.00 40.96 145 SER E O 1
ATOM 9906 N N . TRP E 1 178 ? 53.608 52.672 32.122 1.00 40.59 146 TRP E N 1
ATOM 9907 C CA . TRP E 1 178 ? 53.194 52.448 30.743 1.00 40.43 146 TRP E CA 1
ATOM 9908 C C . TRP E 1 178 ? 51.911 53.216 30.407 1.00 40.28 146 TRP E C 1
ATOM 9909 O O . TRP E 1 178 ? 51.757 53.708 29.288 1.00 39.57 146 TRP E O 1
ATOM 9920 N N . ASN E 1 179 ? 50.989 53.276 31.370 1.00 40.02 147 ASN E N 1
ATOM 9921 C CA . ASN E 1 179 ? 49.762 54.052 31.226 1.00 40.30 147 ASN E CA 1
ATOM 9922 C C . ASN E 1 179 ? 50.073 55.525 31.056 1.00 40.46 147 ASN E C 1
ATOM 9923 O O . ASN E 1 179 ? 49.436 56.218 30.242 1.00 40.87 147 ASN E O 1
ATOM 9928 N N . ASP E 1 180 ? 51.044 55.999 31.835 1.00 40.13 148 ASP E N 1
ATOM 9929 C CA . ASP E 1 180 ? 51.479 57.390 31.781 1.00 40.41 148 ASP E CA 1
ATOM 9930 C C . ASP E 1 180 ? 52.178 57.675 30.451 1.00 40.16 148 ASP E C 1
ATOM 9931 O O . ASP E 1 180 ? 51.925 58.698 29.822 1.00 39.37 148 ASP E O 1
ATOM 9936 N N . ALA E 1 181 ? 53.052 56.757 30.032 1.00 40.11 149 ALA E N 1
ATOM 9937 C CA . ALA E 1 181 ? 53.771 56.883 28.762 1.00 40.38 149 ALA E CA 1
ATOM 9938 C C . ALA E 1 181 ? 52.835 56.914 27.544 1.00 40.56 149 ALA E C 1
ATOM 9939 O O . ALA E 1 181 ? 53.049 57.693 26.615 1.00 40.34 149 ALA E O 1
ATOM 9941 N N . THR E 1 182 ? 51.801 56.069 27.553 1.00 40.73 150 THR E N 1
ATOM 9942 C CA . THR E 1 182 ? 50.857 56.004 26.434 1.00 41.02 150 THR E CA 1
ATOM 9943 C C . THR E 1 182 ? 49.923 57.222 26.411 1.00 40.74 150 THR E C 1
ATOM 9944 O O . THR E 1 182 ? 49.577 57.740 25.335 1.00 40.41 150 THR E O 1
ATOM 9948 N N . ALA E 1 183 ? 49.518 57.682 27.593 1.00 40.35 151 ALA E N 1
ATOM 9949 C CA . ALA E 1 183 ? 48.694 58.883 27.679 1.00 40.35 151 ALA E CA 1
ATOM 9950 C C . ALA E 1 183 ? 49.463 60.124 27.197 1.00 40.37 151 ALA E C 1
ATOM 9951 O O . ALA E 1 183 ? 48.899 60.969 26.505 1.00 40.23 151 ALA E O 1
ATOM 9953 N N . TYR E 1 184 ? 50.741 60.233 27.567 1.00 40.48 152 TYR E N 1
ATOM 9954 C CA . TYR E 1 184 ? 51.576 61.331 27.080 1.00 40.77 152 TYR E CA 1
ATOM 9955 C C . TYR E 1 184 ? 51.602 61.319 25.551 1.00 40.88 152 TYR E C 1
ATOM 9956 O O . TYR E 1 184 ? 51.374 62.341 24.904 1.00 40.76 152 TYR E O 1
ATOM 9965 N N . ALA E 1 185 ? 51.894 60.150 24.983 1.00 41.21 153 ALA E N 1
ATOM 9966 C CA . ALA E 1 185 ? 52.023 60.008 23.537 1.00 41.07 153 ALA E CA 1
ATOM 9967 C C . ALA E 1 185 ? 50.754 60.458 22.813 1.00 41.17 153 ALA E C 1
ATOM 9968 O O . ALA E 1 185 ? 50.830 61.258 21.882 1.00 41.47 153 ALA E O 1
ATOM 9970 N N . ARG E 1 186 ? 49.592 59.981 23.262 1.00 41.01 154 ARG E N 1
ATOM 9971 C CA . ARG E 1 186 ? 48.309 60.422 22.699 1.00 40.93 154 ARG E CA 1
ATOM 9972 C C . ARG E 1 186 ? 48.130 61.947 22.657 1.00 40.84 154 ARG E C 1
ATOM 9973 O O . ARG E 1 186 ? 47.730 62.505 21.628 1.00 40.56 154 ARG E O 1
ATOM 9981 N N . TRP E 1 187 ? 48.415 62.606 23.775 1.00 40.56 155 TRP E N 1
ATOM 9982 C CA . TRP E 1 187 ? 48.357 64.059 23.838 1.00 40.65 155 TRP E CA 1
ATOM 9983 C C . TRP E 1 187 ? 49.340 64.696 22.851 1.00 40.41 155 TRP E C 1
ATOM 9984 O O . TRP E 1 187 ? 49.009 65.674 22.193 1.00 40.08 155 TRP E O 1
ATOM 9995 N N . ALA E 1 188 ? 50.535 64.120 22.754 1.00 40.53 156 ALA E N 1
ATOM 9996 C CA . ALA E 1 188 ? 51.599 64.671 21.915 1.00 40.85 156 ALA E CA 1
ATOM 9997 C C . ALA E 1 188 ? 51.390 64.426 20.419 1.00 40.95 156 ALA E C 1
ATOM 9998 O O . ALA E 1 188 ? 52.194 64.891 19.614 1.00 41.55 156 ALA E O 1
ATOM 10000 N N . GLY E 1 189 ? 50.331 63.703 20.054 1.00 40.49 157 GLY E N 1
ATOM 10001 C CA . GLY E 1 189 ? 50.093 63.315 18.658 1.00 40.54 157 GLY E CA 1
ATOM 10002 C C . GLY E 1 189 ? 51.076 62.250 18.192 1.00 40.43 157 GLY E C 1
ATOM 10003 O O . GLY E 1 189 ? 51.554 62.277 17.051 1.00 39.92 157 GLY E O 1
ATOM 10004 N N . LYS E 1 190 ? 51.371 61.317 19.094 1.00 40.28 158 LYS E N 1
ATOM 10005 C CA . LYS E 1 190 ? 52.387 60.296 18.889 1.00 40.31 158 LYS E CA 1
ATOM 10006 C C . LYS E 1 190 ? 51.876 58.938 19.387 1.00 40.48 158 LYS E C 1
ATOM 10007 O O . LYS E 1 190 ? 50.684 58.779 19.661 1.00 40.57 158 LYS E O 1
ATOM 10013 N N . ARG E 1 191 ? 52.787 57.971 19.475 1.00 40.48 159 ARG E N 1
ATOM 10014 C CA . ARG E 1 191 ? 52.530 56.651 20.070 1.00 40.68 159 ARG E CA 1
ATOM 10015 C C . ARG E 1 191 ? 53.857 56.140 20.626 1.00 40.72 159 ARG E C 1
ATOM 10016 O O . ARG E 1 191 ? 54.897 56.792 20.448 1.00 41.17 159 ARG E O 1
ATOM 10024 N N . LEU E 1 192 ? 53.835 55.006 21.318 1.00 40.86 160 LEU E N 1
ATOM 10025 C CA . LEU E 1 192 ? 55.088 54.335 21.700 1.00 40.48 160 LEU E CA 1
ATOM 10026 C C . LEU E 1 192 ? 55.589 53.452 20.565 1.00 40.30 160 LEU E C 1
ATOM 10027 O O . LEU E 1 192 ? 54.789 52.965 19.761 1.00 39.87 160 LEU E O 1
ATOM 10032 N N . PRO E 1 193 ? 56.918 53.228 20.504 1.00 40.63 161 PRO E N 1
ATOM 10033 C CA . PRO E 1 193 ? 57.458 52.304 19.510 1.00 40.53 161 PRO E CA 1
ATOM 10034 C C . PRO E 1 193 ? 57.109 50.882 19.905 1.00 40.48 161 PRO E C 1
ATOM 10035 O O . PRO E 1 193 ? 56.963 50.593 21.094 1.00 40.29 161 PRO E O 1
ATOM 10039 N N . THR E 1 194 ? 56.957 50.008 18.920 1.00 40.32 162 THR E N 1
ATOM 10040 C CA . THR E 1 194 ? 56.939 48.580 19.188 1.00 40.37 162 THR E CA 1
ATOM 10041 C C . THR E 1 194 ? 58.349 48.171 19.593 1.00 40.36 162 THR E C 1
ATOM 10042 O O . THR E 1 194 ? 59.306 48.931 19.398 1.00 40.16 162 THR E O 1
ATOM 10046 N N . GLU E 1 195 ? 58.478 46.974 20.156 1.00 40.41 163 GLU E N 1
ATOM 10047 C CA . GLU E 1 195 ? 59.784 46.470 20.537 1.00 40.73 163 GLU E CA 1
ATOM 10048 C C . GLU E 1 195 ? 60.709 46.345 19.318 1.00 40.81 163 GLU E C 1
ATOM 10049 O O . GLU E 1 195 ? 61.867 46.760 19.384 1.00 40.91 163 GLU E O 1
ATOM 10055 N N . ALA E 1 196 ? 60.188 45.792 18.219 1.00 40.78 164 ALA E N 1
ATOM 10056 C CA . ALA E 1 196 ? 60.952 45.669 16.968 1.00 40.84 164 ALA E CA 1
ATOM 10057 C C . ALA E 1 196 ? 61.422 47.031 16.445 1.00 40.77 164 ALA E C 1
ATOM 10058 O O . ALA E 1 196 ? 62.580 47.171 16.044 1.00 40.87 164 ALA E O 1
ATOM 10060 N N . GLU E 1 197 ? 60.539 48.034 16.465 1.00 40.50 165 GLU E N 1
ATOM 10061 C CA . GLU E 1 197 ? 60.931 49.388 16.073 1.00 40.44 165 GLU E CA 1
ATOM 10062 C C . GLU E 1 197 ? 62.048 49.906 16.963 1.00 40.53 165 GLU E C 1
ATOM 10063 O O . GLU E 1 197 ? 63.002 50.519 16.484 1.00 40.09 165 GLU E O 1
ATOM 10069 N N . TRP E 1 198 ? 61.920 49.650 18.262 1.00 40.50 166 TRP E N 1
ATOM 10070 C CA . TRP E 1 198 ? 62.904 50.109 19.227 1.00 40.55 166 TRP E CA 1
ATOM 10071 C C . TRP E 1 198 ? 64.300 49.545 18.937 1.00 40.23 166 TRP E C 1
ATOM 10072 O O . TRP E 1 198 ? 65.262 50.311 18.883 1.00 39.24 166 TRP E O 1
ATOM 10083 N N . GLU E 1 199 ? 64.403 48.222 18.757 1.00 40.35 167 GLU E N 1
ATOM 10084 C CA . GLU E 1 199 ? 65.696 47.565 18.518 1.00 40.23 167 GLU E CA 1
ATOM 10085 C C . GLU E 1 199 ? 66.329 47.969 17.187 1.00 40.59 167 GLU E C 1
ATOM 10086 O O . GLU E 1 199 ? 67.519 48.292 17.137 1.00 40.71 167 GLU E O 1
ATOM 10092 N N . TYR E 1 200 ? 65.529 47.966 16.123 1.00 40.80 168 TYR E N 1
ATOM 10093 C CA . TYR E 1 200 ? 65.965 48.471 14.824 1.00 40.76 168 TYR E CA 1
ATOM 10094 C C . TYR E 1 200 ? 66.543 49.885 14.933 1.00 40.65 168 TYR E C 1
ATOM 10095 O O . TYR E 1 200 ? 67.643 50.149 14.447 1.00 40.14 168 TYR E O 1
ATOM 10104 N N . ALA E 1 201 ? 65.776 50.780 15.560 1.00 40.49 169 ALA E N 1
ATOM 10105 C CA . ALA E 1 201 ? 66.186 52.163 15.778 1.00 40.38 169 ALA E CA 1
ATOM 10106 C C . ALA E 1 201 ? 67.496 52.237 16.569 1.00 40.43 169 ALA E C 1
ATOM 10107 O O . ALA E 1 201 ? 68.421 52.954 16.181 1.00 40.46 169 ALA E O 1
ATOM 10109 N N . ALA E 1 202 ? 67.569 51.472 17.657 1.00 40.45 170 ALA E N 1
ATOM 10110 C CA . ALA E 1 202 ? 68.745 51.444 18.533 1.00 40.68 170 ALA E CA 1
ATOM 10111 C C . ALA E 1 202 ? 69.999 50.872 17.864 1.00 40.67 170 ALA E C 1
ATOM 10112 O O . ALA E 1 202 ? 71.109 51.345 18.129 1.00 40.91 170 ALA E O 1
ATOM 10114 N N . ARG E 1 203 ? 69.827 49.874 16.996 1.00 40.58 171 ARG E N 1
ATOM 10115 C CA . ARG E 1 203 ? 70.960 49.276 16.273 1.00 40.62 171 ARG E CA 1
ATOM 10116 C C . ARG E 1 203 ? 71.670 50.263 15.318 1.00 40.66 171 ARG E C 1
ATOM 10117 O O . ARG E 1 203 ? 72.814 50.031 14.910 1.00 40.44 171 ARG E O 1
ATOM 10125 N N . GLY E 1 204 ? 70.982 51.350 14.968 1.00 40.44 172 GLY E N 1
ATOM 10126 C CA . GLY E 1 204 ? 71.598 52.470 14.268 1.00 40.49 172 GLY E CA 1
ATOM 10127 C C . GLY E 1 204 ? 72.106 52.176 12.871 1.00 40.65 172 GLY E C 1
ATOM 10128 O O . GLY E 1 204 ? 72.999 52.867 12.381 1.00 40.74 172 GLY E O 1
ATOM 10129 N N . GLY E 1 205 ? 71.544 51.154 12.227 1.00 40.55 173 GLY E N 1
ATOM 10130 C CA . GLY E 1 205 ? 71.915 50.810 10.854 1.00 40.65 173 GLY E CA 1
ATOM 10131 C C . GLY E 1 205 ? 73.035 49.790 10.732 1.00 40.67 173 GLY E C 1
ATOM 10132 O O . GLY E 1 205 ? 73.415 49.419 9.624 1.00 40.63 173 GLY E O 1
ATOM 10133 N N . LEU E 1 206 ? 73.570 49.350 11.871 1.00 40.68 174 LEU E N 1
ATOM 10134 C CA . LEU E 1 206 ? 74.594 48.305 11.906 1.00 40.80 174 LEU E CA 1
ATOM 10135 C C . LEU E 1 206 ? 73.932 46.957 12.156 1.00 40.83 174 LEU E C 1
ATOM 10136 O O . LEU E 1 206 ? 72.911 46.885 12.844 1.00 40.82 174 LEU E O 1
ATOM 10141 N N . ALA E 1 207 ? 74.505 45.895 11.595 1.00 40.81 175 ALA E N 1
ATOM 10142 C CA . ALA E 1 207 ? 73.927 44.554 11.727 1.00 40.89 175 ALA E CA 1
ATOM 10143 C C . ALA E 1 207 ? 74.621 43.711 12.800 1.00 40.99 175 ALA E C 1
ATOM 10144 O O . ALA E 1 207 ? 75.852 43.659 12.854 1.00 41.00 175 ALA E O 1
ATOM 10146 N N . GLY E 1 208 ? 73.816 43.073 13.650 1.00 41.04 176 GLY E N 1
ATOM 10147 C CA . GLY E 1 208 ? 74.282 42.066 14.606 1.00 40.91 176 GLY E CA 1
ATOM 10148 C C . GLY E 1 208 ? 75.341 42.475 15.613 1.00 40.85 176 GLY E C 1
ATOM 10149 O O . GLY E 1 208 ? 76.142 41.645 16.044 1.00 41.03 176 GLY E O 1
ATOM 10150 N N . ARG E 1 209 ? 75.357 43.748 15.989 1.00 40.78 177 ARG E N 1
ATOM 10151 C CA . ARG E 1 209 ? 76.275 44.218 17.026 1.00 40.82 177 ARG E CA 1
ATOM 10152 C C . ARG E 1 209 ? 75.739 43.951 18.436 1.00 40.84 177 ARG E C 1
ATOM 10153 O O . ARG E 1 209 ? 74.536 43.721 18.628 1.00 40.81 177 ARG E O 1
ATOM 10161 N N . ARG E 1 210 ? 76.643 43.981 19.412 1.00 40.68 178 ARG E N 1
ATOM 10162 C CA . ARG E 1 210 ? 76.288 43.808 20.819 1.00 40.61 178 ARG E CA 1
ATOM 10163 C C . ARG E 1 210 ? 75.616 45.062 21.372 1.00 40.63 178 ARG E C 1
ATOM 10164 O O . ARG E 1 210 ? 74.656 44.960 22.129 1.00 40.41 178 ARG E O 1
ATOM 10172 N N . TYR E 1 211 ? 76.121 46.234 20.983 1.00 40.68 179 TYR E N 1
ATOM 10173 C CA . TYR E 1 211 ? 75.582 47.519 21.439 1.00 40.73 179 TYR E CA 1
ATOM 10174 C C . TYR E 1 211 ? 75.188 48.401 20.262 1.00 40.69 179 TYR E C 1
ATOM 10175 O O . TYR E 1 211 ? 75.437 48.060 19.104 1.00 40.47 179 TYR E O 1
ATOM 10184 N N . ALA E 1 212 ? 74.581 49.542 20.577 1.00 40.69 180 ALA E N 1
ATOM 10185 C CA . ALA E 1 212 ? 74.144 50.524 19.581 1.00 40.76 180 ALA E CA 1
ATOM 10186 C C . ALA E 1 212 ? 75.246 50.968 18.630 1.00 40.65 180 ALA E C 1
ATOM 10187 O O . ALA E 1 212 ? 74.983 51.217 17.448 1.00 40.42 180 ALA E O 1
ATOM 10189 N N . TRP E 1 213 ? 76.470 51.051 19.155 1.00 40.56 181 TRP E N 1
ATOM 10190 C CA . TRP E 1 213 ? 77.625 51.640 18.460 1.00 40.62 181 TRP E CA 1
ATOM 10191 C C . TRP E 1 213 ? 78.621 50.603 17.948 1.00 40.63 181 TRP E C 1
ATOM 10192 O O . TRP E 1 213 ? 79.581 50.953 17.261 1.00 40.54 181 TRP E O 1
ATOM 10203 N N . GLY E 1 214 ? 78.410 49.339 18.297 1.00 40.70 182 GLY E N 1
ATOM 10204 C CA . GLY E 1 214 ? 79.360 48.285 17.957 1.00 40.83 182 GLY E CA 1
ATOM 10205 C C . GLY E 1 214 ? 79.449 47.226 19.037 1.00 40.95 182 GLY E C 1
ATOM 10206 O O . GLY E 1 214 ? 78.526 47.071 19.839 1.00 40.90 182 GLY E O 1
ATOM 10207 N N . ASP E 1 215 ? 80.568 46.508 19.065 1.00 40.83 183 ASP E N 1
ATOM 10208 C CA . ASP E 1 215 ? 80.724 45.346 19.945 1.00 41.04 183 ASP E CA 1
ATOM 10209 C C . ASP E 1 215 ? 81.477 45.585 21.263 1.00 41.03 183 ASP E C 1
ATOM 10210 O O . ASP E 1 215 ? 81.335 44.798 22.204 1.00 41.02 183 ASP E O 1
ATOM 10215 N N . GLU E 1 216 ? 82.267 46.660 21.325 1.00 40.96 184 GLU E N 1
ATOM 10216 C CA . GLU E 1 216 ? 83.005 47.021 22.540 1.00 41.17 184 GLU E CA 1
ATOM 10217 C C . GLU E 1 216 ? 82.218 48.014 23.395 1.00 40.92 184 GLU E C 1
ATOM 10218 O O . GLU E 1 216 ? 81.700 49.008 22.882 1.00 40.89 184 GLU E O 1
ATOM 10224 N N . LEU E 1 217 ? 82.157 47.749 24.700 1.00 40.79 185 LEU E N 1
ATOM 10225 C CA . LEU E 1 217 ? 81.406 48.587 25.630 1.00 40.86 185 LEU E CA 1
ATOM 10226 C C . LEU E 1 217 ? 81.959 50.006 25.701 1.00 40.85 185 LEU E C 1
ATOM 10227 O O . LEU E 1 217 ? 81.201 50.985 25.620 1.00 40.70 185 LEU E O 1
ATOM 10232 N N . THR E 1 218 ? 83.277 50.094 25.866 1.00 40.68 186 THR E N 1
ATOM 10233 C CA . THR E 1 218 ? 83.989 51.363 25.921 1.00 40.84 186 THR E CA 1
ATOM 10234 C C . THR E 1 218 ? 85.100 51.369 24.859 1.00 41.00 186 THR E C 1
ATOM 10235 O O . THR E 1 218 ? 86.263 51.059 25.163 1.00 41.08 186 THR E O 1
ATOM 10239 N N . PRO E 1 219 ? 84.743 51.711 23.601 1.00 41.03 187 PRO E N 1
ATOM 10240 C CA . PRO E 1 219 ? 85.744 51.713 22.537 1.00 41.12 187 PRO E CA 1
ATOM 10241 C C . PRO E 1 219 ? 86.718 52.863 22.753 1.00 41.21 187 PRO E C 1
ATOM 10242 O O . PRO E 1 219 ? 86.297 53.981 23.064 1.00 41.43 187 PRO E O 1
ATOM 10246 N N . GLY E 1 220 ? 88.008 52.576 22.621 1.00 41.24 188 GLY E N 1
ATOM 10247 C CA . GLY E 1 220 ? 89.054 53.567 22.869 1.00 41.32 188 GLY E CA 1
ATOM 10248 C C . GLY E 1 220 ? 89.076 54.099 24.294 1.00 41.34 188 GLY E C 1
ATOM 10249 O O . GLY E 1 220 ? 89.655 55.158 24.555 1.00 41.28 188 GLY E O 1
ATOM 10250 N N . GLY E 1 221 ? 88.434 53.369 25.211 1.00 41.35 189 GLY E N 1
ATOM 10251 C CA . GLY E 1 221 ? 88.435 53.710 26.635 1.00 41.32 189 GLY E CA 1
ATOM 10252 C C . GLY E 1 221 ? 87.363 54.699 27.068 1.00 41.47 189 GLY E C 1
ATOM 10253 O O . GLY E 1 221 ? 87.250 55.010 28.258 1.00 41.76 189 GLY E O 1
ATOM 10254 N N . ARG E 1 222 ? 86.574 55.184 26.109 1.00 41.28 190 ARG E N 1
ATOM 10255 C CA . ARG E 1 222 ? 85.574 56.222 26.361 1.00 41.25 190 ARG E CA 1
ATOM 10256 C C . ARG E 1 222 ? 84.197 55.630 26.626 1.00 40.99 190 ARG E C 1
ATOM 10257 O O . ARG E 1 222 ? 83.745 54.745 25.894 1.00 40.71 190 ARG E O 1
ATOM 10265 N N . TRP E 1 223 ? 83.530 56.128 27.667 1.00 41.02 191 TRP E N 1
ATOM 10266 C CA . TRP E 1 223 ? 82.154 55.710 27.960 1.00 40.91 191 TRP E CA 1
ATOM 10267 C C . TRP E 1 223 ? 81.178 56.311 26.961 1.00 41.00 191 TRP E C 1
ATOM 10268 O O . TRP E 1 223 ? 81.268 57.496 26.622 1.00 41.07 191 TRP E O 1
ATOM 10279 N N . ARG E 1 224 ? 80.253 55.483 26.484 1.00 40.78 192 ARG E N 1
ATOM 10280 C CA . ARG E 1 224 ? 79.314 55.910 25.461 1.00 40.97 192 ARG E CA 1
ATOM 10281 C C . ARG E 1 224 ? 77.852 55.869 25.923 1.00 40.97 192 ARG E C 1
ATOM 10282 O O . ARG E 1 224 ? 76.946 56.202 25.160 1.00 40.60 192 ARG E O 1
ATOM 10290 N N . CYS E 1 225 ? 77.650 55.498 27.189 1.00 40.87 193 CYS E N 1
ATOM 10291 C CA . CYS E 1 225 ? 76.329 55.434 27.802 1.00 40.93 193 CYS E CA 1
ATOM 10292 C C . CYS E 1 225 ? 76.383 55.550 29.338 1.00 40.88 193 CYS E C 1
ATOM 10293 O O . CYS E 1 225 ? 77.420 55.305 29.961 1.00 40.83 193 CYS E O 1
ATOM 10296 N N . ASN E 1 226 ? 75.252 55.924 29.931 1.00 40.73 194 ASN E N 1
ATOM 10297 C CA . ASN E 1 226 ? 75.128 56.074 31.372 1.00 40.62 194 ASN E CA 1
ATOM 10298 C C . ASN E 1 226 ? 74.626 54.797 32.041 1.00 40.72 194 ASN E C 1
ATOM 10299 O O . ASN E 1 226 ? 73.427 54.524 32.052 1.00 40.98 194 ASN E O 1
ATOM 10304 N N . ILE E 1 227 ? 75.549 54.017 32.589 1.00 40.61 195 ILE E N 1
ATOM 10305 C CA . ILE E 1 227 ? 75.203 52.844 33.399 1.00 40.81 195 ILE E CA 1
ATOM 10306 C C . ILE E 1 227 ? 75.877 52.935 34.786 1.00 40.66 195 ILE E C 1
ATOM 10307 O O . ILE E 1 227 ? 76.100 54.043 35.286 1.00 40.45 195 ILE E O 1
ATOM 10312 N N . TRP E 1 228 ? 76.192 51.793 35.402 1.00 40.50 196 TRP E N 1
ATOM 10313 C CA . TRP E 1 228 ? 76.803 51.767 36.733 1.00 40.48 196 TRP E CA 1
ATOM 10314 C C . TRP E 1 228 ? 78.228 51.205 36.702 1.00 40.57 196 TRP E C 1
ATOM 10315 O O . TRP E 1 228 ? 78.487 50.164 36.099 1.00 40.35 196 TRP E O 1
ATOM 10326 N N . GLN E 1 229 ? 79.150 51.907 37.353 1.00 40.76 197 GLN E N 1
ATOM 10327 C CA . GLN E 1 229 ? 80.497 51.379 37.582 1.00 40.82 197 GLN E CA 1
ATOM 10328 C C . GLN E 1 229 ? 80.794 51.351 39.073 1.00 40.87 197 GLN E C 1
ATOM 10329 O O . GLN E 1 229 ? 80.304 52.198 39.822 1.00 40.97 197 GLN E O 1
ATOM 10335 N N . GLY E 1 230 ? 81.605 50.385 39.498 1.00 40.91 198 GLY E N 1
ATOM 10336 C CA . GLY E 1 230 ? 81.887 50.174 40.919 1.00 40.82 198 GLY E CA 1
ATOM 10337 C C . GLY E 1 230 ? 81.075 49.017 41.467 1.00 40.97 198 GLY E C 1
ATOM 10338 O O . GLY E 1 230 ? 80.410 48.299 40.712 1.00 41.32 198 GLY E O 1
ATOM 10339 N N . ARG E 1 231 ? 81.112 48.849 42.785 1.00 40.96 199 ARG E N 1
ATOM 10340 C CA . ARG E 1 231 ? 80.449 47.731 43.459 1.00 40.96 199 ARG E CA 1
ATOM 10341 C C . ARG E 1 231 ? 78.976 48.039 43.787 1.00 40.77 199 ARG E C 1
ATOM 10342 O O . ARG E 1 231 ? 78.671 48.673 44.807 1.00 40.59 199 ARG E O 1
ATOM 10350 N N . PHE E 1 232 ? 78.078 47.590 42.906 1.00 40.59 200 PHE E N 1
ATOM 10351 C CA . PHE E 1 232 ? 76.629 47.701 43.096 1.00 40.68 200 PHE E CA 1
ATOM 10352 C C . PHE E 1 232 ? 76.199 46.851 44.296 1.00 40.76 200 PHE E C 1
ATOM 10353 O O . PHE E 1 232 ? 76.692 45.737 44.459 1.00 41.04 200 PHE E O 1
ATOM 10361 N N . PRO E 1 233 ? 75.257 47.348 45.123 1.00 40.74 201 PRO E N 1
ATOM 10362 C CA . PRO E 1 233 ? 74.536 48.609 45.038 1.00 40.82 201 PRO E CA 1
ATOM 10363 C C . PRO E 1 233 ? 75.060 49.700 45.963 1.00 40.82 201 PRO E C 1
ATOM 10364 O O . PRO E 1 233 ? 74.303 50.597 46.332 1.00 40.86 201 PRO E O 1
ATOM 10368 N N . HIS E 1 234 ? 76.340 49.643 46.317 1.00 40.89 202 HIS E N 1
ATOM 10369 C CA . HIS E 1 234 ? 76.866 50.519 47.362 1.00 40.92 202 HIS E CA 1
ATOM 10370 C C . HIS E 1 234 ? 77.771 51.644 46.878 1.00 40.93 202 HIS E C 1
ATOM 10371 O O . HIS E 1 234 ? 77.694 52.761 47.395 1.00 40.97 202 HIS E O 1
ATOM 10378 N N . VAL E 1 235 ? 78.627 51.363 45.900 1.00 40.94 203 VAL E N 1
ATOM 10379 C CA . VAL E 1 235 ? 79.559 52.381 45.410 1.00 40.91 203 VAL E CA 1
ATOM 10380 C C . VAL E 1 235 ? 79.471 52.575 43.895 1.00 40.85 203 VAL E C 1
ATOM 10381 O O . VAL E 1 235 ? 79.688 51.639 43.122 1.00 40.52 203 VAL E O 1
ATOM 10385 N N . ASN E 1 236 ? 79.130 53.802 43.499 1.00 41.00 204 ASN E N 1
ATOM 10386 C CA . ASN E 1 236 ? 79.134 54.229 42.099 1.00 40.97 204 ASN E CA 1
ATOM 10387 C C . ASN E 1 236 ? 80.281 55.210 41.844 1.00 40.90 204 ASN E C 1
ATOM 10388 O O . ASN E 1 236 ? 80.319 56.304 42.408 1.00 40.93 204 ASN E O 1
ATOM 10393 N N . THR E 1 237 ? 81.214 54.804 40.992 1.00 40.84 205 THR E N 1
ATOM 10394 C CA . THR E 1 237 ? 82.418 55.594 40.730 1.00 40.86 205 THR E CA 1
ATOM 10395 C C . THR E 1 237 ? 82.171 56.732 39.737 1.00 40.90 205 THR E C 1
ATOM 10396 O O . THR E 1 237 ? 82.980 57.665 39.643 1.00 40.88 205 THR E O 1
ATOM 10400 N N . ALA E 1 238 ? 81.054 56.640 39.009 1.00 40.75 206 ALA E N 1
ATOM 10401 C CA . ALA E 1 238 ? 80.664 57.620 37.987 1.00 40.83 206 ALA E CA 1
ATOM 10402 C C . ALA E 1 238 ? 81.763 57.847 36.945 1.00 40.94 206 ALA E C 1
ATOM 10403 O O . ALA E 1 238 ? 82.071 58.989 36.585 1.00 40.88 206 ALA E O 1
ATOM 10405 N N . GLU E 1 239 ? 82.353 56.746 36.475 1.00 41.03 207 GLU E N 1
ATOM 10406 C CA . GLU E 1 239 ? 83.372 56.776 35.424 1.00 41.12 207 GLU E CA 1
ATOM 10407 C C . GLU E 1 239 ? 82.802 57.362 34.144 1.00 41.01 207 GLU E C 1
ATOM 10408 O O . GLU E 1 239 ? 83.505 58.039 33.393 1.00 40.81 207 GLU E O 1
ATOM 10414 N N . ASP E 1 240 ? 81.524 57.080 33.895 1.00 41.01 208 ASP E N 1
ATOM 10415 C CA . ASP E 1 240 ? 80.846 57.571 32.698 1.00 41.06 208 ASP E CA 1
ATOM 10416 C C . ASP E 1 240 ? 80.350 59.016 32.843 1.00 41.05 208 ASP E C 1
ATOM 10417 O O . ASP E 1 240 ? 79.741 59.563 31.923 1.00 41.46 208 ASP E O 1
ATOM 10422 N N . GLY E 1 241 ? 80.599 59.618 34.001 1.00 40.86 209 GLY E N 1
ATOM 10423 C CA . GLY E 1 241 ? 80.292 61.027 34.213 1.00 40.98 209 GLY E CA 1
ATOM 10424 C C . GLY E 1 241 ? 78.986 61.335 34.929 1.00 41.09 209 GLY E C 1
ATOM 10425 O O . GLY E 1 241 ? 78.713 62.500 35.238 1.00 41.19 209 GLY E O 1
ATOM 10426 N N . HIS E 1 242 ? 78.182 60.305 35.201 1.00 40.91 210 HIS E N 1
ATOM 10427 C CA . HIS E 1 242 ? 76.869 60.498 35.828 1.00 40.85 210 HIS E CA 1
ATOM 10428 C C . HIS E 1 242 ? 76.540 59.426 36.848 1.00 40.86 210 HIS E C 1
ATOM 10429 O O . HIS E 1 242 ? 76.598 58.229 36.535 1.00 41.02 210 HIS E O 1
ATOM 10436 N N . LEU E 1 243 ? 76.182 59.860 38.056 1.00 40.59 211 LEU E N 1
ATOM 10437 C CA . LEU E 1 243 ? 75.723 58.955 39.109 1.00 40.65 211 LEU E CA 1
ATOM 10438 C C . LEU E 1 243 ? 74.263 58.579 38.874 1.00 40.70 211 LEU E C 1
ATOM 10439 O O . LEU E 1 243 ? 73.917 57.400 38.804 1.00 40.74 211 LEU E O 1
ATOM 10444 N N . SER E 1 244 ? 73.419 59.599 38.737 1.00 40.86 212 SER E N 1
ATOM 10445 C CA . SER E 1 244 ? 71.988 59.427 38.504 1.00 41.06 212 SER E CA 1
ATOM 10446 C C . SER E 1 244 ? 71.674 59.578 36.997 1.00 40.95 212 SER E C 1
ATOM 10447 O O . SER E 1 244 ? 72.496 59.198 36.153 1.00 41.05 212 SER E O 1
ATOM 10450 N N . THR E 1 245 ? 70.500 60.116 36.656 1.00 40.88 213 THR E N 1
ATOM 10451 C CA . THR E 1 245 ? 70.148 60.378 35.248 1.00 40.68 213 THR E CA 1
ATOM 10452 C C . THR E 1 245 ? 71.014 61.486 34.648 1.00 40.75 213 THR E C 1
ATOM 10453 O O . THR E 1 245 ? 71.554 62.336 35.366 1.00 41.00 213 THR E O 1
ATOM 10457 N N . ALA E 1 246 ? 71.163 61.447 33.330 1.00 40.67 214 ALA E N 1
ATOM 10458 C CA . ALA E 1 246 ? 71.929 62.446 32.597 1.00 40.50 214 ALA E CA 1
ATOM 10459 C C . ALA E 1 246 ? 70.976 63.191 31.669 1.00 40.63 214 ALA E C 1
ATOM 10460 O O . ALA E 1 246 ? 69.901 62.676 31.357 1.00 40.66 214 ALA E O 1
ATOM 10462 N N . PRO E 1 247 ? 71.351 64.414 31.233 1.00 40.68 215 PRO E N 1
ATOM 10463 C CA . PRO E 1 247 ? 70.583 65.077 30.187 1.00 40.73 215 PRO E CA 1
ATOM 10464 C C . PRO E 1 247 ? 70.358 64.142 28.998 1.00 40.88 215 PRO E C 1
ATOM 10465 O O . PRO E 1 247 ? 71.218 63.313 28.688 1.00 40.99 215 PRO E O 1
ATOM 10469 N N . VAL E 1 248 ? 69.206 64.270 28.345 1.00 40.98 216 VAL E N 1
ATOM 10470 C CA . VAL E 1 248 ? 68.811 63.323 27.286 1.00 41.14 216 VAL E CA 1
ATOM 10471 C C . VAL E 1 248 ? 69.732 63.306 26.054 1.00 41.14 216 VAL E C 1
ATOM 10472 O O . VAL E 1 248 ? 69.763 62.315 25.316 1.00 41.32 216 VAL E O 1
ATOM 10476 N N . LYS E 1 249 ? 70.471 64.395 25.840 1.00 41.11 217 LYS E N 1
ATOM 10477 C CA . LYS E 1 249 ? 71.414 64.460 24.725 1.00 41.12 217 LYS E CA 1
ATOM 10478 C C . LYS E 1 249 ? 72.861 64.279 25.169 1.00 40.99 217 LYS E C 1
ATOM 10479 O O . LYS E 1 249 ? 73.775 64.803 24.540 1.00 41.42 217 LYS E O 1
ATOM 10485 N N . SER E 1 250 ? 73.064 63.537 26.254 1.00 41.05 218 SER E N 1
ATOM 10486 C CA . SER E 1 250 ? 74.410 63.192 26.705 1.00 41.01 218 SER E CA 1
ATOM 10487 C C . SER E 1 250 ? 75.026 62.164 25.762 1.00 41.07 218 SER E C 1
ATOM 10488 O O . SER E 1 250 ? 74.309 61.425 25.068 1.00 40.90 218 SER E O 1
ATOM 10491 N N . TYR E 1 251 ? 76.359 62.120 25.760 1.00 40.95 219 TYR E N 1
ATOM 10492 C CA . TYR E 1 251 ? 77.145 61.252 24.881 1.00 41.22 219 TYR E CA 1
ATOM 10493 C C . TYR E 1 251 ? 76.871 61.522 23.388 1.00 41.39 219 TYR E C 1
ATOM 10494 O O . TYR E 1 251 ? 76.592 62.659 23.004 1.00 41.71 219 TYR E O 1
ATOM 10503 N N . ARG E 1 252 ? 76.963 60.481 22.561 1.00 41.32 220 ARG E N 1
ATOM 10504 C CA . ARG E 1 252 ? 76.850 60.601 21.103 1.00 41.31 220 ARG E CA 1
ATOM 10505 C C . ARG E 1 252 ? 75.615 59.854 20.604 1.00 41.08 220 ARG E C 1
ATOM 10506 O O . ARG E 1 252 ? 75.253 58.822 21.170 1.00 41.10 220 ARG E O 1
ATOM 10514 N N . PRO E 1 253 ? 74.970 60.360 19.535 1.00 40.92 221 PRO E N 1
ATOM 10515 C CA . PRO E 1 253 ? 73.839 59.609 18.991 1.00 40.82 221 PRO E CA 1
ATOM 10516 C C . PRO E 1 253 ? 74.316 58.399 18.186 1.00 40.72 221 PRO E C 1
ATOM 10517 O O . PRO E 1 253 ? 75.451 58.389 17.717 1.00 40.52 221 PRO E O 1
ATOM 10521 N N . ASN E 1 254 ? 73.460 57.388 18.036 1.00 40.75 222 ASN E N 1
ATOM 10522 C CA . ASN E 1 254 ? 73.782 56.244 17.181 1.00 40.61 222 ASN E CA 1
ATOM 10523 C C . ASN E 1 254 ? 73.648 56.619 15.703 1.00 40.63 222 ASN E C 1
ATOM 10524 O O . ASN E 1 254 ? 73.340 57.774 15.381 1.00 40.55 222 ASN E O 1
ATOM 10529 N N . GLY E 1 255 ? 73.887 55.655 14.813 1.00 40.58 223 GLY E N 1
ATOM 10530 C CA . GLY E 1 255 ? 73.797 55.884 13.364 1.00 40.40 223 GLY E CA 1
ATOM 10531 C C . GLY E 1 255 ? 72.428 56.326 12.857 1.00 40.53 223 GLY E C 1
ATOM 10532 O O . GLY E 1 255 ? 72.315 56.807 11.736 1.00 40.30 223 GLY E O 1
ATOM 10533 N N . HIS E 1 256 ? 71.390 56.164 13.677 1.00 40.27 224 HIS E N 1
ATOM 10534 C CA . HIS E 1 256 ? 70.057 56.655 13.337 1.00 40.57 224 HIS E CA 1
ATOM 10535 C C . HIS E 1 256 ? 69.744 58.025 13.955 1.00 40.68 224 HIS E C 1
ATOM 10536 O O . HIS E 1 256 ? 68.649 58.564 13.774 1.00 40.69 224 HIS E O 1
ATOM 10543 N N . GLY E 1 257 ? 70.711 58.587 14.676 1.00 40.77 225 GLY E N 1
ATOM 10544 C CA . GLY E 1 257 ? 70.536 59.876 15.325 1.00 40.65 225 GLY E CA 1
ATOM 10545 C C . GLY E 1 257 ? 69.749 59.814 16.621 1.00 40.81 225 GLY E C 1
ATOM 10546 O O . GLY E 1 257 ? 69.177 60.823 17.047 1.00 41.04 225 GLY E O 1
ATOM 10547 N N . LEU E 1 258 ? 69.716 58.637 17.249 1.00 40.67 226 LEU E N 1
ATOM 10548 C CA . LEU E 1 258 ? 69.037 58.453 18.535 1.00 40.70 226 LEU E CA 1
ATOM 10549 C C . LEU E 1 258 ? 70.021 58.517 19.702 1.00 40.81 226 LEU E C 1
ATOM 10550 O O . LEU E 1 258 ? 71.084 57.888 19.665 1.00 41.01 226 LEU E O 1
ATOM 10555 N N . TRP E 1 259 ? 69.651 59.262 20.743 1.00 40.83 227 TRP E N 1
ATOM 10556 C CA . TRP E 1 259 ? 70.499 59.455 21.924 1.00 40.96 227 TRP E CA 1
ATOM 10557 C C . TRP E 1 259 ? 70.068 58.548 23.069 1.00 41.02 227 TRP E C 1
ATOM 10558 O O . TRP E 1 259 ? 68.869 58.429 23.358 1.00 41.33 227 TRP E O 1
ATOM 10569 N N . ASN E 1 260 ? 71.053 57.920 23.715 1.00 40.77 228 ASN E N 1
ATOM 10570 C CA . ASN E 1 260 ? 70.861 57.184 24.965 1.00 40.64 228 ASN E CA 1
ATOM 10571 C C . ASN E 1 260 ? 69.794 56.095 24.922 1.00 40.68 228 ASN E C 1
ATOM 10572 O O . ASN E 1 260 ? 68.968 55.978 25.825 1.00 40.69 228 ASN E O 1
ATOM 10577 N N . THR E 1 261 ? 69.826 55.296 23.861 1.00 40.70 229 THR E N 1
ATOM 10578 C CA . THR E 1 261 ? 69.018 54.086 23.783 1.00 40.75 229 THR E CA 1
ATOM 10579 C C . THR E 1 261 ? 69.565 53.016 24.744 1.00 40.86 229 THR E C 1
ATOM 10580 O O . THR E 1 261 ? 68.807 52.202 25.285 1.00 40.96 229 THR E O 1
ATOM 10584 N N . ALA E 1 262 ? 70.888 53.018 24.922 1.00 40.83 230 ALA E N 1
ATOM 10585 C CA . ALA E 1 262 ? 71.572 52.205 25.929 1.00 40.81 230 ALA E CA 1
ATOM 10586 C C . ALA E 1 262 ? 71.710 53.029 27.197 1.00 40.90 230 ALA E C 1
ATOM 10587 O O . ALA E 1 262 ? 72.222 54.154 27.171 1.00 41.08 230 ALA E O 1
ATOM 10589 N N . GLY E 1 263 ? 71.246 52.470 28.307 1.00 40.97 231 GLY E N 1
ATOM 10590 C CA . GLY E 1 263 ? 71.408 53.112 29.602 1.00 41.03 231 GLY E CA 1
ATOM 10591 C C . GLY E 1 263 ? 70.585 54.373 29.814 1.00 41.02 231 GLY E C 1
ATOM 10592 O O . GLY E 1 263 ? 69.623 54.638 29.092 1.00 41.30 231 GLY E O 1
ATOM 10593 N N . ASN E 1 264 ? 71.004 55.152 30.809 1.00 41.00 232 ASN E N 1
ATOM 10594 C CA . ASN E 1 264 ? 70.278 56.309 31.323 1.00 40.77 232 ASN E CA 1
ATOM 10595 C C . ASN E 1 264 ? 68.988 55.900 32.024 1.00 40.83 232 ASN E C 1
ATOM 10596 O O . ASN E 1 264 ? 68.980 55.801 33.244 1.00 40.77 232 ASN E O 1
ATOM 10601 N N . VAL E 1 265 ? 67.918 55.654 31.258 1.00 40.76 233 VAL E N 1
ATOM 10602 C CA . VAL E 1 265 ? 66.658 55.122 31.797 1.00 40.54 233 VAL E CA 1
ATOM 10603 C C . VAL E 1 265 ? 66.097 54.001 30.919 1.00 40.66 233 VAL E C 1
ATOM 10604 O O . VAL E 1 265 ? 66.282 54.010 29.702 1.00 40.45 233 VAL E O 1
ATOM 10608 N N . TRP E 1 266 ? 65.425 53.036 31.547 1.00 40.80 234 TRP E N 1
ATOM 10609 C CA . TRP E 1 266 ? 64.602 52.054 30.827 1.00 40.81 234 TRP E CA 1
ATOM 10610 C C . TRP E 1 266 ? 63.550 52.784 30.001 1.00 40.87 234 TRP E C 1
ATOM 10611 O O . TRP E 1 266 ? 63.167 53.903 30.331 1.00 40.76 234 TRP E O 1
ATOM 10622 N N . GLU E 1 267 ? 63.081 52.151 28.931 1.00 41.00 235 GLU E N 1
ATOM 10623 C CA . GLU E 1 267 ? 62.143 52.801 28.019 1.00 41.10 235 GLU E CA 1
ATOM 10624 C C . GLU E 1 267 ? 60.995 51.866 27.687 1.00 40.83 235 GLU E C 1
ATOM 10625 O O . GLU E 1 267 ? 61.213 50.775 27.147 1.00 40.78 235 GLU E O 1
ATOM 10631 N N . TRP E 1 268 ? 59.781 52.298 28.028 1.00 40.49 236 TRP E N 1
ATOM 10632 C CA . TRP E 1 268 ? 58.562 51.547 27.736 1.00 40.63 236 TRP E CA 1
ATOM 10633 C C . TRP E 1 268 ? 58.338 51.372 26.236 1.00 40.58 236 TRP E C 1
ATOM 10634 O O . TRP E 1 268 ? 58.454 52.333 25.470 1.00 40.35 236 TRP E O 1
ATOM 10645 N N . CYS E 1 269 ? 57.998 50.147 25.830 1.00 40.78 237 CYS E N 1
ATOM 10646 C CA . CYS E 1 269 ? 57.479 49.885 24.482 1.00 40.78 237 CYS E CA 1
ATOM 10647 C C . CYS E 1 269 ? 55.997 49.461 24.531 1.00 40.88 237 CYS E C 1
ATOM 10648 O O . CYS E 1 269 ? 55.460 49.141 25.608 1.00 40.77 237 CYS E O 1
ATOM 10651 N N . SER E 1 270 ? 55.350 49.437 23.367 1.00 40.49 238 SER E N 1
ATOM 10652 C CA . SER E 1 270 ? 53.934 49.076 23.284 1.00 40.58 238 SER E CA 1
ATOM 10653 C C . SER E 1 270 ? 53.647 47.586 23.502 1.00 40.26 238 SER E C 1
ATOM 10654 O O . SER E 1 270 ? 52.582 47.243 23.999 1.00 40.39 238 SER E O 1
ATOM 10657 N N . ASP E 1 271 ? 54.592 46.715 23.141 1.00 40.44 239 ASP E N 1
ATOM 10658 C CA . ASP E 1 271 ? 54.367 45.256 23.166 1.00 40.45 239 ASP E CA 1
ATOM 10659 C C . ASP E 1 271 ? 54.102 44.684 24.557 1.00 40.33 239 ASP E C 1
ATOM 10660 O O . ASP E 1 271 ? 54.753 45.070 25.534 1.00 39.71 239 ASP E O 1
ATOM 10665 N N . TRP E 1 272 ? 53.174 43.730 24.616 1.00 40.28 240 TRP E N 1
ATOM 10666 C CA . TRP E 1 272 ? 53.138 42.760 25.704 1.00 40.54 240 TRP E CA 1
ATOM 10667 C C . TRP E 1 272 ? 54.406 41.922 25.600 1.00 40.70 240 TRP E C 1
ATOM 10668 O O . TRP E 1 272 ? 54.826 41.561 24.491 1.00 40.48 240 TRP E O 1
ATOM 10679 N N . PHE E 1 273 ? 55.018 41.625 26.745 1.00 40.78 241 PHE E N 1
ATOM 10680 C CA . PHE E 1 273 ? 56.184 40.739 26.782 1.00 40.79 241 PHE E CA 1
ATOM 10681 C C . PHE E 1 273 ? 55.771 39.275 26.719 1.00 40.75 241 PHE E C 1
ATOM 10682 O O . PHE E 1 273 ? 54.769 38.874 27.317 1.00 40.44 241 PHE E O 1
ATOM 10690 N N . SER E 1 274 ? 56.564 38.499 25.985 1.00 40.85 242 SER E N 1
ATOM 10691 C CA . SER E 1 274 ? 56.520 37.047 26.004 1.00 40.72 242 SER E CA 1
ATOM 10692 C C . SER E 1 274 ? 57.919 36.525 25.687 1.00 40.80 242 SER E C 1
ATOM 10693 O O . SER E 1 274 ? 58.574 37.042 24.767 1.00 40.92 242 SER E O 1
ATOM 10696 N N . PRO E 1 275 ? 58.392 35.519 26.455 1.00 40.56 243 PRO E N 1
ATOM 10697 C CA . PRO E 1 275 ? 59.697 34.893 26.201 1.00 40.64 243 PRO E CA 1
ATOM 10698 C C . PRO E 1 275 ? 59.707 33.900 25.031 1.00 40.55 243 PRO E C 1
ATOM 10699 O O . PRO E 1 275 ? 60.773 33.411 24.666 1.00 40.24 243 PRO E O 1
ATOM 10703 N N . THR E 1 276 ? 58.541 33.586 24.471 1.00 40.72 244 THR E N 1
ATOM 10704 C CA . THR E 1 276 ? 58.488 32.720 23.292 1.00 40.93 244 THR E CA 1
ATOM 10705 C C . THR E 1 276 ? 58.048 33.461 22.031 1.00 40.88 244 THR E C 1
ATOM 10706 O O . THR E 1 276 ? 57.853 32.839 20.990 1.00 41.30 244 THR E O 1
ATOM 10710 N N . TYR E 1 277 ? 57.899 34.781 22.110 1.00 40.91 245 TYR E N 1
ATOM 10711 C CA . TYR E 1 277 ? 57.362 35.534 20.975 1.00 40.67 245 TYR E CA 1
ATOM 10712 C C . TYR E 1 277 ? 58.281 35.551 19.744 1.00 40.82 245 TYR E C 1
ATOM 10713 O O . TYR E 1 277 ? 57.797 35.473 18.616 1.00 41.20 245 TYR E O 1
ATOM 10722 N N . TYR E 1 278 ? 59.592 35.638 19.959 1.00 40.66 246 TYR E N 1
ATOM 10723 C CA . TYR E 1 278 ? 60.563 35.647 18.865 1.00 40.69 246 TYR E CA 1
ATOM 10724 C C . TYR E 1 278 ? 60.405 34.423 17.967 1.00 41.05 246 TYR E C 1
ATOM 10725 O O . TYR E 1 278 ? 60.476 34.536 16.740 1.00 41.39 246 TYR E O 1
ATOM 10734 N N . ALA E 1 279 ? 60.175 33.264 18.583 1.00 40.87 247 ALA E N 1
ATOM 10735 C CA . ALA E 1 279 ? 59.974 32.012 17.839 1.00 41.08 247 ALA E CA 1
ATOM 10736 C C . ALA E 1 279 ? 58.660 31.992 17.063 1.00 41.04 247 ALA E C 1
ATOM 10737 O O . ALA E 1 279 ? 58.518 31.218 16.117 1.00 41.11 247 ALA E O 1
ATOM 10739 N N . GLU E 1 280 ? 57.708 32.834 17.464 1.00 41.05 248 GLU E N 1
ATOM 10740 C CA . GLU E 1 280 ? 56.386 32.845 16.826 1.00 41.44 248 GLU E CA 1
ATOM 10741 C C . GLU E 1 280 ? 56.025 34.169 16.136 1.00 41.07 248 GLU E C 1
ATOM 10742 O O . GLU E 1 280 ? 54.883 34.359 15.703 1.00 41.21 248 GLU E O 1
ATOM 10748 N N . SER E 1 281 ? 57.002 35.063 16.011 1.00 40.59 249 SER E N 1
ATOM 10749 C CA . SER E 1 281 ? 56.750 36.395 15.468 1.00 40.70 249 SER E CA 1
ATOM 10750 C C . SER E 1 281 ? 56.373 36.362 13.986 1.00 40.76 249 SER E C 1
ATOM 10751 O O . SER E 1 281 ? 56.946 35.591 13.211 1.00 40.75 249 SER E O 1
ATOM 10754 N N . PRO E 1 282 ? 55.382 37.179 13.592 1.00 40.78 250 PRO E N 1
ATOM 10755 C CA . PRO E 1 282 ? 55.214 37.390 12.156 1.00 40.80 250 PRO E CA 1
ATOM 10756 C C . PRO E 1 282 ? 56.412 38.166 11.590 1.00 40.59 250 PRO E C 1
ATOM 10757 O O . PRO E 1 282 ? 57.171 38.787 12.342 1.00 39.95 250 PRO E O 1
ATOM 10761 N N . THR E 1 283 ? 56.587 38.102 10.276 1.00 40.68 251 THR E N 1
ATOM 10762 C CA . THR E 1 283 ? 57.710 38.770 9.626 1.00 40.73 251 THR E CA 1
ATOM 10763 C C . THR E 1 283 ? 57.542 40.293 9.620 1.00 40.78 251 THR E C 1
ATOM 10764 O O . THR E 1 283 ? 58.487 41.015 9.943 1.00 40.92 251 THR E O 1
ATOM 10768 N N . VAL E 1 284 ? 56.338 40.770 9.295 1.00 40.62 252 VAL E N 1
ATOM 10769 C CA . VAL E 1 284 ? 56.098 42.196 9.039 1.00 40.87 252 VAL E CA 1
ATOM 10770 C C . VAL E 1 284 ? 55.463 42.922 10.227 1.00 40.84 252 VAL E C 1
ATOM 10771 O O . VAL E 1 284 ? 54.464 42.459 10.770 1.00 41.02 252 VAL E O 1
ATOM 10775 N N . ASP E 1 285 ? 56.058 44.056 10.605 1.00 41.11 253 ASP E N 1
ATOM 10776 C CA . ASP E 1 285 ? 55.623 44.882 11.740 1.00 41.54 253 ASP E CA 1
ATOM 10777 C C . ASP E 1 285 ? 55.056 44.067 12.944 1.00 41.35 253 ASP E C 1
ATOM 10778 O O . ASP E 1 285 ? 53.870 44.184 13.280 1.00 41.08 253 ASP E O 1
ATOM 10783 N N . PRO E 1 286 ? 55.902 43.244 13.600 1.00 41.13 254 PRO E N 1
ATOM 10784 C CA . PRO E 1 286 ? 55.410 42.525 14.778 1.00 41.01 254 PRO E CA 1
ATOM 10785 C C . PRO E 1 286 ? 55.055 43.501 15.899 1.00 41.09 254 PRO E C 1
ATOM 10786 O O . PRO E 1 286 ? 55.760 44.500 16.086 1.00 41.25 254 PRO E O 1
ATOM 10790 N N . HIS E 1 287 ? 53.964 43.216 16.613 1.00 41.12 255 HIS E N 1
ATOM 10791 C CA . HIS E 1 287 ? 53.443 44.085 17.679 1.00 41.30 255 HIS E CA 1
ATOM 10792 C C . HIS E 1 287 ? 53.456 43.415 19.055 1.00 41.16 255 HIS E C 1
ATOM 10793 O O . HIS E 1 287 ? 53.047 44.024 20.057 1.00 41.14 255 HIS E O 1
ATOM 10800 N N . GLY E 1 288 ? 53.891 42.161 19.098 1.00 40.91 256 GLY E N 1
ATOM 10801 C CA . GLY E 1 288 ? 53.811 41.375 20.319 1.00 40.97 256 GLY E CA 1
ATOM 10802 C C . GLY E 1 288 ? 52.564 40.508 20.346 1.00 41.01 256 GLY E C 1
ATOM 10803 O O . GLY E 1 288 ? 51.695 40.640 19.477 1.00 41.00 256 GLY E O 1
ATOM 10804 N N . PRO E 1 289 ? 52.473 39.597 21.333 1.00 40.94 257 PRO E N 1
ATOM 10805 C CA . PRO E 1 289 ? 51.274 38.769 21.483 1.00 41.00 257 PRO E CA 1
ATOM 10806 C C . PRO E 1 289 ? 50.070 39.628 21.879 1.00 40.88 257 PRO E C 1
ATOM 10807 O O . PRO E 1 289 ? 50.245 40.765 22.335 1.00 40.83 257 PRO E O 1
ATOM 10811 N N . GLY E 1 290 ? 48.867 39.100 21.680 1.00 40.76 258 GLY E N 1
ATOM 10812 C CA . GLY E 1 290 ? 47.642 39.874 21.893 1.00 40.99 258 GLY E CA 1
ATOM 10813 C C . GLY E 1 290 ? 47.392 40.235 23.345 1.00 41.10 258 GLY E C 1
ATOM 10814 O O . GLY E 1 290 ? 46.916 41.337 23.658 1.00 40.93 258 GLY E O 1
ATOM 10815 N N . THR E 1 291 ? 47.708 39.289 24.228 1.00 41.16 259 THR E N 1
ATOM 10816 C CA . THR E 1 291 ? 47.557 39.471 25.672 1.00 41.21 259 THR E CA 1
ATOM 10817 C C . THR E 1 291 ? 48.876 39.234 26.404 1.00 40.93 259 THR E C 1
ATOM 10818 O O . THR E 1 291 ? 49.865 38.779 25.813 1.00 40.87 259 THR E O 1
ATOM 10822 N N . GLY E 1 292 ? 48.871 39.546 27.695 1.00 40.74 260 GLY E N 1
ATOM 10823 C CA . GLY E 1 292 ? 50.061 39.457 28.531 1.00 40.89 260 GLY E CA 1
ATOM 10824 C C . GLY E 1 292 ? 49.835 40.057 29.907 1.00 40.67 260 GLY E C 1
ATOM 10825 O O . GLY E 1 292 ? 48.768 40.587 30.196 1.00 40.71 260 GLY E O 1
ATOM 10826 N N . ALA E 1 293 ? 50.849 39.962 30.757 1.00 40.87 261 ALA E N 1
ATOM 10827 C CA . ALA E 1 293 ? 50.778 40.501 32.109 1.00 41.18 261 ALA E CA 1
ATOM 10828 C C . ALA E 1 293 ? 51.717 41.687 32.286 1.00 41.16 261 ALA E C 1
ATOM 10829 O O . ALA E 1 293 ? 51.436 42.579 33.084 1.00 41.53 261 ALA E O 1
ATOM 10831 N N . ALA E 1 294 ? 52.830 41.680 31.552 1.00 40.98 262 ALA E N 1
ATOM 10832 C CA . ALA E 1 294 ? 53.819 42.760 31.602 1.00 40.83 262 ALA E CA 1
ATOM 10833 C C . ALA E 1 294 ? 54.092 43.342 30.219 1.00 40.85 262 ALA E C 1
ATOM 10834 O O . ALA E 1 294 ? 54.101 42.615 29.233 1.00 41.11 262 ALA E O 1
ATOM 10836 N N . ARG E 1 295 ? 54.303 44.657 30.160 1.00 40.77 263 ARG E N 1
ATOM 10837 C CA . ARG E 1 295 ? 54.682 45.342 28.924 1.00 40.86 263 ARG E CA 1
ATOM 10838 C C . ARG E 1 295 ? 56.201 45.413 28.802 1.00 40.81 263 ARG E C 1
ATOM 10839 O O . ARG E 1 295 ? 56.902 45.450 29.811 1.00 40.37 263 ARG E O 1
ATOM 10847 N N . VAL E 1 296 ? 56.689 45.457 27.564 1.00 40.77 264 VAL E N 1
ATOM 10848 C CA . VAL E 1 296 ? 58.127 45.423 27.268 1.00 40.58 264 VAL E CA 1
ATOM 10849 C C . VAL E 1 296 ? 58.864 46.710 27.679 1.00 40.89 264 VAL E C 1
ATOM 10850 O O . VAL E 1 296 ? 58.355 47.827 27.499 1.00 40.35 264 VAL E O 1
ATOM 10854 N N . LEU E 1 297 ? 60.066 46.521 28.226 1.00 40.73 265 LEU E N 1
ATOM 10855 C CA . LEU E 1 297 ? 60.999 47.605 28.535 1.00 41.09 265 LEU E CA 1
ATOM 10856 C C . LEU E 1 297 ? 62.276 47.352 27.779 1.00 41.07 265 LEU E C 1
ATOM 10857 O O . LEU E 1 297 ? 62.689 46.202 27.633 1.00 41.34 265 LEU E O 1
ATOM 10862 N N . ARG E 1 298 ? 62.941 48.408 27.333 1.00 40.96 266 ARG E N 1
ATOM 10863 C CA . ARG E 1 298 ? 64.233 48.208 26.684 1.00 41.03 266 ARG E CA 1
ATOM 10864 C C . ARG E 1 298 ? 65.268 49.234 27.124 1.00 40.94 266 ARG E C 1
ATOM 10865 O O . ARG E 1 298 ? 64.928 50.354 27.503 1.00 40.55 266 ARG E O 1
ATOM 10873 N N . GLY E 1 299 ? 66.535 48.827 27.108 1.00 41.09 267 GLY E N 1
ATOM 10874 C CA . GLY E 1 299 ? 67.625 49.793 27.142 1.00 41.14 267 GLY E CA 1
ATOM 10875 C C . GLY E 1 299 ? 68.603 49.761 28.289 1.00 41.26 267 GLY E C 1
ATOM 10876 O O . GLY E 1 299 ? 69.769 50.130 28.114 1.00 41.89 267 GLY E O 1
ATOM 10877 N N . GLY E 1 300 ? 68.150 49.331 29.463 1.00 41.09 268 GLY E N 1
ATOM 10878 C CA . GLY E 1 300 ? 68.950 49.476 30.676 1.00 40.77 268 GLY E CA 1
ATOM 10879 C C . GLY E 1 300 ? 68.946 50.917 31.163 1.00 40.68 268 GLY E C 1
ATOM 10880 O O . GLY E 1 300 ? 68.364 51.788 30.527 1.00 41.17 268 GLY E O 1
ATOM 10881 N N . SER E 1 301 ? 69.591 51.170 32.295 1.00 40.70 269 SER E N 1
ATOM 10882 C CA . SER E 1 301 ? 69.533 52.476 32.951 1.00 40.73 269 SER E CA 1
ATOM 10883 C C . SER E 1 301 ? 70.834 52.780 33.687 1.00 40.67 269 SER E C 1
ATOM 10884 O O . SER E 1 301 ? 71.788 52.004 33.625 1.00 40.59 269 SER E O 1
ATOM 10887 N N . TYR E 1 302 ? 70.844 53.900 34.409 1.00 40.90 270 TYR E N 1
ATOM 10888 C CA . TYR E 1 302 ? 72.020 54.361 35.147 1.00 40.86 270 TYR E CA 1
ATOM 10889 C C . TYR E 1 302 ? 72.426 53.417 36.282 1.00 40.90 270 TYR E C 1
ATOM 10890 O O . TYR E 1 302 ? 73.489 53.589 36.889 1.00 40.87 270 TYR E O 1
ATOM 10899 N N . LEU E 1 303 ? 71.588 52.405 36.533 1.00 40.82 271 LEU E N 1
ATOM 10900 C CA . LEU E 1 303 ? 71.830 51.418 37.593 1.00 40.94 271 LEU E CA 1
ATOM 10901 C C . LEU E 1 303 ? 72.372 50.047 37.152 1.00 41.15 271 LEU E C 1
ATOM 10902 O O . LEU E 1 303 ? 72.698 49.213 38.009 1.00 41.39 271 LEU E O 1
ATOM 10907 N N A CYS E 1 304 ? 72.476 49.819 35.843 0.50 41.14 272 CYS E N 1
ATOM 10908 N N B CYS E 1 304 ? 72.471 49.825 35.839 0.50 41.21 272 CYS E N 1
ATOM 10909 C CA A CYS E 1 304 ? 72.909 48.521 35.322 0.50 41.29 272 CYS E CA 1
ATOM 10910 C CA B CYS E 1 304 ? 72.963 48.556 35.292 0.50 41.46 272 CYS E CA 1
ATOM 10911 C C A CYS E 1 304 ? 74.411 48.293 35.488 0.50 41.19 272 CYS E C 1
ATOM 10912 C C B CYS E 1 304 ? 74.443 48.332 35.544 0.50 41.26 272 CYS E C 1
ATOM 10913 O O A CYS E 1 304 ? 75.226 49.094 35.023 0.50 41.14 272 CYS E O 1
ATOM 10914 O O B CYS E 1 304 ? 75.278 49.160 35.171 0.50 41.21 272 CYS E O 1
ATOM 10919 N N . HIS E 1 305 ? 74.753 47.196 36.163 1.00 41.31 273 HIS E N 1
ATOM 10920 C CA . HIS E 1 305 ? 76.138 46.772 36.386 1.00 41.64 273 HIS E CA 1
ATOM 10921 C C . HIS E 1 305 ? 76.294 45.268 36.102 1.00 41.87 273 HIS E C 1
ATOM 10922 O O . HIS E 1 305 ? 75.491 44.458 36.571 1.00 42.41 273 HIS E O 1
ATOM 10929 N N . ASP E 1 306 ? 77.333 44.899 35.353 1.00 41.94 274 ASP E N 1
ATOM 10930 C CA . ASP E 1 306 ? 77.501 43.519 34.844 1.00 41.92 274 ASP E CA 1
ATOM 10931 C C . ASP E 1 306 ? 77.537 42.421 35.919 1.00 41.80 274 ASP E C 1
ATOM 10932 O O . ASP E 1 306 ? 77.460 41.231 35.602 1.00 42.08 274 ASP E O 1
ATOM 10937 N N . SER E 1 307 ? 77.661 42.819 37.184 1.00 41.81 275 SER E N 1
ATOM 10938 C CA . SER E 1 307 ? 77.564 41.875 38.290 1.00 41.70 275 SER E CA 1
ATOM 10939 C C . SER E 1 307 ? 76.144 41.309 38.405 1.00 41.75 275 SER E C 1
ATOM 10940 O O . SER E 1 307 ? 75.963 40.186 38.868 1.00 42.29 275 SER E O 1
ATOM 10943 N N . TYR E 1 308 ? 75.148 42.081 37.973 1.00 41.63 276 TYR E N 1
ATOM 10944 C CA . TYR E 1 308 ? 73.749 41.692 38.158 1.00 41.74 276 TYR E CA 1
ATOM 10945 C C . TYR E 1 308 ? 72.870 41.998 36.950 1.00 41.81 276 TYR E C 1
ATOM 10946 O O . TYR E 1 308 ? 71.725 41.532 36.876 1.00 42.17 276 TYR E O 1
ATOM 10955 N N A CYS E 1 309 ? 73.391 42.778 35.998 0.50 42.00 277 CYS E N 1
ATOM 10956 N N B CYS E 1 309 ? 73.418 42.782 36.030 0.50 41.84 277 CYS E N 1
ATOM 10957 C CA A CYS E 1 309 ? 72.572 43.300 34.897 0.50 41.84 277 CYS E CA 1
ATOM 10958 C CA B CYS E 1 309 ? 72.687 43.254 34.879 0.50 41.71 277 CYS E CA 1
ATOM 10959 C C A CYS E 1 309 ? 73.392 43.704 33.662 0.50 41.74 277 CYS E C 1
ATOM 10960 C C B CYS E 1 309 ? 73.618 43.403 33.686 0.50 41.67 277 CYS E C 1
ATOM 10961 O O A CYS E 1 309 ? 74.281 44.556 33.754 0.50 42.10 277 CYS E O 1
ATOM 10962 O O B CYS E 1 309 ? 74.789 43.766 33.824 0.50 41.84 277 CYS E O 1
ATOM 10967 N N . ASN E 1 310 ? 73.084 43.098 32.515 1.00 41.54 278 ASN E N 1
ATOM 10968 C CA . ASN E 1 310 ? 73.746 43.431 31.256 1.00 41.45 278 ASN E CA 1
ATOM 10969 C C . ASN E 1 310 ? 72.706 43.896 30.226 1.00 41.44 278 ASN E C 1
ATOM 10970 O O . ASN E 1 310 ? 72.823 43.621 29.030 1.00 41.70 278 ASN E O 1
ATOM 10975 N N . ARG E 1 311 ? 71.696 44.620 30.705 1.00 41.39 279 ARG E N 1
ATOM 10976 C CA . ARG E 1 311 ? 70.552 44.995 29.876 1.00 41.35 279 ARG E CA 1
ATOM 10977 C C . ARG E 1 311 ? 70.775 46.257 29.039 1.00 41.39 279 ARG E C 1
ATOM 10978 O O . ARG E 1 311 ? 69.826 46.787 28.443 1.00 41.54 279 ARG E O 1
ATOM 10986 N N . TYR E 1 312 ? 72.016 46.742 29.005 1.00 41.12 280 TYR E N 1
ATOM 10987 C CA . TYR E 1 312 ? 72.395 47.848 28.121 1.00 40.94 280 TYR E CA 1
ATOM 10988 C C . TYR E 1 312 ? 72.770 47.343 26.718 1.00 40.77 280 TYR E C 1
ATOM 10989 O O . TYR E 1 312 ? 72.893 48.138 25.787 1.00 40.80 280 TYR E O 1
ATOM 10998 N N . ARG E 1 313 ? 72.950 46.027 26.579 1.00 40.59 281 ARG E N 1
ATOM 10999 C CA . ARG E 1 313 ? 73.055 45.374 25.268 1.00 40.76 281 ARG E CA 1
ATOM 11000 C C . ARG E 1 313 ? 71.838 45.721 24.394 1.00 40.65 281 ARG E C 1
ATOM 11001 O O . ARG E 1 313 ? 70.716 45.828 24.907 1.00 39.87 281 ARG E O 1
ATOM 11009 N N . VAL E 1 314 ? 72.047 45.898 23.087 1.00 40.73 282 VAL E N 1
ATOM 11010 C CA . VAL E 1 314 ? 70.927 46.276 22.202 1.00 40.93 282 VAL E CA 1
ATOM 11011 C C . VAL E 1 314 ? 69.842 45.215 22.131 1.00 40.86 282 VAL E C 1
ATOM 11012 O O . VAL E 1 314 ? 68.684 45.535 21.906 1.00 40.47 282 VAL E O 1
ATOM 11016 N N . ALA E 1 315 ? 70.233 43.953 22.279 1.00 40.92 283 ALA E N 1
ATOM 11017 C CA . ALA E 1 315 ? 69.287 42.847 22.158 1.00 40.89 283 ALA E CA 1
ATOM 11018 C C . ALA E 1 315 ? 68.597 42.529 23.482 1.00 40.90 283 ALA E C 1
ATOM 11019 O O . ALA E 1 315 ? 67.640 41.757 23.515 1.00 40.92 283 ALA E O 1
ATOM 11021 N N . ALA E 1 316 ? 69.077 43.135 24.568 1.00 40.91 284 ALA E N 1
ATOM 11022 C CA . ALA E 1 316 ? 68.549 42.854 25.895 1.00 40.95 284 ALA E CA 1
ATOM 11023 C C . ALA E 1 316 ? 67.099 43.281 26.030 1.00 41.07 284 ALA E C 1
ATOM 11024 O O . ALA E 1 316 ? 66.726 44.404 25.665 1.00 41.01 284 ALA E O 1
ATOM 11026 N N . ARG E 1 317 ? 66.280 42.375 26.556 1.00 41.11 285 ARG E N 1
ATOM 11027 C CA . ARG E 1 317 ? 64.885 42.702 26.800 1.00 41.25 285 ARG E CA 1
ATOM 11028 C C . ARG E 1 317 ? 64.431 42.397 28.230 1.00 41.52 285 ARG E C 1
ATOM 11029 O O . ARG E 1 317 ? 65.009 41.553 28.932 1.00 41.20 285 ARG E O 1
ATOM 11037 N N . SER E 1 318 ? 63.419 43.147 28.654 1.00 41.45 286 SER E N 1
ATOM 11038 C CA . SER E 1 318 ? 62.841 43.022 29.973 1.00 41.61 286 SER E CA 1
ATOM 11039 C C . SER E 1 318 ? 61.397 43.524 29.899 1.00 41.47 286 SER E C 1
ATOM 11040 O O . SER E 1 318 ? 60.935 43.934 28.826 1.00 41.12 286 SER E O 1
ATOM 11043 N N . SER E 1 319 ? 60.691 43.471 31.033 1.00 41.42 287 SER E N 1
ATOM 11044 C CA . SER E 1 319 ? 59.270 43.823 31.090 1.00 40.79 287 SER E CA 1
ATOM 11045 C C . SER E 1 319 ? 58.845 44.228 32.494 1.00 40.84 287 SER E C 1
ATOM 11046 O O . SER E 1 319 ? 59.560 43.980 33.459 1.00 40.33 287 SER E O 1
ATOM 11049 N N . ASN E 1 320 ? 57.674 44.865 32.587 1.00 40.98 288 ASN E N 1
ATOM 11050 C CA . ASN E 1 320 ? 57.128 45.304 33.853 1.00 41.20 288 ASN E CA 1
ATOM 11051 C C . ASN E 1 320 ? 55.618 45.416 33.731 1.00 40.99 288 ASN E C 1
ATOM 11052 O O . ASN E 1 320 ? 55.100 45.650 32.642 1.00 41.19 288 ASN E O 1
ATOM 11057 N N . THR E 1 321 ? 54.909 45.239 34.837 1.00 40.98 289 THR E N 1
ATOM 11058 C CA . THR E 1 321 ? 53.458 45.411 34.845 1.00 41.03 289 THR E CA 1
ATOM 11059 C C . THR E 1 321 ? 53.168 46.878 34.512 1.00 40.87 289 THR E C 1
ATOM 11060 O O . THR E 1 321 ? 53.898 47.766 34.954 1.00 40.84 289 THR E O 1
ATOM 11064 N N . PRO E 1 322 ? 52.138 47.131 33.689 1.00 40.88 290 PRO E N 1
ATOM 11065 C CA . PRO E 1 322 ? 51.957 48.467 33.097 1.00 41.01 290 PRO E CA 1
ATOM 11066 C C . PRO E 1 322 ? 51.699 49.626 34.065 1.00 40.95 290 PRO E C 1
ATOM 11067 O O . PRO E 1 322 ? 51.897 50.780 33.679 1.00 40.79 290 PRO E O 1
ATOM 11071 N N . ASP E 1 323 ? 51.250 49.348 35.289 1.00 40.93 291 ASP E N 1
ATOM 11072 C CA . ASP E 1 323 ? 51.027 50.446 36.244 1.00 41.27 291 ASP E CA 1
ATOM 11073 C C . ASP E 1 323 ? 52.224 50.714 37.170 1.00 41.28 291 ASP E C 1
ATOM 11074 O O . ASP E 1 323 ? 52.127 51.483 38.126 1.00 41.75 291 ASP E O 1
ATOM 11079 N N . SER E 1 324 ? 53.352 50.092 36.851 1.00 41.28 292 SER E N 1
ATOM 11080 C CA . SER E 1 324 ? 54.557 50.168 37.671 1.00 41.42 292 SER E CA 1
ATOM 11081 C C . SER E 1 324 ? 55.396 51.394 37.316 1.00 41.11 292 SER E C 1
ATOM 11082 O O . SER E 1 324 ? 55.356 51.884 36.175 1.00 40.70 292 SER E O 1
ATOM 11085 N N . SER E 1 325 ? 56.151 51.889 38.298 1.00 40.86 293 SER E N 1
ATOM 11086 C CA . SER E 1 325 ? 56.960 53.099 38.125 1.00 40.66 293 SER E CA 1
ATOM 11087 C C . SER E 1 325 ? 58.191 53.049 39.011 1.00 40.49 293 SER E C 1
ATOM 11088 O O . SER E 1 325 ? 58.175 52.421 40.074 1.00 40.48 293 SER E O 1
ATOM 11091 N N . SER E 1 326 ? 59.256 53.705 38.563 1.00 40.15 294 SER E N 1
ATOM 11092 C CA . SER E 1 326 ? 60.532 53.707 39.281 1.00 40.37 294 SER E CA 1
ATOM 11093 C C . SER E 1 326 ? 61.384 54.871 38.814 1.00 40.42 294 SER E C 1
ATOM 11094 O O . SER E 1 326 ? 61.134 55.441 37.742 1.00 40.47 294 SER E O 1
ATOM 11097 N N . GLY E 1 327 ? 62.404 55.193 39.610 1.00 40.46 295 GLY E N 1
ATOM 11098 C CA . GLY E 1 327 ? 63.304 56.305 39.337 1.00 40.87 295 GLY E CA 1
ATOM 11099 C C . GLY E 1 327 ? 64.252 56.158 38.153 1.00 40.87 295 GLY E C 1
ATOM 11100 O O . GLY E 1 327 ? 64.902 57.128 37.767 1.00 41.08 295 GLY E O 1
ATOM 11101 N N . ASN E 1 328 ? 64.332 54.957 37.584 1.00 40.82 296 ASN E N 1
ATOM 11102 C CA . ASN E 1 328 ? 65.228 54.669 36.458 1.00 40.81 296 ASN E CA 1
ATOM 11103 C C . ASN E 1 328 ? 64.473 54.276 35.178 1.00 40.64 296 ASN E C 1
ATOM 11104 O O . ASN E 1 328 ? 65.039 53.705 34.247 1.00 40.67 296 ASN E O 1
ATOM 11109 N N . LEU E 1 329 ? 63.188 54.592 35.142 1.00 40.75 297 LEU E N 1
ATOM 11110 C CA . LEU E 1 329 ? 62.331 54.161 34.047 1.00 40.99 297 LEU E CA 1
ATOM 11111 C C . LEU E 1 329 ? 61.545 55.324 33.427 1.00 41.05 297 LEU E C 1
ATOM 11112 O O . LEU E 1 329 ? 60.790 56.024 34.124 1.00 41.15 297 LEU E O 1
ATOM 11117 N N . GLY E 1 330 ? 61.736 55.507 32.121 1.00 40.99 298 GLY E N 1
ATOM 11118 C CA . GLY E 1 330 ? 61.003 56.491 31.319 1.00 41.02 298 GLY E CA 1
ATOM 11119 C C . GLY E 1 330 ? 60.549 55.917 29.980 1.00 40.98 298 GLY E C 1
ATOM 11120 O O . GLY E 1 330 ? 60.138 54.748 29.903 1.00 40.83 298 GLY E O 1
ATOM 11121 N N . PHE E 1 331 ? 60.620 56.738 28.929 1.00 40.77 299 PHE E N 1
ATOM 11122 C CA . PHE E 1 331 ? 60.161 56.351 27.584 1.00 40.72 299 PHE E CA 1
ATOM 11123 C C . PHE E 1 331 ? 60.526 57.352 26.487 1.00 40.75 299 PHE E C 1
ATOM 11124 O O . PHE E 1 331 ? 60.812 58.534 26.750 1.00 40.79 299 PHE E O 1
ATOM 11132 N N . ARG E 1 332 ? 60.513 56.869 25.250 1.00 40.76 300 ARG E N 1
ATOM 11133 C CA . ARG E 1 332 ? 60.516 57.747 24.081 1.00 40.48 300 ARG E CA 1
ATOM 11134 C C . ARG E 1 332 ? 59.330 57.386 23.188 1.00 40.52 300 ARG E C 1
ATOM 11135 O O . ARG E 1 332 ? 58.851 56.247 23.204 1.00 39.80 300 ARG E O 1
ATOM 11143 N N . CYS E 1 333 ? 58.848 58.363 22.427 1.00 40.71 301 CYS E N 1
ATOM 11144 C CA . CYS E 1 333 ? 57.680 58.163 21.572 1.00 41.03 301 CYS E CA 1
ATOM 11145 C C . CYS E 1 333 ? 58.083 57.820 20.139 1.00 40.98 301 CYS E C 1
ATOM 11146 O O . CYS E 1 333 ? 59.254 57.898 19.781 1.00 40.85 301 CYS E O 1
ATOM 11149 N N . ALA E 1 334 ? 57.090 57.425 19.343 1.00 40.92 302 ALA E N 1
ATOM 11150 C CA . ALA E 1 334 ? 57.258 57.083 17.931 1.00 40.61 302 ALA E CA 1
ATOM 11151 C C . ALA E 1 334 ? 55.989 57.461 17.146 1.00 40.44 302 ALA E C 1
ATOM 11152 O O . ALA E 1 334 ? 55.064 58.036 17.715 1.00 40.75 302 ALA E O 1
ATOM 11154 N N . ASN E 1 335 ? 55.949 57.142 15.850 1.00 40.39 303 ASN E N 1
ATOM 11155 C CA . ASN E 1 335 ? 54.815 57.455 14.969 1.00 40.29 303 ASN E CA 1
ATOM 11156 C C . ASN E 1 335 ? 54.926 56.653 13.677 1.00 40.69 303 ASN E C 1
ATOM 11157 O O . ASN E 1 335 ? 56.033 56.313 13.248 1.00 40.82 303 ASN E O 1
ATOM 11162 N N . ASP E 1 336 ? 53.782 56.351 13.063 1.00 40.56 304 ASP E N 1
ATOM 11163 C CA . ASP E 1 336 ? 53.746 55.800 11.712 1.00 40.79 304 ASP E CA 1
ATOM 11164 C C . ASP E 1 336 ? 54.282 56.853 10.743 1.00 41.04 304 ASP E C 1
ATOM 11165 O O . ASP E 1 336 ? 54.142 58.059 10.983 1.00 40.92 304 ASP E O 1
ATOM 11170 N N . ALA E 1 337 ? 54.884 56.388 9.651 1.00 41.40 305 ALA E N 1
ATOM 11171 C CA . ALA E 1 337 ? 55.359 57.260 8.584 1.00 41.61 305 ALA E CA 1
ATOM 11172 C C . ALA E 1 337 ? 54.766 56.810 7.273 1.00 42.07 305 ALA E C 1
ATOM 11173 O O . ALA E 1 337 ? 54.395 55.650 7.124 1.00 42.72 305 ALA E O 1
ATOM 11175 N N . ASP E 1 338 ? 54.701 57.729 6.313 1.00 42.26 306 ASP E N 1
ATOM 11176 C CA . ASP E 1 338 ? 54.199 57.426 4.976 1.00 42.60 306 ASP E CA 1
ATOM 11177 C C . ASP E 1 338 ? 55.244 56.822 4.032 1.00 42.69 306 ASP E C 1
ATOM 11178 O O . ASP E 1 338 ? 56.438 57.145 4.113 1.00 43.05 306 ASP E O 1
ATOM 11183 N N . LEU E 1 339 ? 54.762 55.912 3.179 1.00 42.77 307 LEU E N 1
ATOM 11184 C CA . LEU E 1 339 ? 55.476 55.336 2.023 1.00 42.92 307 LEU E CA 1
ATOM 11185 C C . LEU E 1 339 ? 56.957 55.710 1.836 1.00 43.31 307 LEU E C 1
ATOM 11186 O O . LEU E 1 339 ? 57.302 56.682 1.146 1.00 43.76 307 LEU E O 1
#

Secondary structure (DSSP, 8-state):
-PPP--TTEEEE--EEEEES-SS--S-GGG---S-EEEEE--EEEESSPPBHHHHHHHHHHH-PPPHHHHHSEEEEEGGG--S-GGGEEEE-SS-TTEEEEET-BTTBTTSTT---TT-TTSBP-S--HHHHHHHHHHHT-BPPPHHHHHHHHHTT-SS-SBTTBS-SSGGG---SB---SSTTT----TTS-SS---SS-S-B-TTS-B-SSBSSEEEEEEEP-TTHHHH--SBS----S--SSEEEES--TT--TTT--TTSTT--EEE-TT--BTTEE---EEE-/-----TTEEEE--EEEEES-SS--S-GGG---S-EEEEE--EEEESSPPBHHHHHHHHHHH-PPPHHHHHSEEEEEGGG--S-GGGEEEE-TT-TTEEEEET-BTTBBTBTT---TT-TTSBP-S--HHHHHHHHHHHT-BPPPHHHHHHHHHTT-SS-SBTTBS-SSGGG---SB---SSTTT-B--TTS-SS---TT-S---TTS---SSBSSEEEEEEEP-TTHHHH--SBS----S--SSEEEES--TT--TTT--TTSTT-EEEE-TT--BTTEEE--EEE--/----TTEEEE--EEEEES-SS--S-GGG---S-EEEEE--EEEESSPPBHHHHHHHHHHH----HHHHHTEEEEEGGG--S-GGGEEEEETTEEEEEEEET-BTTBTT-TT---TT-TTSBP-S--HHHHHHHHHHTT-BPPPHHHHHHHHHTT-SS-SBTTBS-SSGGG---SB---SSTTT----TTS-SS---TT-B---TTS---SSBSSEEEEEEEP-TTHHHH--SBS----S--SSEEEES--TT--TTT--TTSTT--EEE-TT--BTTEE---EEE--/----TTEEEE--EEEEES-SS--S-GGG---S-EEEEE--EEEESSPPBHHHHHHHHHHH----HHHHHTEEEEEGGG--S-GGGEEEE-SS-TTEEEEET-BTTBBTBTT---TT-TTSBP-S--HHHHHHHHHHHT-BPPPHHHHHHHHHTT-SS-SBTTBS-SSGGG---SB---SSTTT----TTS-SS---TT-S---TTS---SSBSSEEEEEEEP-TTSGGG--SBS----S--SSEEEES--TT--TTT--TTSTT-EEEE-TT--BTTEE---EEE-/-----TTEEEE--EEEEES-TT--S-GGG---S-EEEEE--EEEESSPPBHHHHHHHHHHH----HHHHHTEEEEEGGG--S-GGGEEEE-SS-TTEEEEET-BTTBBTBTT---TT-TTSBP-S--HHHHHHHHHHHT-BPPPHHHHHHHHHTT-SS-SBTTBS-SSGGG---SB---SSTTT----TTS-SS---TT-S---TTS---SSBSSEEEEEEEP-TTHHHH--SBS----S--SSEEEES--TT--TTT--TTSTT-EEEE-TT--BTTEE---EEE---

CATH classification: 3.90.1580.10

GO terms:
  GO:0005509 calcium ion binding (F, IDA)
  GO:0043687 post-translational protein modification (P, IDA)
  GO:0018158 protein oxidation (P, IDA)
  GO:0120147 formylglycine-generating oxidase activity (F, IDA)
  GO:1903135 cupric ion binding (F, IDA)